Protein AF-A0AA43CBH3-F1 (afdb_monomer_lite)

Radius of gyration: 45.29 Å; chains: 1; bounding box: 105×117×113 Å

pLDDT: mean 77.88, std 15.07, range [32.81, 96.69]

Sequence (960 aa):
CDACPNDANNDIDGDTVCGDVDNCPTTSNVSQTDTDSDTLGDACDTCPNDANNDIDGDTICGDVDNCPTTSNVGQADTDSDTLGDACDTCPNDANNDIDGDTICGDADNCPTISNSSQTDADSDGAGDACDVCPNDVNDDIDGDGVCGDVDNCPTLANASQTDTDSDGLGDLCDADDDNDGVADGPDCAELIIGVADDPDPVSDSLRLSKSGGQVTLEWGRAAQGQTYNVYRGNFDSGTFNYDESCLNGPIPSRTTTDDTALAPGTGHYFLVGARNRCNDSVIGSDSDGILRNPAIACAVAELDFDIDGIGDLDDNCAMVANASQDDADVDFVGDACDNCAANSNPNQSDRDADGAGDECDTCTDFDGDGFGDPGFAANQCALDNCPGIANPLQVDGDGDGIGDACDSCPADANNDADGDGRCANVDNCPVTANPLQQDVDGDLIGDACDSCVDSDGDGFANPGSGSICPDDNCPTISNAGQLDGDGDGMGDVCDSCPADPANDADSDGVCDDLDNCVGLANGPQIDSDLDGIGDACDSCPLNPAPACVPCPVGTDPDNDGVCYLESVLLEGVGLIADVVLDSGSPLVYVANDDDPGIGTAWTADVFNDSGWTPGTFGIGYESNVVGAHNLISTPVSEDSLSIYTRSEIQITDLPSITRFTVELDYDDGVAIWLNGVEIHRTLEVPAGALAWDSNSLAHESSNGPFPIYSRPVDLSSVAIPLLREGSNTVAIGVWNSAPMVGPSTDLVVAPRIVVKRPITPNMRYLTNVSDPGLGLSWTATAFNDGPWTEGQYGVGYERGVGAEALIATTVTDGAHSVYTRTNFTLTSLAEINSMLLAADYDDGFAAWINGQEVYRSPQMPAGPPDWNTNAASHESSDDPTPTYDPDVDIYSVVAPHLQVGTNVLAIGVWNNSAPNSNDLVLVPRLAINDPTTDNCPNVVNPDQLDGDGDGIGDACDPSP

Foldseek 3Di:
DQLAPPAPCQQVCPQSDGLVQQLDSNFRDVVSDQQCPLSHHPRPDLASNANCAQVCPQSDGLVQQLDSNFRDVPQDQQCPLSRHPRGDLASNANCAQVCPLSDGLVQALDSNFRDVVQDQQCPLSHGPRGALASNANCAQVCPQSDGLVQQLDSNDRDVVSDQLCPPSHHLVGDQQSQPCVDGPVQDQCSNDNDPVDDADALAPFWDWDDDPQKIKIAGDDDVQFQFKWKWKDKDADPDDDPPIGGPDHRASHRMDIDNDRDDPGIDMDMTMHGDHPDDDDDDDDPPVRDDDDDDDDDDDDFDQQCPLPAGCSRALDSNFNDVVQDQQCPQSRHCRGALDSNFRDVPNDDQCPPSRHLRRDQAPQNCPLQAGDPPHDPDPHHYALDSNFRDNPQDQQCPLSHGPRGQLCSNANCHQVCPQSDGLVPALDSNFRDVPQDDQVPPSRGPRRDLFDQNCPLQFGDPPSPVPTHHALDSHHNDNVQDQQCPLSHHPVNALCSNDNQAQQCPLSDGPVGALDSNHRDVVNDQQLPLSHHLRRAPPRNDNDRDPDDEPPPQQQQPQSFGFDWFFQAWLWFKDKDWQAWLFAKKFKDFDLDFPVCFLVLLALDDPSVVTHIFGAQEKDFADDDQFDPRNRHYDDLSTQKMKIKDKTADADLVQWQWKWKWKDWWQWKWKHKNNHTQDTDPQQDPDGDGSNRAGNDTDDRGDNDRPGDDTHTSRVPRSVRDDHTIMMMMMMWGHNDDPPDRDRMTHIIMIMMTMGIDFFFKFKDFDPDAPPCFLVVLAPPDDSVVGDTFGAQEKDAQDAASPLSRRHYDDAQTQKMKIKGKTADQDLPFFPWKWKFKQWWQWKWKHKNSFTQDIDPQFDPDGDGRNRARNDIDDRRDSDIDGPPTDTSCVRCSVPDDHTMMMMMMMWGHNDGNPDRMIHIIMIMITGGLSHQLDSNFNDSPQDDPPPPSHHPRPDPPD

Structure (mmCIF, N/CA/C/O backbone):
data_AF-A0AA43CBH3-F1
#
_entry.id   AF-A0AA43CBH3-F1
#
loop_
_atom_site.group_PDB
_atom_site.id
_atom_site.type_symbol
_atom_site.label_atom_id
_atom_site.label_alt_id
_atom_site.label_comp_id
_atom_site.label_asym_id
_atom_site.label_entity_id
_atom_site.label_seq_id
_atom_site.pdbx_PDB_ins_code
_atom_site.Cartn_x
_atom_site.Cartn_y
_atom_site.Cartn_z
_atom_site.occupancy
_atom_site.B_iso_or_equiv
_atom_site.auth_seq_id
_atom_site.auth_comp_id
_atom_site.auth_asym_id
_atom_site.auth_atom_id
_atom_site.pdbx_PDB_model_num
ATOM 1 N N . CYS A 1 1 ? -53.373 -67.054 69.348 1.00 65.88 1 CYS A N 1
ATOM 2 C CA . CYS A 1 1 ? -52.334 -66.153 69.870 1.00 65.88 1 CYS A CA 1
ATOM 3 C C . CYS A 1 1 ? -52.250 -65.012 68.887 1.00 65.88 1 CYS A C 1
ATOM 5 O O . CYS A 1 1 ? -52.387 -65.291 67.704 1.00 65.88 1 CYS A O 1
ATOM 7 N N . ASP A 1 2 ? -52.150 -63.785 69.376 1.00 73.19 2 ASP A N 1
ATOM 8 C CA . ASP A 1 2 ? -51.836 -62.648 68.519 1.00 73.19 2 ASP A CA 1
ATOM 9 C C . ASP A 1 2 ? -50.406 -62.832 67.999 1.00 73.19 2 ASP A C 1
ATOM 11 O O . ASP A 1 2 ? -49.531 -63.178 68.800 1.00 73.19 2 ASP A O 1
ATOM 15 N N . ALA A 1 3 ? -50.213 -62.746 66.684 1.00 73.38 3 ALA A N 1
ATOM 16 C CA . ALA A 1 3 ? -48.903 -62.923 66.061 1.00 73.38 3 ALA A CA 1
ATOM 17 C C . ALA A 1 3 ? -48.008 -61.694 66.299 1.00 73.38 3 ALA A C 1
ATOM 19 O O . ALA A 1 3 ? -46.802 -61.872 66.446 1.00 73.38 3 ALA A O 1
ATOM 20 N N . CYS A 1 4 ? -48.609 -60.510 66.494 1.00 82.56 4 CYS A N 1
ATOM 21 C CA . CYS A 1 4 ? -47.928 -59.228 66.697 1.00 82.56 4 CYS A CA 1
ATOM 22 C C . CYS A 1 4 ? -48.438 -58.512 67.965 1.00 82.56 4 CYS A C 1
ATOM 24 O O . CYS A 1 4 ? -49.027 -57.439 67.899 1.00 82.56 4 CYS A O 1
ATOM 26 N N . PRO A 1 5 ? -48.235 -59.081 69.169 1.00 75.62 5 PRO A N 1
ATOM 27 C CA . PRO A 1 5 ? -48.866 -58.596 70.402 1.00 75.62 5 PRO A CA 1
ATOM 28 C C . PRO A 1 5 ? -48.418 -57.197 70.871 1.00 75.62 5 PRO A C 1
ATOM 30 O O . PRO A 1 5 ? -48.984 -56.692 71.843 1.00 75.62 5 PRO A O 1
ATOM 33 N N . ASN A 1 6 ? -47.402 -56.602 70.235 1.00 77.56 6 ASN A N 1
ATOM 34 C CA . ASN A 1 6 ? -46.856 -55.282 70.567 1.00 77.56 6 ASN A CA 1
ATOM 35 C C . ASN A 1 6 ? -47.126 -54.212 69.494 1.00 77.56 6 ASN A C 1
ATOM 37 O O . ASN A 1 6 ? -46.745 -53.065 69.711 1.00 77.56 6 ASN A O 1
ATOM 41 N N . ASP A 1 7 ? -47.818 -54.554 68.406 1.00 77.31 7 ASP A N 1
ATOM 42 C CA . ASP A 1 7 ? -48.142 -53.638 67.315 1.00 77.31 7 ASP A CA 1
ATOM 43 C C . ASP A 1 7 ? -49.666 -53.561 67.113 1.00 77.31 7 ASP A C 1
ATOM 45 O O . ASP A 1 7 ? -50.370 -54.570 67.092 1.00 77.31 7 ASP A O 1
ATOM 49 N N . ALA A 1 8 ? -50.197 -52.342 67.011 1.00 76.12 8 ALA A N 1
ATOM 50 C CA . ALA A 1 8 ? -51.625 -52.103 66.808 1.00 76.12 8 ALA A CA 1
ATOM 51 C C . ALA A 1 8 ? -52.068 -52.329 65.354 1.00 76.12 8 ALA A C 1
ATOM 53 O O . ALA A 1 8 ? -53.263 -52.530 65.115 1.00 76.12 8 ALA A O 1
ATOM 54 N N . ASN A 1 9 ? -51.123 -52.277 64.418 1.00 74.19 9 ASN A N 1
ATOM 55 C CA . ASN A 1 9 ? -51.360 -52.424 62.991 1.00 74.19 9 ASN A CA 1
ATOM 56 C C . ASN A 1 9 ? -51.358 -53.898 62.562 1.00 74.19 9 ASN A C 1
ATOM 58 O O . ASN A 1 9 ? -52.160 -54.260 61.703 1.00 74.19 9 ASN A O 1
ATOM 62 N N . ASN A 1 10 ? -50.614 -54.759 63.272 1.00 83.25 10 ASN A N 1
ATOM 63 C CA . ASN A 1 10 ? -50.461 -56.182 62.954 1.00 83.25 10 ASN A CA 1
ATOM 64 C C . ASN A 1 10 ? -49.826 -56.354 61.559 1.00 83.25 10 ASN A C 1
ATOM 66 O O . ASN A 1 10 ? -49.350 -55.394 60.965 1.00 83.25 10 ASN A O 1
ATOM 70 N N . ASP A 1 11 ? -49.814 -57.575 61.043 1.00 87.06 11 ASP A N 1
ATOM 71 C CA . ASP A 1 11 ? -49.418 -57.885 59.664 1.00 87.06 11 ASP A CA 1
ATOM 72 C C . ASP A 1 11 ? -50.484 -57.349 58.673 1.00 87.06 11 ASP A C 1
ATOM 74 O O . ASP A 1 11 ? -51.484 -58.023 58.389 1.00 87.06 11 ASP A O 1
ATOM 78 N N . ILE A 1 12 ? -50.351 -56.077 58.262 1.00 88.12 12 ILE A N 1
ATOM 79 C CA . ILE A 1 12 ? -51.343 -55.347 57.445 1.00 88.12 12 ILE A CA 1
ATOM 80 C C . ILE A 1 12 ? -51.408 -55.889 56.016 1.00 88.12 12 ILE A C 1
ATOM 82 O O . ILE A 1 12 ? -52.500 -5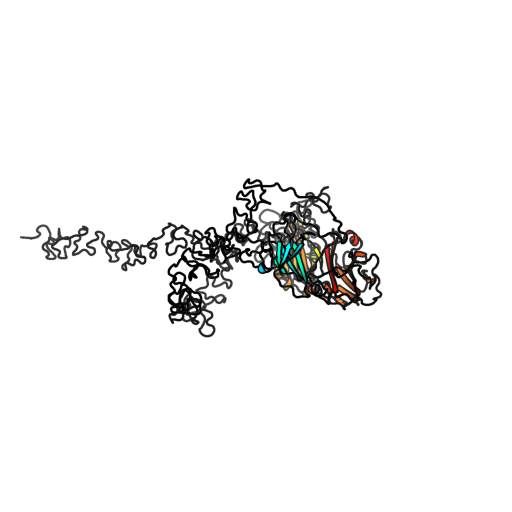5.952 55.437 1.00 88.12 12 ILE A O 1
ATOM 86 N N . ASP A 1 13 ? -50.268 -56.252 55.443 1.00 85.88 13 ASP A N 1
ATOM 87 C CA . ASP A 1 13 ? -50.137 -56.652 54.045 1.00 85.88 13 ASP A CA 1
ATOM 88 C C . ASP A 1 13 ? -50.090 -58.178 53.839 1.00 85.88 13 ASP A C 1
ATOM 90 O O . ASP A 1 13 ? -50.260 -58.659 52.714 1.00 85.88 13 ASP A O 1
ATOM 94 N N . GLY A 1 14 ? -50.013 -58.948 54.926 1.00 87.69 14 GLY A N 1
ATOM 95 C CA . GLY A 1 14 ? -50.165 -60.398 54.951 1.00 87.69 14 GLY A CA 1
ATOM 96 C C . GLY A 1 14 ? -48.879 -61.171 54.668 1.00 87.69 14 GLY A C 1
ATOM 97 O O . GLY A 1 14 ? -48.966 -62.317 54.206 1.00 87.69 14 GLY A O 1
ATOM 98 N N . ASP A 1 15 ? -47.714 -60.572 54.898 1.00 89.44 15 ASP A N 1
ATOM 99 C CA . ASP A 1 15 ? -46.395 -61.129 54.597 1.00 89.44 15 ASP A CA 1
ATOM 100 C C . ASP A 1 15 ? -45.744 -61.891 55.761 1.00 89.44 15 ASP A C 1
ATOM 102 O O . ASP A 1 15 ? -44.703 -62.529 55.593 1.00 89.44 15 ASP A O 1
ATOM 106 N N . THR A 1 16 ? -46.413 -61.931 56.912 1.00 88.94 16 THR A N 1
ATOM 107 C CA . THR A 1 16 ? -45.994 -62.573 58.165 1.00 88.94 16 THR A CA 1
ATOM 108 C C . THR A 1 16 ? -44.974 -61.815 59.023 1.00 88.94 16 THR A C 1
ATOM 110 O O . THR A 1 16 ? -44.526 -62.372 60.036 1.00 88.94 16 THR A O 1
ATOM 113 N N . VAL A 1 17 ? -44.664 -60.562 58.695 1.00 88.62 17 VAL A N 1
ATOM 114 C CA . VAL A 1 17 ? -43.880 -59.613 59.497 1.00 88.62 17 VAL A CA 1
ATOM 115 C C . VAL A 1 17 ? -44.827 -58.643 60.220 1.00 88.62 17 VAL A C 1
ATOM 117 O O . VAL A 1 17 ? -45.963 -58.414 59.818 1.00 88.62 17 VAL A O 1
ATOM 120 N N . CYS A 1 18 ? -44.427 -58.168 61.401 1.00 89.19 18 CYS A N 1
ATOM 121 C CA . CYS A 1 18 ? -45.242 -57.242 62.191 1.00 89.19 18 CYS A CA 1
ATOM 122 C C . CYS A 1 18 ? -44.893 -55.800 61.825 1.00 89.19 18 CYS A C 1
ATOM 124 O O . CYS A 1 18 ? -43.711 -55.469 61.800 1.00 89.19 18 CYS A O 1
ATOM 126 N N . GLY A 1 19 ? -45.898 -54.937 61.645 1.00 85.38 19 GLY A N 1
ATOM 127 C CA . GLY A 1 19 ? -45.735 -53.568 61.142 1.00 85.38 19 GLY A CA 1
ATOM 128 C C . GLY A 1 19 ? -44.800 -52.645 61.938 1.00 85.38 19 GLY A C 1
ATOM 129 O O . GLY A 1 19 ? -44.393 -51.609 61.427 1.00 85.38 19 GLY A O 1
ATOM 130 N N . ASP A 1 20 ? -44.445 -52.979 63.184 1.00 84.88 20 ASP A N 1
ATOM 131 C CA . ASP A 1 20 ? -43.477 -52.229 64.000 1.00 84.88 20 ASP A CA 1
ATOM 132 C C . ASP A 1 20 ? -42.004 -52.535 63.677 1.00 84.88 20 ASP A C 1
ATOM 134 O O . ASP A 1 20 ? -41.115 -51.803 64.116 1.00 84.88 20 ASP A O 1
ATOM 138 N N . VAL A 1 21 ? -41.749 -53.615 62.939 1.00 88.25 21 VAL A N 1
ATOM 139 C CA . VAL A 1 21 ? -40.424 -54.038 62.455 1.00 88.25 21 VAL A CA 1
ATOM 140 C C . VAL A 1 21 ? -40.421 -54.328 60.954 1.00 88.25 21 VAL A C 1
ATOM 142 O O . VAL A 1 21 ? -39.444 -54.875 60.455 1.00 88.25 21 VAL A O 1
ATOM 145 N N . ASP A 1 22 ? -41.520 -54.000 60.281 1.00 89.88 22 ASP A N 1
ATOM 146 C CA . ASP A 1 22 ? -41.707 -54.165 58.851 1.00 89.88 22 ASP A CA 1
ATOM 147 C C . ASP A 1 22 ? -41.164 -52.933 58.120 1.00 89.88 22 ASP A C 1
ATOM 149 O O . ASP A 1 22 ? -41.639 -51.818 58.349 1.00 89.88 22 ASP A O 1
ATOM 153 N N . ASN A 1 23 ? -40.153 -53.118 57.275 1.00 90.06 23 ASN A N 1
ATOM 154 C CA . ASN A 1 23 ? -39.591 -52.049 56.453 1.00 90.06 23 ASN A CA 1
ATOM 155 C C . ASN A 1 23 ? -40.444 -51.738 55.208 1.00 90.06 23 ASN A C 1
ATOM 157 O O . ASN A 1 23 ? -40.177 -50.748 54.534 1.00 90.06 23 ASN A O 1
ATOM 161 N N . CYS A 1 24 ? -41.519 -52.499 54.954 1.00 92.56 24 CYS A N 1
ATOM 162 C CA . CYS A 1 24 ? -42.572 -52.167 53.995 1.00 92.56 24 CYS A CA 1
ATOM 163 C C . CYS A 1 24 ? -43.985 -52.437 54.540 1.00 92.56 24 CYS A C 1
ATOM 165 O O . CYS A 1 24 ? -44.708 -53.246 53.970 1.00 92.56 24 CYS A O 1
ATOM 167 N N . PRO A 1 25 ? -44.479 -51.658 55.525 1.00 89.00 25 PRO A N 1
ATOM 168 C CA . PRO A 1 25 ? -45.703 -51.954 56.296 1.00 89.00 25 PRO A CA 1
ATOM 169 C C . PRO A 1 25 ? -47.020 -52.134 55.517 1.00 89.00 25 PRO A C 1
ATOM 171 O O . PRO A 1 25 ? -48.076 -52.389 56.105 1.00 89.00 25 PRO A O 1
ATOM 174 N N . THR A 1 26 ? -47.015 -51.853 54.217 1.00 89.38 26 THR A N 1
ATOM 175 C CA . THR A 1 26 ? -48.176 -51.942 53.329 1.00 89.38 26 THR A CA 1
ATOM 176 C C . THR A 1 26 ? -47.919 -52.766 52.068 1.00 89.38 26 THR A C 1
ATOM 178 O O . THR A 1 26 ? -48.845 -52.912 51.263 1.00 89.38 26 THR A O 1
ATOM 181 N N . THR A 1 27 ? -46.702 -53.277 51.875 1.00 90.62 27 THR A N 1
ATOM 182 C CA . THR A 1 27 ? -46.281 -53.997 50.673 1.00 90.62 27 THR A CA 1
ATOM 183 C C . THR A 1 27 ? -45.531 -55.265 51.061 1.00 90.62 27 THR A C 1
ATOM 185 O O . THR A 1 27 ? -44.354 -55.223 51.390 1.00 90.62 27 THR A O 1
ATOM 188 N N . SER A 1 28 ? -46.212 -56.401 50.899 1.00 90.75 28 SER A N 1
ATOM 189 C CA . SER A 1 28 ? -45.753 -57.703 51.383 1.00 90.75 28 SER A CA 1
ATOM 190 C C . SER A 1 28 ? -44.318 -58.056 50.967 1.00 90.75 28 SER A C 1
ATOM 192 O O . SER A 1 28 ? -44.054 -58.253 49.776 1.00 90.75 28 SER A O 1
ATOM 194 N N . ASN A 1 29 ? -43.410 -58.214 51.938 1.00 90.00 29 ASN A N 1
ATOM 195 C CA . ASN A 1 29 ? -41.984 -58.460 51.718 1.00 90.00 29 ASN A CA 1
ATOM 196 C C . ASN A 1 29 ? -41.322 -59.291 52.845 1.00 90.00 29 ASN A C 1
ATOM 198 O O . ASN A 1 29 ? -40.426 -58.859 53.567 1.00 90.00 29 ASN A O 1
ATOM 202 N N . VAL A 1 30 ? -41.665 -60.581 52.902 1.00 91.19 30 VAL A N 1
ATOM 203 C CA . VAL A 1 30 ? -41.234 -61.533 53.954 1.00 91.19 30 VAL A CA 1
ATOM 204 C C . VAL A 1 30 ? -39.724 -61.529 54.269 1.00 91.19 30 VAL A C 1
ATOM 206 O O . VAL A 1 30 ? -39.314 -61.903 55.369 1.00 91.19 30 VAL A O 1
ATOM 209 N N . SER A 1 31 ? -38.869 -61.203 53.293 1.00 90.75 31 SER A N 1
ATOM 210 C CA . SER A 1 31 ? -37.411 -61.198 53.462 1.00 90.75 31 SER A CA 1
ATOM 211 C C . SER A 1 31 ? -36.864 -59.958 54.161 1.00 90.75 31 SER A C 1
ATOM 213 O O . SER A 1 31 ? -35.719 -60.032 54.609 1.00 90.75 31 SER A O 1
ATOM 215 N N . GLN A 1 32 ? -37.644 -58.872 54.253 1.00 91.75 32 GLN A N 1
ATOM 216 C CA . GLN A 1 32 ? -37.254 -57.609 54.893 1.00 91.75 32 GLN A CA 1
ATOM 217 C C . GLN A 1 32 ? -35.878 -57.140 54.406 1.00 91.75 32 GLN A C 1
ATOM 219 O O . GLN A 1 32 ? -34.993 -56.791 55.184 1.00 91.75 32 GLN A O 1
ATOM 224 N N . THR A 1 33 ? -35.660 -57.293 53.100 1.00 94.81 33 THR A N 1
ATOM 225 C CA . THR A 1 33 ? -34.422 -56.881 52.441 1.00 94.81 33 THR A CA 1
ATOM 226 C C . THR A 1 33 ? -34.463 -55.368 52.294 1.00 94.81 33 THR A C 1
ATOM 228 O O . THR A 1 33 ? -35.526 -54.816 52.018 1.00 94.81 33 THR A O 1
ATOM 231 N N . ASP A 1 34 ? -33.340 -54.752 52.619 1.00 91.75 34 ASP A N 1
ATOM 232 C CA . ASP A 1 34 ? -33.086 -53.315 52.651 1.00 91.75 34 ASP A CA 1
ATOM 233 C C . ASP A 1 34 ? -31.627 -53.198 52.209 1.00 91.75 34 ASP A C 1
ATOM 235 O O . ASP A 1 34 ? -30.701 -53.504 52.978 1.00 91.75 34 ASP A O 1
ATOM 239 N N . THR A 1 35 ? -31.445 -53.020 50.904 1.00 93.94 35 THR A N 1
ATOM 240 C CA . THR A 1 35 ? -30.149 -53.171 50.243 1.00 93.94 35 THR A CA 1
ATOM 241 C C . THR A 1 35 ? -29.236 -51.975 50.522 1.00 93.94 35 THR A C 1
ATOM 243 O O . THR A 1 35 ? -28.034 -52.179 50.725 1.00 93.94 35 THR A O 1
ATOM 246 N N . ASP A 1 36 ? -29.785 -50.769 50.637 1.00 88.94 36 ASP A N 1
ATOM 247 C CA . ASP A 1 36 ? -29.051 -49.523 50.895 1.00 88.94 36 ASP A CA 1
ATOM 248 C C . ASP A 1 36 ? -29.089 -49.047 52.361 1.00 88.94 36 ASP A C 1
ATOM 250 O O . ASP A 1 36 ? -28.298 -48.188 52.759 1.00 88.94 36 ASP A O 1
ATOM 254 N N . SER A 1 37 ? -29.882 -49.709 53.208 1.00 93.00 37 SER A N 1
ATOM 255 C CA . SER A 1 37 ? -29.988 -49.468 54.650 1.00 93.00 37 SER A CA 1
ATOM 256 C C . SER A 1 37 ? -30.622 -48.126 55.036 1.00 93.00 37 SER A C 1
ATOM 258 O O . SER A 1 37 ? -30.288 -47.581 56.099 1.00 93.00 37 SER A O 1
ATOM 260 N N . ASP A 1 38 ? -31.543 -47.607 54.223 1.00 90.25 38 ASP A N 1
ATOM 261 C CA . ASP A 1 38 ? -32.264 -46.349 54.469 1.00 90.25 38 ASP A CA 1
ATOM 262 C C . ASP A 1 38 ? -33.512 -46.503 55.361 1.00 90.25 38 ASP A C 1
ATOM 264 O O . ASP A 1 38 ? -34.126 -45.512 55.770 1.00 90.25 38 ASP A O 1
ATOM 268 N N . THR A 1 39 ? -33.809 -47.743 55.771 1.00 90.50 39 THR A N 1
ATOM 269 C CA . THR A 1 39 ? -34.958 -48.200 56.572 1.00 90.50 39 THR A CA 1
ATOM 270 C C . THR A 1 39 ? -36.261 -48.451 55.811 1.00 90.50 39 THR A C 1
ATOM 272 O O . THR A 1 39 ? -37.215 -48.948 56.423 1.00 90.50 39 THR A O 1
ATOM 275 N N . LEU A 1 40 ? -36.301 -48.174 54.512 1.00 90.75 40 LEU A N 1
ATOM 276 C CA . LEU A 1 40 ? -37.324 -48.604 53.572 1.00 90.75 40 LEU A CA 1
ATOM 277 C C . LEU A 1 40 ? -36.889 -49.944 52.958 1.00 90.75 40 LEU A C 1
ATOM 279 O O . LEU A 1 40 ? -35.721 -50.204 52.714 1.00 90.75 40 LEU A O 1
ATOM 283 N N . GLY A 1 41 ? -37.813 -50.892 52.814 1.00 92.12 41 GLY A N 1
ATOM 284 C CA . GLY A 1 41 ? -37.468 -52.182 52.214 1.00 92.12 41 GLY A CA 1
ATOM 285 C C . GLY A 1 41 ? -37.496 -52.136 50.692 1.00 92.12 41 GLY A C 1
ATOM 286 O O . GLY A 1 41 ? -38.388 -51.513 50.121 1.00 92.12 41 GLY A O 1
ATOM 287 N N . ASP A 1 42 ? -36.660 -52.945 50.031 1.00 91.75 42 ASP A N 1
ATOM 288 C CA . ASP A 1 42 ? -36.557 -53.025 48.560 1.00 91.75 42 ASP A CA 1
ATOM 289 C C . ASP A 1 42 ? -37.914 -53.207 47.840 1.00 91.75 42 ASP A C 1
ATOM 291 O O . ASP A 1 42 ? -38.060 -52.938 46.651 1.00 91.75 42 ASP A O 1
ATOM 295 N N . ALA A 1 43 ? -38.922 -53.752 48.530 1.00 89.81 43 ALA A N 1
ATOM 296 C CA . ALA A 1 43 ? -40.246 -54.015 47.970 1.00 89.81 43 ALA A CA 1
ATOM 297 C C . ALA A 1 43 ? -41.159 -52.779 47.886 1.00 89.81 43 ALA A C 1
ATOM 299 O O . ALA A 1 43 ? -42.148 -52.802 47.150 1.00 89.81 43 ALA A O 1
ATOM 300 N N . CYS A 1 44 ? -40.880 -51.743 48.670 1.00 89.94 44 CYS A N 1
ATOM 301 C CA . CYS A 1 44 ? -41.638 -50.495 48.737 1.00 89.94 44 CYS A CA 1
ATOM 302 C C . CYS A 1 44 ? -40.758 -49.259 48.548 1.00 89.94 44 CYS A C 1
ATOM 304 O O . CYS A 1 44 ? -41.282 -48.146 48.590 1.00 89.94 44 CYS A O 1
ATOM 306 N N . ASP A 1 45 ? -39.469 -49.477 48.329 1.00 91.00 45 ASP A N 1
ATOM 307 C CA . ASP A 1 45 ? -38.504 -48.464 47.979 1.00 91.00 45 ASP A CA 1
ATOM 308 C C . ASP A 1 45 ? -38.513 -48.197 46.471 1.00 91.00 45 ASP A C 1
ATOM 310 O O . ASP A 1 45 ? -38.513 -49.115 45.644 1.00 91.00 45 ASP A O 1
ATOM 314 N N . THR A 1 46 ? -38.596 -46.918 46.117 1.00 88.56 46 THR A N 1
ATOM 315 C CA . THR A 1 46 ? -38.478 -46.449 44.736 1.00 88.56 46 THR A CA 1
ATOM 316 C C . THR A 1 46 ? -37.038 -46.487 44.244 1.00 88.56 46 THR A C 1
ATOM 318 O O . THR A 1 46 ? -36.841 -46.688 43.046 1.00 88.56 46 THR A O 1
ATOM 321 N N . CYS A 1 47 ? -36.071 -46.386 45.158 1.00 91.88 47 CYS A N 1
ATOM 322 C CA . CYS A 1 47 ? -34.640 -46.414 44.899 1.00 91.88 47 CYS A CA 1
ATOM 323 C C . CYS A 1 47 ? -33.915 -47.417 45.811 1.00 91.88 47 CYS A C 1
ATOM 325 O O . CYS A 1 47 ? -33.057 -47.010 46.575 1.00 91.88 47 CYS A O 1
ATOM 327 N N . PRO A 1 48 ? -34.156 -48.739 45.667 1.00 90.56 48 PRO A N 1
ATOM 328 C CA . PRO A 1 48 ? -33.680 -49.770 46.606 1.00 90.56 48 PRO A CA 1
ATOM 329 C C . PRO A 1 48 ? -32.161 -49.875 46.822 1.00 90.56 48 PRO A C 1
ATOM 331 O O . PRO A 1 48 ? -31.712 -50.714 47.602 1.00 90.56 48 PRO A O 1
ATOM 334 N N . ASN A 1 49 ? -31.362 -49.167 46.024 1.00 91.25 49 ASN A N 1
ATOM 335 C CA . ASN A 1 49 ? -29.903 -49.204 46.074 1.00 91.25 49 ASN A CA 1
ATOM 336 C C . ASN A 1 49 ? -29.293 -47.845 46.461 1.00 91.25 49 ASN A C 1
ATOM 338 O O . ASN A 1 49 ? -28.065 -47.758 46.550 1.00 91.25 49 ASN A O 1
ATOM 342 N N . ASP A 1 50 ? -30.113 -46.821 46.704 1.00 90.31 50 ASP A N 1
ATOM 343 C CA . ASP A 1 50 ? -29.676 -45.478 47.063 1.00 90.31 50 ASP A CA 1
ATOM 344 C C . ASP A 1 50 ? -30.438 -44.948 48.276 1.00 90.31 50 ASP A C 1
ATOM 346 O O . ASP A 1 50 ? -31.562 -44.453 48.186 1.00 90.31 50 ASP A O 1
ATOM 350 N N . ALA A 1 51 ? -29.734 -44.905 49.406 1.00 90.56 51 ALA A N 1
ATOM 351 C CA . ALA A 1 51 ? -30.309 -44.476 50.668 1.00 90.56 51 ALA A CA 1
ATOM 352 C C . ALA A 1 51 ? -30.747 -43.003 50.711 1.00 90.56 51 ALA A C 1
ATOM 354 O O . ALA A 1 51 ? -31.400 -42.580 51.671 1.00 90.56 51 ALA A O 1
ATOM 355 N N . ASN A 1 52 ? -30.350 -42.190 49.728 1.00 88.31 52 ASN A N 1
ATOM 356 C CA . ASN A 1 52 ? -30.810 -40.809 49.624 1.00 88.31 52 ASN A CA 1
ATOM 357 C C . ASN A 1 52 ? -32.018 -40.640 48.697 1.00 88.31 52 ASN A C 1
ATOM 359 O O . ASN A 1 52 ? -32.602 -39.553 48.705 1.00 88.31 52 ASN A O 1
ATOM 363 N N . ASN A 1 53 ? -32.443 -41.708 48.011 1.00 89.00 53 ASN A N 1
ATOM 364 C CA . ASN A 1 53 ? -33.506 -41.698 47.013 1.00 89.00 53 ASN A CA 1
ATOM 365 C C . ASN A 1 53 ? -33.286 -40.616 45.927 1.00 89.00 53 ASN A C 1
ATOM 367 O O . ASN A 1 53 ? -32.203 -40.069 45.758 1.00 89.00 53 ASN A O 1
ATOM 371 N N . ASP A 1 54 ? -34.342 -40.304 45.184 1.00 90.62 54 ASP A N 1
ATOM 372 C CA . ASP A 1 54 ? -34.423 -39.174 44.258 1.00 90.62 54 ASP A CA 1
ATOM 373 C C . ASP A 1 54 ? -34.360 -37.829 45.026 1.00 90.62 54 ASP A C 1
ATOM 375 O O . ASP A 1 54 ? -35.363 -37.350 45.577 1.00 90.62 54 ASP A O 1
ATOM 379 N N . ILE A 1 55 ? -33.151 -37.260 45.144 1.00 91.94 55 ILE A N 1
ATOM 380 C CA . ILE A 1 55 ? -32.862 -36.051 45.937 1.00 91.94 55 ILE A CA 1
ATOM 381 C C . ILE A 1 55 ? -33.493 -34.800 45.314 1.00 91.94 55 ILE A C 1
ATOM 383 O O . ILE A 1 55 ? -33.949 -33.913 46.052 1.00 91.94 55 ILE A O 1
ATOM 387 N N . ASP A 1 56 ? -33.488 -34.694 43.989 1.00 89.12 56 ASP A N 1
ATOM 388 C CA . ASP A 1 56 ? -33.891 -33.488 43.264 1.00 89.12 56 ASP A CA 1
ATOM 389 C C . ASP A 1 56 ? -35.313 -33.552 42.678 1.00 89.12 56 ASP A C 1
ATOM 391 O O . ASP A 1 56 ? -35.888 -32.515 42.325 1.00 89.12 56 ASP A O 1
ATOM 395 N N . GLY A 1 57 ? -35.944 -34.724 42.727 1.00 90.56 57 GLY A N 1
ATOM 396 C CA . GLY A 1 57 ? -37.346 -34.953 42.413 1.00 90.56 57 GLY A CA 1
ATOM 397 C C . GLY A 1 57 ? -37.626 -35.209 40.935 1.00 90.56 57 GLY A C 1
ATOM 398 O O . GLY A 1 57 ? -38.762 -34.964 40.500 1.00 90.56 57 GLY A O 1
ATOM 399 N N . ASP A 1 58 ? -36.634 -35.645 40.162 1.00 91.31 58 ASP A N 1
ATOM 400 C CA . ASP A 1 58 ? -36.736 -35.874 38.720 1.00 91.31 58 ASP A CA 1
ATOM 401 C C . ASP A 1 58 ? -37.135 -37.306 38.331 1.00 91.31 58 ASP A C 1
ATOM 403 O O . ASP A 1 58 ? -37.356 -37.607 37.155 1.00 91.31 58 ASP A O 1
ATOM 407 N N . THR A 1 59 ? -37.352 -38.161 39.329 1.00 91.25 59 THR A N 1
ATOM 408 C CA . THR A 1 59 ? -37.736 -39.574 39.244 1.00 91.25 59 THR A CA 1
ATOM 409 C C . THR A 1 59 ? -36.622 -40.567 38.906 1.00 91.25 59 THR A C 1
ATOM 411 O O . THR A 1 59 ? -36.930 -41.749 38.701 1.00 91.25 59 THR A O 1
ATOM 414 N N . ILE A 1 60 ? -35.361 -40.136 38.898 1.00 91.56 60 ILE A N 1
ATOM 415 C CA . ILE A 1 60 ? -34.168 -40.979 38.799 1.00 91.56 60 ILE A CA 1
ATOM 416 C C . ILE A 1 60 ? -33.541 -41.137 40.195 1.00 91.56 60 ILE A C 1
ATOM 418 O O . ILE A 1 60 ? -33.666 -40.288 41.069 1.00 91.56 60 ILE A O 1
ATOM 422 N N . CYS A 1 61 ? -32.953 -42.302 40.462 1.00 92.56 61 CYS A N 1
ATOM 423 C CA . CYS A 1 61 ? -32.307 -42.578 41.745 1.00 92.56 61 CYS A CA 1
ATOM 424 C C . CYS A 1 61 ? -30.862 -42.086 41.712 1.00 92.56 61 CYS A C 1
ATOM 426 O O . CYS A 1 61 ? -30.171 -42.338 40.727 1.00 92.56 61 CYS A O 1
ATOM 428 N N . GLY A 1 62 ? -30.386 -41.452 42.786 1.00 88.88 62 GLY A N 1
ATOM 429 C CA . GLY A 1 62 ? -29.092 -40.767 42.826 1.00 88.88 62 GLY A CA 1
ATOM 430 C C . GLY A 1 62 ? -27.866 -41.652 42.563 1.00 88.88 62 GLY A C 1
ATOM 431 O O . GLY A 1 62 ? -26.803 -41.142 42.222 1.00 88.88 62 GLY A O 1
ATOM 432 N N . ASP A 1 63 ? -27.981 -42.978 42.692 1.00 88.75 63 ASP A N 1
ATOM 433 C CA . ASP A 1 63 ? -26.918 -43.937 42.358 1.00 88.75 63 ASP A CA 1
ATOM 434 C C . ASP A 1 63 ? -26.728 -44.168 40.851 1.00 88.75 63 ASP A C 1
ATOM 436 O O . ASP A 1 63 ? -25.684 -44.677 40.434 1.00 88.75 63 ASP A O 1
ATOM 440 N N . VAL A 1 64 ? -27.733 -43.824 40.047 1.00 91.50 64 VAL A N 1
ATOM 441 C CA . VAL A 1 64 ? -27.734 -43.926 38.579 1.00 91.50 64 VAL A CA 1
ATOM 442 C C . VAL A 1 64 ? -28.047 -42.594 37.897 1.00 91.50 64 VAL A C 1
ATOM 444 O O . VAL A 1 64 ? -28.217 -42.573 36.681 1.00 91.50 64 VAL A O 1
ATOM 447 N N . ASP A 1 65 ? -28.138 -41.526 38.683 1.00 92.56 65 ASP A N 1
ATOM 448 C CA . ASP A 1 65 ? -28.365 -40.163 38.238 1.00 92.56 65 ASP A CA 1
ATOM 449 C C . ASP A 1 65 ? -27.024 -39.500 37.897 1.00 92.56 65 ASP A C 1
ATOM 451 O O . ASP A 1 65 ? -26.143 -39.391 38.754 1.00 92.56 65 ASP A O 1
ATOM 455 N N . ASN A 1 66 ? -26.848 -39.077 36.648 1.00 91.94 66 ASN A N 1
ATOM 456 C CA . ASN A 1 66 ? -25.670 -38.329 36.212 1.00 91.94 66 ASN A CA 1
ATOM 457 C C . ASN A 1 66 ? -25.701 -36.852 36.658 1.00 91.94 66 ASN A C 1
ATOM 459 O O . ASN A 1 66 ? -24.686 -36.168 36.549 1.00 91.94 66 ASN A O 1
ATOM 463 N N . CYS A 1 67 ? -26.809 -36.385 37.249 1.00 94.12 67 CYS A N 1
ATOM 464 C CA . CYS A 1 67 ? -26.929 -35.111 37.955 1.00 94.12 67 CYS A CA 1
ATOM 465 C C . CYS A 1 67 ? -27.689 -35.217 39.293 1.00 94.12 67 CYS A C 1
ATOM 467 O O . CYS A 1 67 ? -28.707 -34.553 39.461 1.00 94.12 67 CYS A O 1
ATOM 469 N N . PRO A 1 68 ? -27.124 -35.866 40.335 1.00 91.31 68 PRO A N 1
ATOM 470 C CA . PRO A 1 68 ? -27.823 -36.235 41.584 1.00 91.31 68 PRO A CA 1
ATOM 471 C C . PRO A 1 68 ? -28.461 -35.108 42.417 1.00 91.31 68 PRO A C 1
ATOM 473 O O . PRO A 1 68 ? -29.018 -35.348 43.491 1.00 91.31 68 PRO A O 1
ATOM 476 N N . THR A 1 69 ? -28.254 -33.850 42.036 1.00 91.94 69 THR A N 1
ATOM 477 C CA . THR A 1 69 ? -28.794 -32.676 42.731 1.00 91.94 69 THR A CA 1
ATOM 478 C C . THR A 1 69 ? -29.499 -31.692 41.799 1.00 91.94 69 THR A C 1
ATOM 480 O O . THR A 1 69 ? -29.965 -30.651 42.277 1.00 91.94 69 THR A O 1
ATOM 483 N N . THR A 1 70 ? -29.550 -31.984 40.500 1.00 93.12 70 THR A N 1
ATOM 484 C CA . THR A 1 70 ? -30.087 -31.107 39.462 1.00 93.12 70 THR A CA 1
ATOM 485 C C . THR A 1 70 ? -30.990 -31.904 38.526 1.00 93.12 70 THR A C 1
ATOM 487 O O . THR A 1 70 ? -30.521 -32.515 37.576 1.00 93.12 70 THR A O 1
ATOM 490 N N . SER A 1 71 ? -32.300 -31.774 38.750 1.00 93.06 71 SER A N 1
ATOM 491 C CA . SER A 1 71 ? -33.328 -32.574 38.078 1.00 93.06 71 SER A CA 1
ATOM 492 C C . SER A 1 71 ? -33.167 -32.633 36.554 1.00 93.06 71 SER A C 1
ATOM 494 O O . SER A 1 71 ? -33.424 -31.633 35.871 1.00 93.06 71 SER A O 1
ATOM 496 N N . ASN A 1 72 ? -32.899 -33.818 36.008 1.00 91.38 72 ASN A N 1
ATOM 497 C CA . ASN A 1 72 ? -32.684 -34.073 34.587 1.00 91.38 72 ASN A CA 1
ATOM 498 C C . ASN A 1 72 ? -33.195 -35.465 34.144 1.00 91.38 72 ASN A C 1
ATOM 500 O O . ASN A 1 72 ? -32.453 -36.300 33.641 1.00 91.38 72 ASN A O 1
ATOM 504 N N . VAL A 1 73 ? -34.519 -35.660 34.169 1.00 92.44 73 VAL A N 1
ATOM 505 C CA . VAL A 1 73 ? -35.243 -36.900 33.779 1.00 92.44 73 VAL A CA 1
ATOM 506 C C . VAL A 1 73 ? -34.696 -37.634 32.534 1.00 92.44 73 VAL A C 1
ATOM 508 O O . VAL A 1 73 ? -34.862 -38.845 32.391 1.00 92.44 73 VAL A O 1
ATOM 511 N N . GLY A 1 74 ? -34.135 -36.892 31.573 1.00 90.12 74 GLY A N 1
ATOM 512 C CA . GLY A 1 74 ? -33.586 -37.418 30.324 1.00 90.12 74 GLY A CA 1
ATOM 513 C C . GLY A 1 74 ? -32.203 -38.065 30.429 1.00 90.12 74 GLY A C 1
ATOM 514 O O . GLY A 1 74 ? -31.870 -38.811 29.512 1.00 90.12 74 GLY A O 1
ATOM 515 N N . GLN A 1 75 ? -31.445 -37.810 31.504 1.00 92.81 75 GLN A N 1
ATOM 516 C CA . GLN A 1 75 ? -30.105 -38.359 31.762 1.00 92.81 75 GLN A CA 1
ATOM 517 C C . GLN A 1 75 ? -29.187 -38.243 30.534 1.00 92.81 75 GLN A C 1
ATOM 519 O O . GLN A 1 75 ? -28.515 -39.197 30.145 1.00 92.81 75 GLN A O 1
ATOM 524 N N . ALA A 1 76 ? -29.257 -37.090 29.863 1.00 94.38 76 ALA A N 1
ATOM 525 C CA . ALA A 1 76 ? -28.374 -36.775 28.752 1.00 94.38 76 ALA A CA 1
ATOM 526 C C . ALA A 1 76 ? -26.966 -36.505 29.301 1.00 94.38 76 ALA A C 1
ATOM 528 O O . ALA A 1 76 ? -26.836 -35.947 30.392 1.00 94.38 76 ALA A O 1
ATOM 529 N N . ASP A 1 77 ? -25.977 -37.004 28.577 1.00 92.56 77 ASP A N 1
ATOM 530 C CA . ASP A 1 77 ? -24.539 -36.956 28.847 1.00 92.56 77 ASP A CA 1
ATOM 531 C C . ASP A 1 77 ? -23.900 -37.017 27.457 1.00 92.56 77 ASP A C 1
ATOM 533 O O . ASP A 1 77 ? -23.818 -38.090 26.839 1.00 92.56 77 ASP A O 1
ATOM 537 N N . THR A 1 78 ? -23.693 -35.837 26.877 1.00 94.31 78 THR A N 1
ATOM 538 C CA . THR A 1 78 ? -23.381 -35.679 25.455 1.00 94.31 78 THR A CA 1
ATOM 539 C C . THR A 1 78 ? -21.941 -36.090 25.146 1.00 94.31 78 THR A C 1
ATOM 541 O O . THR A 1 78 ? -21.710 -36.765 24.137 1.00 94.31 78 THR A O 1
ATOM 544 N N . ASP A 1 79 ? -20.998 -35.798 26.033 1.00 89.44 79 ASP A N 1
ATOM 545 C CA . ASP A 1 79 ? -19.577 -36.132 25.895 1.00 89.44 79 ASP A CA 1
ATOM 546 C C . ASP A 1 79 ? -19.159 -37.450 26.577 1.00 89.44 79 ASP A C 1
ATOM 548 O O . ASP A 1 79 ? -18.060 -37.964 26.342 1.00 89.44 79 ASP A O 1
ATOM 552 N N . SER A 1 80 ? -20.078 -38.083 27.315 1.00 92.69 80 SER A N 1
ATOM 553 C CA . SER A 1 80 ? -19.889 -39.365 27.999 1.00 92.69 80 SER A CA 1
ATOM 554 C C . SER A 1 80 ? -18.857 -39.334 29.133 1.00 92.69 80 SER A C 1
ATOM 556 O O . SER A 1 80 ? -18.208 -40.360 29.398 1.00 92.69 80 SER A O 1
ATOM 558 N N . ASP A 1 81 ? -18.710 -38.199 29.818 1.00 90.94 81 ASP A N 1
ATOM 559 C CA . ASP A 1 81 ? -17.774 -38.009 30.934 1.00 90.94 81 ASP A CA 1
ATOM 560 C C . ASP A 1 81 ? -18.333 -38.453 32.304 1.00 90.94 81 ASP A C 1
ATOM 562 O O . ASP A 1 81 ? -17.598 -38.512 33.297 1.00 90.94 81 ASP A O 1
ATOM 566 N N . THR A 1 82 ? -19.595 -38.904 32.325 1.00 90.69 82 THR A N 1
ATOM 567 C CA . THR A 1 82 ? -20.414 -39.332 33.476 1.00 90.69 82 THR A CA 1
ATOM 568 C C . THR A 1 82 ? -21.109 -38.224 34.265 1.00 90.69 82 THR A C 1
ATOM 570 O O . THR A 1 82 ? -21.897 -38.544 35.165 1.00 90.69 82 THR A O 1
ATOM 573 N N . LEU A 1 83 ? -20.866 -36.960 33.935 1.00 91.88 83 LEU A N 1
ATOM 574 C CA . LEU A 1 83 ? -21.627 -35.807 34.383 1.00 91.88 83 LEU A CA 1
ATOM 575 C C . LEU A 1 83 ? -22.741 -35.539 33.362 1.00 91.88 83 LEU A C 1
ATOM 577 O O . LEU A 1 83 ? -22.557 -35.625 32.159 1.00 91.88 83 LEU A O 1
ATOM 581 N N . GLY A 1 84 ? -23.968 -35.314 33.828 1.00 92.81 84 GLY A N 1
ATOM 582 C CA . GLY A 1 84 ? -25.065 -35.041 32.902 1.00 92.81 84 GLY A CA 1
ATOM 583 C C . GLY A 1 84 ? -25.060 -33.599 32.412 1.00 92.81 84 GLY A C 1
ATOM 584 O O . GLY A 1 84 ? -24.788 -32.691 33.194 1.00 92.81 84 GLY A O 1
ATOM 585 N N . ASP A 1 85 ? -25.542 -33.363 31.189 1.00 92.12 85 ASP A N 1
ATOM 586 C CA . ASP A 1 85 ? -25.603 -32.031 30.558 1.00 92.12 85 ASP A CA 1
ATOM 587 C C . ASP A 1 85 ? -26.251 -30.945 31.448 1.00 92.12 85 ASP A C 1
ATOM 589 O O . ASP A 1 85 ? -26.018 -29.751 31.293 1.00 92.12 85 ASP A O 1
ATOM 593 N N . ALA A 1 86 ? -27.134 -31.339 32.374 1.00 90.75 86 ALA A N 1
ATOM 594 C CA . ALA A 1 86 ? -27.842 -30.417 33.262 1.00 90.75 86 ALA A CA 1
ATOM 595 C C . ALA A 1 86 ? -26.989 -29.882 34.427 1.00 90.75 86 ALA A C 1
ATOM 597 O O . ALA A 1 86 ? -27.363 -28.886 35.054 1.00 90.75 86 ALA A O 1
ATOM 598 N N . CYS A 1 87 ? -25.901 -30.564 34.764 1.00 91.25 87 CYS A N 1
ATOM 599 C CA . CYS A 1 87 ? -24.991 -30.230 35.856 1.00 91.25 87 CYS A CA 1
ATOM 600 C C . CYS A 1 87 ? -23.525 -30.190 35.417 1.00 91.25 87 CYS A C 1
ATOM 602 O O . CYS A 1 87 ? -22.662 -29.936 36.261 1.00 91.25 87 CYS A O 1
ATOM 604 N N . ASP A 1 88 ? -23.280 -30.404 34.131 1.00 92.06 88 ASP A N 1
ATOM 605 C CA . ASP A 1 88 ? -21.998 -30.243 33.489 1.00 92.06 88 ASP A CA 1
ATOM 606 C C . ASP A 1 88 ? -21.771 -28.788 33.067 1.00 92.06 88 ASP A C 1
ATOM 608 O O . ASP A 1 88 ? -22.655 -28.119 32.524 1.00 92.06 88 ASP A O 1
ATOM 612 N N . THR A 1 89 ? -20.588 -28.278 33.387 1.00 89.94 89 THR A N 1
ATOM 613 C CA . THR A 1 89 ? -20.124 -26.969 32.929 1.00 89.94 89 THR A CA 1
ATOM 614 C C . THR A 1 89 ? -19.662 -27.003 31.481 1.00 89.94 89 THR A C 1
ATOM 616 O O . THR A 1 89 ? -19.772 -25.973 30.821 1.00 89.94 89 THR A O 1
ATOM 619 N N . CYS A 1 90 ? -19.223 -28.168 30.998 1.00 92.12 90 CYS A N 1
ATOM 620 C CA . CYS A 1 90 ? -18.749 -28.408 29.644 1.00 92.12 90 CYS A CA 1
ATOM 621 C C . CYS A 1 90 ? -19.415 -29.648 29.031 1.00 92.12 90 CYS A C 1
ATOM 623 O O . CYS A 1 90 ? -18.728 -30.616 28.752 1.00 92.12 90 CYS A O 1
ATOM 625 N N . PRO A 1 91 ? -20.731 -29.609 28.734 1.00 91.06 91 PRO A N 1
ATOM 626 C CA . PRO A 1 91 ? -21.513 -30.792 28.338 1.00 91.06 91 PRO A CA 1
ATOM 627 C C . PRO A 1 91 ? -21.034 -31.533 27.079 1.00 91.06 91 PRO A C 1
ATOM 629 O O . PRO A 1 91 ? -21.548 -32.602 26.754 1.00 91.06 91 PRO A O 1
ATOM 632 N N . ASN A 1 92 ? -20.151 -30.909 26.302 1.00 91.50 92 ASN A N 1
ATOM 633 C CA . ASN A 1 92 ? -19.658 -31.406 25.024 1.00 91.50 92 ASN A CA 1
ATOM 634 C C . ASN A 1 92 ? -18.161 -31.768 25.070 1.00 91.50 92 ASN A C 1
ATOM 636 O O . ASN A 1 92 ? -17.640 -32.248 24.060 1.00 91.50 92 ASN A O 1
ATOM 640 N N . ASP A 1 93 ? -17.485 -31.582 26.208 1.00 90.19 93 ASP A N 1
ATOM 641 C CA . ASP A 1 93 ? -16.065 -31.877 26.374 1.00 90.19 93 ASP A CA 1
ATOM 642 C C . ASP A 1 93 ? -15.788 -32.662 27.656 1.00 90.19 93 ASP A C 1
ATOM 644 O O . ASP A 1 93 ? -15.679 -32.119 28.757 1.00 90.19 93 ASP A O 1
ATOM 648 N N . ALA A 1 94 ? -15.487 -33.946 27.463 1.00 91.19 94 ALA A N 1
ATOM 649 C CA . ALA A 1 94 ? -15.235 -34.867 28.556 1.00 91.19 94 ALA A CA 1
ATOM 650 C C . ALA A 1 94 ? -13.984 -34.545 29.391 1.00 91.19 94 ALA A C 1
ATOM 652 O O . ALA A 1 94 ? -13.764 -35.153 30.445 1.00 91.19 94 ALA A O 1
ATOM 653 N N . ASN A 1 95 ? -13.115 -33.646 28.920 1.00 88.69 95 ASN A N 1
ATOM 654 C CA . ASN A 1 95 ? -11.966 -33.176 29.691 1.00 88.69 95 ASN A CA 1
ATOM 655 C C . ASN A 1 95 ? -12.245 -31.879 30.455 1.00 88.69 95 ASN A C 1
ATOM 657 O O . ASN A 1 95 ? -11.429 -31.532 31.315 1.00 88.69 95 ASN A O 1
ATOM 661 N N . ASN A 1 96 ? -13.408 -31.255 30.231 1.00 89.69 96 ASN A N 1
ATOM 662 C CA . ASN A 1 96 ? -13.785 -29.948 30.752 1.00 89.69 96 ASN A CA 1
ATOM 663 C C . ASN A 1 96 ? -12.703 -28.876 30.463 1.00 89.69 96 ASN A C 1
ATOM 665 O O . ASN A 1 96 ? -11.775 -29.075 29.687 1.00 89.69 96 ASN A O 1
ATOM 669 N N . ASP A 1 97 ? -12.801 -27.732 31.135 1.00 91.00 97 ASP A N 1
ATOM 670 C CA . ASP A 1 97 ? -11.774 -26.685 31.176 1.00 91.00 97 ASP A CA 1
ATOM 671 C C . ASP A 1 97 ? -10.448 -27.213 31.781 1.00 91.00 97 ASP A C 1
ATOM 673 O O . ASP A 1 97 ? -10.246 -27.242 33.007 1.00 91.00 97 ASP A O 1
ATOM 677 N N . ILE A 1 98 ? -9.562 -27.724 30.918 1.00 92.12 98 ILE A N 1
ATOM 678 C CA . ILE A 1 98 ? -8.341 -28.441 31.312 1.00 92.12 98 ILE A CA 1
ATOM 679 C C . ILE A 1 98 ? -7.227 -27.502 31.783 1.00 92.12 98 ILE A C 1
ATOM 681 O O . ILE A 1 98 ? -6.404 -27.903 32.621 1.00 92.12 98 ILE A O 1
ATOM 685 N N . ASP A 1 99 ? -7.186 -26.269 31.281 1.00 90.06 99 ASP A N 1
ATOM 686 C CA . ASP A 1 99 ? -6.165 -25.282 31.628 1.00 90.06 99 ASP A CA 1
ATOM 687 C C . ASP A 1 99 ? -6.634 -24.237 32.660 1.00 90.06 99 ASP A C 1
ATOM 689 O O . ASP A 1 99 ? -5.801 -23.580 33.301 1.00 90.06 99 ASP A O 1
ATOM 693 N N . GLY A 1 100 ? -7.930 -24.224 32.968 1.00 91.38 100 GLY A N 1
ATOM 694 C CA . GLY A 1 100 ? -8.542 -23.498 34.071 1.00 91.38 100 GLY A CA 1
ATOM 695 C C . GLY A 1 100 ? -8.902 -22.054 33.737 1.00 91.38 100 GLY A C 1
ATOM 696 O O . GLY A 1 100 ? -8.917 -21.218 34.654 1.00 91.38 100 GLY A O 1
ATOM 697 N N . ASP A 1 101 ? -9.126 -21.744 32.467 1.00 92.00 101 ASP A N 1
ATOM 698 C CA . ASP A 1 101 ? -9.395 -20.402 31.966 1.00 92.00 101 ASP A CA 1
ATOM 699 C C . ASP A 1 101 ? -10.887 -20.061 31.831 1.00 92.00 101 ASP A C 1
ATOM 701 O O . ASP A 1 101 ? -11.246 -18.919 31.532 1.00 92.00 101 ASP A O 1
ATOM 705 N N . THR A 1 102 ? -11.738 -21.011 32.217 1.00 91.81 102 THR A N 1
ATOM 706 C CA . THR A 1 102 ? -13.203 -20.991 32.232 1.00 91.81 102 THR A CA 1
ATOM 707 C C . THR A 1 102 ? -13.901 -21.287 30.909 1.00 91.81 102 THR A C 1
ATOM 709 O O . THR A 1 102 ? -15.131 -21.166 30.857 1.00 91.81 102 THR A O 1
ATOM 712 N N . ILE A 1 103 ? -13.162 -21.727 29.891 1.00 91.75 103 ILE A N 1
ATOM 713 C CA . ILE A 1 103 ? -13.686 -22.129 28.586 1.00 91.75 103 ILE A CA 1
ATOM 714 C C . ILE A 1 103 ? -13.509 -23.640 28.418 1.00 91.75 103 ILE A C 1
ATOM 716 O O . ILE A 1 103 ? -12.601 -24.263 28.957 1.00 91.75 103 ILE A O 1
ATOM 720 N N . CYS A 1 104 ? -14.489 -24.272 27.780 1.00 92.94 104 CYS A N 1
ATOM 721 C CA . CYS A 1 104 ? -14.483 -25.717 27.578 1.00 92.94 104 CYS A CA 1
ATOM 722 C C . CYS A 1 104 ? -13.563 -26.059 26.408 1.00 92.94 104 CYS A C 1
ATOM 724 O O . CYS A 1 104 ? -13.583 -25.345 25.410 1.00 92.94 104 CYS A O 1
ATOM 726 N N . GLY A 1 105 ? -12.793 -27.144 26.501 1.00 88.38 105 GLY A N 1
ATOM 727 C CA . GLY A 1 105 ? -11.743 -27.469 25.533 1.00 88.38 105 GLY A CA 1
ATOM 728 C C . GLY A 1 105 ? -12.238 -27.724 24.106 1.00 88.38 105 GLY A C 1
ATOM 729 O O . GLY A 1 105 ? -11.449 -27.670 23.170 1.00 88.38 105 GLY A O 1
ATOM 730 N N . ASP A 1 106 ? -13.533 -27.989 23.913 1.00 87.88 106 ASP A N 1
ATOM 731 C CA . ASP A 1 106 ? -14.180 -28.091 22.599 1.00 87.88 106 ASP A CA 1
ATOM 732 C C . ASP A 1 106 ? -14.444 -26.733 21.927 1.00 87.88 106 ASP A C 1
ATOM 734 O O . ASP A 1 106 ? -14.629 -26.680 20.712 1.00 87.88 106 ASP A O 1
ATOM 738 N N . ALA A 1 107 ? -14.480 -25.657 22.712 1.00 91.81 107 ALA A N 1
ATOM 739 C CA . ALA A 1 107 ? -14.656 -24.274 22.272 1.00 91.81 107 ALA A CA 1
ATOM 740 C C . ALA A 1 107 ? -13.397 -23.418 22.496 1.00 91.81 107 ALA A C 1
ATOM 742 O O . ALA A 1 107 ? -13.382 -22.236 22.150 1.00 91.81 107 ALA A O 1
ATOM 743 N N . ASP A 1 108 ? -12.374 -24.000 23.115 1.00 93.69 108 ASP A N 1
ATOM 744 C CA . ASP A 1 108 ? -11.125 -23.337 23.425 1.00 93.69 108 ASP A CA 1
ATOM 745 C C . ASP A 1 108 ? -10.200 -23.346 22.197 1.00 93.69 108 ASP A C 1
ATOM 747 O O . ASP A 1 108 ? -9.890 -24.412 21.665 1.00 93.69 108 ASP A O 1
ATOM 751 N N . ASN A 1 109 ? -9.763 -22.173 21.730 1.00 92.88 109 ASN A N 1
ATOM 752 C CA . ASN A 1 109 ? -8.806 -22.048 20.630 1.00 92.88 109 ASN A CA 1
ATOM 753 C C . ASN A 1 109 ? -7.353 -22.225 21.101 1.00 92.88 109 ASN A C 1
ATOM 755 O O . ASN A 1 109 ? -6.462 -22.376 20.271 1.00 92.88 109 ASN A O 1
ATOM 759 N N . CYS A 1 110 ? -7.110 -22.324 22.414 1.00 94.50 110 CYS A N 1
ATOM 760 C CA . CYS A 1 110 ? -5.870 -22.836 22.981 1.00 94.50 110 CYS A CA 1
ATOM 761 C C . CYS A 1 110 ? -6.116 -23.856 24.099 1.00 94.50 110 CYS A C 1
ATOM 763 O O . CYS A 1 110 ? -5.702 -23.615 25.231 1.00 94.50 110 CYS A O 1
ATOM 765 N N . PRO A 1 111 ? -6.581 -25.085 23.776 1.00 91.31 111 PRO A N 1
ATOM 766 C CA . PRO A 1 111 ? -7.066 -26.087 24.741 1.00 91.31 111 PRO A CA 1
ATOM 767 C C . PRO A 1 111 ? -6.098 -26.544 25.839 1.00 91.31 111 PRO A C 1
ATOM 769 O O . PRO A 1 111 ? -6.387 -27.480 26.575 1.00 91.31 111 PRO A O 1
ATOM 772 N N . THR A 1 112 ? -4.866 -26.049 25.879 1.00 91.50 112 THR A N 1
ATOM 773 C CA . THR A 1 112 ? -3.878 -26.398 26.906 1.00 91.50 112 THR A CA 1
ATOM 774 C C . THR A 1 112 ? -3.137 -25.185 27.467 1.00 91.50 112 THR A C 1
ATOM 776 O O . THR A 1 112 ? -2.265 -25.358 28.333 1.00 91.50 112 THR A O 1
ATOM 779 N N . ILE A 1 113 ? -3.437 -23.982 26.973 1.00 92.38 113 ILE A N 1
ATOM 780 C CA . ILE A 1 113 ? -2.780 -22.730 27.331 1.00 92.38 113 ILE A CA 1
ATOM 781 C C . ILE A 1 113 ? -3.857 -21.700 27.651 1.00 92.38 113 ILE A C 1
ATOM 783 O O . ILE A 1 113 ? -4.335 -21.011 26.766 1.00 92.38 113 ILE A O 1
ATOM 787 N N . SER A 1 114 ? -4.091 -21.528 28.953 1.00 93.38 114 SER A N 1
ATOM 788 C CA . SER A 1 114 ? -5.106 -20.622 29.489 1.00 93.38 114 SER A CA 1
ATOM 789 C C . SER A 1 114 ? -5.086 -19.250 28.817 1.00 93.38 114 SER A C 1
ATOM 791 O O . SER A 1 114 ? -4.133 -18.478 29.008 1.00 93.38 114 SER A O 1
ATOM 793 N N . ASN A 1 115 ? -6.155 -18.937 28.088 1.00 92.69 115 ASN A N 1
ATOM 794 C CA . ASN A 1 115 ? -6.281 -17.731 27.283 1.00 92.69 115 ASN A CA 1
ATOM 795 C C . ASN A 1 115 ? -7.707 -17.165 27.237 1.00 92.69 115 ASN A C 1
ATOM 797 O O . ASN A 1 115 ? -8.025 -16.501 26.271 1.00 92.69 115 ASN A O 1
ATOM 801 N N . SER A 1 116 ? -8.479 -17.295 28.322 1.00 93.62 116 SER A N 1
ATOM 802 C CA . SER A 1 116 ? -9.836 -16.778 28.642 1.00 93.62 116 SER A CA 1
ATOM 803 C C . SER A 1 116 ? -10.486 -15.624 27.843 1.00 93.62 116 SER A C 1
ATOM 805 O O . SER A 1 116 ? -11.702 -15.448 27.932 1.00 93.62 116 SER A O 1
ATOM 807 N N . SER A 1 117 ? -9.732 -14.773 27.145 1.00 93.50 117 SER A N 1
ATOM 808 C CA . SER A 1 117 ? -10.230 -13.849 26.125 1.00 93.50 117 SER A CA 1
ATOM 809 C C . SER A 1 117 ? -10.515 -14.496 24.764 1.00 93.50 117 SER A C 1
ATOM 811 O O . SER A 1 117 ? -11.237 -13.871 23.996 1.00 93.50 117 SER A O 1
ATOM 813 N N . GLN A 1 118 ? -9.980 -15.689 24.469 1.00 93.94 118 GLN A N 1
ATOM 814 C CA . GLN A 1 118 ? -10.012 -16.357 23.158 1.00 93.94 118 GLN A CA 1
ATOM 815 C C . GLN A 1 118 ? -9.640 -15.429 22.007 1.00 93.94 118 GLN A C 1
ATOM 817 O O . GLN A 1 118 ? -10.283 -15.448 20.962 1.00 93.94 118 GLN A O 1
ATOM 822 N N . THR A 1 119 ? -8.642 -14.571 22.220 1.00 94.56 119 THR A N 1
ATOM 823 C CA . THR A 1 119 ? -8.152 -13.733 21.128 1.00 94.56 119 THR A CA 1
ATOM 824 C C . THR A 1 119 ? -7.454 -14.623 20.109 1.00 94.56 119 THR A C 1
ATOM 826 O O . THR A 1 119 ? -6.743 -15.557 20.486 1.00 94.56 119 THR A O 1
ATOM 829 N N . ASP A 1 120 ? -7.783 -14.366 18.856 1.00 91.62 120 ASP A N 1
ATOM 830 C CA . ASP A 1 120 ? -7.378 -15.077 17.649 1.00 91.62 120 ASP A CA 1
ATOM 831 C C . ASP A 1 120 ? -7.396 -13.997 16.566 1.00 91.62 120 ASP A C 1
ATOM 833 O O . ASP A 1 120 ? -8.456 -13.624 16.051 1.00 91.62 120 ASP A O 1
ATOM 837 N N . ALA A 1 121 ? -6.257 -13.319 16.430 1.00 92.06 121 ALA A N 1
ATOM 838 C CA . ALA A 1 121 ? -6.153 -12.073 15.682 1.00 92.06 121 ALA A CA 1
ATOM 839 C C . ALA A 1 121 ? -6.267 -12.265 14.161 1.00 92.06 121 ALA A C 1
ATOM 841 O O . ALA A 1 121 ? -6.734 -11.347 13.483 1.00 92.06 121 ALA A O 1
ATOM 842 N N . ASP A 1 122 ? -5.915 -13.433 13.629 1.00 87.00 122 ASP A N 1
ATOM 843 C CA . ASP A 1 122 ? -6.025 -13.761 12.202 1.00 87.00 122 ASP A CA 1
ATOM 844 C C . ASP A 1 122 ? -7.159 -14.744 11.863 1.00 87.00 122 ASP A C 1
ATOM 846 O O . ASP A 1 122 ? -7.471 -14.942 10.684 1.00 87.00 122 ASP A O 1
ATOM 850 N N . SER A 1 123 ? -7.867 -15.246 12.879 1.00 92.19 123 SER A N 1
ATOM 851 C CA . SER A 1 123 ? -9.045 -16.107 12.752 1.00 92.19 123 SER A CA 1
ATOM 852 C C . SER A 1 123 ? -8.765 -17.467 12.101 1.00 92.19 123 SER A C 1
ATOM 854 O O . SER A 1 123 ? -9.651 -18.019 11.433 1.00 92.19 123 SER A O 1
ATOM 856 N N . ASP A 1 124 ? -7.567 -18.024 12.290 1.00 87.94 124 ASP A N 1
ATOM 857 C CA . ASP A 1 124 ? -7.182 -19.352 11.793 1.00 87.94 124 ASP A CA 1
ATOM 858 C C . ASP A 1 124 ? -7.696 -20.513 12.682 1.00 87.94 124 ASP A C 1
ATOM 860 O O . ASP A 1 124 ? -7.751 -21.680 12.264 1.00 87.94 124 ASP A O 1
ATOM 864 N N . GLY A 1 125 ? -8.183 -20.184 13.883 1.00 88.75 125 GLY A N 1
ATOM 865 C CA . GLY A 1 125 ? -8.729 -21.112 14.867 1.00 88.75 125 GLY A CA 1
ATOM 866 C C . GLY A 1 125 ? -7.748 -21.539 15.964 1.00 88.75 125 GLY A C 1
ATOM 867 O O . GLY A 1 125 ? -8.172 -22.246 16.889 1.00 88.75 125 GLY A O 1
ATOM 868 N N . ALA A 1 126 ? -6.484 -21.124 15.903 1.00 90.81 126 ALA A N 1
ATOM 869 C CA . ALA A 1 126 ? -5.531 -21.142 17.000 1.00 90.81 126 ALA A CA 1
ATOM 870 C C . ALA A 1 126 ? -5.567 -19.785 17.724 1.00 90.81 126 ALA A C 1
ATOM 872 O O . ALA A 1 126 ? -5.526 -18.721 17.133 1.00 90.81 126 ALA A O 1
ATOM 873 N N . GLY A 1 127 ? -5.681 -19.789 19.053 1.00 93.00 127 GLY A N 1
ATOM 874 C CA . GLY A 1 127 ? -5.638 -18.524 19.793 1.00 93.00 127 GLY A CA 1
ATOM 875 C C . GLY A 1 127 ? -4.219 -17.955 19.862 1.00 93.00 127 GLY A C 1
ATOM 876 O O . GLY A 1 127 ? -3.257 -18.717 19.977 1.00 93.00 127 GLY A O 1
ATOM 877 N N . ASP A 1 128 ? -4.076 -16.631 19.986 1.00 91.69 128 ASP A N 1
ATOM 878 C CA . ASP A 1 128 ? -2.767 -15.942 20.025 1.00 91.69 128 ASP A CA 1
ATOM 879 C C . ASP A 1 128 ? -1.790 -16.521 21.073 1.00 91.69 128 ASP A C 1
ATOM 881 O O . ASP A 1 128 ? -0.575 -16.325 21.033 1.00 91.69 128 ASP A O 1
ATOM 885 N N . ALA A 1 129 ? -2.327 -17.169 22.113 1.00 91.12 129 ALA A N 1
ATOM 886 C CA . ALA A 1 129 ? -1.550 -17.753 23.199 1.00 91.12 129 ALA A CA 1
ATOM 887 C C . ALA A 1 129 ? -0.817 -19.051 22.813 1.00 91.12 129 ALA A C 1
ATOM 889 O O . ALA A 1 129 ? 0.140 -19.434 23.499 1.00 91.12 129 ALA A O 1
ATOM 890 N N . CYS A 1 130 ? -1.282 -19.743 21.776 1.00 90.75 130 CYS A N 1
ATOM 891 C CA . CYS A 1 130 ? -0.764 -21.022 21.299 1.00 90.75 130 CYS A CA 1
ATOM 892 C C . CYS A 1 130 ? -0.448 -21.039 19.800 1.00 90.75 130 CYS A C 1
ATOM 894 O O . CYS A 1 130 ? 0.163 -22.009 19.348 1.00 90.75 130 CYS A O 1
ATOM 896 N N . ASP A 1 131 ? -0.816 -19.979 19.095 1.00 90.69 131 ASP A N 1
ATOM 897 C CA . ASP A 1 131 ? -0.476 -19.709 17.712 1.00 90.69 131 ASP A CA 1
ATOM 898 C C . ASP A 1 131 ? 1.016 -19.339 17.556 1.00 90.69 131 ASP A C 1
ATOM 900 O O . ASP A 1 131 ? 1.620 -18.660 18.401 1.00 90.69 131 ASP A O 1
ATOM 904 N N . VAL A 1 132 ? 1.640 -19.879 16.509 1.00 86.38 132 VAL A N 1
ATOM 905 C CA . VAL A 1 132 ? 3.037 -19.631 16.145 1.00 86.38 132 VAL A CA 1
ATOM 906 C C . VAL A 1 132 ? 3.169 -18.309 15.389 1.00 86.38 132 VAL A C 1
ATOM 908 O O . VAL A 1 132 ? 4.170 -17.610 15.601 1.00 86.38 132 VAL A O 1
ATOM 911 N N . CYS A 1 133 ? 2.155 -17.942 14.606 1.00 89.19 133 CYS A N 1
ATOM 912 C CA . CYS A 1 133 ? 2.081 -16.737 13.798 1.00 89.19 133 CYS A CA 1
ATOM 913 C C . CYS A 1 133 ? 0.759 -15.984 14.035 1.00 89.19 133 CYS A C 1
ATOM 915 O O . CYS A 1 133 ? -0.033 -15.882 13.115 1.00 89.19 133 CYS A O 1
ATOM 917 N N . PRO A 1 134 ? 0.585 -15.313 15.199 1.00 87.62 134 PRO A N 1
ATOM 918 C CA . PRO A 1 134 ? -0.699 -14.754 15.665 1.00 87.62 134 PRO A CA 1
ATOM 919 C C . PRO A 1 134 ? -1.363 -13.657 14.820 1.00 87.62 134 PRO A C 1
ATOM 921 O O . PRO A 1 134 ? -2.259 -12.980 15.312 1.00 87.62 134 PRO A O 1
ATOM 924 N N . ASN A 1 135 ? -0.815 -13.314 13.657 1.00 88.31 135 ASN A N 1
ATOM 925 C CA . ASN A 1 135 ? -1.381 -12.294 12.773 1.00 88.31 135 ASN A CA 1
ATOM 926 C C . ASN A 1 135 ? -1.378 -12.753 11.304 1.00 88.31 135 ASN A C 1
ATOM 928 O O . ASN A 1 135 ? -1.557 -11.917 10.415 1.00 88.31 135 ASN A O 1
ATOM 932 N N . ASP A 1 136 ? -1.152 -14.040 11.044 1.00 86.12 136 ASP A N 1
ATOM 933 C CA . ASP A 1 136 ? -1.151 -14.626 9.713 1.00 86.12 136 ASP A CA 1
ATOM 934 C C . ASP A 1 136 ? -1.963 -15.922 9.678 1.00 86.12 136 ASP A C 1
ATOM 936 O O . ASP A 1 136 ? -1.507 -16.985 10.081 1.00 86.12 136 ASP A O 1
ATOM 940 N N . VAL A 1 137 ? -3.128 -15.842 9.032 1.00 87.56 137 VAL A N 1
ATOM 941 C CA . VAL A 1 137 ? -4.077 -16.953 8.872 1.00 87.56 137 VAL A CA 1
ATOM 942 C C . VAL A 1 137 ? -3.491 -18.186 8.173 1.00 87.56 137 VAL A C 1
ATOM 944 O O . VAL A 1 137 ? -4.089 -19.262 8.193 1.00 87.56 137 VAL A O 1
ATOM 947 N N . ASN A 1 138 ? -2.373 -18.025 7.459 1.00 83.25 138 ASN A N 1
ATOM 948 C CA . ASN A 1 138 ? -1.714 -19.122 6.758 1.00 83.25 138 ASN A CA 1
ATOM 949 C C . ASN A 1 138 ? -0.478 -19.650 7.486 1.00 83.25 138 ASN A C 1
ATOM 951 O O . ASN A 1 138 ? 0.119 -20.614 6.997 1.00 83.25 138 ASN A O 1
ATOM 955 N N . ASP A 1 139 ? -0.150 -19.077 8.646 1.00 87.62 139 ASP A N 1
ATOM 956 C CA . ASP A 1 139 ? 0.909 -19.553 9.520 1.00 87.62 139 ASP A CA 1
ATOM 957 C C . ASP A 1 139 ? 2.275 -19.580 8.778 1.00 87.62 139 ASP A C 1
ATOM 959 O O . ASP A 1 139 ? 2.540 -18.821 7.841 1.00 87.62 139 ASP A O 1
ATOM 963 N N . ASP A 1 140 ? 3.177 -20.470 9.178 1.00 88.12 140 ASP A N 1
ATOM 964 C CA . ASP A 1 140 ? 4.406 -20.791 8.441 1.00 88.12 140 ASP A CA 1
ATOM 965 C C . ASP A 1 140 ? 4.109 -21.812 7.315 1.00 88.12 140 ASP A C 1
ATOM 967 O O . ASP A 1 140 ? 4.239 -23.030 7.501 1.00 88.12 140 ASP A O 1
ATOM 971 N N . ILE A 1 141 ? 3.643 -21.314 6.155 1.00 89.12 141 ILE A N 1
ATOM 972 C CA . ILE A 1 141 ? 3.158 -22.118 5.008 1.00 89.12 141 ILE A CA 1
ATOM 973 C C . ILE A 1 141 ? 4.175 -23.173 4.554 1.00 89.12 141 ILE A C 1
ATOM 975 O O . ILE A 1 141 ? 3.787 -24.285 4.166 1.00 89.12 141 ILE A O 1
ATOM 979 N N . ASP A 1 142 ? 5.464 -22.836 4.546 1.00 86.06 142 ASP A N 1
ATOM 980 C CA . ASP A 1 142 ? 6.523 -23.700 4.027 1.00 86.06 142 ASP A CA 1
ATOM 981 C C . ASP A 1 142 ? 7.414 -24.340 5.108 1.00 86.06 142 ASP A C 1
ATOM 983 O O . ASP A 1 142 ? 8.213 -25.238 4.804 1.00 86.06 142 ASP A O 1
ATOM 987 N N . GLY A 1 143 ? 7.176 -24.005 6.377 1.00 89.06 143 GLY A N 1
ATOM 988 C CA . GLY A 1 143 ? 7.758 -24.653 7.545 1.00 89.06 143 GLY A CA 1
ATOM 989 C C . GLY A 1 143 ? 9.198 -24.233 7.834 1.00 89.06 143 GLY A C 1
ATOM 990 O O . GLY A 1 143 ? 9.954 -25.029 8.417 1.00 89.06 143 GLY A O 1
ATOM 991 N N . ASP A 1 144 ? 9.619 -23.053 7.385 1.00 88.75 144 ASP A N 1
ATOM 992 C CA . ASP A 1 144 ? 10.989 -22.565 7.518 1.00 88.75 144 ASP A CA 1
ATOM 993 C C . ASP A 1 144 ? 11.259 -21.799 8.830 1.00 88.75 144 ASP A C 1
ATOM 995 O O . ASP A 1 144 ? 12.418 -21.590 9.221 1.00 88.75 144 ASP A O 1
ATOM 999 N N . GLY A 1 145 ? 10.199 -21.505 9.582 1.00 87.06 145 GLY A N 1
ATOM 1000 C CA . GLY A 1 145 ? 10.208 -20.790 10.850 1.00 87.06 145 GLY A CA 1
ATOM 1001 C C . GLY A 1 145 ? 9.970 -19.283 10.738 1.00 87.06 145 GLY A C 1
ATOM 1002 O O . GLY A 1 145 ? 10.207 -18.586 11.735 1.00 87.06 145 GLY A O 1
ATOM 1003 N N . VAL A 1 146 ? 9.545 -18.787 9.576 1.00 89.12 146 VAL A N 1
ATOM 1004 C CA . VAL A 1 146 ? 9.126 -17.407 9.314 1.00 89.12 146 VAL A CA 1
ATOM 1005 C C . VAL A 1 146 ? 7.632 -17.399 8.972 1.00 89.12 146 VAL A C 1
ATOM 1007 O O . VAL A 1 146 ? 7.139 -18.268 8.271 1.00 89.12 146 VAL A O 1
ATOM 1010 N N . CYS A 1 147 ? 6.883 -16.447 9.528 1.00 90.62 147 CYS A N 1
ATOM 1011 C CA . CYS A 1 147 ? 5.449 -16.329 9.252 1.00 90.62 147 CYS A CA 1
ATOM 1012 C C . CYS A 1 147 ? 5.233 -15.769 7.844 1.00 90.62 147 CYS A C 1
ATOM 1014 O O . CYS A 1 147 ? 5.958 -14.852 7.451 1.00 90.62 147 CYS A O 1
ATOM 1016 N N . GLY A 1 148 ? 4.255 -16.291 7.102 1.00 85.44 148 GLY A N 1
ATOM 1017 C CA . GLY A 1 148 ? 4.026 -15.959 5.692 1.00 85.44 148 GLY A CA 1
ATOM 1018 C C . GLY A 1 148 ? 3.818 -14.465 5.402 1.00 85.44 148 GLY A C 1
ATOM 1019 O O . GLY A 1 148 ? 4.146 -13.996 4.313 1.00 85.44 148 GLY A O 1
ATOM 1020 N N . ASP A 1 149 ? 3.325 -13.693 6.372 1.00 85.00 149 ASP A N 1
ATOM 1021 C CA . ASP A 1 149 ? 3.144 -12.237 6.295 1.00 85.00 149 ASP A CA 1
ATOM 1022 C C . ASP A 1 149 ? 4.459 -11.432 6.285 1.00 85.00 149 ASP A C 1
ATOM 1024 O O . ASP A 1 149 ? 4.504 -10.312 5.763 1.00 85.00 149 ASP A O 1
ATOM 1028 N N . VAL A 1 150 ? 5.528 -11.995 6.852 1.00 89.62 150 VAL A N 1
ATOM 1029 C CA . VAL A 1 150 ? 6.877 -11.405 6.910 1.00 89.62 150 VAL A CA 1
ATOM 1030 C C . VAL A 1 150 ? 7.927 -12.230 6.168 1.00 89.62 150 VAL A C 1
ATOM 1032 O O . VAL A 1 150 ? 9.094 -11.833 6.143 1.00 89.62 150 VAL A O 1
ATOM 1035 N N . ASP A 1 151 ? 7.517 -13.348 5.581 1.00 91.50 151 ASP A N 1
ATOM 1036 C CA . ASP A 1 151 ? 8.332 -14.205 4.740 1.00 91.50 151 ASP A CA 1
ATOM 1037 C C . ASP A 1 151 ? 8.471 -13.590 3.340 1.00 91.50 151 ASP A C 1
ATOM 1039 O O . ASP A 1 151 ? 7.493 -13.359 2.628 1.00 91.50 151 ASP A O 1
ATOM 1043 N N . ASN A 1 152 ? 9.702 -13.301 2.928 1.00 91.50 152 ASN A N 1
ATOM 1044 C CA . ASN A 1 152 ? 9.984 -12.792 1.590 1.00 91.50 152 ASN A CA 1
ATOM 1045 C C . ASN A 1 152 ? 9.937 -13.879 0.497 1.00 91.50 152 ASN A C 1
ATOM 1047 O O . ASN A 1 152 ? 9.987 -13.533 -0.683 1.00 91.50 152 ASN A O 1
ATOM 1051 N N . CYS A 1 153 ? 9.768 -15.159 0.858 1.00 93.06 153 CYS A N 1
ATOM 1052 C CA . CYS A 1 153 ? 9.393 -16.259 -0.030 1.00 93.06 153 CYS A CA 1
ATOM 1053 C C . CYS A 1 153 ? 8.314 -17.189 0.575 1.00 93.06 153 CYS A C 1
ATOM 1055 O O . CYS A 1 153 ? 8.581 -18.378 0.719 1.00 93.06 153 CYS A O 1
ATOM 1057 N N . PRO A 1 154 ? 7.044 -16.743 0.721 1.00 89.19 154 PRO A N 1
ATOM 1058 C CA . PRO A 1 154 ? 5.969 -17.419 1.487 1.00 89.19 154 PRO A CA 1
ATOM 1059 C C . PRO A 1 154 ? 5.567 -18.848 1.085 1.00 89.19 154 PRO A C 1
ATOM 1061 O O . PRO A 1 154 ? 4.593 -19.402 1.586 1.00 89.19 154 PRO A O 1
ATOM 1064 N N . THR A 1 155 ? 6.178 -19.408 0.047 1.00 88.94 155 THR A N 1
ATOM 1065 C CA . THR A 1 155 ? 5.863 -20.750 -0.461 1.00 88.94 155 THR A CA 1
ATOM 1066 C C . THR A 1 155 ? 7.118 -21.586 -0.694 1.00 88.94 155 THR A C 1
ATOM 1068 O O . THR A 1 155 ? 7.023 -22.688 -1.250 1.00 88.94 155 THR A O 1
ATOM 1071 N N . LEU A 1 156 ? 8.294 -21.059 -0.348 1.00 89.69 156 LEU A N 1
ATOM 1072 C CA . LEU A 1 156 ? 9.570 -21.691 -0.609 1.00 89.69 156 LEU A CA 1
ATOM 1073 C C . LEU A 1 156 ? 10.560 -21.445 0.536 1.00 89.69 156 LEU A C 1
ATOM 1075 O O . LEU A 1 156 ? 11.294 -20.462 0.526 1.00 89.69 156 LEU A O 1
ATOM 1079 N N . ALA A 1 157 ? 10.657 -22.447 1.412 1.00 90.56 157 ALA A N 1
ATOM 1080 C CA . ALA A 1 157 ? 11.408 -22.377 2.658 1.00 90.56 157 ALA A CA 1
ATOM 1081 C C . ALA A 1 157 ? 12.807 -21.764 2.500 1.00 90.56 157 ALA A C 1
ATOM 1083 O O . ALA A 1 157 ? 13.718 -22.380 1.926 1.00 90.56 157 ALA A O 1
ATOM 1084 N N . ASN A 1 158 ? 12.996 -20.573 3.062 1.00 89.69 158 ASN A N 1
ATOM 1085 C CA . ASN A 1 158 ? 14.204 -19.771 2.958 1.00 89.69 158 ASN A CA 1
ATOM 1086 C C . ASN A 1 158 ? 14.553 -19.059 4.276 1.00 89.69 158 ASN A C 1
ATOM 1088 O O . ASN A 1 158 ? 14.988 -17.918 4.244 1.00 89.69 158 ASN A O 1
ATOM 1092 N N . ALA A 1 159 ? 14.503 -19.759 5.416 1.00 90.38 159 ALA A N 1
ATOM 1093 C CA . ALA A 1 159 ? 14.665 -19.260 6.796 1.00 90.38 159 ALA A CA 1
ATOM 1094 C C . ALA A 1 159 ? 15.762 -18.202 7.081 1.00 90.38 159 ALA A C 1
ATOM 1096 O O . ALA A 1 159 ? 15.782 -17.574 8.142 1.00 90.38 159 ALA A O 1
ATOM 1097 N N . SER A 1 160 ? 16.752 -18.040 6.198 1.00 89.88 160 SER A N 1
ATOM 1098 C CA . SER A 1 160 ? 17.715 -16.938 6.249 1.00 89.88 160 SER A CA 1
ATOM 1099 C C . SER A 1 160 ? 17.144 -15.580 5.836 1.00 89.88 160 SER A C 1
ATOM 1101 O O . SER A 1 160 ? 17.776 -14.577 6.173 1.00 89.88 160 SER A O 1
ATOM 1103 N N . GLN A 1 161 ? 16.008 -15.555 5.131 1.00 92.44 161 GLN A N 1
ATOM 1104 C CA . GLN A 1 161 ? 15.333 -14.377 4.586 1.00 92.44 161 GLN A CA 1
ATOM 1105 C C . GLN A 1 161 ? 16.318 -13.495 3.813 1.00 92.44 161 GLN A C 1
ATOM 1107 O O . GLN A 1 161 ? 16.408 -12.285 4.015 1.00 92.44 161 GLN A O 1
ATOM 1112 N N . THR A 1 162 ? 17.166 -14.140 3.002 1.00 89.62 162 THR A N 1
ATOM 1113 C CA . THR A 1 162 ? 18.149 -13.421 2.189 1.00 89.62 162 THR A CA 1
ATOM 1114 C C . THR A 1 162 ? 17.398 -12.709 1.078 1.00 89.62 162 THR A C 1
ATOM 1116 O O . THR A 1 162 ? 16.609 -13.339 0.385 1.00 89.62 162 THR A O 1
ATOM 1119 N N . ASP A 1 163 ? 17.635 -11.412 0.976 1.00 86.69 163 ASP A N 1
ATOM 1120 C CA . ASP A 1 163 ? 17.065 -10.509 -0.015 1.00 86.69 163 ASP A CA 1
ATOM 1121 C C . ASP A 1 163 ? 18.196 -9.543 -0.378 1.00 86.69 163 ASP A C 1
ATOM 1123 O O . ASP A 1 163 ? 18.593 -8.670 0.412 1.00 86.69 163 ASP A O 1
ATOM 1127 N N . THR A 1 164 ? 18.854 -9.849 -1.491 1.00 82.00 164 THR A N 1
ATOM 1128 C CA . THR A 1 164 ? 20.133 -9.261 -1.865 1.00 82.00 164 THR A CA 1
ATOM 1129 C C . THR A 1 164 ? 19.993 -7.801 -2.295 1.00 82.00 164 THR A C 1
ATOM 1131 O O . THR A 1 164 ? 20.890 -7.006 -1.976 1.00 82.00 164 THR A O 1
ATOM 1134 N N . ASP A 1 165 ? 18.886 -7.414 -2.924 1.00 76.44 165 ASP A N 1
ATOM 1135 C CA . ASP A 1 165 ? 18.610 -6.043 -3.368 1.00 76.44 165 ASP A CA 1
ATOM 1136 C C . ASP A 1 165 ? 17.627 -5.252 -2.490 1.00 76.44 165 ASP A C 1
ATOM 1138 O O . ASP A 1 165 ? 17.548 -4.022 -2.615 1.00 76.44 165 ASP A O 1
ATOM 1142 N N . SER A 1 166 ? 17.010 -5.911 -1.510 1.00 88.50 166 SER A N 1
ATOM 1143 C CA . SER A 1 166 ? 16.046 -5.341 -0.568 1.00 88.50 166 SER A CA 1
ATOM 1144 C C . SER A 1 166 ? 14.739 -4.873 -1.214 1.00 88.50 166 SER A C 1
ATOM 1146 O O . SER A 1 166 ? 14.167 -3.870 -0.760 1.00 88.50 166 SER A O 1
ATOM 1148 N N . ASP A 1 167 ? 14.278 -5.546 -2.269 1.00 83.75 167 ASP A N 1
ATOM 1149 C CA . ASP A 1 167 ? 13.010 -5.239 -2.937 1.00 83.75 167 ASP A CA 1
ATOM 1150 C C . ASP A 1 167 ? 11.778 -5.902 -2.282 1.00 83.75 167 ASP A C 1
ATOM 1152 O O . ASP A 1 167 ? 10.642 -5.473 -2.527 1.00 83.75 167 ASP A O 1
ATOM 1156 N N . GLY A 1 168 ? 12.009 -6.853 -1.368 1.00 87.50 168 GLY A N 1
ATOM 1157 C CA . GLY A 1 168 ? 10.984 -7.580 -0.624 1.00 87.50 168 GLY A CA 1
ATOM 1158 C C . GLY A 1 168 ? 10.657 -8.977 -1.161 1.00 87.50 168 GLY A C 1
ATOM 1159 O O . GLY A 1 168 ? 9.826 -9.648 -0.547 1.00 87.50 168 GLY A O 1
ATOM 1160 N N . LEU A 1 169 ? 11.283 -9.425 -2.250 1.00 89.81 169 LEU A N 1
ATOM 1161 C CA . LEU A 1 169 ? 11.319 -10.822 -2.682 1.00 89.81 169 LEU A CA 1
ATOM 1162 C C . LEU A 1 169 ? 12.646 -11.448 -2.235 1.00 89.81 169 LEU A C 1
ATOM 1164 O O . LEU A 1 169 ? 13.707 -10.848 -2.342 1.00 89.81 169 LEU A O 1
ATOM 1168 N N . GLY A 1 170 ? 12.607 -12.650 -1.661 1.00 91.75 170 GLY A N 1
ATOM 1169 C CA . GLY A 1 170 ? 13.842 -13.335 -1.279 1.00 91.75 170 GLY A CA 1
ATOM 1170 C C . GLY A 1 170 ? 14.552 -13.954 -2.485 1.00 91.75 170 GLY A C 1
ATOM 1171 O O . GLY A 1 170 ? 13.888 -14.439 -3.398 1.00 91.75 170 GLY A O 1
ATOM 1172 N N . ASP A 1 171 ? 15.883 -14.085 -2.422 1.00 87.50 171 ASP A N 1
ATOM 1173 C CA . ASP A 1 171 ? 16.735 -14.657 -3.492 1.00 87.50 171 ASP A CA 1
ATOM 1174 C C . ASP A 1 171 ? 16.282 -16.064 -3.969 1.00 87.50 171 ASP A C 1
ATOM 1176 O O . ASP A 1 171 ? 16.710 -16.586 -4.990 1.00 87.50 171 ASP A O 1
ATOM 1180 N N . LEU A 1 172 ? 15.462 -16.780 -3.188 1.00 88.12 172 LEU A N 1
ATOM 1181 C CA . LEU A 1 172 ? 14.954 -18.099 -3.587 1.00 88.12 172 LEU A CA 1
ATOM 1182 C C . LEU A 1 172 ? 13.709 -18.045 -4.487 1.00 88.12 172 LEU A C 1
ATOM 1184 O O . LEU A 1 172 ? 13.370 -19.055 -5.116 1.00 88.12 172 LEU A O 1
ATOM 1188 N N . CYS A 1 173 ? 13.009 -16.916 -4.520 1.00 89.38 173 CYS A N 1
ATOM 1189 C CA . CYS A 1 173 ? 11.754 -16.729 -5.240 1.00 89.38 173 CYS A CA 1
ATOM 1190 C C . CYS A 1 173 ? 11.716 -15.451 -6.093 1.00 89.38 173 CYS A C 1
ATOM 1192 O O . CYS A 1 173 ? 10.713 -15.224 -6.782 1.00 89.38 173 CYS A O 1
ATOM 1194 N N . ASP A 1 174 ? 12.792 -14.669 -6.088 1.00 89.00 174 ASP A N 1
ATOM 1195 C CA . ASP A 1 174 ? 13.076 -13.639 -7.076 1.00 89.00 174 ASP A CA 1
ATOM 1196 C C . ASP A 1 174 ? 13.650 -14.272 -8.368 1.00 89.00 174 ASP A C 1
ATOM 1198 O O . ASP A 1 174 ? 14.017 -15.446 -8.417 1.00 89.00 174 ASP A O 1
ATOM 1202 N N . ALA A 1 175 ? 13.552 -13.553 -9.483 1.00 85.69 175 ALA A N 1
ATOM 1203 C CA . ALA A 1 175 ? 14.065 -13.941 -10.794 1.00 85.69 175 ALA A CA 1
ATOM 1204 C C . ALA A 1 175 ? 15.175 -13.002 -11.306 1.00 85.69 175 ALA A C 1
ATOM 1206 O O . ALA A 1 175 ? 15.612 -13.165 -12.456 1.00 85.69 175 ALA A O 1
ATOM 1207 N N . ASP A 1 176 ? 15.510 -11.974 -10.526 1.00 78.38 176 ASP A N 1
ATOM 1208 C CA . ASP A 1 176 ? 16.578 -10.992 -10.731 1.00 78.38 176 ASP A CA 1
ATOM 1209 C C . ASP A 1 176 ? 17.079 -10.561 -9.339 1.00 78.38 176 ASP A C 1
ATOM 1211 O O . ASP A 1 176 ? 16.820 -9.434 -8.932 1.00 78.38 176 ASP A O 1
ATOM 1215 N N . ASP A 1 177 ? 17.745 -11.472 -8.611 1.00 83.31 177 ASP A N 1
ATOM 1216 C CA . ASP A 1 177 ? 18.044 -11.370 -7.159 1.00 83.31 177 ASP A CA 1
ATOM 1217 C C . ASP A 1 177 ? 18.841 -10.104 -6.751 1.00 83.31 177 ASP A C 1
ATOM 1219 O O . ASP A 1 177 ? 19.054 -9.824 -5.566 1.00 83.31 177 ASP A O 1
ATOM 1223 N N . ASP A 1 178 ? 19.369 -9.348 -7.715 1.00 70.81 178 ASP A N 1
ATOM 1224 C CA . ASP A 1 178 ? 20.109 -8.115 -7.478 1.00 70.81 178 ASP A CA 1
ATOM 1225 C C . ASP A 1 178 ? 19.527 -6.849 -8.140 1.00 70.81 178 ASP A C 1
ATOM 1227 O O . ASP A 1 178 ? 20.133 -5.764 -8.045 1.00 70.81 178 ASP A O 1
ATOM 1231 N N . ASN A 1 179 ? 18.358 -6.994 -8.778 1.00 77.31 179 ASN A N 1
ATOM 1232 C CA . ASN A 1 179 ? 17.587 -5.996 -9.520 1.00 77.31 179 ASN A CA 1
ATOM 1233 C C . ASN A 1 179 ? 18.444 -5.065 -10.400 1.00 77.31 179 ASN A C 1
ATOM 1235 O O . ASN A 1 179 ? 18.137 -3.875 -10.589 1.00 77.31 179 ASN A O 1
ATOM 1239 N N . ASP A 1 180 ? 19.534 -5.575 -10.980 1.00 65.25 180 ASP A N 1
ATOM 1240 C CA . ASP A 1 180 ? 20.370 -4.806 -11.900 1.00 65.25 180 ASP A CA 1
ATOM 1241 C C . ASP A 1 180 ? 19.777 -4.706 -13.322 1.00 65.25 180 ASP A C 1
ATOM 1243 O O . ASP A 1 180 ? 20.259 -3.930 -14.166 1.00 65.25 180 ASP A O 1
ATOM 1247 N N . GLY A 1 181 ? 18.667 -5.416 -13.556 1.00 65.00 181 GLY A N 1
ATOM 1248 C CA . GLY A 1 181 ? 17.907 -5.444 -14.797 1.00 65.00 181 GLY A CA 1
ATOM 1249 C C . GLY A 1 181 ? 18.259 -6.619 -15.711 1.00 65.00 181 GLY A C 1
ATOM 1250 O O . GLY A 1 181 ? 17.846 -6.612 -16.887 1.00 65.00 181 GLY A O 1
ATOM 1251 N N . VAL A 1 182 ? 19.013 -7.606 -15.220 1.00 58.78 182 VAL A N 1
ATOM 1252 C CA . VAL A 1 182 ? 19.367 -8.843 -15.916 1.00 58.78 182 VAL A CA 1
ATOM 1253 C C . VAL A 1 182 ? 18.984 -10.053 -15.060 1.00 58.78 182 VAL A C 1
ATOM 1255 O O . VAL A 1 182 ? 19.746 -10.476 -14.218 1.00 58.78 182 VAL A O 1
ATOM 1258 N N . ALA A 1 183 ? 17.872 -10.712 -15.406 1.00 70.06 183 ALA A N 1
ATOM 1259 C CA . ALA A 1 183 ? 17.436 -11.949 -14.741 1.00 70.06 183 ALA A CA 1
ATOM 1260 C C . ALA A 1 183 ? 18.556 -13.001 -14.532 1.00 70.06 183 ALA A C 1
ATOM 1262 O O . ALA A 1 183 ? 19.418 -13.159 -15.404 1.00 70.06 183 ALA A O 1
ATOM 1263 N N . ASP A 1 184 ? 18.461 -13.826 -13.485 1.00 62.75 184 ASP A N 1
ATOM 1264 C CA . ASP A 1 184 ? 19.559 -14.704 -13.018 1.00 62.75 184 ASP A CA 1
ATOM 1265 C C . ASP A 1 184 ? 20.052 -15.682 -14.093 1.00 62.75 184 ASP A C 1
ATOM 1267 O O . ASP A 1 184 ? 21.237 -15.953 -14.267 1.00 62.75 184 ASP A O 1
ATOM 1271 N N . GLY A 1 185 ? 19.129 -16.216 -14.897 1.00 59.62 185 GLY A N 1
ATOM 1272 C CA . GLY A 1 185 ? 19.457 -17.194 -15.939 1.00 59.62 185 GLY A CA 1
ATOM 1273 C C . GLY A 1 185 ? 20.474 -16.694 -16.988 1.00 59.62 185 GLY A C 1
ATOM 1274 O O . GLY A 1 185 ? 21.343 -17.467 -17.412 1.00 59.62 185 GLY A O 1
ATOM 1275 N N . PRO A 1 186 ? 20.323 -15.471 -17.533 1.00 53.38 186 PRO A N 1
ATOM 1276 C CA . PRO A 1 186 ? 21.344 -14.814 -18.352 1.00 53.38 186 PRO A CA 1
ATOM 1277 C C . PRO A 1 186 ? 22.433 -14.061 -17.576 1.00 53.38 186 PRO A C 1
ATOM 1279 O O . PRO A 1 186 ? 23.421 -13.685 -18.226 1.00 53.38 186 PRO A O 1
ATOM 1282 N N . ASP A 1 187 ? 22.276 -13.843 -16.273 1.00 50.69 187 ASP A N 1
ATOM 1283 C CA . ASP A 1 187 ? 23.258 -13.135 -15.466 1.00 50.69 187 ASP A CA 1
ATOM 1284 C C . ASP A 1 187 ? 24.416 -14.042 -15.009 1.00 50.69 187 ASP A C 1
ATOM 1286 O O . ASP A 1 187 ? 24.288 -15.239 -14.771 1.00 50.69 187 ASP A O 1
ATOM 1290 N N . CYS A 1 188 ? 25.625 -13.483 -14.987 1.00 58.22 188 CYS A N 1
ATOM 1291 C CA . CYS A 1 188 ? 26.822 -14.187 -14.537 1.00 58.22 188 CYS A CA 1
ATOM 1292 C C . CYS A 1 188 ? 27.211 -13.765 -13.101 1.00 58.22 188 CYS A C 1
ATOM 1294 O O . CYS A 1 188 ? 28.362 -14.010 -12.702 1.00 58.22 188 CYS A O 1
ATOM 1296 N N . ALA A 1 189 ? 26.345 -13.049 -12.376 1.00 59.84 189 ALA A N 1
ATOM 1297 C CA . ALA A 1 189 ? 26.634 -12.457 -11.079 1.00 59.84 189 ALA A CA 1
ATOM 1298 C C . ALA A 1 189 ? 25.401 -12.311 -10.160 1.00 59.84 189 ALA A C 1
ATOM 1300 O O . ALA A 1 189 ? 25.458 -11.419 -9.330 1.00 59.84 189 ALA A O 1
ATOM 1301 N N . GLU A 1 190 ? 24.443 -13.246 -10.218 1.00 64.88 190 GLU A N 1
ATOM 1302 C CA . GLU A 1 190 ? 23.039 -13.140 -9.744 1.00 64.88 190 GLU A CA 1
ATOM 1303 C C . GLU A 1 190 ? 22.783 -12.419 -8.403 1.00 64.88 190 GLU A C 1
ATOM 1305 O O . GLU A 1 190 ? 21.740 -11.833 -8.215 1.00 64.88 190 GLU A O 1
ATOM 1310 N N . LEU A 1 191 ? 23.748 -12.377 -7.480 1.00 63.62 191 LEU A N 1
ATOM 1311 C CA . LEU A 1 191 ? 23.613 -11.755 -6.155 1.00 63.62 191 LEU A CA 1
ATOM 1312 C C . LEU A 1 191 ? 24.370 -10.413 -6.013 1.00 63.62 191 LEU A C 1
ATOM 1314 O O . LEU A 1 191 ? 24.969 -10.123 -4.960 1.00 63.62 191 LEU A O 1
ATOM 1318 N N . ILE A 1 192 ? 24.555 -9.641 -7.086 1.00 56.88 192 ILE A N 1
ATOM 1319 C CA . ILE A 1 192 ? 25.492 -8.512 -7.132 1.00 56.88 192 ILE A CA 1
ATOM 1320 C C . ILE A 1 192 ? 24.867 -7.285 -7.780 1.00 56.88 192 ILE A C 1
ATOM 1322 O O . ILE A 1 192 ? 25.118 -6.986 -8.940 1.00 56.88 192 ILE A O 1
ATOM 1326 N N . ILE A 1 193 ? 24.284 -6.438 -6.931 1.00 52.91 193 ILE A N 1
ATOM 1327 C CA . ILE A 1 193 ? 23.707 -5.158 -7.351 1.00 52.91 193 ILE A CA 1
ATOM 1328 C C . ILE A 1 193 ? 24.728 -4.365 -8.189 1.00 52.91 193 ILE A C 1
ATOM 1330 O O . ILE A 1 193 ? 25.698 -3.799 -7.654 1.00 52.91 193 ILE A O 1
ATOM 1334 N N . GLY A 1 194 ? 24.525 -4.347 -9.511 1.00 51.47 194 GLY A N 1
ATOM 1335 C CA . GLY A 1 194 ? 25.285 -3.555 -10.476 1.00 51.47 194 GLY A CA 1
ATOM 1336 C C . GLY A 1 194 ? 26.274 -4.296 -11.388 1.00 51.47 194 GLY A C 1
ATOM 1337 O O . GLY A 1 194 ? 27.460 -3.946 -11.405 1.00 51.47 194 GLY A O 1
ATOM 1338 N N . VAL A 1 195 ? 25.796 -5.163 -12.280 1.00 48.62 195 VAL A N 1
ATOM 1339 C CA . VAL A 1 195 ? 26.476 -5.507 -13.547 1.00 48.62 195 VAL A CA 1
ATOM 1340 C C . VAL A 1 195 ? 25.832 -4.794 -14.747 1.00 48.62 195 VAL A C 1
ATOM 1342 O O . VAL A 1 195 ? 25.885 -5.231 -15.894 1.00 48.62 195 VAL A O 1
ATOM 1345 N N . ALA A 1 196 ? 25.371 -3.562 -14.531 1.00 38.34 196 ALA A N 1
ATOM 1346 C CA . ALA A 1 196 ? 25.259 -2.580 -15.611 1.00 38.34 196 ALA A CA 1
ATOM 1347 C C . ALA A 1 196 ? 26.633 -2.000 -16.040 1.00 38.34 196 ALA A C 1
ATOM 1349 O O . ALA A 1 196 ? 26.727 -1.366 -17.096 1.00 38.34 196 ALA A O 1
ATOM 1350 N N . ASP A 1 197 ? 27.700 -2.219 -15.254 1.00 43.12 197 ASP A N 1
ATOM 1351 C CA . ASP A 1 197 ? 29.071 -1.794 -15.569 1.00 43.12 197 ASP A CA 1
ATOM 1352 C C . ASP A 1 197 ? 29.936 -2.966 -16.079 1.00 43.12 197 ASP A C 1
ATOM 1354 O O . ASP A 1 197 ? 30.076 -4.006 -15.432 1.00 43.12 197 ASP A O 1
ATOM 1358 N N . ASP A 1 198 ? 30.567 -2.771 -17.247 1.00 45.94 198 ASP A N 1
ATOM 1359 C CA . ASP A 1 198 ? 31.491 -3.729 -17.870 1.00 45.94 198 ASP A CA 1
ATOM 1360 C C . ASP A 1 198 ? 32.553 -4.219 -16.859 1.00 45.94 198 ASP A C 1
ATOM 1362 O O . ASP A 1 198 ? 33.236 -3.400 -16.233 1.00 45.94 198 ASP A O 1
ATOM 1366 N N . PRO A 1 199 ? 32.805 -5.535 -16.739 1.00 48.94 199 PRO A N 1
ATOM 1367 C CA . PRO A 1 199 ? 33.748 -6.033 -15.751 1.00 48.94 199 PRO A CA 1
ATOM 1368 C C . PRO A 1 199 ? 35.187 -5.597 -16.081 1.00 48.94 199 PRO A C 1
ATOM 1370 O O . PRO A 1 199 ? 35.633 -5.645 -17.234 1.00 48.94 199 PRO A O 1
ATOM 1373 N N . ASP A 1 200 ? 35.941 -5.208 -15.045 1.00 48.84 200 ASP A N 1
ATOM 1374 C CA . ASP A 1 200 ? 37.310 -4.688 -15.163 1.00 48.84 200 ASP A CA 1
ATOM 1375 C C . ASP A 1 200 ? 38.207 -5.631 -16.000 1.00 48.84 200 ASP A C 1
ATOM 1377 O O . ASP A 1 200 ? 38.292 -6.837 -15.724 1.00 48.84 200 ASP A O 1
ATOM 1381 N N . PRO A 1 201 ? 38.940 -5.128 -17.013 1.00 52.38 201 PRO A N 1
ATOM 1382 C CA . PRO A 1 201 ? 39.670 -5.990 -17.930 1.00 52.38 201 PRO A CA 1
ATOM 1383 C C . PRO A 1 201 ? 40.830 -6.710 -17.229 1.00 52.38 201 PRO A C 1
ATOM 1385 O O . PRO A 1 201 ? 41.711 -6.074 -16.645 1.00 52.38 201 PRO A O 1
ATOM 1388 N N . VAL A 1 202 ? 40.984 -8.022 -17.465 1.00 54.25 202 VAL A N 1
ATOM 1389 C CA . VAL A 1 202 ? 42.188 -8.812 -17.084 1.00 54.25 202 VAL A CA 1
ATOM 1390 C C . VAL A 1 202 ? 43.495 -8.361 -17.782 1.00 54.25 202 VAL A C 1
ATOM 1392 O O . VAL A 1 202 ? 44.538 -9.028 -17.702 1.00 54.25 202 VAL A O 1
ATOM 1395 N N . SER A 1 203 ? 43.468 -7.209 -18.461 1.00 55.00 203 SER A N 1
ATOM 1396 C CA . SER A 1 203 ? 44.574 -6.556 -19.164 1.00 55.00 203 SER A CA 1
ATOM 1397 C C . SER A 1 203 ? 45.206 -7.448 -20.252 1.00 55.00 203 SER A C 1
ATOM 1399 O O . SER A 1 203 ? 44.580 -8.364 -20.783 1.00 55.00 203 SER A O 1
ATOM 1401 N N . ASP A 1 204 ? 46.475 -7.216 -20.601 1.00 58.78 204 ASP A N 1
ATOM 1402 C CA . ASP A 1 204 ? 47.216 -7.924 -21.661 1.00 58.78 204 ASP A CA 1
ATOM 1403 C C . ASP A 1 204 ? 47.484 -9.413 -21.353 1.00 58.78 204 ASP A C 1
ATOM 1405 O O . ASP A 1 204 ? 48.316 -10.051 -22.016 1.00 58.78 204 ASP A O 1
ATOM 1409 N N . SER A 1 205 ? 46.866 -9.973 -20.313 1.00 60.97 205 SER A N 1
ATOM 1410 C CA . SER A 1 205 ? 47.112 -11.332 -19.842 1.00 60.97 205 SER A CA 1
ATOM 1411 C C . SER A 1 205 ? 46.329 -12.389 -20.619 1.00 60.97 205 SER A C 1
ATOM 1413 O O . SER A 1 205 ? 46.806 -13.518 -20.691 1.00 60.97 205 SER A O 1
ATOM 1415 N N . LEU A 1 206 ? 45.224 -12.019 -21.279 1.00 69.38 206 LEU A N 1
ATOM 1416 C CA . LEU A 1 206 ? 44.409 -12.942 -22.067 1.00 69.38 206 LEU A CA 1
ATOM 1417 C C . LEU A 1 206 ? 45.212 -13.551 -23.234 1.00 69.38 206 LEU A C 1
ATOM 1419 O O . LEU A 1 206 ? 45.885 -12.870 -24.022 1.00 69.38 206 LEU A O 1
ATOM 1423 N N . ARG A 1 207 ? 45.170 -14.873 -23.340 1.00 73.88 207 ARG A N 1
ATOM 1424 C CA . ARG A 1 207 ? 45.844 -15.714 -24.327 1.00 73.88 207 ARG A CA 1
ATOM 1425 C C . ARG A 1 207 ? 44.832 -16.675 -24.912 1.00 73.88 207 ARG A C 1
ATOM 1427 O O . ARG A 1 207 ? 43.980 -17.205 -24.219 1.00 73.88 207 ARG A O 1
ATOM 1434 N N . LEU A 1 208 ? 44.981 -16.924 -26.206 1.00 74.31 208 LEU A N 1
ATOM 1435 C CA . LEU A 1 208 ? 44.154 -17.868 -26.934 1.00 74.31 208 LEU A CA 1
ATOM 1436 C C . LEU A 1 208 ? 45.053 -18.936 -27.547 1.00 74.31 208 LEU A C 1
ATOM 1438 O O . LEU A 1 208 ? 46.017 -18.624 -28.257 1.00 74.31 208 LEU A O 1
ATOM 1442 N N . SER A 1 209 ? 44.740 -20.198 -27.289 1.00 76.44 209 SER A N 1
ATOM 1443 C CA . SER A 1 209 ? 45.407 -21.341 -27.900 1.00 76.44 209 SER A CA 1
ATOM 1444 C C . SER A 1 209 ? 44.386 -22.219 -28.620 1.00 76.44 209 SER A C 1
ATOM 1446 O O . SER A 1 209 ? 43.222 -22.296 -28.243 1.00 76.44 209 SER A O 1
ATOM 1448 N N . LYS A 1 210 ? 44.799 -22.838 -29.730 1.00 69.62 210 LYS A N 1
ATOM 1449 C CA . LYS A 1 210 ? 43.923 -23.689 -30.541 1.00 69.62 210 LYS A CA 1
ATOM 1450 C C . LYS A 1 210 ? 44.552 -25.057 -30.719 1.00 69.62 210 LYS A C 1
ATOM 1452 O O . LYS A 1 210 ? 45.631 -25.170 -31.309 1.00 69.62 210 LYS A O 1
ATOM 1457 N N . SER A 1 211 ? 43.847 -26.095 -30.284 1.00 68.38 211 SER A N 1
ATOM 1458 C CA . SER A 1 211 ? 44.262 -27.489 -30.437 1.00 68.38 211 SER A CA 1
ATOM 1459 C C . SER A 1 211 ? 43.052 -28.354 -30.778 1.00 68.38 211 SER A C 1
ATOM 1461 O O . SER A 1 211 ? 42.003 -28.238 -30.166 1.00 68.38 211 SER A O 1
ATOM 1463 N N . GLY A 1 212 ? 43.154 -29.203 -31.803 1.00 65.06 212 GLY A N 1
ATOM 1464 C CA . GLY A 1 212 ? 42.114 -30.200 -32.109 1.00 65.06 212 GLY A CA 1
ATOM 1465 C C . GLY A 1 212 ? 40.751 -29.687 -32.607 1.00 65.06 212 GLY A C 1
ATOM 1466 O O . GLY A 1 212 ? 39.948 -30.511 -33.020 1.00 65.06 212 GLY A O 1
ATOM 1467 N N . GLY A 1 213 ? 40.504 -28.375 -32.653 1.00 64.94 213 GLY A N 1
ATOM 1468 C CA . GLY A 1 213 ? 39.200 -27.796 -33.019 1.00 64.94 213 GLY A CA 1
ATOM 1469 C C . GLY A 1 213 ? 38.613 -26.926 -31.909 1.00 64.94 213 GLY A C 1
ATOM 1470 O O . GLY A 1 213 ? 37.918 -25.974 -32.237 1.00 64.94 213 GLY A O 1
ATOM 1471 N N . GLN A 1 214 ? 39.013 -27.193 -30.667 1.00 68.44 214 GLN A N 1
ATOM 1472 C CA . GLN A 1 214 ? 38.702 -26.440 -29.456 1.00 68.44 214 GLN A CA 1
ATOM 1473 C C . GLN A 1 214 ? 39.584 -25.189 -29.345 1.00 68.44 214 GLN A C 1
ATOM 1475 O O . GLN A 1 214 ? 40.768 -25.201 -29.732 1.00 68.44 214 GLN A O 1
ATOM 1480 N N . VAL A 1 215 ? 38.990 -24.105 -28.854 1.00 76.19 215 VAL A N 1
ATOM 1481 C CA . VAL A 1 215 ? 39.672 -22.852 -28.532 1.00 76.19 215 VAL A CA 1
ATOM 1482 C C . VAL A 1 215 ? 39.786 -22.755 -27.016 1.00 76.19 215 VAL A C 1
ATOM 1484 O O . VAL A 1 215 ? 38.779 -22.773 -26.329 1.00 76.19 215 VAL A O 1
ATOM 1487 N N . THR A 1 216 ? 41.005 -22.657 -26.492 1.00 80.69 216 THR A N 1
ATOM 1488 C CA . THR A 1 216 ? 41.256 -22.466 -25.058 1.00 80.69 216 THR A CA 1
ATOM 1489 C C . THR A 1 216 ? 41.680 -21.025 -24.817 1.00 80.69 216 THR A C 1
ATOM 1491 O O . THR A 1 216 ? 42.658 -20.561 -25.414 1.00 80.69 216 THR A O 1
ATOM 1494 N N . LEU A 1 217 ? 40.953 -20.339 -23.946 1.00 80.31 217 LEU A N 1
ATOM 1495 C CA . LEU A 1 217 ? 41.281 -19.031 -23.396 1.00 80.31 217 LEU A CA 1
ATOM 1496 C C . LEU A 1 217 ? 42.035 -19.227 -22.074 1.00 80.31 217 LEU A C 1
ATOM 1498 O O . LEU A 1 217 ? 41.695 -20.121 -21.309 1.00 80.31 217 LEU A O 1
ATOM 1502 N N . GLU A 1 218 ? 43.063 -18.422 -21.821 1.00 75.88 218 GLU A N 1
ATOM 1503 C CA . GLU A 1 218 ? 43.856 -18.415 -20.581 1.00 75.88 218 GLU A CA 1
ATOM 1504 C C . GLU A 1 218 ? 44.212 -16.970 -20.215 1.00 75.88 218 GLU A C 1
ATOM 1506 O O . GLU A 1 218 ? 44.593 -16.205 -21.097 1.00 75.88 218 GLU A O 1
ATOM 1511 N N . TRP A 1 219 ? 44.135 -16.577 -18.946 1.00 73.31 219 TRP A N 1
ATOM 1512 C CA . TRP A 1 219 ? 44.496 -15.231 -18.482 1.00 73.31 219 TRP A CA 1
ATOM 1513 C C . TRP A 1 219 ? 45.294 -15.255 -17.172 1.00 73.31 219 TRP A C 1
ATOM 1515 O O . TRP A 1 219 ? 45.486 -16.282 -16.525 1.00 73.31 219 TRP A O 1
ATOM 1525 N N . GLY A 1 220 ? 45.863 -14.107 -16.809 1.00 62.62 220 GLY A N 1
ATOM 1526 C CA . GLY A 1 220 ? 46.564 -13.916 -15.539 1.00 62.62 220 GLY A CA 1
ATOM 1527 C C . GLY A 1 220 ? 45.588 -13.591 -14.409 1.00 62.62 220 GLY A C 1
ATOM 1528 O O . GLY A 1 220 ? 44.492 -13.109 -14.664 1.00 62.62 220 GLY A O 1
ATOM 1529 N N . ARG A 1 221 ? 46.002 -13.819 -13.154 1.00 58.50 221 ARG A N 1
ATOM 1530 C CA . ARG A 1 221 ? 45.182 -13.463 -11.982 1.00 58.50 221 ARG A CA 1
ATOM 1531 C C . ARG A 1 221 ? 45.009 -11.939 -11.921 1.00 58.50 221 ARG A C 1
ATOM 1533 O O . ARG A 1 221 ? 46.021 -11.230 -11.939 1.00 58.50 221 ARG A O 1
ATOM 1540 N N . ALA A 1 222 ? 43.770 -11.462 -11.830 1.00 56.84 222 ALA A N 1
ATOM 1541 C CA . ALA A 1 222 ? 43.481 -10.072 -11.479 1.00 56.84 222 ALA A CA 1
ATOM 1542 C C . ALA A 1 222 ? 43.733 -9.865 -9.975 1.00 56.84 222 ALA A C 1
ATOM 1544 O O . ALA A 1 222 ? 43.590 -10.795 -9.179 1.00 56.84 222 ALA A O 1
ATOM 1545 N N . ALA A 1 223 ? 44.175 -8.677 -9.560 1.00 47.00 223 ALA A N 1
ATOM 1546 C CA . ALA A 1 223 ? 44.380 -8.412 -8.137 1.00 47.00 223 ALA A CA 1
ATOM 1547 C C . ALA A 1 223 ? 43.022 -8.470 -7.423 1.00 47.00 223 ALA A C 1
ATOM 1549 O O . ALA A 1 223 ? 42.138 -7.735 -7.815 1.00 47.00 223 ALA A O 1
ATOM 1550 N N . GLN A 1 224 ? 42.878 -9.322 -6.401 1.00 46.62 224 GLN A N 1
ATOM 1551 C CA . GLN A 1 224 ? 41.609 -9.596 -5.693 1.00 46.62 224 GLN A CA 1
ATOM 1552 C C . GLN A 1 224 ? 40.536 -10.371 -6.488 1.00 46.62 224 GLN A C 1
ATOM 1554 O O . GLN A 1 224 ? 39.530 -10.738 -5.894 1.00 46.62 224 GLN A O 1
ATOM 1559 N N . GLY A 1 225 ? 40.786 -10.725 -7.755 1.00 52.22 225 GLY A N 1
ATOM 1560 C CA . GLY A 1 225 ? 39.872 -11.532 -8.570 1.00 52.22 225 GLY A CA 1
ATOM 1561 C C . GLY A 1 225 ? 39.888 -13.012 -8.182 1.00 52.22 225 GLY A C 1
ATOM 1562 O O . GLY A 1 225 ? 40.838 -13.733 -8.525 1.00 52.22 225 GLY A O 1
ATOM 1563 N N . GLN A 1 226 ? 38.858 -13.440 -7.448 1.00 51.69 226 GLN A N 1
ATOM 1564 C CA . GLN A 1 226 ? 38.648 -14.834 -7.031 1.00 51.69 226 GLN A CA 1
ATOM 1565 C C . GLN A 1 226 ? 37.860 -15.642 -8.072 1.00 51.69 226 GLN A C 1
ATOM 1567 O O . GLN A 1 226 ? 38.157 -16.813 -8.276 1.00 51.69 226 GLN A O 1
ATOM 1572 N N . THR A 1 227 ? 36.953 -14.990 -8.800 1.00 56.06 227 THR A N 1
ATOM 1573 C CA . THR A 1 227 ? 36.174 -15.558 -9.907 1.00 56.06 227 THR A CA 1
ATOM 1574 C C . THR A 1 227 ? 36.228 -14.639 -11.128 1.00 56.06 227 THR A C 1
ATOM 1576 O O . THR A 1 227 ? 36.595 -13.461 -11.026 1.00 56.06 227 THR A O 1
ATOM 1579 N N . TYR A 1 228 ? 35.939 -15.199 -12.302 1.00 67.56 228 TYR A N 1
ATOM 1580 C CA . TYR A 1 228 ? 36.038 -14.531 -13.593 1.00 67.56 228 TYR A CA 1
ATOM 1581 C C . TYR A 1 228 ? 34.791 -14.785 -14.435 1.00 67.56 228 TYR A C 1
ATOM 1583 O O . TYR A 1 228 ? 34.389 -15.933 -14.602 1.00 67.56 228 TYR A O 1
ATOM 1591 N N . ASN A 1 229 ? 34.253 -13.732 -15.044 1.00 68.06 229 ASN A N 1
ATOM 1592 C CA . ASN A 1 229 ? 33.189 -13.840 -16.040 1.00 68.06 229 ASN A CA 1
ATOM 1593 C C . ASN A 1 229 ? 33.795 -13.751 -17.438 1.00 68.06 229 ASN A C 1
ATOM 1595 O O . ASN A 1 229 ? 34.647 -12.897 -17.705 1.00 68.06 229 ASN A O 1
ATOM 1599 N N . VAL A 1 230 ? 33.390 -14.659 -18.324 1.00 74.88 230 VAL A N 1
ATOM 1600 C CA . VAL A 1 230 ? 33.841 -14.737 -19.712 1.00 74.88 230 VAL A CA 1
ATOM 1601 C C . VAL A 1 230 ? 32.652 -14.548 -20.633 1.00 74.88 230 VAL A C 1
ATOM 1603 O O . VAL A 1 230 ? 31.737 -15.364 -20.650 1.00 74.88 230 VAL A O 1
ATOM 1606 N N . TYR A 1 231 ? 32.722 -13.529 -21.480 1.00 75.00 231 TYR A N 1
ATOM 1607 C CA . TYR A 1 231 ? 31.692 -13.208 -22.464 1.00 75.00 231 TYR A CA 1
ATOM 1608 C C . TYR A 1 231 ? 32.214 -13.467 -23.877 1.00 75.00 231 TYR A C 1
ATOM 1610 O O . TYR A 1 231 ? 33.412 -13.323 -24.154 1.00 75.00 231 TYR A O 1
ATOM 1618 N N . ARG A 1 232 ? 31.321 -13.845 -24.795 1.00 78.75 232 ARG A N 1
ATOM 1619 C CA . ARG A 1 232 ? 31.627 -14.093 -26.212 1.00 78.75 232 ARG A CA 1
ATOM 1620 C C . ARG A 1 232 ? 30.663 -13.346 -27.120 1.00 78.75 232 ARG A C 1
ATOM 1622 O O . ARG A 1 232 ? 29.470 -13.640 -27.110 1.00 78.75 232 ARG A O 1
ATOM 1629 N N . GLY A 1 233 ? 31.207 -12.505 -27.997 1.00 76.69 233 GLY A N 1
ATOM 1630 C CA . GLY A 1 233 ? 30.476 -11.875 -29.101 1.00 76.69 233 GLY A CA 1
ATOM 1631 C C . GLY A 1 233 ? 30.991 -12.291 -30.481 1.00 76.69 233 GLY A C 1
ATOM 1632 O O . GLY A 1 233 ? 31.973 -13.034 -30.621 1.00 76.69 233 GLY A O 1
ATOM 1633 N N . ASN A 1 234 ? 30.317 -11.838 -31.532 1.00 77.00 234 ASN A N 1
ATOM 1634 C CA . ASN A 1 234 ? 30.553 -12.217 -32.921 1.00 77.00 234 ASN A CA 1
ATOM 1635 C C . ASN A 1 234 ? 31.203 -11.090 -33.736 1.00 77.00 234 ASN A C 1
ATOM 1637 O O . ASN A 1 234 ? 30.984 -9.898 -33.551 1.00 77.00 234 ASN A O 1
ATOM 1641 N N . PHE A 1 235 ? 31.997 -11.481 -34.730 1.00 70.62 235 PHE A N 1
ATOM 1642 C CA . PHE A 1 235 ? 32.627 -10.581 -35.690 1.00 70.62 235 PHE A CA 1
ATOM 1643 C C . PHE A 1 235 ? 32.403 -11.073 -37.124 1.00 70.62 235 PHE A C 1
ATOM 1645 O O . PHE A 1 235 ? 32.986 -12.077 -37.551 1.00 70.62 235 PHE A O 1
ATOM 1652 N N . ASP A 1 236 ? 31.636 -10.306 -37.906 1.00 63.28 236 ASP A N 1
ATOM 1653 C CA . ASP A 1 236 ? 31.329 -10.612 -39.305 1.00 63.28 236 ASP A CA 1
ATOM 1654 C C . ASP A 1 236 ? 31.952 -9.599 -40.279 1.00 63.28 236 ASP A C 1
ATOM 1656 O O . ASP A 1 236 ? 31.583 -8.429 -40.366 1.00 63.28 236 ASP A O 1
ATOM 1660 N N . SER A 1 237 ? 32.869 -10.081 -41.125 1.00 58.97 237 SER A N 1
ATOM 1661 C CA . SER A 1 237 ? 33.322 -9.428 -42.369 1.00 58.97 237 SER A CA 1
ATOM 1662 C C . SER A 1 237 ? 33.772 -7.952 -42.302 1.00 58.97 237 SER A C 1
ATOM 1664 O O . SER A 1 237 ? 33.810 -7.282 -43.336 1.00 58.97 237 SER A O 1
ATOM 1666 N N . GLY A 1 238 ? 34.211 -7.468 -41.136 1.00 60.62 238 GLY A N 1
ATOM 1667 C CA . GLY A 1 238 ? 34.849 -6.153 -40.987 1.00 60.62 238 GLY A CA 1
ATOM 1668 C C . GLY A 1 238 ? 34.086 -5.125 -40.153 1.00 60.62 238 GLY A C 1
ATOM 1669 O O . GLY A 1 238 ? 34.626 -4.034 -39.973 1.00 60.62 238 GLY A O 1
ATOM 1670 N N . THR A 1 239 ? 32.898 -5.452 -39.640 1.00 59.69 239 THR A N 1
ATOM 1671 C CA . THR A 1 239 ? 32.159 -4.605 -38.691 1.00 59.69 239 THR A CA 1
ATOM 1672 C C . THR A 1 239 ? 32.144 -5.294 -37.330 1.00 59.69 239 THR A C 1
ATOM 1674 O O . THR A 1 239 ? 31.810 -6.473 -37.248 1.00 59.69 239 THR A O 1
ATOM 1677 N N . PHE A 1 240 ? 32.567 -4.574 -36.293 1.00 61.34 240 PHE A N 1
ATOM 1678 C CA . PHE A 1 240 ? 32.474 -5.029 -34.908 1.00 61.34 240 PHE A CA 1
ATOM 1679 C C . PHE A 1 240 ? 31.069 -4.688 -34.402 1.00 61.34 240 PHE A C 1
ATOM 1681 O O . PHE A 1 240 ? 30.680 -3.523 -34.490 1.00 61.34 240 PHE A O 1
ATOM 1688 N N . ASN A 1 241 ? 30.322 -5.690 -33.946 1.00 58.06 241 ASN A N 1
ATOM 1689 C CA . ASN A 1 241 ? 29.079 -5.504 -33.204 1.00 58.06 241 ASN A CA 1
ATOM 1690 C C . ASN A 1 241 ? 29.377 -5.913 -31.758 1.00 58.06 241 ASN A C 1
ATOM 1692 O O . ASN A 1 241 ? 30.103 -6.885 -31.569 1.00 58.06 241 ASN A O 1
ATOM 1696 N N . TYR A 1 242 ? 28.871 -5.155 -30.789 1.00 63.00 242 TYR A N 1
ATOM 1697 C CA . TYR A 1 242 ? 28.911 -5.535 -29.378 1.00 63.00 242 TYR A CA 1
ATOM 1698 C C . TYR A 1 242 ? 27.639 -6.351 -29.104 1.00 63.00 242 TYR A C 1
ATOM 1700 O O . TYR A 1 242 ? 26.565 -5.777 -28.943 1.00 63.00 242 TYR A O 1
ATOM 1708 N N . ASP A 1 243 ? 27.725 -7.667 -29.312 1.00 64.12 243 ASP A N 1
ATOM 1709 C CA . ASP A 1 243 ? 26.629 -8.648 -29.211 1.00 64.12 243 ASP A CA 1
ATOM 1710 C C . ASP A 1 243 ? 27.025 -9.841 -28.322 1.00 64.12 243 ASP A C 1
ATOM 1712 O O . ASP A 1 243 ? 26.646 -10.991 -28.569 1.00 64.12 243 ASP A O 1
ATOM 1716 N N . GLU A 1 244 ? 27.877 -9.574 -27.338 1.00 67.19 244 GLU A N 1
ATOM 1717 C CA . GLU A 1 244 ? 28.394 -10.566 -26.417 1.00 67.19 244 GLU A CA 1
ATOM 1718 C C . GLU A 1 244 ? 27.296 -11.215 -25.569 1.00 67.19 244 GLU A C 1
ATOM 1720 O O . GLU A 1 244 ? 26.302 -10.607 -25.201 1.00 67.19 244 GLU A O 1
ATOM 1725 N N . SER A 1 245 ? 27.491 -12.498 -25.283 1.00 69.25 245 SER A N 1
ATOM 1726 C CA . SER A 1 245 ? 26.661 -13.310 -24.388 1.00 69.25 245 SER A CA 1
ATOM 1727 C C . SER A 1 245 ? 27.573 -13.992 -23.376 1.00 69.25 245 SER A C 1
ATOM 1729 O O . SER A 1 245 ? 28.733 -14.272 -23.719 1.00 69.25 245 SER A O 1
ATOM 1731 N N . CYS A 1 246 ? 27.077 -14.263 -22.164 1.00 67.56 246 CYS A N 1
ATOM 1732 C CA . CYS A 1 246 ? 27.824 -15.030 -21.167 1.00 67.56 246 CYS A CA 1
ATOM 1733 C C . CYS A 1 246 ? 28.266 -16.352 -21.812 1.00 67.56 246 CYS A C 1
ATOM 1735 O O . CYS A 1 246 ? 27.456 -17.137 -22.312 1.00 67.56 246 CYS A O 1
ATOM 1737 N N . LEU A 1 247 ? 29.580 -16.544 -21.927 1.00 75.94 247 LEU A N 1
ATOM 1738 C CA . LEU A 1 247 ? 30.155 -17.785 -22.428 1.00 75.94 247 LEU A CA 1
ATOM 1739 C C . LEU A 1 247 ? 30.322 -18.764 -21.275 1.00 75.94 247 LEU A C 1
ATOM 1741 O O . LEU A 1 247 ? 29.981 -19.924 -21.455 1.00 75.94 247 LEU A O 1
ATOM 1745 N N . ASN A 1 248 ? 30.895 -18.293 -20.161 1.00 69.00 248 ASN A N 1
ATOM 1746 C CA . ASN A 1 248 ? 31.108 -19.019 -18.908 1.00 69.00 248 ASN A CA 1
ATOM 1747 C C . ASN A 1 248 ? 31.371 -18.000 -17.784 1.00 69.00 248 ASN A C 1
ATOM 1749 O O . ASN A 1 248 ? 32.204 -17.115 -17.971 1.00 69.00 248 ASN A O 1
ATOM 1753 N N . GLY A 1 249 ? 30.753 -18.144 -16.619 1.00 63.78 249 GLY A N 1
ATOM 1754 C CA . GLY A 1 249 ? 30.957 -17.268 -15.460 1.00 63.78 249 GLY A CA 1
ATOM 1755 C C . GLY A 1 249 ? 29.892 -17.533 -14.389 1.00 63.78 249 GLY A C 1
ATOM 1756 O O . GLY A 1 249 ? 28.835 -18.017 -14.781 1.00 63.78 249 GLY A O 1
ATOM 1757 N N . PRO A 1 250 ? 30.159 -17.280 -13.093 1.00 60.94 250 PRO A N 1
ATOM 1758 C CA . PRO A 1 250 ? 31.459 -16.965 -12.499 1.00 60.94 250 PRO A CA 1
ATOM 1759 C C . PRO A 1 250 ? 32.351 -18.208 -12.424 1.00 60.94 250 PRO A C 1
ATOM 1761 O O . PRO A 1 250 ? 32.056 -19.175 -11.734 1.00 60.94 250 PRO A O 1
ATOM 1764 N N . ILE A 1 251 ? 33.488 -18.195 -13.132 1.00 57.66 251 ILE A N 1
ATOM 1765 C CA . ILE A 1 251 ? 34.446 -19.306 -13.104 1.00 57.66 251 ILE A CA 1
ATOM 1766 C C . ILE A 1 251 ? 35.685 -18.940 -12.283 1.00 57.66 251 ILE A C 1
ATOM 1768 O O . ILE A 1 251 ? 36.340 -17.935 -12.561 1.00 57.66 251 ILE A O 1
ATOM 1772 N N . PRO A 1 252 ? 36.083 -19.755 -11.298 1.00 53.25 252 PRO A N 1
ATOM 1773 C CA . PRO A 1 252 ? 37.317 -19.521 -10.542 1.00 53.25 252 PRO A CA 1
ATOM 1774 C C . PRO A 1 252 ? 38.570 -19.826 -11.388 1.00 53.25 252 PRO A C 1
ATOM 1776 O O . PRO A 1 252 ? 39.670 -19.307 -11.156 1.00 53.25 252 PRO A O 1
ATOM 1779 N N . SER A 1 253 ? 38.393 -20.614 -12.456 1.00 62.22 253 SER A N 1
ATOM 1780 C CA . SER A 1 253 ? 39.449 -20.979 -13.394 1.00 62.22 253 SER A CA 1
ATOM 1781 C C . SER A 1 253 ? 39.960 -19.783 -14.187 1.00 62.22 253 SER A C 1
ATOM 1783 O O . SER A 1 253 ? 39.197 -19.015 -14.758 1.00 62.22 253 SER A O 1
ATOM 1785 N N . ARG A 1 254 ? 41.287 -19.680 -14.328 1.00 73.00 254 ARG A N 1
ATOM 1786 C CA . ARG A 1 254 ? 41.942 -18.715 -15.237 1.00 73.00 254 ARG A CA 1
ATOM 1787 C C . ARG A 1 254 ? 41.985 -19.188 -16.687 1.00 73.00 254 ARG A C 1
ATOM 1789 O O . ARG A 1 254 ? 42.760 -18.670 -17.495 1.00 73.00 254 ARG A O 1
ATOM 1796 N N . THR A 1 255 ? 41.236 -20.238 -16.992 1.00 77.25 255 THR A N 1
ATOM 1797 C CA . THR A 1 255 ? 41.149 -20.824 -18.317 1.00 77.25 255 THR A CA 1
ATOM 1798 C C . THR A 1 255 ? 39.720 -21.226 -18.608 1.00 77.25 255 THR A C 1
ATOM 1800 O O . THR A 1 255 ? 39.027 -21.718 -17.729 1.00 77.25 255 THR A O 1
ATOM 1803 N N . THR A 1 256 ? 39.292 -21.079 -19.855 1.00 83.56 256 THR A N 1
ATOM 1804 C CA . THR A 1 256 ? 38.019 -21.641 -20.306 1.00 83.56 256 THR A CA 1
ATOM 1805 C C . THR A 1 256 ? 38.130 -22.138 -21.739 1.00 83.56 256 THR A C 1
ATOM 1807 O O . THR A 1 256 ? 39.056 -21.769 -22.472 1.00 83.56 256 THR A O 1
ATOM 1810 N N . THR A 1 257 ? 37.217 -23.008 -22.150 1.00 83.50 257 THR A N 1
ATOM 1811 C CA . THR A 1 257 ? 37.185 -23.560 -23.502 1.00 83.50 257 THR A CA 1
ATOM 1812 C C . THR A 1 257 ? 35.915 -23.157 -24.227 1.00 83.50 257 THR A C 1
ATOM 1814 O O . THR A 1 257 ? 34.821 -23.280 -23.694 1.00 83.50 257 THR A O 1
ATOM 1817 N N . ASP A 1 258 ? 36.072 -22.731 -25.477 1.00 81.06 258 ASP A N 1
ATOM 1818 C CA . ASP A 1 258 ? 34.976 -22.584 -26.427 1.00 81.06 258 ASP A CA 1
ATOM 1819 C C . ASP A 1 258 ? 35.022 -23.754 -27.422 1.00 81.06 258 ASP A C 1
ATOM 1821 O O . ASP A 1 258 ? 35.947 -23.884 -28.241 1.00 81.06 258 ASP A O 1
ATOM 1825 N N . ASP A 1 259 ? 34.015 -24.622 -27.318 1.00 73.94 259 ASP A N 1
ATOM 1826 C CA . ASP A 1 259 ? 33.853 -25.828 -28.131 1.00 73.94 259 ASP A CA 1
ATOM 1827 C C . ASP A 1 259 ? 33.088 -25.580 -29.441 1.00 73.94 259 ASP A C 1
ATOM 1829 O O . ASP A 1 259 ? 32.897 -26.503 -30.246 1.00 73.94 259 ASP A O 1
ATOM 1833 N N . THR A 1 260 ? 32.670 -24.338 -29.715 1.00 70.31 260 THR A N 1
ATOM 1834 C CA . THR A 1 260 ? 31.943 -24.037 -30.951 1.00 70.31 260 THR A CA 1
ATOM 1835 C C . THR A 1 260 ? 32.823 -24.167 -32.200 1.00 70.31 260 THR A C 1
ATOM 1837 O O . THR A 1 260 ? 33.921 -23.621 -32.349 1.00 70.31 260 THR A O 1
ATOM 1840 N N . ALA A 1 261 ? 32.318 -24.929 -33.175 1.00 62.28 261 ALA A N 1
ATOM 1841 C CA . ALA A 1 261 ? 32.999 -25.156 -34.440 1.00 62.28 261 ALA A CA 1
ATOM 1842 C C . ALA A 1 261 ? 32.940 -23.900 -35.326 1.00 62.28 261 ALA A C 1
ATOM 1844 O O . ALA A 1 261 ? 31.961 -23.670 -36.034 1.00 62.28 261 ALA A O 1
ATOM 1845 N N . LEU A 1 262 ? 34.025 -23.123 -35.347 1.00 59.72 262 LEU A N 1
ATOM 1846 C CA . LEU A 1 262 ? 34.133 -21.924 -36.185 1.00 59.72 262 LEU A CA 1
ATOM 1847 C C . LEU A 1 262 ? 33.968 -22.252 -37.677 1.00 59.72 262 LEU A C 1
ATOM 1849 O O . LEU A 1 262 ? 34.825 -22.906 -38.292 1.00 59.72 262 LEU A O 1
ATOM 1853 N N . ALA A 1 263 ? 32.885 -21.767 -38.286 1.00 60.31 263 ALA A N 1
ATOM 1854 C CA . ALA A 1 263 ? 32.705 -21.829 -39.728 1.00 60.31 263 ALA A CA 1
ATOM 1855 C C . ALA A 1 263 ? 33.773 -20.957 -40.426 1.00 60.31 263 ALA A C 1
ATOM 1857 O O . ALA A 1 263 ? 34.102 -19.871 -39.951 1.00 60.31 263 ALA A O 1
ATOM 1858 N N . PRO A 1 264 ? 34.348 -21.377 -41.571 1.00 60.25 264 PRO A N 1
ATOM 1859 C CA . PRO A 1 264 ? 35.319 -20.548 -42.280 1.00 60.25 264 PRO A CA 1
ATOM 1860 C C . PRO A 1 264 ? 34.719 -19.192 -42.691 1.00 60.25 264 PRO A C 1
ATOM 1862 O O . PRO A 1 264 ? 33.935 -19.131 -43.636 1.00 60.25 264 PRO A O 1
ATOM 1865 N N . GLY A 1 265 ? 35.130 -18.114 -42.018 1.00 65.56 265 GLY A N 1
ATOM 1866 C CA . GLY A 1 265 ? 34.704 -16.744 -42.319 1.00 65.56 265 GLY A CA 1
ATOM 1867 C C . GLY A 1 265 ? 34.070 -15.978 -41.155 1.00 65.56 265 GLY A C 1
ATOM 1868 O O . GLY A 1 265 ? 33.945 -14.766 -41.295 1.00 65.56 265 GLY A O 1
ATOM 1869 N N . THR A 1 266 ? 33.738 -16.642 -40.043 1.00 65.00 266 THR A N 1
ATOM 1870 C CA . THR A 1 266 ? 33.249 -16.008 -38.806 1.00 65.00 266 THR A CA 1
ATOM 1871 C C . THR A 1 266 ? 34.406 -15.775 -37.826 1.00 65.00 266 THR A C 1
ATOM 1873 O O . THR A 1 266 ? 35.351 -16.572 -37.770 1.00 65.00 266 THR A O 1
ATOM 1876 N N . GLY A 1 267 ? 34.381 -14.657 -37.101 1.00 69.75 267 GLY A N 1
ATOM 1877 C CA . GLY A 1 267 ? 35.269 -14.379 -35.970 1.00 69.75 267 GLY A CA 1
ATOM 1878 C C . GLY A 1 267 ? 34.459 -14.205 -34.688 1.00 69.75 267 GLY A C 1
ATOM 1879 O O . GLY A 1 267 ? 33.277 -13.903 -34.762 1.00 69.75 267 GLY A O 1
ATOM 1880 N N . HIS A 1 268 ? 35.098 -14.376 -33.537 1.00 74.62 268 HIS A N 1
ATOM 1881 C CA . HIS A 1 268 ? 34.536 -14.005 -32.237 1.00 74.62 268 HIS A CA 1
ATOM 1882 C C . HIS A 1 268 ? 35.516 -13.078 -31.531 1.00 74.62 268 HIS A C 1
ATOM 1884 O O . HIS A 1 268 ? 36.723 -13.123 -31.814 1.00 74.62 268 HIS A O 1
ATOM 1890 N N . TYR A 1 269 ? 35.003 -12.268 -30.618 1.00 74.62 269 TYR A N 1
ATOM 1891 C CA . TYR A 1 269 ? 35.807 -11.639 -29.580 1.00 74.62 269 TYR A CA 1
ATOM 1892 C C . TYR A 1 269 ? 35.367 -12.180 -28.223 1.00 74.62 269 TYR A C 1
ATOM 1894 O O . TYR A 1 269 ? 34.273 -12.725 -28.085 1.00 74.62 269 TYR A O 1
ATOM 1902 N N . PHE A 1 270 ? 36.264 -12.062 -27.253 1.00 73.69 270 PHE A N 1
ATOM 1903 C CA . PHE A 1 270 ? 36.053 -12.543 -25.900 1.00 73.69 270 PHE A CA 1
ATOM 1904 C C . PHE A 1 270 ? 36.395 -11.423 -24.931 1.00 73.69 270 PHE A C 1
ATOM 1906 O O . PHE A 1 270 ? 37.404 -10.737 -25.134 1.00 73.69 270 PHE A O 1
ATOM 1913 N N . LEU A 1 271 ? 35.579 -11.280 -23.896 1.00 69.31 271 LEU A N 1
ATOM 1914 C CA . LEU A 1 271 ? 35.832 -10.407 -22.757 1.00 69.31 271 LEU A CA 1
ATOM 1915 C C . LEU A 1 271 ? 36.005 -11.283 -21.521 1.00 69.31 271 LEU A C 1
ATOM 1917 O O . LEU A 1 271 ? 35.332 -12.301 -21.394 1.00 69.31 271 LEU A O 1
ATOM 1921 N N . VAL A 1 272 ? 36.951 -10.918 -20.659 1.00 67.06 272 VAL A N 1
ATOM 1922 C CA . VAL A 1 272 ? 37.183 -11.590 -19.379 1.00 67.06 272 VAL A CA 1
ATOM 1923 C C . VAL A 1 272 ? 37.390 -10.516 -18.328 1.00 67.06 272 VAL A C 1
ATOM 1925 O O . VAL A 1 272 ? 38.296 -9.689 -18.491 1.00 67.06 272 VAL A O 1
ATOM 1928 N N . GLY A 1 273 ? 36.604 -10.560 -17.260 1.00 64.31 273 GLY A N 1
ATOM 1929 C CA . GLY A 1 273 ? 36.752 -9.648 -16.130 1.00 64.31 273 GLY A CA 1
ATOM 1930 C C . GLY A 1 273 ? 36.599 -10.347 -14.782 1.00 64.31 273 GLY A C 1
ATOM 1931 O O . GLY A 1 273 ? 36.264 -11.529 -14.736 1.00 64.31 273 GLY A O 1
ATOM 1932 N N . ALA A 1 274 ? 36.952 -9.649 -13.701 1.00 57.12 274 ALA A N 1
ATOM 1933 C CA . ALA A 1 274 ? 36.981 -10.178 -12.335 1.00 57.12 274 ALA A CA 1
ATOM 1934 C C . ALA A 1 274 ? 36.382 -9.170 -11.344 1.00 57.12 274 ALA A C 1
ATOM 1936 O O . ALA A 1 274 ? 36.564 -7.967 -11.529 1.00 57.12 274 ALA A O 1
ATOM 1937 N N . ARG A 1 275 ? 35.735 -9.646 -10.272 1.00 51.88 275 ARG A N 1
ATOM 1938 C CA . ARG A 1 275 ? 35.159 -8.780 -9.227 1.00 51.88 275 ARG A CA 1
ATOM 1939 C C . ARG A 1 275 ? 36.199 -8.401 -8.163 1.00 51.88 275 ARG A C 1
ATOM 1941 O O . ARG A 1 275 ? 36.957 -9.256 -7.702 1.00 51.88 275 ARG A O 1
ATOM 1948 N N . ASN A 1 276 ? 36.201 -7.135 -7.734 1.00 46.88 276 ASN A N 1
ATOM 1949 C CA . ASN A 1 276 ? 37.094 -6.592 -6.701 1.00 46.88 276 ASN A CA 1
ATOM 1950 C C . ASN A 1 276 ? 36.281 -6.130 -5.473 1.00 46.88 276 ASN A C 1
ATOM 1952 O O . ASN A 1 276 ? 35.251 -5.489 -5.630 1.00 46.88 276 ASN A O 1
ATOM 1956 N N . ARG A 1 277 ? 36.757 -6.370 -4.237 1.00 47.22 277 ARG A N 1
ATOM 1957 C CA . ARG A 1 277 ? 36.128 -5.849 -2.990 1.00 47.22 277 ARG A CA 1
ATOM 1958 C C . ARG A 1 277 ? 36.495 -4.381 -2.668 1.00 47.22 277 ARG A C 1
ATOM 1960 O O . ARG A 1 277 ? 36.203 -3.896 -1.578 1.00 47.22 277 ARG A O 1
ATOM 1967 N N . CYS A 1 278 ? 37.179 -3.668 -3.564 1.00 34.69 278 CYS A N 1
ATOM 1968 C CA . CYS A 1 278 ? 37.511 -2.240 -3.451 1.00 34.69 278 CYS A CA 1
ATOM 1969 C C . CYS A 1 278 ? 37.519 -1.615 -4.862 1.00 34.69 278 CYS A C 1
ATOM 1971 O O . CYS A 1 278 ? 38.196 -2.162 -5.729 1.00 34.69 278 CYS A O 1
ATOM 1973 N N . ASN A 1 279 ? 36.819 -0.490 -5.067 1.00 32.94 279 ASN A N 1
ATOM 1974 C CA . ASN A 1 279 ? 36.633 0.186 -6.365 1.00 32.94 279 ASN A CA 1
ATOM 1975 C C . ASN A 1 279 ? 37.895 0.353 -7.241 1.00 32.94 279 ASN A C 1
ATOM 1977 O O . ASN A 1 279 ? 38.974 0.703 -6.752 1.00 32.94 279 ASN A O 1
ATOM 1981 N N . ASP A 1 280 ? 37.635 0.214 -8.545 1.00 33.41 280 ASP A N 1
ATOM 1982 C CA . ASP A 1 280 ? 38.332 0.631 -9.770 1.00 33.41 280 ASP A CA 1
ATOM 1983 C C . ASP A 1 280 ? 39.807 0.280 -9.995 1.00 33.41 280 ASP A C 1
ATOM 1985 O O . ASP A 1 280 ? 40.740 0.867 -9.430 1.00 33.41 280 ASP A O 1
ATOM 1989 N N . SER A 1 281 ? 40.029 -0.527 -11.038 1.00 34.56 281 SER A N 1
ATOM 1990 C CA . SER A 1 281 ? 41.234 -0.452 -11.858 1.00 34.56 281 SER A CA 1
ATOM 1991 C C . SER A 1 281 ? 40.924 0.069 -13.270 1.00 34.56 281 SER A C 1
ATOM 1993 O O . SER A 1 281 ? 40.141 -0.487 -14.016 1.00 34.56 281 SER A O 1
ATOM 1995 N N . VAL A 1 282 ? 41.582 1.158 -13.683 1.00 37.56 282 VAL A N 1
ATOM 1996 C CA . VAL A 1 282 ? 41.286 1.833 -14.965 1.00 37.56 282 VAL A CA 1
ATOM 1997 C C . VAL A 1 282 ? 41.635 0.989 -16.206 1.00 37.56 282 VAL A C 1
ATOM 1999 O O . VAL A 1 282 ? 42.700 0.364 -16.271 1.00 37.56 282 VAL A O 1
ATOM 2002 N N . ILE A 1 283 ? 40.816 1.128 -17.259 1.00 34.00 283 ILE A N 1
ATOM 2003 C CA . ILE A 1 283 ? 41.064 0.689 -18.645 1.00 34.00 283 ILE A CA 1
ATOM 2004 C C . ILE A 1 283 ? 42.460 1.097 -19.160 1.00 34.00 283 ILE A C 1
ATOM 2006 O O . ILE A 1 283 ? 42.783 2.280 -19.269 1.00 34.00 283 ILE A O 1
ATOM 2010 N N . GLY A 1 284 ? 43.217 0.089 -19.614 1.00 45.41 284 GLY A N 1
ATOM 2011 C CA . GLY A 1 284 ? 44.023 0.114 -20.844 1.00 45.41 284 GLY A CA 1
ATOM 2012 C C . GLY A 1 284 ? 45.277 1.003 -20.925 1.00 45.41 284 GLY A C 1
ATOM 2013 O O . GLY A 1 284 ? 45.433 2.046 -20.297 1.00 45.41 284 GLY A O 1
ATOM 2014 N N . SER A 1 285 ? 46.210 0.586 -21.785 1.00 45.03 285 SER A N 1
ATOM 2015 C CA . SER A 1 285 ? 47.323 1.426 -22.243 1.00 45.03 285 SER A CA 1
ATOM 2016 C C . SER A 1 285 ? 46.930 2.193 -23.510 1.00 45.03 285 SER A C 1
ATOM 2018 O O . SER A 1 285 ? 46.057 1.760 -24.262 1.00 45.03 285 SER A O 1
ATOM 2020 N N . ASP A 1 286 ? 47.569 3.342 -23.767 1.00 42.56 286 ASP A N 1
ATOM 2021 C CA . ASP A 1 286 ? 47.436 3.983 -25.077 1.00 42.56 286 ASP A CA 1
ATOM 2022 C C . ASP A 1 286 ? 47.993 3.073 -26.187 1.00 42.56 286 ASP A C 1
ATOM 2024 O O . ASP A 1 286 ? 48.675 2.077 -25.938 1.00 42.56 286 ASP A O 1
ATOM 2028 N N . SER A 1 287 ? 47.737 3.426 -27.445 1.00 36.41 287 SER A N 1
ATOM 2029 C CA . SER A 1 287 ? 48.170 2.654 -28.619 1.00 36.41 287 SER A CA 1
ATOM 2030 C C . SER A 1 287 ? 49.690 2.424 -28.728 1.00 36.41 287 SER A C 1
ATOM 2032 O O . SER A 1 287 ? 50.125 1.689 -29.618 1.00 36.41 287 SER A O 1
ATOM 2034 N N . ASP A 1 288 ? 50.489 3.046 -27.853 1.00 42.03 288 ASP A N 1
ATOM 2035 C CA . ASP A 1 288 ? 51.947 2.965 -27.812 1.00 42.03 288 ASP A CA 1
ATOM 2036 C C . ASP A 1 288 ? 52.475 2.198 -26.573 1.00 42.03 288 ASP A C 1
ATOM 2038 O O . ASP A 1 288 ? 53.692 2.016 -26.439 1.00 42.03 288 ASP A O 1
ATOM 2042 N N . GLY A 1 289 ? 51.594 1.704 -25.693 1.00 43.53 289 GLY A N 1
ATOM 2043 C CA . GLY A 1 289 ? 51.934 0.831 -24.565 1.00 43.53 289 GLY A CA 1
ATOM 2044 C C . GLY A 1 289 ? 52.526 1.541 -23.339 1.00 43.53 289 GLY A C 1
ATOM 2045 O O . GLY A 1 289 ? 53.316 0.931 -22.611 1.00 43.53 289 GLY A O 1
ATOM 2046 N N . ILE A 1 290 ? 52.207 2.823 -23.096 1.00 42.09 290 ILE A N 1
ATOM 2047 C CA . ILE A 1 290 ? 52.651 3.539 -21.882 1.00 42.09 290 ILE A CA 1
ATOM 2048 C C . ILE A 1 290 ? 51.553 3.548 -20.805 1.00 42.09 290 ILE A C 1
ATOM 2050 O O . ILE A 1 290 ? 50.481 4.115 -20.991 1.00 42.09 290 ILE A O 1
ATOM 2054 N N . LEU A 1 291 ? 51.874 2.988 -19.633 1.00 40.81 291 LEU A N 1
ATOM 2055 C CA . LEU A 1 291 ? 51.028 2.991 -18.430 1.00 40.81 291 LEU A CA 1
ATOM 2056 C C . LEU A 1 291 ? 50.954 4.375 -17.758 1.00 40.81 291 LEU A C 1
ATOM 2058 O O . LEU A 1 291 ? 51.978 5.037 -17.550 1.00 40.81 291 LEU A O 1
ATOM 2062 N N . ARG A 1 292 ? 49.749 4.771 -17.329 1.00 42.47 292 ARG A N 1
ATOM 2063 C CA . ARG A 1 292 ? 49.490 5.909 -16.429 1.00 42.47 292 ARG A CA 1
ATOM 2064 C C . ARG A 1 292 ? 49.135 5.372 -15.035 1.00 42.47 292 ARG A C 1
ATOM 2066 O O . ARG A 1 292 ? 48.359 4.442 -14.932 1.00 42.47 292 ARG A O 1
ATOM 2073 N N . ASN A 1 293 ? 49.721 5.931 -13.975 1.00 41.97 293 ASN A N 1
ATOM 2074 C CA . ASN A 1 293 ? 49.464 5.550 -12.574 1.00 41.97 293 ASN A CA 1
ATOM 2075 C C . ASN A 1 293 ? 49.323 6.840 -11.735 1.00 41.97 293 ASN A C 1
ATOM 2077 O O . ASN A 1 293 ? 50.096 7.772 -12.018 1.00 41.97 293 ASN A O 1
ATOM 2081 N N . PRO A 1 294 ? 48.388 6.950 -10.759 1.00 43.53 294 PRO A N 1
ATOM 2082 C CA . PRO A 1 294 ? 48.831 6.908 -9.348 1.00 43.53 294 PRO A CA 1
ATOM 2083 C C . PRO A 1 294 ? 47.819 6.468 -8.238 1.00 43.53 294 PRO A C 1
ATOM 2085 O O . PRO A 1 294 ? 46.718 6.988 -8.155 1.00 43.53 294 PRO A O 1
ATOM 2088 N N . ALA A 1 295 ? 48.372 5.729 -7.255 1.00 40.78 295 ALA A N 1
ATOM 2089 C CA . ALA A 1 295 ? 48.365 5.925 -5.780 1.00 40.78 295 ALA A CA 1
ATOM 2090 C C . ALA A 1 295 ? 47.337 5.239 -4.825 1.00 40.78 295 ALA A C 1
ATOM 2092 O O . ALA A 1 295 ? 46.207 5.673 -4.679 1.00 40.78 295 ALA A O 1
ATOM 2093 N N . ILE A 1 296 ? 47.933 4.377 -3.972 1.00 39.03 296 ILE A N 1
ATOM 2094 C CA . ILE A 1 296 ? 47.532 3.783 -2.668 1.00 39.03 296 ILE A CA 1
ATOM 2095 C C . ILE A 1 296 ? 46.857 2.400 -2.748 1.00 39.03 296 ILE A C 1
ATOM 2097 O O . ILE A 1 296 ? 45.731 2.260 -3.186 1.00 39.03 296 ILE A O 1
ATOM 2101 N N . ALA A 1 297 ? 47.578 1.381 -2.261 1.00 40.34 297 ALA A N 1
ATOM 2102 C CA . ALA A 1 297 ? 47.085 0.022 -2.035 1.00 40.34 297 ALA A CA 1
ATOM 2103 C C . ALA A 1 297 ? 46.489 -0.105 -0.620 1.00 40.34 297 ALA A C 1
ATOM 2105 O O . ALA A 1 297 ? 47.087 0.408 0.334 1.00 40.34 297 ALA A O 1
ATOM 2106 N N . CYS A 1 298 ? 45.362 -0.809 -0.480 1.00 38.25 298 CYS A N 1
ATOM 2107 C CA . CYS A 1 298 ? 44.776 -1.177 0.812 1.00 38.25 298 CYS A CA 1
ATOM 2108 C C . CYS A 1 298 ? 45.710 -2.090 1.625 1.00 38.25 298 CYS A C 1
ATOM 2110 O O . CYS A 1 298 ? 46.472 -2.886 1.074 1.00 38.25 298 CYS A O 1
ATOM 2112 N N . ALA A 1 299 ? 45.639 -1.980 2.952 1.00 45.44 299 ALA A N 1
ATOM 2113 C CA . ALA A 1 299 ? 46.343 -2.847 3.890 1.00 45.44 299 ALA A CA 1
ATOM 2114 C C . ALA A 1 299 ? 45.335 -3.790 4.566 1.00 45.44 299 ALA A C 1
ATOM 2116 O O . ALA A 1 299 ? 44.688 -3.391 5.529 1.00 45.44 299 ALA A O 1
ATOM 2117 N N . VAL A 1 300 ? 45.211 -5.024 4.072 1.00 46.62 300 VAL A N 1
ATOM 2118 C CA . VAL A 1 300 ? 44.509 -6.122 4.764 1.00 46.62 300 VAL A CA 1
ATOM 2119 C C . VAL A 1 300 ? 45.536 -7.003 5.482 1.00 46.62 300 VAL A C 1
ATOM 2121 O O . VAL A 1 300 ? 46.647 -7.196 4.988 1.00 46.62 300 VAL A O 1
ATOM 2124 N N . ALA A 1 301 ? 45.196 -7.464 6.686 1.00 47.59 301 ALA A N 1
ATOM 2125 C CA . ALA A 1 301 ? 46.007 -8.398 7.461 1.00 47.59 301 ALA A CA 1
ATOM 2126 C C . ALA A 1 301 ? 45.715 -9.831 6.996 1.00 47.59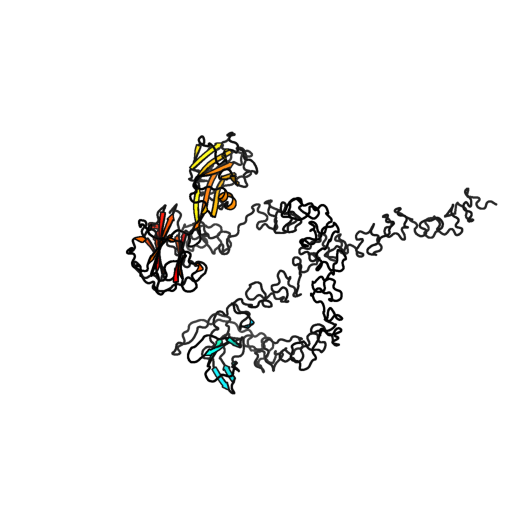 301 ALA A C 1
ATOM 2128 O O . ALA A 1 301 ? 44.551 -10.199 6.886 1.00 47.59 301 ALA A O 1
ATOM 2129 N N . GLU A 1 302 ? 46.756 -10.620 6.736 1.00 54.41 302 GLU A N 1
ATOM 2130 C CA . GLU A 1 302 ? 46.617 -12.022 6.328 1.00 54.41 302 GLU A CA 1
ATOM 2131 C C . GLU A 1 302 ? 46.206 -12.887 7.529 1.00 54.41 302 GLU A C 1
ATOM 2133 O O . GLU A 1 302 ? 46.950 -12.988 8.510 1.00 54.41 302 GLU A O 1
ATOM 2138 N N . LEU A 1 303 ? 44.989 -13.430 7.464 1.00 63.94 303 LEU A N 1
ATOM 2139 C CA . LEU A 1 303 ? 44.452 -14.459 8.357 1.00 63.94 303 LEU A CA 1
ATOM 2140 C C . LEU A 1 303 ? 44.789 -15.846 7.770 1.00 63.94 303 LEU A C 1
ATOM 2142 O O . LEU A 1 303 ? 44.955 -15.952 6.560 1.00 63.94 303 LEU A O 1
ATOM 2146 N N . ASP A 1 304 ? 44.981 -16.838 8.639 1.00 75.31 304 ASP A N 1
ATOM 2147 C CA . ASP A 1 304 ? 45.347 -18.243 8.353 1.00 75.31 304 ASP A CA 1
ATOM 2148 C C . ASP A 1 304 ? 44.676 -19.082 9.460 1.00 75.31 304 ASP A C 1
ATOM 2150 O O . ASP A 1 304 ? 45.163 -19.134 10.602 1.00 75.31 304 ASP A O 1
ATOM 2154 N N . PHE A 1 305 ? 43.462 -19.561 9.184 1.00 80.06 305 PHE A N 1
ATOM 2155 C CA . PHE A 1 305 ? 42.517 -20.103 10.157 1.00 80.06 305 PHE A CA 1
ATOM 2156 C C . PHE A 1 305 ? 42.876 -21.528 10.579 1.00 80.06 305 PHE A C 1
ATOM 2158 O O . PHE A 1 305 ? 42.806 -21.858 11.771 1.00 80.06 305 PHE A O 1
ATOM 2165 N N . ASP A 1 306 ? 43.300 -22.365 9.637 1.00 73.44 306 ASP A N 1
ATOM 2166 C CA . ASP A 1 306 ? 43.655 -23.759 9.889 1.00 73.44 306 ASP A CA 1
ATOM 2167 C C . ASP A 1 306 ? 45.147 -23.974 10.225 1.00 73.44 306 ASP A C 1
ATOM 2169 O O . ASP A 1 306 ? 45.540 -25.045 10.714 1.00 73.44 306 ASP A O 1
ATOM 2173 N N . ILE A 1 307 ? 45.951 -22.907 10.126 1.00 89.12 307 ILE A N 1
ATOM 2174 C CA . ILE A 1 307 ? 47.354 -22.832 10.542 1.00 89.12 307 ILE A CA 1
ATOM 2175 C C . ILE A 1 307 ? 48.226 -23.801 9.733 1.00 89.12 307 ILE A C 1
ATOM 2177 O O . ILE A 1 307 ? 49.190 -24.393 10.252 1.00 89.12 307 ILE A O 1
ATOM 2181 N N . ASP A 1 308 ? 47.900 -23.992 8.461 1.00 83.12 308 ASP A N 1
ATOM 2182 C CA . ASP A 1 308 ? 48.688 -24.808 7.548 1.00 83.12 308 ASP A CA 1
ATOM 2183 C C . ASP A 1 308 ? 49.846 -24.021 6.891 1.00 83.12 308 ASP A C 1
ATOM 2185 O O . ASP A 1 308 ? 50.832 -24.611 6.417 1.00 83.12 308 ASP A O 1
ATOM 2189 N N . GLY A 1 309 ? 49.809 -22.689 7.020 1.00 80.81 309 GLY A N 1
ATOM 2190 C CA . GLY A 1 309 ? 50.807 -21.749 6.526 1.00 80.81 309 GLY A CA 1
ATOM 2191 C C . GLY A 1 309 ? 50.461 -21.091 5.189 1.00 80.81 309 GLY A C 1
ATOM 2192 O O . GLY A 1 309 ? 51.322 -20.375 4.657 1.00 80.81 309 GLY A O 1
ATOM 2193 N N . ILE A 1 310 ? 49.263 -21.332 4.662 1.00 73.44 310 ILE A N 1
ATOM 2194 C CA . ILE A 1 310 ? 48.615 -20.607 3.572 1.00 73.44 310 ILE A CA 1
ATOM 2195 C C . ILE A 1 310 ? 47.581 -19.657 4.202 1.00 73.44 310 ILE A C 1
ATOM 2197 O O . ILE A 1 310 ? 46.950 -19.979 5.195 1.00 73.44 310 ILE A O 1
ATOM 2201 N N . GLY A 1 311 ? 47.488 -18.416 3.720 1.00 68.19 311 GLY A N 1
ATOM 2202 C CA . GLY A 1 311 ? 46.488 -17.485 4.255 1.00 68.19 311 GLY A CA 1
ATOM 2203 C C . GLY A 1 311 ? 45.107 -17.793 3.686 1.00 68.19 311 GLY A C 1
ATOM 2204 O O . GLY A 1 311 ? 45.035 -18.157 2.520 1.00 68.19 311 GLY A O 1
ATOM 2205 N N . ASP A 1 312 ? 44.032 -17.537 4.438 1.00 60.31 312 ASP A N 1
ATOM 2206 C CA . ASP A 1 312 ? 42.635 -17.866 4.086 1.00 60.31 312 ASP A CA 1
ATOM 2207 C C . ASP A 1 312 ? 42.229 -17.393 2.675 1.00 60.31 312 ASP A C 1
ATOM 2209 O O . ASP A 1 312 ? 41.386 -17.989 2.020 1.00 60.31 312 ASP A O 1
ATOM 2213 N N . LEU A 1 313 ? 42.826 -16.297 2.189 1.00 53.53 313 LEU A N 1
ATOM 2214 C CA . LEU A 1 313 ? 42.557 -15.730 0.857 1.00 53.53 313 LEU A CA 1
ATOM 2215 C C . LEU A 1 313 ? 43.266 -16.451 -0.301 1.00 53.53 313 LEU A C 1
ATOM 2217 O O . LEU A 1 313 ? 42.986 -16.165 -1.469 1.00 53.53 313 LEU A O 1
ATOM 2221 N N . ASP A 1 314 ? 44.237 -17.299 0.011 1.00 66.56 314 ASP A N 1
ATOM 2222 C CA . ASP A 1 314 ? 45.022 -18.089 -0.932 1.00 66.56 314 ASP A CA 1
ATOM 2223 C C . ASP A 1 314 ? 44.920 -19.602 -0.622 1.00 66.56 314 ASP A C 1
ATOM 2225 O O . ASP A 1 314 ? 45.668 -20.370 -1.225 1.00 66.56 314 ASP A O 1
ATOM 2229 N N . ASP A 1 315 ? 44.019 -20.005 0.286 1.00 71.38 315 ASP A N 1
ATOM 2230 C CA . ASP A 1 315 ? 43.827 -21.376 0.769 1.00 71.38 315 ASP A CA 1
ATOM 2231 C C . ASP A 1 315 ? 42.562 -22.025 0.170 1.00 71.38 315 ASP A C 1
ATOM 2233 O O . ASP A 1 315 ? 41.440 -21.602 0.452 1.00 71.38 315 ASP A O 1
ATOM 2237 N N . ASN A 1 316 ? 42.737 -23.064 -0.653 1.00 77.50 316 ASN A N 1
ATOM 2238 C CA . ASN A 1 316 ? 41.650 -23.836 -1.268 1.00 77.50 316 ASN A CA 1
ATOM 2239 C C . ASN A 1 316 ? 40.995 -24.867 -0.327 1.00 77.50 316 ASN A C 1
ATOM 2241 O O . ASN A 1 316 ? 40.070 -25.563 -0.735 1.00 77.50 316 ASN A O 1
ATOM 2245 N N . CYS A 1 317 ? 41.440 -24.952 0.927 1.00 83.62 317 CYS A N 1
ATOM 2246 C CA . CYS A 1 317 ? 40.711 -25.561 2.032 1.00 83.62 317 CYS A CA 1
ATOM 2247 C C . CYS A 1 317 ? 40.937 -24.757 3.322 1.00 83.62 317 CYS A C 1
ATOM 2249 O O . CYS A 1 317 ? 41.386 -25.323 4.308 1.00 83.62 317 CYS A O 1
ATOM 2251 N N . ALA A 1 318 ? 40.531 -23.483 3.371 1.00 82.00 318 ALA A N 1
ATOM 2252 C CA . ALA A 1 318 ? 40.768 -22.560 4.503 1.00 82.00 318 ALA A CA 1
ATOM 2253 C C . ALA A 1 318 ? 40.400 -23.069 5.922 1.00 82.00 318 ALA A C 1
ATOM 2255 O O . ALA A 1 318 ? 40.762 -22.466 6.933 1.00 82.00 318 ALA A O 1
ATOM 2256 N N . MET A 1 319 ? 39.632 -24.158 6.021 1.00 81.94 319 MET A N 1
ATOM 2257 C CA . MET A 1 319 ? 39.206 -24.789 7.275 1.00 81.94 319 MET A CA 1
ATOM 2258 C C . MET A 1 319 ? 39.853 -26.166 7.523 1.00 81.94 319 MET A C 1
ATOM 2260 O O . MET A 1 319 ? 39.679 -26.742 8.605 1.00 81.94 319 MET A O 1
ATOM 2264 N N . VAL A 1 320 ? 40.560 -26.729 6.540 1.00 85.88 320 VAL A N 1
ATOM 2265 C CA . VAL A 1 320 ? 41.112 -28.088 6.536 1.00 85.88 320 VAL A CA 1
ATOM 2266 C C . VAL A 1 320 ? 42.553 -28.063 6.031 1.00 85.88 320 VAL A C 1
ATOM 2268 O O . VAL A 1 320 ? 42.805 -28.194 4.840 1.00 85.88 320 VAL A O 1
ATOM 2271 N N . ALA A 1 321 ? 43.487 -28.073 6.987 1.00 89.88 321 ALA A N 1
ATOM 2272 C CA . ALA A 1 321 ? 44.919 -27.946 6.728 1.00 89.88 321 ALA A CA 1
ATOM 2273 C C . ALA A 1 321 ? 45.431 -28.820 5.574 1.00 89.88 321 ALA A C 1
ATOM 2275 O O . ALA A 1 321 ? 45.608 -30.041 5.719 1.00 89.88 321 ALA A O 1
ATOM 2276 N N . ASN A 1 322 ? 45.768 -28.175 4.462 1.00 90.38 322 ASN A N 1
ATOM 2277 C CA . ASN A 1 322 ? 46.215 -28.800 3.230 1.00 90.38 322 ASN A CA 1
ATOM 2278 C C . ASN A 1 322 ? 47.349 -27.984 2.584 1.00 90.38 322 ASN A C 1
ATOM 2280 O O . ASN A 1 322 ? 47.302 -27.620 1.418 1.00 90.38 322 ASN A O 1
ATOM 2284 N N . ALA A 1 323 ? 48.463 -27.822 3.299 1.00 88.69 323 ALA A N 1
ATOM 2285 C CA . ALA A 1 323 ? 49.598 -26.995 2.864 1.00 88.69 323 ALA A CA 1
ATOM 2286 C C . ALA A 1 323 ? 50.219 -27.334 1.482 1.00 88.69 323 ALA A C 1
ATOM 2288 O O . ALA A 1 323 ? 51.135 -26.641 1.026 1.00 88.69 323 ALA A O 1
ATOM 2289 N N . SER A 1 324 ? 49.828 -28.444 0.841 1.00 88.69 324 SER A N 1
ATOM 2290 C CA . SER A 1 324 ? 50.182 -28.752 -0.550 1.00 88.69 324 SER A CA 1
ATOM 2291 C C . SER A 1 324 ? 49.283 -28.073 -1.584 1.00 88.69 324 SER A C 1
ATOM 2293 O O . SER A 1 324 ? 49.754 -27.896 -2.708 1.00 88.69 324 SER A O 1
ATOM 2295 N N . GLN A 1 325 ? 48.068 -27.675 -1.197 1.00 84.62 325 GLN A N 1
ATOM 2296 C CA . GLN A 1 325 ? 47.031 -27.078 -2.040 1.00 84.62 325 GLN A CA 1
ATOM 2297 C C . GLN A 1 325 ? 46.779 -27.951 -3.276 1.00 84.62 325 GLN A C 1
ATOM 2299 O O . GLN A 1 325 ? 46.692 -27.464 -4.403 1.00 84.62 325 GLN A O 1
ATOM 2304 N N . ASP A 1 326 ? 46.793 -29.273 -3.061 1.00 89.81 326 ASP A N 1
ATOM 2305 C CA . ASP A 1 326 ? 46.490 -30.244 -4.108 1.00 89.81 326 ASP A CA 1
ATOM 2306 C C . ASP A 1 326 ? 44.994 -30.129 -4.439 1.00 89.81 326 ASP A C 1
ATOM 2308 O O . ASP A 1 326 ? 44.168 -30.063 -3.533 1.00 89.81 326 ASP A O 1
ATOM 2312 N N . ASP A 1 327 ? 44.692 -30.048 -5.729 1.00 83.69 327 ASP A N 1
ATOM 2313 C CA . ASP A 1 327 ? 43.363 -29.849 -6.312 1.00 83.69 327 ASP A CA 1
ATOM 2314 C C . ASP A 1 327 ? 43.389 -30.575 -7.668 1.00 83.69 327 ASP A C 1
ATOM 2316 O O . ASP A 1 327 ? 44.052 -30.145 -8.628 1.00 83.69 327 ASP A O 1
ATOM 2320 N N . ALA A 1 328 ? 42.870 -31.803 -7.671 1.00 87.19 328 ALA A N 1
ATOM 2321 C CA . ALA A 1 328 ? 43.086 -32.790 -8.720 1.00 87.19 328 ALA A CA 1
ATOM 2322 C C . ALA A 1 328 ? 42.222 -32.552 -9.962 1.00 87.19 328 ALA A C 1
ATOM 2324 O O . ALA A 1 328 ? 42.681 -32.845 -11.078 1.00 87.19 328 ALA A O 1
ATOM 2325 N N . ASP A 1 329 ? 41.008 -32.043 -9.788 1.00 77.56 329 ASP A N 1
ATOM 2326 C CA . ASP A 1 329 ? 40.060 -31.710 -10.853 1.00 77.56 329 ASP A CA 1
ATOM 2327 C C . ASP A 1 329 ? 39.965 -30.205 -11.146 1.00 77.56 329 ASP A C 1
ATOM 2329 O O . ASP A 1 329 ? 39.442 -29.836 -12.202 1.00 77.56 329 ASP A O 1
ATOM 2333 N N . VAL A 1 330 ? 40.663 -29.378 -10.361 1.00 81.50 330 VAL A N 1
ATOM 2334 C CA . VAL A 1 330 ? 40.892 -27.945 -10.589 1.00 81.50 330 VAL A CA 1
ATOM 2335 C C . VAL A 1 330 ? 39.614 -27.130 -10.408 1.00 81.50 330 VAL A C 1
ATOM 2337 O O . VAL A 1 330 ? 39.323 -26.223 -11.199 1.00 81.50 330 VAL A O 1
ATOM 2340 N N . ASP A 1 331 ? 38.852 -27.471 -9.375 1.00 72.06 331 ASP A N 1
ATOM 2341 C CA . ASP A 1 331 ? 37.578 -26.848 -9.034 1.00 72.06 331 ASP A CA 1
ATOM 2342 C C . ASP A 1 331 ? 37.669 -25.830 -7.884 1.00 72.06 331 ASP A C 1
ATOM 2344 O O . ASP A 1 331 ? 36.696 -25.126 -7.612 1.00 72.06 331 ASP A O 1
ATOM 2348 N N . PHE A 1 332 ? 38.883 -25.638 -7.346 1.00 69.31 332 PHE A N 1
ATOM 2349 C CA . PHE A 1 332 ? 39.245 -24.703 -6.276 1.00 69.31 332 PHE A CA 1
ATOM 2350 C C . PHE A 1 332 ? 38.819 -25.118 -4.871 1.00 69.31 332 PHE A C 1
ATOM 2352 O O . PHE A 1 332 ? 39.053 -24.352 -3.931 1.00 69.31 332 PHE A O 1
ATOM 2359 N N . VAL A 1 333 ? 38.316 -26.337 -4.715 1.00 81.00 333 VAL A N 1
ATOM 2360 C CA . VAL A 1 333 ? 38.225 -27.043 -3.446 1.00 81.00 333 VAL A CA 1
ATOM 2361 C C . VAL A 1 333 ? 39.399 -28.020 -3.397 1.00 81.00 333 VAL A C 1
ATOM 2363 O O . VAL A 1 333 ? 39.646 -28.800 -4.308 1.00 81.00 333 VAL A O 1
ATOM 2366 N N . GLY A 1 334 ? 40.242 -27.931 -2.371 1.00 88.19 334 GLY A N 1
ATOM 2367 C CA . GLY A 1 334 ? 41.397 -28.823 -2.295 1.00 88.19 334 GLY A CA 1
ATOM 2368 C C . GLY A 1 334 ? 40.972 -30.278 -2.071 1.00 88.19 334 GLY A C 1
ATOM 2369 O O . GLY A 1 334 ? 40.041 -30.539 -1.314 1.00 88.19 334 GLY A O 1
ATOM 2370 N N . ASP A 1 335 ? 41.749 -31.242 -2.581 1.00 89.12 335 ASP A N 1
ATOM 2371 C CA . ASP A 1 335 ? 41.523 -32.699 -2.439 1.00 89.12 335 ASP A CA 1
ATOM 2372 C C . ASP A 1 335 ? 41.237 -33.144 -0.984 1.00 89.12 335 ASP A C 1
ATOM 2374 O O . ASP A 1 335 ? 40.737 -34.238 -0.720 1.00 89.12 335 ASP A O 1
ATOM 2378 N N . ALA A 1 336 ? 41.679 -32.344 -0.009 1.00 89.12 336 ALA A N 1
ATOM 2379 C CA . ALA A 1 336 ? 41.507 -32.591 1.415 1.00 89.12 336 ALA A CA 1
ATOM 2380 C C . ALA A 1 336 ? 40.092 -32.284 1.934 1.00 89.12 336 ALA A C 1
ATOM 2382 O O . ALA A 1 336 ? 39.713 -32.846 2.966 1.00 89.12 336 ALA A O 1
ATOM 2383 N N . CYS A 1 337 ? 39.359 -31.398 1.262 1.00 90.12 337 CYS A N 1
ATOM 2384 C CA . CYS A 1 337 ? 38.022 -30.940 1.622 1.00 90.12 337 CYS A CA 1
ATOM 2385 C C . CYS A 1 337 ? 36.978 -31.135 0.506 1.00 90.12 337 CYS A C 1
ATOM 2387 O O . CYS A 1 337 ? 35.831 -30.768 0.725 1.00 90.12 337 CYS A O 1
ATOM 2389 N N . ASP A 1 338 ? 37.359 -31.750 -0.615 1.00 90.12 338 ASP A N 1
ATOM 2390 C CA . ASP A 1 338 ? 36.504 -31.989 -1.778 1.00 90.12 338 ASP A CA 1
ATOM 2391 C C . ASP A 1 338 ? 35.704 -33.315 -1.688 1.00 90.12 338 ASP A C 1
ATOM 2393 O O . ASP A 1 338 ? 36.285 -34.407 -1.577 1.00 90.12 338 ASP A O 1
ATOM 2397 N N . ASN A 1 339 ? 34.368 -33.229 -1.736 1.00 88.94 339 ASN A N 1
ATOM 2398 C CA . ASN A 1 339 ? 33.431 -34.361 -1.733 1.00 88.94 339 ASN A CA 1
ATOM 2399 C C . ASN A 1 339 ? 33.288 -35.059 -3.101 1.00 88.94 339 ASN A C 1
ATOM 2401 O O . ASN A 1 339 ? 32.718 -36.151 -3.168 1.00 88.94 339 ASN A O 1
ATOM 2405 N N . CYS A 1 340 ? 33.893 -34.513 -4.156 1.00 91.31 340 CYS A N 1
ATOM 2406 C CA . CYS A 1 340 ? 34.039 -35.130 -5.466 1.00 91.31 340 CYS A CA 1
ATOM 2407 C C . CYS A 1 340 ? 35.416 -34.874 -6.100 1.00 91.31 340 CYS A C 1
ATOM 2409 O O . CYS A 1 340 ? 35.481 -34.618 -7.289 1.00 91.31 340 CYS A O 1
ATOM 2411 N N . ALA A 1 341 ? 36.506 -35.162 -5.374 1.00 89.06 341 ALA A N 1
ATOM 2412 C CA . ALA A 1 341 ? 37.933 -34.983 -5.741 1.00 89.06 341 ALA A CA 1
ATOM 2413 C C . ALA A 1 341 ? 38.466 -35.472 -7.117 1.00 89.06 341 ALA A C 1
ATOM 2415 O O . ALA A 1 341 ? 39.680 -35.536 -7.343 1.00 89.06 341 ALA A O 1
ATOM 2416 N N . ALA A 1 342 ? 37.626 -35.966 -8.020 1.00 87.19 342 ALA A N 1
ATOM 2417 C CA . ALA A 1 342 ? 37.978 -36.287 -9.400 1.00 87.19 342 ALA A CA 1
ATOM 2418 C C . ALA A 1 342 ? 37.043 -35.638 -10.442 1.00 87.19 342 ALA A C 1
ATOM 2420 O O . ALA A 1 342 ? 37.224 -35.875 -11.645 1.00 87.19 342 ALA A O 1
ATOM 2421 N N . ASN A 1 343 ? 36.048 -34.885 -9.993 1.00 84.69 343 ASN A N 1
ATOM 2422 C CA . ASN A 1 343 ? 34.885 -34.400 -10.704 1.00 84.69 343 ASN A CA 1
ATOM 2423 C C . ASN A 1 343 ? 34.562 -32.989 -10.192 1.00 84.69 343 ASN A C 1
ATOM 2425 O O . ASN A 1 343 ? 33.866 -32.854 -9.200 1.00 84.69 343 ASN A O 1
ATOM 2429 N N . SER A 1 344 ? 35.006 -31.973 -10.936 1.00 82.19 344 SER A N 1
ATOM 2430 C CA . SER A 1 344 ? 34.836 -30.565 -10.566 1.00 82.19 344 SER A CA 1
ATOM 2431 C C . SER A 1 344 ? 33.404 -30.224 -10.147 1.00 82.19 344 SER A C 1
ATOM 2433 O O . SER A 1 344 ? 32.493 -30.263 -10.978 1.00 82.19 344 SER A O 1
ATOM 2435 N N . ASN A 1 345 ? 33.239 -29.840 -8.884 1.00 80.62 345 ASN A N 1
ATOM 2436 C CA . ASN A 1 345 ? 31.987 -29.409 -8.278 1.00 80.62 345 ASN A CA 1
ATOM 2437 C C . ASN A 1 345 ? 32.261 -28.315 -7.218 1.00 80.62 345 ASN A C 1
ATOM 2439 O O . ASN A 1 345 ? 32.123 -28.534 -6.011 1.00 80.62 345 ASN A O 1
ATOM 2443 N N . PRO A 1 346 ? 32.570 -27.078 -7.655 1.00 77.31 346 PRO A N 1
ATOM 2444 C CA . PRO A 1 346 ? 32.973 -25.995 -6.752 1.00 77.31 346 PRO A CA 1
ATOM 2445 C C . PRO A 1 346 ? 31.963 -25.659 -5.639 1.00 77.31 346 PRO A C 1
ATOM 2447 O O . PRO A 1 346 ? 32.330 -25.046 -4.641 1.00 77.31 346 PRO A O 1
ATOM 2450 N N . ASN A 1 347 ? 30.688 -26.021 -5.821 1.00 77.31 347 ASN A N 1
ATOM 2451 C CA . ASN A 1 347 ? 29.604 -25.795 -4.862 1.00 77.31 347 ASN A CA 1
ATOM 2452 C C . ASN A 1 347 ? 29.482 -26.889 -3.785 1.00 77.31 347 ASN A C 1
ATOM 2454 O O . ASN A 1 347 ? 28.772 -26.681 -2.805 1.00 77.31 347 ASN A O 1
ATOM 2458 N N . GLN A 1 348 ? 30.154 -28.032 -3.956 1.00 83.69 348 GLN A N 1
ATOM 2459 C CA . GLN A 1 348 ? 30.173 -29.148 -3.009 1.00 83.69 348 GLN A CA 1
ATOM 2460 C C . GLN A 1 348 ? 28.771 -29.660 -2.608 1.00 83.69 348 GLN A C 1
ATOM 2462 O O . GLN A 1 348 ? 28.593 -30.160 -1.498 1.00 83.69 348 GLN A O 1
ATOM 2467 N N . SER A 1 349 ? 27.773 -29.564 -3.499 1.00 82.19 349 SER A N 1
ATOM 2468 C CA . SER A 1 349 ? 26.406 -30.066 -3.254 1.00 82.19 349 SER A CA 1
ATOM 2469 C C . SER A 1 349 ? 26.388 -31.574 -2.989 1.00 82.19 349 SER A C 1
ATOM 2471 O O . SER A 1 349 ? 27.094 -32.306 -3.675 1.00 82.19 349 SER A O 1
ATOM 2473 N N . ASP A 1 350 ? 25.592 -32.014 -2.012 1.00 79.50 350 ASP A N 1
ATOM 2474 C CA . ASP A 1 350 ? 25.452 -33.406 -1.545 1.00 79.50 350 ASP A CA 1
ATOM 2475 C C . ASP A 1 350 ? 24.019 -33.594 -1.007 1.00 79.50 350 ASP A C 1
ATOM 2477 O O . ASP A 1 350 ? 23.734 -33.311 0.162 1.00 79.50 350 ASP A O 1
ATOM 2481 N N . ARG A 1 351 ? 23.083 -33.934 -1.901 1.00 80.44 351 ARG A N 1
ATOM 2482 C CA . ARG A 1 351 ? 21.630 -33.883 -1.661 1.00 80.44 351 ARG A CA 1
ATOM 2483 C C . ARG A 1 351 ? 21.135 -34.913 -0.652 1.00 80.44 351 ARG A C 1
ATOM 2485 O O . ARG A 1 351 ? 20.201 -34.619 0.092 1.00 80.44 351 ARG A O 1
ATOM 2492 N N . ASP A 1 352 ? 21.734 -36.095 -0.623 1.00 76.94 352 ASP A N 1
ATOM 2493 C CA . ASP A 1 352 ? 21.392 -37.167 0.316 1.00 76.94 352 ASP A CA 1
ATOM 2494 C C . ASP A 1 352 ? 22.380 -37.269 1.499 1.00 76.94 352 ASP A C 1
ATOM 2496 O O . ASP A 1 352 ? 22.214 -38.106 2.396 1.00 76.94 352 ASP A O 1
ATOM 2500 N N . ALA A 1 353 ? 23.347 -36.345 1.568 1.00 82.31 353 ALA A N 1
ATOM 2501 C CA . ALA A 1 353 ? 24.322 -36.187 2.644 1.00 82.31 353 ALA A CA 1
ATOM 2502 C C . ALA A 1 353 ? 25.155 -37.454 2.912 1.00 82.31 353 ALA A C 1
ATOM 2504 O O . ALA A 1 353 ? 25.575 -37.718 4.053 1.00 82.31 353 ALA A O 1
ATOM 2505 N N . ASP A 1 354 ? 25.387 -38.266 1.880 1.00 79.38 354 ASP A N 1
ATOM 2506 C CA . ASP A 1 354 ? 26.126 -39.523 1.989 1.00 79.38 354 ASP A CA 1
ATOM 2507 C C . ASP A 1 354 ? 27.659 -39.321 1.934 1.00 79.38 354 ASP A C 1
ATOM 2509 O O . ASP A 1 354 ? 28.442 -40.228 2.271 1.00 79.38 354 ASP A O 1
ATOM 2513 N N . GLY A 1 355 ? 28.085 -38.089 1.631 1.00 80.69 355 GLY A N 1
ATOM 2514 C CA . GLY A 1 355 ? 29.468 -37.649 1.527 1.00 80.69 355 GLY A CA 1
ATOM 2515 C C . GLY A 1 355 ? 30.057 -37.754 0.120 1.00 80.69 355 GLY A C 1
ATOM 2516 O O . GLY A 1 355 ? 31.240 -37.434 -0.039 1.00 80.69 355 GLY A O 1
ATOM 2517 N N . ALA A 1 356 ? 29.294 -38.220 -0.871 1.00 85.00 356 ALA A N 1
ATOM 2518 C CA . ALA A 1 356 ? 29.585 -38.063 -2.288 1.00 85.00 356 ALA A CA 1
ATOM 2519 C C . ALA A 1 356 ? 28.757 -36.897 -2.834 1.00 85.00 356 ALA A C 1
ATOM 2521 O O . ALA A 1 356 ? 27.540 -36.889 -2.730 1.00 85.00 356 ALA A O 1
ATOM 2522 N N . GLY A 1 357 ? 29.413 -35.906 -3.433 1.00 84.50 357 GLY A N 1
ATOM 2523 C CA . GLY A 1 357 ? 28.671 -34.794 -4.018 1.00 84.50 357 GLY A CA 1
ATOM 2524 C C . GLY A 1 357 ? 27.850 -35.205 -5.247 1.00 84.50 357 GLY A C 1
ATOM 2525 O O . GLY A 1 357 ? 28.215 -36.138 -5.966 1.00 84.50 357 GLY A O 1
ATOM 2526 N N . ASP A 1 358 ? 26.788 -34.456 -5.541 1.00 78.69 358 ASP A N 1
ATOM 2527 C CA . ASP A 1 358 ? 25.800 -34.749 -6.594 1.00 78.69 358 ASP A CA 1
ATOM 2528 C C . ASP A 1 358 ? 26.438 -35.038 -7.975 1.00 78.69 358 ASP A C 1
ATOM 2530 O O . ASP A 1 358 ? 25.948 -35.861 -8.748 1.00 78.69 358 ASP A O 1
ATOM 2534 N N . GLU A 1 359 ? 27.559 -34.382 -8.302 1.00 82.69 359 GLU A N 1
ATOM 2535 C CA . GLU A 1 359 ? 28.261 -34.533 -9.590 1.00 82.69 359 GLU A CA 1
ATOM 2536 C C . GLU A 1 359 ? 28.983 -35.887 -9.735 1.00 82.69 359 GLU A C 1
ATOM 2538 O O . GLU A 1 359 ? 29.193 -36.388 -10.848 1.00 82.69 359 GLU A O 1
ATOM 2543 N N . CYS A 1 360 ? 29.395 -36.497 -8.621 1.00 83.25 360 CYS A N 1
ATOM 2544 C CA . CYS A 1 360 ? 30.054 -37.802 -8.602 1.00 83.25 360 CYS A CA 1
ATOM 2545 C C . CYS A 1 360 ? 29.207 -38.905 -7.959 1.00 83.25 360 CYS A C 1
ATOM 2547 O O . CYS A 1 360 ? 29.596 -40.083 -8.026 1.00 83.25 360 CYS A O 1
ATOM 2549 N N . ASP A 1 361 ? 28.051 -38.545 -7.410 1.00 80.69 361 ASP A N 1
ATOM 2550 C CA . ASP A 1 361 ? 27.060 -39.471 -6.915 1.00 80.69 361 ASP A CA 1
ATOM 2551 C C . ASP A 1 361 ? 26.360 -40.197 -8.082 1.00 80.69 361 ASP A C 1
ATOM 2553 O O . ASP A 1 361 ? 26.054 -39.675 -9.156 1.00 80.69 361 ASP A O 1
ATOM 2557 N N . THR A 1 362 ? 26.200 -41.503 -7.909 1.00 75.12 362 THR A N 1
ATOM 2558 C CA . THR A 1 362 ? 25.639 -42.407 -8.917 1.00 75.12 362 THR A CA 1
ATOM 2559 C C . THR A 1 362 ? 24.265 -42.945 -8.533 1.00 75.12 362 THR A C 1
ATOM 2561 O O . THR A 1 362 ? 23.681 -43.713 -9.312 1.00 75.12 362 THR A O 1
ATOM 2564 N N . CYS A 1 363 ? 23.766 -42.590 -7.349 1.00 76.25 363 CYS A N 1
ATOM 2565 C CA . CYS A 1 363 ? 22.446 -42.951 -6.865 1.00 76.25 363 CYS A CA 1
ATOM 2566 C C . CYS A 1 363 ? 22.002 -41.967 -5.783 1.00 76.25 363 CYS A C 1
ATOM 2568 O O . CYS A 1 363 ? 22.157 -42.263 -4.607 1.00 76.25 363 CYS A O 1
ATOM 2570 N N . THR A 1 364 ? 21.383 -40.878 -6.225 1.00 80.56 364 THR A N 1
ATOM 2571 C CA . THR A 1 364 ? 20.715 -39.922 -5.346 1.00 80.56 364 THR A CA 1
ATOM 2572 C C . THR A 1 364 ? 19.418 -40.556 -4.846 1.00 80.56 364 THR A C 1
ATOM 2574 O O . THR A 1 364 ? 18.505 -40.806 -5.642 1.00 80.56 364 THR A O 1
ATOM 2577 N N . ASP A 1 365 ? 19.405 -40.915 -3.565 1.00 81.25 365 ASP A N 1
ATOM 2578 C CA . ASP A 1 365 ? 18.341 -41.647 -2.859 1.00 81.25 365 ASP A CA 1
ATOM 2579 C C . ASP A 1 365 ? 18.000 -40.856 -1.592 1.00 81.25 365 ASP A C 1
ATOM 2581 O O . ASP A 1 365 ? 18.507 -41.134 -0.501 1.00 81.25 365 ASP A O 1
ATOM 2585 N N . PHE A 1 366 ? 17.202 -39.797 -1.768 1.00 85.12 366 PHE A N 1
ATOM 2586 C CA . PHE A 1 366 ? 16.964 -38.803 -0.723 1.00 85.12 366 PHE A CA 1
ATOM 2587 C C . PHE A 1 366 ? 16.311 -39.406 0.532 1.00 85.12 366 PHE A C 1
ATOM 2589 O O . PHE A 1 366 ? 16.611 -38.987 1.654 1.00 85.12 366 PHE A O 1
ATOM 2596 N N . ASP A 1 367 ? 15.449 -40.413 0.371 1.00 82.38 367 ASP A N 1
ATOM 2597 C CA . ASP A 1 367 ? 14.727 -41.051 1.475 1.00 82.38 367 ASP A CA 1
ATOM 2598 C C . ASP A 1 367 ? 15.344 -42.383 1.965 1.00 82.38 367 ASP A C 1
ATOM 2600 O O . ASP A 1 367 ? 14.947 -42.922 3.012 1.00 82.38 367 ASP A O 1
ATOM 2604 N N . GLY A 1 368 ? 16.375 -42.878 1.277 1.00 83.25 368 GLY A N 1
ATOM 2605 C CA . GLY A 1 368 ? 17.195 -44.023 1.660 1.00 83.25 368 GLY A CA 1
ATOM 2606 C C . GLY A 1 368 ? 16.507 -45.381 1.497 1.00 83.25 368 GLY A C 1
ATOM 2607 O O . GLY A 1 368 ? 16.856 -46.340 2.213 1.00 83.25 368 GLY A O 1
ATOM 2608 N N . ASP A 1 369 ? 15.498 -45.491 0.634 1.00 84.81 369 ASP A N 1
ATOM 2609 C CA . ASP A 1 369 ? 14.683 -46.695 0.467 1.00 84.81 369 ASP A CA 1
ATOM 2610 C C . ASP A 1 369 ? 15.274 -47.718 -0.532 1.00 84.81 369 ASP A C 1
ATOM 2612 O O . ASP A 1 369 ? 14.888 -48.904 -0.545 1.00 84.81 369 ASP A O 1
ATOM 2616 N N . GLY A 1 370 ? 16.299 -47.295 -1.282 1.00 80.75 370 GLY A N 1
ATOM 2617 C CA . GLY A 1 370 ? 17.019 -48.070 -2.285 1.00 80.75 370 GLY A CA 1
ATOM 2618 C C . GLY A 1 370 ? 16.554 -47.856 -3.730 1.00 80.75 370 GLY A C 1
ATOM 2619 O O . GLY A 1 370 ? 17.018 -48.597 -4.617 1.00 80.75 370 GLY A O 1
ATOM 2620 N N . PHE A 1 371 ? 15.658 -46.902 -3.974 1.00 84.75 371 PHE A N 1
ATOM 2621 C CA . PHE A 1 371 ? 15.262 -46.389 -5.282 1.00 84.75 371 PHE A CA 1
ATOM 2622 C C . PHE A 1 371 ? 15.773 -44.948 -5.444 1.00 84.75 371 PHE A C 1
ATOM 2624 O O . PHE A 1 371 ? 16.050 -44.262 -4.481 1.00 84.75 371 PHE A O 1
ATOM 2631 N N . GLY A 1 372 ? 16.061 -44.546 -6.681 1.00 82.44 372 GLY A N 1
ATOM 2632 C CA . GLY A 1 372 ? 16.688 -43.258 -6.969 1.00 82.44 372 GLY A CA 1
ATOM 2633 C C . GLY A 1 372 ? 15.689 -42.248 -7.510 1.00 82.44 372 GLY A C 1
ATOM 2634 O O . GLY A 1 372 ? 14.817 -42.609 -8.317 1.00 82.44 372 GLY A O 1
ATOM 2635 N N . ASP A 1 373 ? 15.894 -40.991 -7.141 1.00 81.94 373 ASP A N 1
ATOM 2636 C CA . ASP A 1 373 ? 15.010 -39.882 -7.475 1.00 81.94 373 ASP A CA 1
ATOM 2637 C C . ASP A 1 373 ? 14.826 -39.710 -9.004 1.00 81.94 373 ASP A C 1
ATOM 2639 O O . ASP A 1 373 ? 15.776 -39.833 -9.799 1.00 81.94 373 ASP A O 1
ATOM 2643 N N . PRO A 1 374 ? 13.604 -39.400 -9.478 1.00 75.75 374 PRO A N 1
ATOM 2644 C CA . PRO A 1 374 ? 13.339 -39.069 -10.870 1.00 75.75 374 PRO A CA 1
ATOM 2645 C C . PRO A 1 374 ? 14.153 -37.868 -11.360 1.00 75.75 374 PRO A C 1
ATOM 2647 O O . PRO A 1 374 ? 14.216 -36.828 -10.722 1.00 75.75 374 PRO A O 1
ATOM 2650 N N . GLY A 1 375 ? 14.728 -37.984 -12.561 1.00 69.31 375 GLY A N 1
ATOM 2651 C CA . GLY A 1 375 ? 15.474 -36.896 -13.211 1.00 69.31 375 GLY A CA 1
ATOM 2652 C C . GLY A 1 375 ? 16.997 -37.038 -13.153 1.00 69.31 375 GLY A C 1
ATOM 2653 O O . GLY A 1 375 ? 17.679 -36.453 -13.995 1.00 69.31 375 GLY A O 1
ATOM 2654 N N . PHE A 1 376 ? 17.529 -37.895 -12.279 1.00 64.69 376 PHE A N 1
ATOM 2655 C CA . PHE A 1 376 ? 18.966 -38.159 -12.177 1.00 64.69 376 PHE A CA 1
ATOM 2656 C C . PHE A 1 376 ? 19.442 -39.241 -13.155 1.00 64.69 376 PHE A C 1
ATOM 2658 O O . PHE A 1 376 ? 18.670 -40.056 -13.679 1.00 64.69 376 PHE A O 1
ATOM 2665 N N . ALA A 1 377 ? 20.739 -39.227 -13.482 1.00 56.03 377 ALA A N 1
ATOM 2666 C CA . ALA A 1 377 ? 21.311 -40.103 -14.498 1.00 56.03 377 ALA A CA 1
ATOM 2667 C C . ALA A 1 377 ? 21.266 -41.575 -14.052 1.00 56.03 377 ALA A C 1
ATOM 2669 O O . ALA A 1 377 ? 22.192 -42.083 -13.428 1.00 56.03 377 ALA A O 1
ATOM 2670 N N . ALA A 1 378 ? 20.208 -42.287 -14.455 1.00 51.91 378 ALA A N 1
ATOM 2671 C CA . ALA A 1 378 ? 19.983 -43.698 -14.160 1.00 51.91 378 ALA A CA 1
ATOM 2672 C C . ALA A 1 378 ? 21.170 -44.571 -14.587 1.00 51.91 378 ALA A C 1
ATOM 2674 O O . ALA A 1 378 ? 21.276 -45.001 -15.745 1.00 51.91 378 ALA A O 1
ATOM 2675 N N . ASN A 1 379 ? 22.075 -44.864 -13.659 1.00 49.94 379 ASN A N 1
ATOM 2676 C CA . ASN A 1 379 ? 23.123 -45.831 -13.930 1.00 49.94 379 ASN A CA 1
ATOM 2677 C C . ASN A 1 379 ? 23.361 -46.856 -12.813 1.00 49.94 379 ASN A C 1
ATOM 2679 O O . ASN A 1 379 ? 24.022 -47.854 -13.125 1.00 49.94 379 ASN A O 1
ATOM 2683 N N . GLN A 1 380 ? 22.733 -46.750 -11.624 1.00 63.56 380 GLN A N 1
ATOM 2684 C CA . GLN A 1 380 ? 22.790 -47.823 -10.607 1.00 63.56 380 GLN A CA 1
ATOM 2685 C C . GLN A 1 380 ? 21.494 -48.143 -9.820 1.00 63.56 380 GLN A C 1
ATOM 2687 O O . GLN A 1 380 ? 21.350 -49.310 -9.444 1.00 63.56 380 GLN A O 1
ATOM 2692 N N . CYS A 1 381 ? 20.535 -47.220 -9.662 1.00 70.44 381 CYS A N 1
ATOM 2693 C CA . CYS A 1 381 ? 19.274 -47.439 -8.921 1.00 70.44 381 CYS A CA 1
ATOM 2694 C C . CYS A 1 381 ? 18.023 -47.411 -9.829 1.00 70.44 381 CYS A C 1
ATOM 2696 O O . CYS A 1 381 ? 18.082 -46.952 -10.974 1.00 70.44 381 CYS A O 1
ATOM 2698 N N . ALA A 1 382 ? 16.924 -48.029 -9.382 1.00 78.94 382 ALA A N 1
ATOM 2699 C CA . ALA A 1 382 ? 15.640 -48.007 -10.095 1.00 78.94 382 ALA A CA 1
ATOM 2700 C C . ALA A 1 382 ? 14.865 -46.736 -9.717 1.00 78.94 382 ALA A C 1
ATOM 2702 O O . ALA A 1 382 ? 15.042 -46.271 -8.607 1.00 78.94 382 ALA A O 1
ATOM 2703 N N . LEU A 1 383 ? 14.050 -46.197 -10.630 1.00 84.50 383 LEU A N 1
ATOM 2704 C CA . LEU A 1 383 ? 13.252 -44.988 -10.382 1.00 84.50 383 LEU A CA 1
ATOM 2705 C C . LEU A 1 383 ? 12.312 -45.188 -9.200 1.00 84.50 383 LEU A C 1
ATOM 2707 O O . LEU A 1 383 ? 11.591 -46.189 -9.189 1.00 84.50 383 LEU A O 1
ATOM 2711 N N . ASP A 1 384 ? 12.331 -44.222 -8.297 1.00 87.38 384 ASP A N 1
ATOM 2712 C CA . ASP A 1 384 ? 11.409 -44.116 -7.184 1.00 87.38 384 ASP A CA 1
ATOM 2713 C C . ASP A 1 384 ? 10.075 -43.479 -7.625 1.00 87.38 384 ASP A C 1
ATOM 2715 O O . ASP A 1 384 ? 10.061 -42.448 -8.306 1.00 87.38 384 ASP A O 1
ATOM 2719 N N . ASN A 1 385 ? 8.951 -44.118 -7.288 1.00 89.69 385 ASN A N 1
ATOM 2720 C CA . ASN A 1 385 ? 7.603 -43.583 -7.469 1.00 89.69 385 ASN A CA 1
ATOM 2721 C C . ASN A 1 385 ? 7.074 -42.786 -6.261 1.00 89.69 385 ASN A C 1
ATOM 2723 O O . ASN A 1 385 ? 5.944 -42.309 -6.344 1.00 89.69 385 ASN A O 1
ATOM 2727 N N . CYS A 1 386 ? 7.875 -42.621 -5.198 1.00 91.31 386 CYS A N 1
ATOM 2728 C CA . CYS A 1 386 ? 7.665 -41.723 -4.058 1.00 91.31 386 CYS A CA 1
ATOM 2729 C C . CYS A 1 386 ? 8.986 -41.114 -3.520 1.00 91.31 386 CYS A C 1
ATOM 2731 O O . CYS A 1 386 ? 9.331 -41.376 -2.377 1.00 91.31 386 CYS A O 1
ATOM 2733 N N . PRO A 1 387 ? 9.646 -40.195 -4.254 1.00 86.44 387 PRO A N 1
ATOM 2734 C CA . PRO A 1 387 ? 11.024 -39.725 -3.975 1.00 86.44 387 PRO A CA 1
ATOM 2735 C C . PRO A 1 387 ? 11.274 -39.066 -2.605 1.00 86.44 387 PRO A C 1
ATOM 2737 O O . PRO A 1 387 ? 12.409 -38.811 -2.218 1.00 86.44 387 PRO A O 1
ATOM 2740 N N . GLY A 1 388 ? 10.207 -38.695 -1.894 1.00 85.62 388 GLY A N 1
ATOM 2741 C CA . GLY A 1 388 ? 10.283 -38.110 -0.553 1.00 85.62 388 GLY A CA 1
ATOM 2742 C C . GLY A 1 388 ? 9.775 -39.025 0.564 1.00 85.62 388 GLY A C 1
ATOM 2743 O O . GLY A 1 388 ? 9.759 -38.602 1.720 1.00 85.62 388 GLY A O 1
ATOM 2744 N N . ILE A 1 389 ? 9.288 -40.235 0.259 1.00 88.69 389 ILE A N 1
ATOM 2745 C CA . ILE A 1 389 ? 8.670 -41.140 1.237 1.00 88.69 389 ILE A CA 1
ATOM 2746 C C . ILE A 1 389 ? 9.108 -42.578 0.979 1.00 88.69 389 ILE A C 1
ATOM 2748 O O . ILE A 1 389 ? 8.525 -43.270 0.143 1.00 88.69 389 ILE A O 1
ATOM 2752 N N . ALA A 1 390 ? 9.983 -43.067 1.863 1.00 89.75 390 ALA A N 1
ATOM 2753 C CA . ALA A 1 390 ? 10.586 -44.384 1.725 1.00 89.75 390 ALA A CA 1
ATOM 2754 C C . ALA A 1 390 ? 9.539 -45.493 1.558 1.00 89.75 390 ALA A C 1
ATOM 2756 O O . ALA A 1 390 ? 8.867 -45.915 2.515 1.00 89.75 390 ALA A O 1
ATOM 2757 N N . ASN A 1 391 ? 9.440 -46.038 0.348 1.00 91.00 391 ASN A N 1
ATOM 2758 C CA . ASN A 1 391 ? 8.477 -47.062 -0.023 1.00 91.00 391 ASN A CA 1
ATOM 2759 C C . ASN A 1 391 ? 9.148 -48.219 -0.802 1.00 91.00 391 ASN A C 1
ATOM 2761 O O . ASN A 1 391 ? 8.775 -48.512 -1.943 1.00 91.00 391 ASN A O 1
ATOM 2765 N N . PRO A 1 392 ? 9.976 -49.066 -0.139 1.00 90.44 392 PRO A N 1
ATOM 2766 C CA . PRO A 1 392 ? 10.834 -50.067 -0.803 1.00 90.44 392 PRO A CA 1
ATOM 2767 C C . PRO A 1 392 ? 10.121 -51.151 -1.639 1.00 90.44 392 PRO A C 1
ATOM 2769 O O . PRO A 1 392 ? 10.750 -52.070 -2.176 1.00 90.44 392 PRO A O 1
ATOM 2772 N N . LEU A 1 393 ? 8.785 -51.153 -1.645 1.00 92.06 393 LEU A N 1
ATOM 2773 C CA . LEU A 1 393 ? 7.931 -52.058 -2.408 1.00 92.06 393 LEU A CA 1
ATOM 2774 C C . LEU A 1 393 ? 7.385 -51.447 -3.704 1.00 92.06 393 LEU A C 1
ATOM 2776 O O . LEU A 1 393 ? 6.927 -52.239 -4.532 1.00 92.06 393 LEU A O 1
ATOM 2780 N N . GLN A 1 394 ? 7.427 -50.117 -3.869 1.00 91.75 394 GLN A N 1
ATOM 2781 C CA . GLN A 1 394 ? 6.994 -49.387 -5.068 1.00 91.75 394 GLN A CA 1
ATOM 2782 C C . GLN A 1 394 ? 5.600 -49.838 -5.544 1.00 91.75 394 GLN A C 1
ATOM 2784 O O . GLN A 1 394 ? 5.403 -50.245 -6.692 1.00 91.75 394 GLN A O 1
ATOM 2789 N N . VAL A 1 395 ? 4.647 -49.919 -4.607 1.00 93.50 395 VAL A N 1
ATOM 2790 C CA . VAL A 1 395 ? 3.261 -50.305 -4.920 1.00 93.50 395 VAL A CA 1
ATOM 2791 C C . VAL A 1 395 ? 2.572 -49.108 -5.568 1.00 93.50 395 VAL A C 1
ATOM 2793 O O . VAL A 1 395 ? 2.784 -47.997 -5.112 1.00 93.50 395 VAL A O 1
ATOM 2796 N N . ASP A 1 396 ? 1.809 -49.358 -6.627 1.00 88.88 396 ASP A N 1
ATOM 2797 C CA . ASP A 1 396 ? 1.021 -48.384 -7.394 1.00 88.88 396 ASP A CA 1
ATOM 2798 C C . ASP A 1 396 ? -0.297 -49.097 -7.764 1.00 88.88 396 ASP A C 1
ATOM 2800 O O . ASP A 1 396 ? -0.328 -50.037 -8.578 1.00 88.88 396 ASP A O 1
ATOM 2804 N N . GLY A 1 397 ? -1.342 -48.796 -6.998 1.00 88.56 397 GLY A N 1
ATOM 2805 C CA . GLY A 1 397 ? -2.591 -49.539 -6.905 1.00 88.56 397 GLY A CA 1
ATOM 2806 C C . GLY A 1 397 ? -3.524 -49.322 -8.089 1.00 88.56 397 GLY A C 1
ATOM 2807 O O . GLY A 1 397 ? -4.203 -50.271 -8.517 1.00 88.56 397 GLY A O 1
ATOM 2808 N N . ASP A 1 398 ? -3.539 -48.116 -8.644 1.00 84.56 398 ASP A N 1
ATOM 2809 C CA . ASP A 1 398 ? -4.402 -47.721 -9.754 1.00 84.56 398 ASP A CA 1
ATOM 2810 C C . ASP A 1 398 ? -3.654 -47.514 -11.085 1.00 84.56 398 ASP A C 1
ATOM 2812 O O . ASP A 1 398 ? -4.285 -47.570 -12.152 1.00 84.56 398 ASP A O 1
ATOM 2816 N N . GLY A 1 399 ? -2.320 -47.486 -11.052 1.00 86.56 399 GLY A N 1
ATOM 2817 C CA . GLY A 1 399 ? -1.440 -47.503 -12.211 1.00 86.56 399 GLY A CA 1
ATOM 2818 C C . GLY A 1 399 ? -1.208 -46.131 -12.834 1.00 86.56 399 GLY A C 1
ATOM 2819 O O . GLY A 1 399 ? -0.963 -46.082 -14.050 1.00 86.56 399 GLY A O 1
ATOM 2820 N N . ASP A 1 400 ? -1.355 -45.051 -12.069 1.00 85.00 400 ASP A N 1
ATOM 2821 C CA . ASP A 1 400 ? -1.161 -43.676 -12.534 1.00 85.00 400 ASP A CA 1
ATOM 2822 C C . ASP A 1 400 ? 0.327 -43.249 -12.564 1.00 85.00 400 ASP A C 1
ATOM 2824 O O . ASP A 1 400 ? 0.702 -42.351 -13.326 1.00 85.00 400 ASP A O 1
ATOM 2828 N N . GLY A 1 401 ? 1.192 -43.994 -11.865 1.00 86.19 401 GLY A N 1
ATOM 2829 C CA . GLY A 1 401 ? 2.634 -43.778 -11.777 1.00 86.19 401 GLY A CA 1
ATOM 2830 C C . GLY A 1 401 ? 3.114 -43.132 -10.473 1.00 86.19 401 GLY A C 1
ATOM 2831 O O . GLY A 1 401 ? 4.331 -42.996 -10.323 1.00 86.19 401 GLY A O 1
ATOM 2832 N N . ILE A 1 402 ? 2.209 -42.782 -9.557 1.00 89.00 402 ILE A N 1
ATOM 2833 C CA . ILE A 1 402 ? 2.480 -42.340 -8.184 1.00 89.00 402 ILE A CA 1
ATOM 2834 C C . ILE A 1 402 ? 2.375 -43.571 -7.269 1.00 89.00 402 ILE A C 1
ATOM 2836 O O . ILE A 1 402 ? 1.551 -44.459 -7.476 1.00 89.00 402 ILE A O 1
ATOM 2840 N N . GLY A 1 403 ? 3.280 -43.727 -6.303 1.00 91.19 403 GLY A N 1
ATOM 2841 C CA . GLY A 1 403 ? 3.216 -44.881 -5.405 1.00 91.19 403 GLY A CA 1
ATOM 2842 C C . GLY A 1 403 ? 2.151 -44.731 -4.321 1.00 91.19 403 GLY A C 1
ATOM 2843 O O . GLY A 1 403 ? 2.017 -43.660 -3.753 1.00 91.19 403 GLY A O 1
ATOM 2844 N N . ASP A 1 404 ? 1.504 -45.826 -3.902 1.00 87.94 404 ASP A N 1
ATOM 2845 C CA . ASP A 1 404 ? 0.488 -45.863 -2.825 1.00 87.94 404 ASP A CA 1
ATOM 2846 C C . ASP A 1 404 ? 0.926 -45.159 -1.524 1.00 87.94 404 ASP A C 1
ATOM 2848 O O . ASP A 1 404 ? 0.097 -44.826 -0.681 1.00 87.94 404 ASP A O 1
ATOM 2852 N N . ALA A 1 405 ? 2.238 -45.037 -1.295 1.00 87.56 405 ALA A N 1
ATOM 2853 C CA . ALA A 1 405 ? 2.801 -44.395 -0.111 1.00 87.56 405 ALA A CA 1
ATOM 2854 C C . ALA A 1 405 ? 2.740 -42.857 -0.162 1.00 87.56 405 ALA A C 1
ATOM 2856 O O . ALA A 1 405 ? 2.731 -42.234 0.896 1.00 87.56 405 ALA A O 1
ATOM 2857 N N . CYS A 1 406 ? 2.701 -42.277 -1.361 1.00 88.44 406 CYS A N 1
ATOM 2858 C CA . CYS A 1 406 ? 2.650 -40.841 -1.632 1.00 88.44 406 CYS A CA 1
ATOM 2859 C C . CYS A 1 406 ? 1.458 -40.447 -2.527 1.00 88.44 406 CYS A C 1
ATOM 2861 O O . CYS A 1 406 ? 1.317 -39.282 -2.880 1.00 88.44 406 CYS A O 1
ATOM 2863 N N . ASP A 1 407 ? 0.605 -41.408 -2.881 1.00 86.25 407 ASP A N 1
ATOM 2864 C CA . ASP A 1 407 ? -0.639 -41.204 -3.607 1.00 86.25 407 ASP A CA 1
ATOM 2865 C C . ASP A 1 407 ? -1.796 -41.000 -2.620 1.00 86.25 407 ASP A C 1
ATOM 2867 O O . ASP A 1 407 ? -2.122 -41.871 -1.805 1.00 86.25 407 ASP A O 1
ATOM 2871 N N . SER A 1 408 ? -2.424 -39.830 -2.697 1.00 84.38 408 SER A N 1
ATOM 2872 C CA . SER A 1 408 ? -3.596 -39.452 -1.905 1.00 84.38 408 SER A CA 1
ATOM 2873 C C . SER A 1 408 ? -4.864 -40.204 -2.333 1.00 84.38 408 SER A C 1
ATOM 2875 O O . SER A 1 408 ? -5.788 -40.368 -1.530 1.00 84.38 408 SER A O 1
ATOM 2877 N N . CYS A 1 409 ? -4.898 -40.714 -3.568 1.00 86.12 409 CYS A N 1
ATOM 2878 C CA . CYS A 1 409 ? -6.015 -41.428 -4.175 1.00 86.12 409 CYS A CA 1
ATOM 2879 C C . CYS A 1 409 ? -5.614 -42.799 -4.759 1.00 86.12 409 CYS A C 1
ATOM 2881 O O . CYS A 1 409 ? -5.993 -43.098 -5.887 1.00 86.12 409 CYS A O 1
ATOM 2883 N N . PRO A 1 410 ? -5.067 -43.732 -3.947 1.00 83.62 410 PRO A N 1
ATOM 2884 C CA . PRO A 1 410 ? -4.417 -44.988 -4.379 1.00 83.62 410 PRO A CA 1
ATOM 2885 C C . PRO A 1 410 ? -5.335 -46.046 -5.023 1.00 83.62 410 PRO A C 1
ATOM 2887 O O . PRO A 1 410 ? -4.988 -47.223 -5.174 1.00 83.62 410 PRO A O 1
ATOM 2890 N N . ALA A 1 411 ? -6.575 -45.677 -5.329 1.00 84.00 411 ALA A N 1
ATOM 2891 C CA . ALA A 1 411 ? -7.576 -46.516 -5.967 1.00 84.00 411 ALA A CA 1
ATOM 2892 C C . ALA A 1 411 ? -8.320 -45.808 -7.113 1.00 84.00 411 ALA A C 1
ATOM 2894 O O . ALA A 1 411 ? -9.273 -46.394 -7.651 1.00 84.00 411 ALA A O 1
ATOM 2895 N N . ASP A 1 412 ? -7.944 -44.582 -7.474 1.00 80.81 412 ASP A N 1
ATOM 2896 C CA . ASP A 1 412 ? -8.616 -43.776 -8.485 1.00 80.81 412 ASP A CA 1
ATOM 2897 C C . ASP A 1 412 ? -7.615 -43.033 -9.364 1.00 80.81 412 ASP A C 1
ATOM 2899 O O . ASP A 1 412 ? -7.280 -41.901 -9.080 1.00 80.81 412 ASP A O 1
ATOM 2903 N N . ALA A 1 413 ? -7.286 -43.611 -10.521 1.00 81.75 413 ALA A N 1
ATOM 2904 C CA . ALA A 1 413 ? -6.311 -43.054 -11.463 1.00 81.75 413 ALA A CA 1
ATOM 2905 C C . ALA A 1 413 ? -6.684 -41.693 -12.105 1.00 81.75 413 ALA A C 1
ATOM 2907 O O . ALA A 1 413 ? -6.015 -41.260 -13.046 1.00 81.75 413 ALA A O 1
ATOM 2908 N N . ASN A 1 414 ? -7.811 -41.073 -11.730 1.00 78.81 414 ASN A N 1
ATOM 2909 C CA . ASN A 1 414 ? -8.110 -39.672 -12.076 1.00 78.81 414 ASN A CA 1
ATOM 2910 C C . ASN A 1 414 ? -7.761 -38.705 -10.938 1.00 78.81 414 ASN A C 1
ATOM 2912 O O . ASN A 1 414 ? -7.934 -37.502 -11.113 1.00 78.81 414 ASN A O 1
ATOM 2916 N N . ASN A 1 415 ? -7.284 -39.263 -9.829 1.00 82.25 415 ASN A N 1
ATOM 2917 C CA . ASN A 1 415 ? -6.884 -38.644 -8.588 1.00 82.25 415 ASN A CA 1
ATOM 2918 C C . ASN A 1 415 ? -7.934 -37.648 -8.092 1.00 82.25 415 ASN A C 1
ATOM 2920 O O . ASN A 1 415 ? -9.139 -37.755 -8.352 1.00 82.25 415 ASN A O 1
ATOM 2924 N N . ASP A 1 416 ? -7.448 -36.709 -7.317 1.00 82.81 416 ASP A N 1
ATOM 2925 C CA . ASP A 1 416 ? -8.123 -35.497 -6.935 1.00 82.81 416 ASP A CA 1
ATOM 2926 C C . ASP A 1 416 ? -8.012 -34.498 -8.104 1.00 82.81 416 ASP A C 1
ATOM 2928 O O . ASP A 1 416 ? -6.959 -33.908 -8.357 1.00 82.81 416 ASP A O 1
ATOM 2932 N N . ALA A 1 417 ? -9.058 -34.444 -8.933 1.00 82.44 417 ALA A N 1
ATOM 2933 C CA . ALA A 1 417 ? -9.007 -33.785 -10.239 1.00 82.44 417 ALA A CA 1
ATOM 2934 C C . ALA A 1 417 ? -8.986 -32.251 -10.146 1.00 82.44 417 ALA A C 1
ATOM 2936 O O . ALA A 1 417 ? -8.570 -31.587 -11.102 1.00 82.44 417 ALA A O 1
ATOM 2937 N N . ASP A 1 418 ? -9.463 -31.703 -9.035 1.00 81.81 418 ASP A N 1
ATOM 2938 C CA . ASP A 1 418 ? -9.527 -30.280 -8.726 1.00 81.81 418 ASP A CA 1
ATOM 2939 C C . ASP A 1 418 ? -8.660 -29.872 -7.526 1.00 81.81 418 ASP A C 1
ATOM 2941 O O . ASP A 1 418 ? -8.503 -28.671 -7.306 1.00 81.81 418 ASP A O 1
ATOM 2945 N N . GLY A 1 419 ? -7.997 -30.821 -6.860 1.00 83.88 419 GLY A N 1
ATOM 2946 C CA . GLY A 1 419 ? -6.964 -30.563 -5.856 1.00 83.88 419 GLY A CA 1
ATOM 2947 C C . GLY A 1 419 ? -7.521 -30.300 -4.456 1.00 83.88 419 GLY A C 1
ATOM 2948 O O . GLY A 1 419 ? -6.901 -29.566 -3.689 1.00 83.88 419 GLY A O 1
ATOM 2949 N N . ASP A 1 420 ? -8.703 -30.828 -4.141 1.00 85.94 420 ASP A N 1
ATOM 2950 C CA . ASP A 1 420 ? -9.476 -30.543 -2.934 1.00 85.94 420 ASP A CA 1
ATOM 2951 C C . ASP A 1 420 ? -9.365 -31.623 -1.830 1.00 85.94 420 ASP A C 1
ATOM 2953 O O . ASP A 1 420 ? -9.993 -31.547 -0.772 1.00 85.94 420 ASP A O 1
ATOM 2957 N N . GLY A 1 421 ? -8.559 -32.655 -2.052 1.00 83.38 421 GLY A N 1
ATOM 2958 C CA . GLY A 1 421 ? -8.351 -33.789 -1.156 1.00 83.38 421 GLY A CA 1
ATOM 2959 C C . GLY A 1 421 ? -9.412 -34.891 -1.256 1.00 83.38 421 GLY A C 1
ATOM 2960 O O . GLY A 1 421 ? -9.355 -35.867 -0.492 1.00 83.38 421 GLY A O 1
ATOM 2961 N N . ARG A 1 422 ? -10.384 -34.792 -2.169 1.00 85.19 422 ARG A N 1
ATOM 2962 C CA . ARG A 1 422 ? -11.395 -35.820 -2.437 1.00 85.19 422 ARG A CA 1
ATOM 2963 C C . ARG A 1 422 ? -11.138 -36.461 -3.788 1.00 85.19 422 ARG A C 1
ATOM 2965 O O . ARG A 1 422 ? -11.117 -35.843 -4.839 1.00 85.19 422 ARG A O 1
ATOM 2972 N N . CYS A 1 423 ? -11.018 -37.783 -3.781 1.00 88.06 423 CYS A N 1
ATOM 2973 C CA . CYS A 1 423 ? -10.913 -38.512 -5.037 1.00 88.06 423 CYS A CA 1
ATOM 2974 C C . CYS A 1 423 ? -12.194 -38.318 -5.860 1.00 88.06 423 CYS A C 1
ATOM 2976 O O . CYS A 1 423 ? -13.304 -38.504 -5.346 1.00 88.06 423 CYS A O 1
ATOM 2978 N N . ALA A 1 424 ? -12.037 -38.024 -7.153 1.00 82.94 424 ALA A N 1
ATOM 2979 C CA . ALA A 1 424 ? -13.123 -37.622 -8.052 1.00 82.94 424 ALA A CA 1
ATOM 2980 C C . ALA A 1 424 ? -14.321 -38.599 -8.095 1.00 82.94 424 ALA A C 1
ATOM 2982 O O . ALA A 1 424 ? -15.425 -38.259 -8.525 1.00 82.94 424 ALA A O 1
ATOM 2983 N N . ASN A 1 425 ? -14.128 -39.858 -7.693 1.00 81.25 425 ASN A N 1
ATOM 2984 C CA . ASN A 1 425 ? -15.178 -40.872 -7.623 1.00 81.25 425 ASN A CA 1
ATOM 2985 C C . ASN A 1 425 ? -16.131 -40.777 -6.410 1.00 81.25 425 ASN A C 1
ATOM 2987 O O . ASN A 1 425 ? -17.185 -41.428 -6.436 1.00 81.25 425 ASN A O 1
ATOM 2991 N N . VAL A 1 426 ? -15.776 -40.029 -5.365 1.00 86.00 426 VAL A N 1
ATOM 2992 C CA . VAL A 1 426 ? -16.588 -39.798 -4.153 1.00 86.00 426 VAL A CA 1
ATOM 2993 C C . VAL A 1 426 ? -16.936 -38.329 -3.938 1.00 86.00 426 VAL A C 1
ATOM 2995 O O . VAL A 1 426 ? -17.673 -38.029 -3.004 1.00 86.00 426 VAL A O 1
ATOM 2998 N N . ASP A 1 427 ? -16.448 -37.474 -4.824 1.00 87.56 427 ASP A N 1
ATOM 2999 C CA . ASP A 1 427 ? -16.638 -36.038 -4.819 1.00 87.56 427 ASP A CA 1
ATOM 3000 C C . ASP A 1 427 ? -18.026 -35.629 -5.380 1.00 87.56 427 ASP A C 1
ATOM 3002 O O . ASP A 1 427 ? -18.450 -36.099 -6.445 1.00 87.56 427 ASP A O 1
ATOM 3006 N N . ASN A 1 428 ? -18.777 -34.799 -4.648 1.00 87.75 428 ASN A N 1
ATOM 3007 C CA . ASN A 1 428 ? -20.055 -34.214 -5.062 1.00 87.75 428 ASN A CA 1
ATOM 3008 C C . ASN A 1 428 ? -19.899 -32.941 -5.919 1.00 87.75 428 ASN A C 1
ATOM 3010 O O . ASN A 1 428 ? -20.892 -32.512 -6.516 1.00 87.75 428 ASN A O 1
ATOM 3014 N N . CYS A 1 429 ? -18.672 -32.438 -6.092 1.00 89.25 429 CYS A N 1
ATOM 3015 C CA . CYS A 1 429 ? -18.253 -31.498 -7.128 1.00 89.25 429 CYS A CA 1
ATOM 3016 C C . CYS A 1 429 ? -16.926 -31.906 -7.818 1.00 89.25 429 CYS A C 1
ATOM 3018 O O . CYS A 1 429 ? -15.990 -31.128 -7.791 1.00 89.25 429 CYS A O 1
ATOM 3020 N N . PRO A 1 430 ? -16.890 -32.997 -8.623 1.00 84.44 430 PRO A N 1
ATOM 3021 C CA . PRO A 1 430 ? -15.673 -33.637 -9.188 1.00 84.44 430 PRO A CA 1
ATOM 3022 C C . PRO A 1 430 ? -14.680 -32.809 -10.029 1.00 84.44 430 PRO A C 1
ATOM 3024 O O . PRO A 1 430 ? -13.802 -33.379 -10.682 1.00 84.44 430 PRO A O 1
ATOM 3027 N N . VAL A 1 431 ? -14.949 -31.525 -10.231 1.00 86.50 431 VAL A N 1
ATOM 3028 C CA . VAL A 1 431 ? -14.174 -30.591 -11.060 1.00 86.50 431 VAL A CA 1
ATOM 3029 C C . VAL A 1 431 ? -14.171 -29.179 -10.455 1.00 86.50 431 VAL A C 1
ATOM 3031 O O . VAL A 1 431 ? -13.861 -28.211 -11.154 1.00 86.50 431 VAL A O 1
ATOM 3034 N N . THR A 1 432 ? -14.654 -29.015 -9.229 1.00 87.31 432 THR A N 1
ATOM 3035 C CA . THR A 1 432 ? -14.765 -27.748 -8.512 1.00 87.31 432 THR A CA 1
ATOM 3036 C C . THR A 1 432 ? -14.479 -28.016 -7.046 1.00 87.31 432 THR A C 1
ATOM 3038 O O . THR A 1 432 ? -15.376 -28.438 -6.324 1.00 87.31 432 THR A O 1
ATOM 3041 N N . ALA A 1 433 ? -13.248 -27.696 -6.646 1.00 88.06 433 ALA A N 1
ATOM 3042 C CA . ALA A 1 433 ? -12.712 -28.028 -5.340 1.00 88.06 433 ALA A CA 1
ATOM 3043 C C . ALA A 1 433 ? -13.668 -27.660 -4.200 1.00 88.06 433 ALA A C 1
ATOM 3045 O O . ALA A 1 433 ? -14.023 -26.491 -4.020 1.00 88.06 433 ALA A O 1
ATOM 3046 N N . ASN A 1 434 ? -14.076 -28.662 -3.427 1.00 89.38 434 ASN A N 1
ATOM 3047 C CA . ASN A 1 434 ? -14.904 -28.529 -2.241 1.00 89.38 434 ASN A CA 1
ATOM 3048 C C . ASN A 1 434 ? -14.569 -29.626 -1.202 1.00 89.38 434 ASN A C 1
ATOM 3050 O O . ASN A 1 434 ? -15.378 -30.525 -0.928 1.00 89.38 434 ASN A O 1
ATOM 3054 N N . PRO A 1 435 ? -13.422 -29.497 -0.505 1.00 89.00 435 PRO A N 1
ATOM 3055 C CA . PRO A 1 435 ? -12.866 -30.536 0.375 1.00 89.00 435 PRO A CA 1
ATOM 3056 C C . PRO A 1 435 ? -13.851 -31.062 1.430 1.00 89.00 435 PRO A C 1
ATOM 3058 O O . PRO A 1 435 ? -13.824 -32.222 1.863 1.00 89.00 435 PRO A O 1
ATOM 3061 N N . LEU A 1 436 ? -14.754 -30.189 1.877 1.00 90.00 436 LEU A N 1
ATOM 3062 C CA . LEU A 1 436 ? -15.729 -30.461 2.928 1.00 90.00 436 LEU A CA 1
ATOM 3063 C C . LEU A 1 436 ? -16.985 -31.184 2.433 1.00 90.00 436 LEU A C 1
ATOM 3065 O O . LEU A 1 436 ? -17.737 -31.696 3.261 1.00 90.00 436 LEU A O 1
ATOM 3069 N N . GLN A 1 437 ? -17.196 -31.270 1.115 1.00 90.25 437 GLN A N 1
ATOM 3070 C CA . GLN A 1 437 ? -18.327 -31.969 0.494 1.00 90.25 437 GLN A CA 1
ATOM 3071 C C . GLN A 1 437 ? -19.682 -31.494 1.038 1.00 90.25 437 GLN A C 1
ATOM 3073 O O . GLN A 1 437 ? -20.622 -32.279 1.183 1.00 90.25 437 GLN A O 1
ATOM 3078 N N . GLN A 1 438 ? -19.758 -30.207 1.387 1.00 89.31 438 GLN A N 1
ATOM 3079 C CA . GLN A 1 438 ? -20.971 -29.588 1.905 1.00 89.31 438 GLN A CA 1
ATOM 3080 C C . GLN A 1 438 ? -22.058 -29.620 0.822 1.00 89.31 438 GLN A C 1
ATOM 3082 O O . GLN A 1 438 ? -21.768 -29.513 -0.370 1.00 89.31 438 GLN A O 1
ATOM 3087 N N . ASP A 1 439 ? -23.277 -29.900 1.259 1.00 83.50 439 ASP A N 1
ATOM 3088 C CA . ASP A 1 439 ? -24.489 -30.085 0.456 1.00 83.50 439 ASP A CA 1
ATOM 3089 C C . ASP A 1 439 ? -25.644 -29.704 1.388 1.00 83.50 439 ASP A C 1
ATOM 3091 O O . ASP A 1 439 ? -26.262 -30.558 2.040 1.00 83.50 439 ASP A O 1
ATOM 3095 N N . VAL A 1 440 ? -25.798 -28.396 1.605 1.00 82.25 440 VAL A N 1
ATOM 3096 C CA . VAL A 1 440 ? -26.661 -27.836 2.654 1.00 82.25 440 VAL A CA 1
ATOM 3097 C C . VAL A 1 440 ? -28.138 -28.096 2.354 1.00 82.25 440 VAL A C 1
ATOM 3099 O O . VAL A 1 440 ? -28.915 -28.369 3.277 1.00 82.25 440 VAL A O 1
ATOM 3102 N N . ASP A 1 441 ? -28.529 -28.092 1.078 1.00 75.31 441 ASP A N 1
ATOM 3103 C CA . ASP A 1 441 ? -29.909 -28.351 0.659 1.00 75.31 441 ASP A CA 1
ATOM 3104 C C . ASP A 1 441 ? -30.208 -29.851 0.401 1.00 75.31 441 ASP A C 1
ATOM 3106 O O . ASP A 1 441 ? -31.377 -30.274 0.375 1.00 75.31 441 ASP A O 1
ATOM 3110 N N . GLY A 1 442 ? -29.165 -30.687 0.340 1.00 80.50 442 GLY A N 1
ATOM 3111 C CA . GLY A 1 442 ? -29.229 -32.144 0.306 1.00 80.50 442 GLY A CA 1
ATOM 3112 C C . GLY A 1 442 ? -29.602 -32.723 -1.060 1.00 80.50 442 GLY A C 1
ATOM 3113 O O . GLY A 1 442 ? -30.242 -33.791 -1.115 1.00 80.50 442 GLY A O 1
ATOM 3114 N N . ASP A 1 443 ? -29.286 -32.032 -2.155 1.00 80.88 443 ASP A N 1
ATOM 3115 C CA . ASP A 1 443 ? -29.661 -32.418 -3.516 1.00 80.88 443 ASP A CA 1
ATOM 3116 C C . ASP A 1 443 ? -28.629 -33.318 -4.240 1.00 80.88 443 ASP A C 1
ATOM 3118 O O . ASP A 1 443 ? -28.933 -33.871 -5.312 1.00 80.88 443 ASP A O 1
ATOM 3122 N N . LEU A 1 444 ? -27.506 -33.620 -3.567 1.00 83.44 444 LEU A N 1
ATOM 3123 C CA . LEU A 1 444 ? -26.347 -34.403 -4.026 1.00 83.44 444 LEU A CA 1
ATOM 3124 C C . LEU A 1 444 ? -25.423 -33.677 -5.015 1.00 83.44 444 LEU A C 1
ATOM 3126 O O . LEU A 1 444 ? -24.564 -34.332 -5.619 1.00 83.44 444 LEU A O 1
ATOM 3130 N N . ILE A 1 445 ? -25.599 -32.373 -5.200 1.00 84.38 445 ILE A N 1
ATOM 3131 C CA . ILE A 1 445 ? -24.642 -31.466 -5.828 1.00 84.38 445 ILE A CA 1
ATOM 3132 C C . ILE A 1 445 ? -24.017 -30.673 -4.683 1.00 84.38 445 ILE A C 1
ATOM 3134 O O . ILE A 1 445 ? -24.732 -30.111 -3.866 1.00 84.38 445 ILE A O 1
ATOM 3138 N N . GLY A 1 446 ? -22.690 -30.684 -4.572 1.00 86.00 446 GLY A N 1
ATOM 3139 C CA . GLY A 1 446 ? -22.053 -29.935 -3.492 1.00 86.00 446 GLY A CA 1
ATOM 3140 C C . GLY A 1 446 ? -22.279 -28.433 -3.645 1.00 86.00 446 GLY A C 1
ATOM 3141 O O . GLY A 1 446 ? -22.348 -27.933 -4.768 1.00 86.00 446 GLY A O 1
ATOM 3142 N N . ASP A 1 447 ? -22.329 -27.706 -2.532 1.00 81.00 447 ASP A N 1
ATOM 3143 C CA . ASP A 1 447 ? -22.632 -26.267 -2.514 1.00 81.00 447 ASP A CA 1
ATOM 3144 C C . ASP A 1 447 ? -21.695 -25.463 -3.434 1.00 81.00 447 ASP A C 1
ATOM 3146 O O . ASP A 1 447 ? -22.105 -24.500 -4.075 1.00 81.00 447 ASP A O 1
ATOM 3150 N N . ALA A 1 448 ? -20.439 -25.901 -3.569 1.00 81.94 448 ALA A N 1
ATOM 3151 C CA . ALA A 1 448 ? -19.438 -25.272 -4.432 1.00 81.94 448 ALA A CA 1
ATOM 3152 C C . ALA A 1 448 ? -19.778 -25.327 -5.932 1.00 81.94 448 ALA A C 1
ATOM 3154 O O . ALA A 1 448 ? -19.295 -24.508 -6.718 1.00 81.94 448 ALA A O 1
ATOM 3155 N N . CYS A 1 449 ? -20.598 -26.291 -6.348 1.00 84.62 449 CYS A N 1
ATOM 3156 C CA . CYS A 1 449 ? -21.053 -26.454 -7.723 1.00 84.62 449 CYS A CA 1
ATOM 3157 C C . CYS A 1 449 ? -22.583 -26.399 -7.862 1.00 84.62 449 CYS A C 1
ATOM 3159 O O . CYS A 1 449 ? -23.096 -26.573 -8.979 1.00 84.62 449 CYS A O 1
ATOM 3161 N N . ASP A 1 450 ? -23.297 -26.098 -6.773 1.00 82.25 450 ASP A N 1
ATOM 3162 C CA . ASP A 1 450 ? -24.722 -25.806 -6.766 1.00 82.25 450 ASP A CA 1
ATOM 3163 C C . ASP A 1 450 ? -24.991 -24.291 -6.817 1.00 82.25 450 ASP A C 1
ATOM 3165 O O . ASP A 1 450 ? -24.274 -23.456 -6.282 1.00 82.25 450 ASP A O 1
ATOM 3169 N N . SER A 1 451 ? -26.033 -23.913 -7.551 1.00 75.88 451 SER A N 1
ATOM 3170 C CA . SER A 1 451 ? -26.348 -22.523 -7.902 1.00 75.88 451 SER A CA 1
ATOM 3171 C C . SER A 1 451 ? -27.666 -22.016 -7.311 1.00 75.88 451 SER A C 1
ATOM 3173 O O . SER A 1 451 ? -28.042 -20.876 -7.595 1.00 75.88 451 SER A O 1
ATOM 3175 N N . CYS A 1 452 ? -28.381 -22.830 -6.525 1.00 77.06 452 CYS A N 1
ATOM 3176 C CA . CYS A 1 452 ? -29.601 -22.422 -5.816 1.00 77.06 452 CYS A CA 1
ATOM 3177 C C . CYS A 1 452 ? -29.630 -22.891 -4.349 1.00 77.06 452 CYS A C 1
ATOM 3179 O O . CYS A 1 452 ? -30.713 -23.153 -3.826 1.00 77.06 452 CYS A O 1
ATOM 3181 N N . VAL A 1 453 ? -28.467 -22.920 -3.696 1.00 80.25 453 VAL A N 1
ATOM 3182 C CA . VAL A 1 453 ? -28.321 -23.226 -2.267 1.00 80.25 453 VAL A CA 1
ATOM 3183 C C . VAL A 1 453 ? -29.191 -22.275 -1.426 1.00 80.25 453 VAL A C 1
ATOM 3185 O O . VAL A 1 453 ? -29.095 -21.057 -1.574 1.00 80.25 453 VAL A O 1
ATOM 3188 N N . ASP A 1 454 ? -30.053 -22.832 -0.573 1.00 78.38 454 ASP A N 1
ATOM 3189 C CA . ASP A 1 454 ? -30.909 -22.132 0.407 1.00 78.38 454 ASP A CA 1
ATOM 3190 C C . ASP A 1 454 ? -30.459 -22.586 1.800 1.00 78.38 454 ASP A C 1
ATOM 3192 O O . ASP A 1 454 ? -30.883 -23.637 2.295 1.00 78.38 454 ASP A O 1
ATOM 3196 N N . SER A 1 455 ? -29.503 -21.847 2.371 1.00 82.50 455 SER A N 1
ATOM 3197 C CA . SER A 1 455 ? -28.742 -22.314 3.530 1.00 82.50 455 SER A CA 1
ATOM 3198 C C . SER A 1 455 ? -29.521 -22.278 4.845 1.00 82.50 455 SER A C 1
ATOM 3200 O O . SER A 1 455 ? -29.233 -23.062 5.753 1.00 82.50 455 SER A O 1
ATOM 3202 N N . ASP A 1 456 ? -30.518 -21.404 4.964 1.00 79.56 456 ASP A N 1
ATOM 3203 C CA . ASP A 1 456 ? -31.280 -21.203 6.198 1.00 79.56 456 ASP A CA 1
ATOM 3204 C C . ASP A 1 456 ? -32.744 -21.689 6.119 1.00 79.56 456 ASP A C 1
ATOM 3206 O O . ASP A 1 456 ? -33.459 -21.745 7.133 1.00 79.56 456 ASP A O 1
ATOM 3210 N N . GLY A 1 457 ? -33.180 -22.115 4.929 1.00 82.75 457 GLY A N 1
ATOM 3211 C CA . GLY A 1 457 ? -34.482 -22.708 4.660 1.00 82.75 457 GLY A CA 1
ATOM 3212 C C . GLY A 1 457 ? -35.647 -21.721 4.719 1.00 82.75 457 GLY A C 1
ATOM 3213 O O . GLY A 1 457 ? -36.795 -22.144 4.944 1.00 82.75 457 GLY A O 1
ATOM 3214 N N . ASP A 1 458 ? -35.395 -20.421 4.576 1.00 83.50 458 ASP A N 1
ATOM 3215 C CA . ASP A 1 458 ? -36.421 -19.383 4.638 1.00 83.50 458 ASP A CA 1
ATOM 3216 C C . ASP A 1 458 ? -37.192 -19.191 3.314 1.00 83.50 458 ASP A C 1
ATOM 3218 O O . ASP A 1 458 ? -38.305 -18.632 3.297 1.00 83.50 458 ASP A O 1
ATOM 3222 N N . GLY A 1 459 ? -36.666 -19.780 2.233 1.00 81.50 459 GLY A N 1
ATOM 3223 C CA . GLY A 1 459 ? -37.243 -19.801 0.896 1.00 81.50 459 GLY A CA 1
ATOM 3224 C C . GLY A 1 459 ? -36.621 -18.817 -0.099 1.00 81.50 459 GLY A C 1
ATOM 3225 O O . GLY A 1 459 ? -37.199 -18.655 -1.188 1.00 81.50 459 GLY A O 1
ATOM 3226 N N . PHE A 1 460 ? -35.504 -18.180 0.250 1.00 84.19 460 PHE A N 1
ATOM 3227 C CA . PHE A 1 460 ? -34.634 -17.407 -0.634 1.00 84.19 460 PHE A CA 1
ATOM 3228 C C . PHE A 1 460 ? -33.275 -18.119 -0.775 1.00 84.19 460 PHE A C 1
ATOM 3230 O O . PHE A 1 460 ? -32.853 -18.850 0.105 1.00 84.19 460 PHE A O 1
ATOM 3237 N N . ALA A 1 461 ? -32.644 -18.013 -1.945 1.00 83.88 461 ALA A N 1
ATOM 3238 C CA . ALA A 1 461 ? -31.357 -18.660 -2.204 1.00 83.88 461 ALA A CA 1
ATOM 3239 C C . ALA A 1 461 ? -30.215 -17.702 -1.863 1.00 83.88 461 ALA A C 1
ATOM 3241 O O . ALA A 1 461 ? -30.373 -16.490 -2.003 1.00 83.88 461 ALA A O 1
ATOM 3242 N N . ASN A 1 462 ? -29.049 -18.232 -1.510 1.00 83.31 462 ASN A N 1
ATOM 3243 C CA . ASN A 1 462 ? -27.866 -17.430 -1.220 1.00 83.31 462 ASN A CA 1
ATOM 3244 C C . ASN A 1 462 ? -27.560 -16.436 -2.374 1.00 83.31 462 ASN A C 1
ATOM 3246 O O . ASN A 1 462 ? -27.763 -16.766 -3.554 1.00 83.31 462 ASN A O 1
ATOM 3250 N N . PRO A 1 463 ? -27.069 -15.218 -2.067 1.00 79.56 463 PRO A N 1
ATOM 3251 C CA . PRO A 1 463 ? -26.738 -14.188 -3.043 1.00 79.56 463 PRO A CA 1
ATOM 3252 C C . PRO A 1 463 ? -25.860 -14.696 -4.185 1.00 79.56 463 PRO A C 1
ATOM 3254 O O . PRO A 1 463 ? -24.891 -15.419 -3.973 1.00 79.56 463 PRO A O 1
ATOM 3257 N N . GLY A 1 464 ? -26.156 -14.262 -5.413 1.00 71.25 464 GLY A N 1
ATOM 3258 C CA . GLY A 1 464 ? -25.337 -14.588 -6.590 1.00 71.25 464 GLY A CA 1
ATOM 3259 C C . GLY A 1 464 ? -25.933 -15.653 -7.512 1.00 71.25 464 GLY A C 1
ATOM 3260 O O . GLY A 1 464 ? -25.395 -15.894 -8.596 1.00 71.25 464 GLY A O 1
ATOM 3261 N N . SER A 1 465 ? -27.107 -16.196 -7.177 1.00 64.88 465 SER A N 1
ATOM 3262 C CA . SER A 1 465 ? -27.872 -17.126 -8.028 1.00 64.88 465 SER A CA 1
ATOM 3263 C C . SER A 1 465 ? -28.420 -16.476 -9.324 1.00 64.88 465 SER A C 1
ATOM 3265 O O . SER A 1 465 ? -28.886 -17.138 -10.268 1.00 64.88 465 SER A O 1
ATOM 3267 N N . GLY A 1 466 ? -28.354 -15.144 -9.426 1.00 65.19 466 GLY A N 1
ATOM 3268 C CA . GLY A 1 466 ? -28.749 -14.376 -10.603 1.00 65.19 466 GLY A CA 1
ATOM 3269 C C . GLY A 1 466 ? -30.272 -14.273 -10.763 1.00 65.19 466 GLY A C 1
ATOM 3270 O O . GLY A 1 466 ? -30.978 -13.801 -9.890 1.00 65.19 466 GLY A O 1
ATOM 3271 N N . SER A 1 467 ? -30.821 -14.623 -11.935 1.00 60.84 467 SER A N 1
ATOM 3272 C CA . SER A 1 467 ? -32.291 -14.657 -12.157 1.00 60.84 467 SER A CA 1
ATOM 3273 C C . SER A 1 467 ? -32.884 -16.064 -12.042 1.00 60.84 467 SER A C 1
ATOM 3275 O O . SER A 1 467 ? -34.001 -16.297 -12.519 1.00 60.84 467 SER A O 1
ATOM 3277 N N . ILE A 1 468 ? -32.114 -17.020 -11.521 1.00 72.06 468 ILE A N 1
ATOM 3278 C CA . ILE A 1 468 ? -32.511 -18.427 -11.448 1.00 72.06 468 ILE A CA 1
ATOM 3279 C C . ILE A 1 468 ? -33.380 -18.647 -10.202 1.00 72.06 468 ILE A C 1
ATOM 3281 O O . ILE A 1 468 ? -34.470 -19.213 -10.331 1.00 72.06 468 ILE A O 1
ATOM 3285 N N . CYS A 1 469 ? -32.957 -18.096 -9.063 1.00 77.06 469 CYS A N 1
ATOM 3286 C CA . CYS A 1 469 ? -33.632 -18.122 -7.768 1.00 77.06 469 CYS A CA 1
ATOM 3287 C C . CYS A 1 469 ? -33.643 -16.683 -7.165 1.00 77.06 469 CYS A C 1
ATOM 3289 O O . CYS A 1 469 ? -32.915 -15.827 -7.666 1.00 77.06 469 CYS A O 1
ATOM 3291 N N . PRO A 1 470 ? -34.564 -16.314 -6.248 1.00 78.44 470 PRO A N 1
ATOM 3292 C CA . PRO A 1 470 ? -34.540 -15.008 -5.574 1.00 78.44 470 PRO A CA 1
ATOM 3293 C C . PRO A 1 470 ? -33.460 -14.980 -4.485 1.00 78.44 470 PRO A C 1
ATOM 3295 O O . PRO A 1 470 ? -33.471 -15.878 -3.652 1.00 78.44 470 PRO A O 1
ATOM 3298 N N . ASP A 1 471 ? -32.596 -13.962 -4.498 1.00 87.25 471 ASP A N 1
ATOM 3299 C CA . ASP A 1 471 ? -31.488 -13.829 -3.542 1.00 87.25 471 ASP A CA 1
ATOM 3300 C C . ASP A 1 471 ? -31.977 -13.463 -2.126 1.00 87.25 471 ASP A C 1
ATOM 3302 O O . ASP A 1 471 ? -32.940 -12.700 -1.979 1.00 87.25 471 ASP A O 1
ATOM 3306 N N . ASP A 1 472 ? -31.287 -14.010 -1.130 1.00 87.50 472 ASP A N 1
ATOM 3307 C CA . ASP A 1 472 ? -31.467 -13.826 0.308 1.00 87.50 472 ASP A CA 1
ATOM 3308 C C . ASP A 1 472 ? -30.506 -12.757 0.860 1.00 87.50 472 ASP A C 1
ATOM 3310 O O . ASP A 1 472 ? -29.295 -12.870 0.692 1.00 87.50 472 ASP A O 1
ATOM 3314 N N . ASN A 1 473 ? -31.018 -11.718 1.525 1.00 88.31 473 ASN A N 1
ATOM 3315 C CA . ASN A 1 473 ? -30.202 -10.692 2.176 1.00 88.31 473 ASN A CA 1
ATOM 3316 C C . ASN A 1 473 ? -29.703 -11.058 3.592 1.00 88.31 473 ASN A C 1
ATOM 3318 O O . ASN A 1 473 ? -28.973 -10.262 4.176 1.00 88.31 473 ASN A O 1
ATOM 3322 N N . CYS A 1 474 ? -30.047 -12.234 4.130 1.00 90.25 474 CYS A N 1
ATOM 3323 C CA . CYS A 1 474 ? -29.417 -12.860 5.299 1.00 90.25 474 CYS A CA 1
ATOM 3324 C C . CYS A 1 474 ? -29.213 -14.371 5.100 1.00 90.25 474 CYS A C 1
ATOM 3326 O O . CYS A 1 474 ? -29.872 -15.165 5.762 1.00 90.25 474 CYS A O 1
ATOM 3328 N N . PRO A 1 475 ? -28.209 -14.778 4.305 1.00 85.69 475 PRO A N 1
ATOM 3329 C CA . PRO A 1 475 ? -28.087 -16.139 3.758 1.00 85.69 475 PRO A CA 1
ATOM 3330 C C . PRO A 1 475 ? -28.008 -17.270 4.795 1.00 85.69 475 PRO A C 1
ATOM 3332 O O . PRO A 1 475 ? -28.182 -18.443 4.481 1.00 85.69 475 PRO A O 1
ATOM 3335 N N . THR A 1 476 ? -27.650 -16.944 6.035 1.00 85.00 476 THR A N 1
ATOM 3336 C CA . THR A 1 476 ? -27.434 -17.906 7.121 1.00 85.00 476 THR A CA 1
ATOM 3337 C C . THR A 1 476 ? -28.447 -17.766 8.256 1.00 85.00 476 THR A C 1
ATOM 3339 O O . THR A 1 476 ? -28.452 -18.588 9.177 1.00 85.00 476 THR A O 1
ATOM 3342 N N . ILE A 1 477 ? -29.305 -16.739 8.229 1.00 87.06 477 ILE A N 1
ATOM 3343 C CA . ILE A 1 477 ? -30.223 -16.424 9.323 1.00 87.06 477 ILE A CA 1
ATOM 3344 C C . ILE A 1 477 ? -31.620 -16.165 8.775 1.00 87.06 477 ILE A C 1
ATOM 3346 O O . ILE A 1 477 ? -31.934 -15.053 8.357 1.00 87.06 477 ILE A O 1
ATOM 3350 N N . SER A 1 478 ? -32.490 -17.163 8.969 1.00 87.25 478 SER A N 1
ATOM 3351 C CA . SER A 1 478 ? -33.855 -17.172 8.437 1.00 87.25 478 SER A CA 1
ATOM 3352 C C . SER A 1 478 ? -34.598 -15.866 8.687 1.00 87.25 478 SER A C 1
ATOM 3354 O O . SER A 1 478 ? -35.045 -15.574 9.808 1.00 87.25 478 SER A O 1
ATOM 3356 N N . ASN A 1 479 ? -34.788 -15.094 7.620 1.00 88.81 479 ASN A N 1
ATOM 3357 C CA . ASN A 1 479 ? -35.356 -13.760 7.686 1.00 88.81 479 ASN A CA 1
ATOM 3358 C C . ASN A 1 479 ? -36.384 -13.514 6.574 1.00 88.81 479 ASN A C 1
ATOM 3360 O O . ASN A 1 479 ? -36.459 -12.402 6.075 1.00 88.81 479 ASN A O 1
ATOM 3364 N N . ALA A 1 480 ? -37.277 -14.468 6.284 1.00 87.06 480 ALA A N 1
ATOM 3365 C CA . ALA A 1 480 ? -38.267 -14.470 5.185 1.00 87.06 480 ALA A CA 1
ATOM 3366 C C . ALA A 1 480 ? -39.059 -13.165 4.868 1.00 87.06 480 ALA A C 1
ATOM 3368 O O . ALA A 1 480 ? -39.821 -13.105 3.896 1.00 87.06 480 ALA A O 1
ATOM 3369 N N . GLY A 1 481 ? -38.990 -12.137 5.719 1.00 86.38 481 GLY A N 1
ATOM 3370 C CA . GLY A 1 481 ? -39.421 -10.766 5.448 1.00 86.38 481 GLY A CA 1
ATOM 3371 C C . GLY A 1 481 ? -38.429 -9.867 4.687 1.00 86.38 481 GLY A C 1
ATOM 3372 O O . GLY A 1 481 ? -38.899 -8.837 4.202 1.00 86.38 481 GLY A O 1
ATOM 3373 N N . GLN A 1 482 ? -37.146 -10.234 4.577 1.00 90.88 482 GLN A N 1
ATOM 3374 C CA . GLN A 1 482 ? -36.073 -9.561 3.828 1.00 90.88 482 GLN A CA 1
ATOM 3375 C C . GLN A 1 482 ? -36.050 -8.040 4.082 1.00 90.88 482 GLN A C 1
ATOM 3377 O O . GLN A 1 482 ? -36.166 -7.230 3.161 1.00 90.88 482 GLN A O 1
ATOM 3382 N N . LEU A 1 483 ? -36.065 -7.648 5.362 1.00 91.69 483 LEU A N 1
ATOM 3383 C CA . LEU A 1 483 ? -35.994 -6.240 5.771 1.00 91.69 483 LEU A CA 1
ATOM 3384 C C . LEU A 1 483 ? -34.531 -5.788 5.766 1.00 91.69 483 LEU A C 1
ATOM 3386 O O . LEU A 1 483 ? -33.678 -6.575 6.147 1.00 91.69 483 LEU A O 1
ATOM 3390 N N . ASP A 1 484 ? -34.296 -4.558 5.324 1.00 87.75 484 ASP A N 1
ATOM 3391 C CA . ASP A 1 484 ? -32.991 -3.902 5.169 1.00 87.75 484 ASP A CA 1
ATOM 3392 C C . ASP A 1 484 ? -33.236 -2.397 5.414 1.00 87.75 484 ASP A C 1
ATOM 3394 O O . ASP A 1 484 ? -33.988 -1.735 4.676 1.00 87.75 484 ASP A O 1
ATOM 3398 N N . GLY A 1 485 ? -32.781 -1.922 6.570 1.00 85.19 485 GLY A N 1
ATOM 3399 C CA . GLY A 1 485 ? -33.166 -0.665 7.196 1.00 85.19 485 GLY A CA 1
ATOM 3400 C C . GLY A 1 485 ? -32.433 0.551 6.647 1.00 85.19 485 GLY A C 1
ATOM 3401 O O . GLY A 1 485 ? -33.045 1.625 6.527 1.00 85.19 485 GLY A O 1
ATOM 3402 N N . ASP A 1 486 ? -31.167 0.388 6.290 1.00 81.88 486 ASP A N 1
ATOM 3403 C CA . ASP A 1 486 ? -30.278 1.438 5.798 1.00 81.88 486 ASP A CA 1
ATOM 3404 C C . ASP A 1 486 ? -29.948 1.305 4.298 1.00 81.88 486 ASP A C 1
ATOM 3406 O O . ASP A 1 486 ? -29.595 2.306 3.661 1.00 81.88 486 ASP A O 1
ATOM 3410 N N . GLY A 1 487 ? -30.269 0.162 3.688 1.00 84.38 487 GLY A N 1
ATOM 3411 C CA . GLY A 1 487 ? -30.272 -0.065 2.250 1.00 84.38 487 GLY A CA 1
ATOM 3412 C C . GLY A 1 487 ? -28.923 -0.488 1.683 1.00 84.38 487 GLY A C 1
ATOM 3413 O O . GLY A 1 487 ? -28.683 -0.217 0.497 1.00 84.38 487 GLY A O 1
ATOM 3414 N N . ASP A 1 488 ? -28.048 -1.066 2.501 1.00 83.50 488 ASP A N 1
ATOM 3415 C CA . ASP A 1 488 ? -26.710 -1.509 2.107 1.00 83.50 488 ASP A CA 1
ATOM 3416 C C . ASP A 1 488 ? -26.706 -2.888 1.408 1.00 83.50 488 ASP A C 1
ATOM 3418 O O . ASP A 1 488 ? -25.789 -3.204 0.646 1.00 83.50 488 ASP A O 1
ATOM 3422 N N . GLY A 1 489 ? -27.802 -3.644 1.540 1.00 86.00 489 GLY A N 1
ATOM 3423 C CA . GLY A 1 489 ? -27.993 -4.965 0.949 1.00 86.00 489 GLY A CA 1
ATOM 3424 C C . GLY A 1 489 ? -27.839 -6.131 1.927 1.00 86.00 489 GLY A C 1
ATOM 3425 O O . GLY A 1 489 ? -28.116 -7.261 1.513 1.00 86.00 489 GLY A O 1
ATOM 3426 N N . MET A 1 490 ? -27.466 -5.879 3.185 1.00 86.56 490 MET A N 1
ATOM 3427 C CA . MET A 1 490 ? -27.536 -6.819 4.301 1.00 86.56 490 MET A CA 1
ATOM 3428 C C . MET A 1 490 ? -28.900 -6.686 4.999 1.00 86.56 490 MET A C 1
ATOM 3430 O O . MET A 1 490 ? -29.519 -5.626 5.031 1.00 86.56 490 MET A O 1
ATOM 3434 N N . GLY A 1 491 ? -29.479 -7.789 5.471 1.00 89.56 491 GLY A N 1
ATOM 3435 C CA . GLY A 1 491 ? -30.773 -7.736 6.147 1.00 89.56 491 GLY A CA 1
ATOM 3436 C C . GLY A 1 491 ? -30.649 -7.397 7.633 1.00 89.56 491 GLY A C 1
ATOM 3437 O O . GLY A 1 491 ? -29.775 -7.922 8.311 1.00 89.56 491 GLY A O 1
ATOM 3438 N N . ASP A 1 492 ? -31.624 -6.665 8.189 1.00 86.38 492 ASP A N 1
ATOM 3439 C CA . ASP A 1 492 ? -31.666 -6.189 9.594 1.00 86.38 492 ASP A CA 1
ATOM 3440 C C . ASP A 1 492 ? -31.366 -7.260 10.669 1.00 86.38 492 ASP A C 1
ATOM 3442 O O . ASP A 1 492 ? -31.155 -6.945 11.839 1.00 86.38 492 ASP A O 1
ATOM 3446 N N . VAL A 1 493 ? -31.522 -8.541 10.327 1.00 86.88 493 VAL A N 1
ATOM 3447 C CA . VAL A 1 493 ? -31.402 -9.680 11.248 1.00 86.88 493 VAL A CA 1
ATOM 3448 C C . VAL A 1 493 ? -29.975 -10.237 11.295 1.00 86.88 493 VAL A C 1
ATOM 3450 O O . VAL A 1 493 ? -29.605 -10.826 12.308 1.00 86.88 493 VAL A O 1
ATOM 3453 N N . CYS A 1 494 ? -29.207 -10.065 10.222 1.00 86.25 494 CYS A N 1
ATOM 3454 C CA . CYS A 1 494 ? -27.810 -10.484 10.094 1.00 86.25 494 CYS A CA 1
ATOM 3455 C C . CYS A 1 494 ? -26.840 -9.298 10.031 1.00 86.25 494 CYS A C 1
ATOM 3457 O O . CYS A 1 494 ? -25.636 -9.508 9.960 1.00 86.25 494 CYS A O 1
ATOM 3459 N N . ASP A 1 495 ? -27.377 -8.086 10.084 1.00 85.88 495 ASP A N 1
ATOM 3460 C CA . ASP A 1 495 ? -26.643 -6.840 10.140 1.00 85.88 495 ASP A CA 1
ATOM 3461 C C . ASP A 1 495 ? -26.345 -6.457 11.603 1.00 85.88 495 ASP A C 1
ATOM 3463 O O . ASP A 1 495 ? -27.245 -6.353 12.448 1.00 85.88 495 ASP A O 1
ATOM 3467 N N . SER A 1 496 ? -25.060 -6.294 11.914 1.00 80.44 496 SER A N 1
ATOM 3468 C CA . SER A 1 496 ? -24.562 -5.866 13.228 1.00 80.44 496 SER A CA 1
ATOM 3469 C C . SER A 1 496 ? -24.776 -4.369 13.469 1.00 80.44 496 SER A C 1
ATOM 3471 O O . SER A 1 496 ? -24.927 -3.945 14.622 1.00 80.44 496 SER A O 1
ATOM 3473 N N . CYS A 1 497 ? -24.883 -3.591 12.391 1.00 84.38 497 CYS A N 1
ATOM 3474 C CA . CYS A 1 497 ? -25.057 -2.148 12.357 1.00 84.38 497 CYS A CA 1
ATOM 3475 C C . CYS A 1 497 ? -26.281 -1.748 11.493 1.00 84.38 497 CYS A C 1
ATOM 3477 O O . CYS A 1 497 ? -26.120 -0.966 10.566 1.00 84.38 497 CYS A O 1
ATOM 3479 N N . PRO A 1 498 ? -27.537 -2.123 11.863 1.00 80.19 498 PRO A N 1
ATOM 3480 C CA . PRO A 1 498 ? -28.757 -2.015 11.022 1.00 80.19 498 PRO A CA 1
ATOM 3481 C C . PRO A 1 498 ? -29.235 -0.604 10.635 1.00 80.19 498 PRO A C 1
ATOM 3483 O O . PRO A 1 498 ? -30.406 -0.383 10.292 1.00 80.19 498 PRO A O 1
ATOM 3486 N N . ALA A 1 499 ? -28.412 0.400 10.893 1.00 78.12 499 ALA A N 1
ATOM 3487 C CA . ALA A 1 499 ? -28.671 1.804 10.651 1.00 78.12 499 ALA A CA 1
ATOM 3488 C C . ALA A 1 499 ? -27.473 2.522 10.007 1.00 78.12 499 ALA A C 1
ATOM 3490 O O . ALA A 1 499 ? -27.592 3.734 9.778 1.00 78.12 499 ALA A O 1
ATOM 3491 N N . ASP A 1 500 ? -26.367 1.819 9.758 1.00 77.19 500 ASP A N 1
ATOM 3492 C CA . ASP A 1 500 ? -25.138 2.353 9.190 1.00 77.19 500 ASP A CA 1
ATOM 3493 C C . ASP A 1 500 ? -24.657 1.522 7.980 1.00 77.19 500 ASP A C 1
ATOM 3495 O O . ASP A 1 500 ? -24.044 0.474 8.155 1.00 77.19 500 ASP A O 1
ATOM 3499 N N . PRO A 1 501 ? -24.805 2.047 6.748 1.00 76.50 501 PRO A N 1
ATOM 3500 C CA . PRO A 1 501 ? -24.387 1.360 5.525 1.00 76.50 501 PRO A CA 1
ATOM 3501 C C . PRO A 1 501 ? -22.884 1.070 5.388 1.00 76.50 501 PRO A C 1
ATOM 3503 O O . PRO A 1 501 ? -22.482 0.500 4.371 1.00 76.50 501 PRO A O 1
ATOM 3506 N N . ALA A 1 502 ? -22.044 1.590 6.290 1.00 76.12 502 ALA A N 1
ATOM 3507 C CA . ALA A 1 502 ? -20.599 1.367 6.288 1.00 76.12 502 ALA A CA 1
ATOM 3508 C C . ALA A 1 502 ? -20.170 0.130 7.104 1.00 76.12 502 ALA A C 1
ATOM 3510 O O . ALA A 1 502 ? -19.110 -0.417 6.814 1.00 76.12 502 ALA A O 1
ATOM 3511 N N . ASN A 1 503 ? -21.031 -0.374 8.001 1.00 79.69 503 ASN A N 1
ATOM 3512 C CA . ASN A 1 503 ? -20.756 -1.485 8.922 1.00 79.69 503 ASN A CA 1
ATOM 3513 C C . ASN A 1 503 ? -19.523 -1.244 9.825 1.00 79.69 503 ASN A C 1
ATOM 3515 O O . ASN A 1 503 ? -19.357 -0.133 10.315 1.00 79.69 503 ASN A O 1
ATOM 3519 N N . ASP A 1 504 ? -18.753 -2.288 10.140 1.00 82.56 504 ASP A N 1
ATOM 3520 C CA . ASP A 1 504 ? -17.556 -2.280 10.999 1.00 82.56 504 ASP A CA 1
ATOM 3521 C C . ASP A 1 504 ? -16.343 -2.631 10.113 1.00 82.56 504 ASP A C 1
ATOM 3523 O O . ASP A 1 504 ? -16.181 -3.782 9.692 1.00 82.56 504 ASP A O 1
ATOM 3527 N N . ALA A 1 505 ? -15.581 -1.613 9.706 1.00 82.75 505 ALA A N 1
ATOM 3528 C CA . ALA A 1 505 ? -14.574 -1.689 8.651 1.00 82.75 505 ALA A CA 1
ATOM 3529 C C . ALA A 1 505 ? -13.274 -2.382 9.073 1.00 82.75 505 ALA A C 1
ATOM 3531 O O . ALA A 1 505 ? -12.579 -2.918 8.202 1.00 82.75 505 ALA A O 1
ATOM 3532 N N . ASP A 1 506 ? -12.943 -2.386 10.364 1.00 80.50 506 ASP A N 1
ATOM 3533 C CA . ASP A 1 506 ? -11.736 -3.017 10.901 1.00 80.50 506 ASP A CA 1
ATOM 3534 C C . ASP A 1 506 ? -12.020 -4.258 11.770 1.00 80.50 506 ASP A C 1
ATOM 3536 O O . ASP A 1 506 ? -11.083 -4.921 12.217 1.00 80.50 506 ASP A O 1
ATOM 3540 N N . SER A 1 507 ? -13.299 -4.643 11.886 1.00 84.19 507 SER A N 1
ATOM 3541 C CA . SER A 1 507 ? -13.790 -5.870 12.529 1.00 84.19 507 SER A CA 1
ATOM 3542 C C . SER A 1 507 ? -13.473 -5.965 14.024 1.00 84.19 507 SER A C 1
ATOM 3544 O O . SER A 1 507 ? -13.341 -7.066 14.568 1.00 84.19 507 SER A O 1
ATOM 3546 N N . ASP A 1 508 ? -13.383 -4.826 14.711 1.00 83.88 508 ASP A N 1
ATOM 3547 C CA . ASP A 1 508 ? -13.077 -4.762 16.142 1.00 83.88 508 ASP A CA 1
ATOM 3548 C C . ASP A 1 508 ? -14.311 -4.902 17.064 1.00 83.88 508 ASP A C 1
ATOM 3550 O O . ASP A 1 508 ? -14.183 -5.002 18.296 1.00 83.88 508 ASP A O 1
ATOM 3554 N N . GLY A 1 509 ? -15.508 -4.962 16.467 1.00 79.50 509 GLY A N 1
ATOM 3555 C CA . GLY A 1 509 ? -16.800 -5.086 17.133 1.00 79.50 509 GLY A CA 1
ATOM 3556 C C . GLY A 1 509 ? -17.528 -3.758 17.374 1.00 79.50 509 GLY A C 1
ATOM 3557 O O . GLY A 1 509 ? -18.562 -3.761 18.065 1.00 79.50 509 GLY A O 1
ATOM 3558 N N . VAL A 1 510 ? -17.023 -2.637 16.851 1.00 82.12 510 VAL A N 1
ATOM 3559 C CA . VAL A 1 510 ? -17.611 -1.296 16.945 1.00 82.12 510 VAL A CA 1
ATOM 3560 C C . VAL A 1 510 ? -17.976 -0.792 15.544 1.00 82.12 510 VAL A C 1
ATOM 3562 O O . VAL A 1 510 ? -17.150 -0.741 14.653 1.00 82.12 510 VAL A O 1
ATOM 3565 N N . CYS A 1 511 ? -19.237 -0.394 15.332 1.00 86.12 511 CYS A N 1
ATOM 3566 C CA . CYS A 1 511 ? -19.660 0.176 14.043 1.00 86.12 511 CYS A CA 1
ATOM 3567 C C . CYS A 1 511 ? -18.854 1.446 13.707 1.00 86.12 511 CYS A C 1
ATOM 3569 O O . CYS A 1 511 ? -18.621 2.255 14.608 1.00 86.12 511 CYS A O 1
ATOM 3571 N N . ASP A 1 512 ? -18.530 1.673 12.429 1.00 81.19 512 ASP A N 1
ATOM 3572 C CA . ASP A 1 512 ? -17.711 2.793 11.926 1.00 81.19 512 ASP A CA 1
ATOM 3573 C C . ASP A 1 512 ? -18.161 4.170 12.435 1.00 81.19 512 ASP A C 1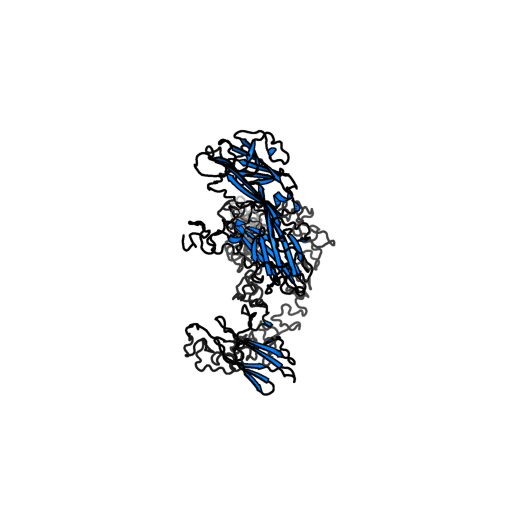
ATOM 3575 O O . ASP A 1 512 ? -17.358 5.073 12.680 1.00 81.19 512 ASP A O 1
ATOM 3579 N N . ASP A 1 513 ? -19.471 4.373 12.596 1.00 77.31 513 ASP A N 1
ATOM 3580 C CA . ASP A 1 513 ? -20.024 5.623 13.116 1.00 77.31 513 ASP A CA 1
ATOM 3581 C C . ASP A 1 513 ? -19.747 5.868 14.615 1.00 77.31 513 ASP A C 1
ATOM 3583 O O . ASP A 1 513 ? -20.008 6.967 15.131 1.00 77.31 513 ASP A O 1
ATOM 3587 N N . LEU A 1 514 ? -19.217 4.862 15.308 1.00 83.12 514 LEU A N 1
ATOM 3588 C CA . LEU A 1 514 ? -18.878 4.835 16.728 1.00 83.12 514 LEU A CA 1
ATOM 3589 C C . LEU A 1 514 ? -17.410 4.480 17.006 1.00 83.12 514 LEU A C 1
ATOM 3591 O O . LEU A 1 514 ? -17.011 4.599 18.168 1.00 83.12 514 LEU A O 1
ATOM 3595 N N . ASP A 1 515 ? -16.646 4.093 15.986 1.00 82.88 515 ASP A N 1
ATOM 3596 C CA . ASP A 1 515 ? -15.256 3.656 16.084 1.00 82.88 515 ASP A CA 1
ATOM 3597 C C . ASP A 1 515 ? -14.263 4.835 15.961 1.00 82.88 515 ASP A C 1
ATOM 3599 O O . ASP A 1 515 ? -14.344 5.682 15.064 1.00 82.88 515 ASP A O 1
ATOM 3603 N N . ASN A 1 516 ? -13.332 4.928 16.914 1.00 83.06 516 ASN A N 1
ATOM 3604 C CA . ASN A 1 516 ? -12.274 5.931 16.959 1.00 83.06 516 ASN A CA 1
ATOM 3605 C C . ASN A 1 516 ? -10.958 5.503 16.280 1.00 83.06 516 ASN A C 1
ATOM 3607 O O . ASN A 1 516 ? -10.034 6.317 16.225 1.00 83.06 516 ASN A O 1
ATOM 3611 N N . CYS A 1 517 ? -10.870 4.299 15.717 1.00 86.31 517 CYS A N 1
ATOM 3612 C CA . CYS A 1 517 ? -9.815 3.877 14.800 1.00 86.31 517 CYS A CA 1
ATOM 3613 C C . CYS A 1 517 ? -10.356 3.039 13.628 1.00 86.31 517 CYS A C 1
ATOM 3615 O O . CYS A 1 517 ? -9.771 2.018 13.342 1.00 86.31 517 CYS A O 1
ATOM 3617 N N . VAL A 1 518 ? -11.306 3.560 12.838 1.00 82.44 518 VAL A N 1
ATOM 3618 C CA . VAL A 1 518 ? -11.985 2.932 11.661 1.00 82.44 518 VAL A CA 1
ATOM 3619 C C . VAL A 1 518 ? -11.135 2.077 10.683 1.00 82.44 518 VAL A C 1
ATOM 3621 O O . VAL A 1 518 ? -11.671 1.400 9.813 1.00 82.44 518 VAL A O 1
ATOM 3624 N N . GLY A 1 519 ? -9.802 2.142 10.721 1.00 81.56 519 GLY A N 1
ATOM 3625 C CA . GLY A 1 519 ? -8.923 1.284 9.919 1.00 81.56 519 GLY A CA 1
ATOM 3626 C C . GLY A 1 519 ? -7.878 0.494 10.711 1.00 81.56 519 GLY A C 1
ATOM 3627 O O . GLY A 1 519 ? -6.909 0.047 10.096 1.00 81.56 519 GLY A O 1
ATOM 3628 N N . LEU A 1 520 ? -7.988 0.391 12.038 1.00 81.62 520 LEU A N 1
ATOM 3629 C CA . LEU A 1 520 ? -7.033 -0.305 12.894 1.00 81.62 520 LEU A CA 1
ATOM 3630 C C . LEU A 1 520 ? -7.717 -0.825 14.166 1.00 81.62 520 LEU A C 1
ATOM 3632 O O . LEU A 1 520 ? -7.865 -0.072 15.132 1.00 81.62 520 LEU A O 1
ATOM 3636 N N . ALA A 1 521 ? -7.964 -2.139 14.185 1.00 83.88 521 ALA A N 1
ATOM 3637 C CA . ALA A 1 521 ? -8.769 -2.801 15.201 1.00 83.88 521 ALA A CA 1
ATOM 3638 C C . ALA A 1 521 ? -8.378 -2.424 16.635 1.00 83.88 521 ALA A C 1
ATOM 3640 O O . ALA A 1 521 ? -7.263 -2.701 17.103 1.00 83.88 521 ALA A O 1
ATOM 3641 N N . ASN A 1 522 ? -9.309 -1.810 17.367 1.00 88.94 522 ASN A N 1
ATOM 3642 C CA . ASN A 1 522 ? -9.064 -1.354 18.727 1.00 88.94 522 ASN A CA 1
ATOM 3643 C C . ASN A 1 522 ? -10.306 -1.447 19.629 1.00 88.94 522 ASN A C 1
ATOM 3645 O O . ASN A 1 522 ? -10.554 -0.532 20.411 1.00 88.94 522 ASN A O 1
ATOM 3649 N N . GLY A 1 523 ? -10.993 -2.596 19.662 1.00 83.00 523 GLY A N 1
ATOM 3650 C CA . GLY A 1 523 ? -12.307 -2.786 20.314 1.00 83.00 523 GLY A CA 1
ATOM 3651 C C . GLY A 1 523 ? -12.520 -2.211 21.733 1.00 83.00 523 GLY A C 1
ATOM 3652 O O . GLY A 1 523 ? -13.643 -1.842 22.093 1.00 83.00 523 GLY A O 1
ATOM 3653 N N . PRO A 1 524 ? -11.497 -2.073 22.603 1.00 87.75 524 PRO A N 1
ATOM 3654 C CA . PRO A 1 524 ? -11.613 -1.316 23.855 1.00 87.75 524 PRO A CA 1
ATOM 3655 C C . PRO A 1 524 ? -11.851 0.201 23.707 1.00 87.75 524 PRO A C 1
ATOM 3657 O O . PRO A 1 524 ? -12.198 0.844 24.704 1.00 87.75 524 PRO A O 1
ATOM 3660 N N . GLN A 1 525 ? -11.626 0.763 22.517 1.00 88.19 525 GLN A N 1
ATOM 3661 C CA . GLN A 1 525 ? -11.791 2.164 22.123 1.00 88.19 525 GLN A CA 1
ATOM 3662 C C . GLN A 1 525 ? -11.060 3.118 23.083 1.00 88.19 525 GLN A C 1
ATOM 3664 O O . GLN A 1 525 ? -11.593 4.133 23.546 1.00 88.19 525 GLN A O 1
ATOM 3669 N N . ILE A 1 526 ? -9.837 2.734 23.475 1.00 82.00 526 ILE A N 1
ATOM 3670 C CA . ILE A 1 526 ? -9.022 3.503 24.421 1.00 82.00 526 ILE A CA 1
ATOM 3671 C C . ILE A 1 526 ? -8.466 4.726 23.702 1.00 82.00 526 ILE A C 1
ATOM 3673 O O . ILE A 1 526 ? -7.741 4.608 22.723 1.00 82.00 526 ILE A O 1
ATOM 3677 N N . ASP A 1 527 ? -8.798 5.881 24.254 1.00 70.81 527 ASP A N 1
ATOM 3678 C CA . ASP A 1 527 ? -8.374 7.197 23.805 1.00 70.81 527 ASP A CA 1
ATOM 3679 C C . ASP A 1 527 ? -7.933 7.962 25.064 1.00 70.81 527 ASP A C 1
ATOM 3681 O O . ASP A 1 527 ? -8.742 8.412 25.889 1.00 70.81 527 ASP A O 1
ATOM 3685 N N . SER A 1 528 ? -6.627 7.932 25.321 1.00 75.19 528 SER A N 1
ATOM 3686 C CA . SER A 1 528 ? -5.999 8.378 26.565 1.00 75.19 528 SER A CA 1
ATOM 3687 C C . SER A 1 528 ? -6.011 9.893 26.714 1.00 75.19 528 SER A C 1
ATOM 3689 O O . SER A 1 528 ? -5.947 10.396 27.848 1.00 75.19 528 SER A O 1
ATOM 3691 N N . ASP A 1 529 ? -6.099 10.623 25.609 1.00 58.53 529 ASP A N 1
ATOM 3692 C CA . ASP A 1 529 ? -6.095 12.079 25.590 1.00 58.53 529 ASP A CA 1
ATOM 3693 C C . ASP A 1 529 ? -7.396 12.706 25.045 1.00 58.53 529 ASP A C 1
ATOM 3695 O O . ASP A 1 529 ? -7.651 13.889 25.300 1.00 58.53 529 ASP A O 1
ATOM 3699 N N . LEU A 1 530 ? -8.315 11.867 24.569 1.00 64.06 530 LEU A N 1
ATOM 3700 C CA . LEU A 1 530 ? -9.711 12.137 24.222 1.00 64.06 530 LEU A CA 1
ATOM 3701 C C . LEU A 1 530 ? -9.890 12.963 22.944 1.00 64.06 530 LEU A C 1
ATOM 3703 O O . LEU A 1 530 ? -10.818 13.785 22.878 1.00 64.06 530 LEU A O 1
ATOM 3707 N N . ASP A 1 531 ? -9.004 12.792 21.964 1.00 63.16 531 ASP A N 1
ATOM 3708 C CA . ASP A 1 531 ? -9.033 13.525 20.696 1.00 63.16 531 ASP A CA 1
ATOM 3709 C C . ASP A 1 531 ? -9.916 12.873 19.611 1.00 63.16 531 ASP A C 1
ATOM 3711 O O . ASP A 1 531 ? -10.187 13.492 18.573 1.00 63.16 531 ASP A O 1
ATOM 3715 N N . GLY A 1 532 ? -10.481 11.699 19.911 1.00 68.94 532 GLY A N 1
ATOM 3716 C CA . GLY A 1 532 ? -11.360 10.948 19.025 1.00 68.94 532 GLY A CA 1
ATOM 3717 C C . GLY A 1 532 ? -10.621 10.064 18.023 1.00 68.94 532 GLY A C 1
ATOM 3718 O O . GLY A 1 532 ? -11.291 9.499 17.161 1.00 68.94 532 GLY A O 1
ATOM 3719 N N . ILE A 1 533 ? -9.295 9.954 18.137 1.00 77.00 533 ILE A N 1
ATOM 3720 C CA . ILE A 1 533 ? -8.448 8.950 17.496 1.00 77.00 533 ILE A CA 1
ATOM 3721 C C . ILE A 1 533 ? -7.983 8.001 18.607 1.00 77.00 533 ILE A C 1
ATOM 3723 O O . ILE A 1 533 ? -7.466 8.432 19.632 1.00 77.00 533 ILE A O 1
ATOM 3727 N N . GLY A 1 534 ? -8.217 6.699 18.467 1.00 80.62 534 GLY A N 1
ATOM 3728 C CA . GLY A 1 534 ? -7.789 5.744 19.489 1.00 80.62 534 GLY A CA 1
ATOM 3729 C C . GLY A 1 534 ? -6.262 5.676 19.606 1.00 80.62 534 GLY A C 1
ATOM 3730 O O . GLY A 1 534 ? -5.544 5.771 18.612 1.00 80.62 534 GLY A O 1
ATOM 3731 N N . ASP A 1 535 ? -5.754 5.421 20.817 1.00 76.00 535 ASP A N 1
ATOM 3732 C CA . ASP A 1 535 ? -4.311 5.370 21.119 1.00 76.00 535 ASP A CA 1
ATOM 3733 C C . ASP A 1 535 ? -3.535 4.429 20.181 1.00 76.00 535 ASP A C 1
ATOM 3735 O O . ASP A 1 535 ? -2.340 4.609 19.953 1.00 76.00 535 ASP A O 1
ATOM 3739 N N . ALA A 1 536 ? -4.207 3.386 19.682 1.00 73.38 536 ALA A N 1
ATOM 3740 C CA . ALA A 1 536 ? -3.640 2.397 18.774 1.00 73.38 536 ALA A CA 1
ATOM 3741 C C . ALA A 1 536 ? -3.266 3.005 17.412 1.00 73.38 536 ALA A C 1
ATOM 3743 O O . ALA A 1 536 ? -2.224 2.658 16.858 1.00 73.38 536 ALA A O 1
ATOM 3744 N N . CYS A 1 537 ? -4.086 3.925 16.898 1.00 73.25 537 CYS A N 1
ATOM 3745 C CA . CYS A 1 537 ? -3.884 4.596 15.617 1.00 73.25 537 CYS A CA 1
ATOM 3746 C C . CYS A 1 537 ? -3.354 6.035 15.773 1.00 73.25 537 CYS A C 1
ATOM 3748 O O . CYS A 1 537 ? -3.233 6.768 14.787 1.00 73.25 537 CYS A O 1
ATOM 3750 N N . ASP A 1 5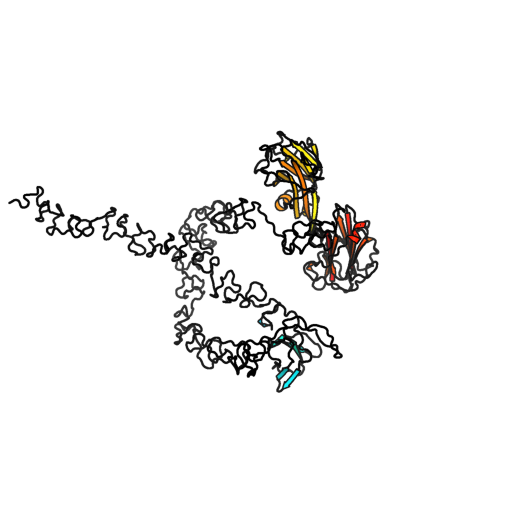38 ? -2.968 6.420 16.994 1.00 67.69 538 ASP A N 1
ATOM 3751 C CA . ASP A 1 538 ? -2.385 7.718 17.304 1.00 67.69 538 ASP A CA 1
ATOM 3752 C C . ASP A 1 538 ? -0.851 7.647 17.455 1.00 67.69 538 ASP A C 1
ATOM 3754 O O . ASP A 1 538 ? -0.282 6.981 18.321 1.00 67.69 538 ASP A O 1
ATOM 3758 N N . SER A 1 539 ? -0.143 8.398 16.605 1.00 63.03 539 SER A N 1
ATOM 3759 C CA . SER A 1 539 ? 1.322 8.548 16.645 1.00 63.03 539 SER A CA 1
ATOM 3760 C C . SER A 1 539 ? 1.819 9.407 17.816 1.00 63.03 539 SER A C 1
ATOM 3762 O O . SER A 1 539 ? 3.026 9.473 18.073 1.00 63.03 539 SER A O 1
ATOM 3764 N N . CYS A 1 540 ? 0.910 10.082 18.522 1.00 61.50 540 CYS A N 1
ATOM 3765 C CA . CYS A 1 540 ? 1.186 10.921 19.677 1.00 61.50 540 CYS A CA 1
ATOM 3766 C C . CYS A 1 540 ? 0.190 10.670 20.843 1.00 61.50 540 CYS A C 1
ATOM 3768 O O . CYS A 1 540 ? -0.337 11.646 21.367 1.00 61.50 540 CYS A O 1
ATOM 3770 N N . PRO A 1 541 ? 0.101 9.433 21.390 1.00 46.19 541 PRO A N 1
ATOM 3771 C CA . PRO A 1 541 ? -1.022 8.894 22.198 1.00 46.19 541 PRO A CA 1
ATOM 3772 C C . PRO A 1 541 ? -1.187 9.452 23.628 1.00 46.19 541 PRO A C 1
ATOM 3774 O O . PRO A 1 541 ? -1.745 8.825 24.527 1.00 46.19 541 PRO A O 1
ATOM 3777 N N . LEU A 1 542 ? -0.587 10.605 23.914 1.00 48.16 542 LEU A N 1
ATOM 3778 C CA . LEU A 1 542 ? -0.705 11.336 25.182 1.00 48.16 542 LEU A CA 1
ATOM 3779 C C . LEU A 1 542 ? -0.881 12.845 24.948 1.00 48.16 542 LEU A C 1
ATOM 3781 O O . LEU A 1 542 ? -0.788 13.634 25.901 1.00 48.16 542 LEU A O 1
ATOM 3785 N N . ASN A 1 543 ? -1.012 13.256 23.690 1.00 50.34 543 ASN A N 1
ATOM 3786 C CA . ASN A 1 543 ? -1.128 14.628 23.254 1.00 50.34 543 ASN A CA 1
ATOM 3787 C C . ASN A 1 543 ? -2.453 14.808 22.490 1.00 50.34 543 ASN A C 1
ATOM 3789 O O . ASN A 1 543 ? -2.499 14.419 21.333 1.00 50.34 543 ASN A O 1
ATOM 3793 N N . PRO A 1 544 ? -3.451 15.503 23.074 1.00 43.31 544 PRO A N 1
ATOM 3794 C CA . PRO A 1 544 ? -4.854 15.536 22.623 1.00 43.31 544 PRO A CA 1
ATOM 3795 C C . PRO A 1 544 ? -5.108 16.333 21.328 1.00 43.31 544 PRO A C 1
ATOM 3797 O O . PRO A 1 544 ? -6.091 17.071 21.215 1.00 43.31 544 PRO A O 1
ATOM 3800 N N . ALA A 1 545 ? -4.163 16.308 20.394 1.00 43.38 545 ALA A N 1
ATOM 3801 C CA . ALA A 1 545 ? -4.144 17.067 19.161 1.00 43.38 545 ALA A CA 1
ATOM 3802 C C . ALA A 1 545 ? -3.952 16.100 17.975 1.00 43.38 545 ALA A C 1
ATOM 3804 O O . ALA A 1 545 ? -2.852 15.564 17.828 1.00 43.38 545 ALA A O 1
ATOM 3805 N N . PRO A 1 546 ? -4.923 16.002 17.046 1.00 33.19 546 PRO A N 1
ATOM 3806 C CA . PRO A 1 546 ? -4.995 14.925 16.048 1.00 33.19 546 PRO A CA 1
ATOM 3807 C C . PRO A 1 546 ? -4.017 15.065 14.862 1.00 33.19 546 PRO A C 1
ATOM 3809 O O . PRO A 1 546 ? -4.318 14.668 13.738 1.00 33.19 546 PRO A O 1
ATOM 3812 N N . ALA A 1 547 ? -2.854 15.701 15.037 1.00 38.12 547 ALA A N 1
ATOM 3813 C CA . ALA A 1 547 ? -1.878 15.854 13.957 1.00 38.12 547 ALA A CA 1
ATOM 3814 C C . ALA A 1 547 ? -0.454 16.149 14.458 1.00 38.12 547 ALA A C 1
ATOM 3816 O O . ALA A 1 547 ? 0.035 17.281 14.377 1.00 38.12 547 ALA A O 1
ATOM 3817 N N . CYS A 1 548 ? 0.274 15.116 14.870 1.00 38.09 548 CY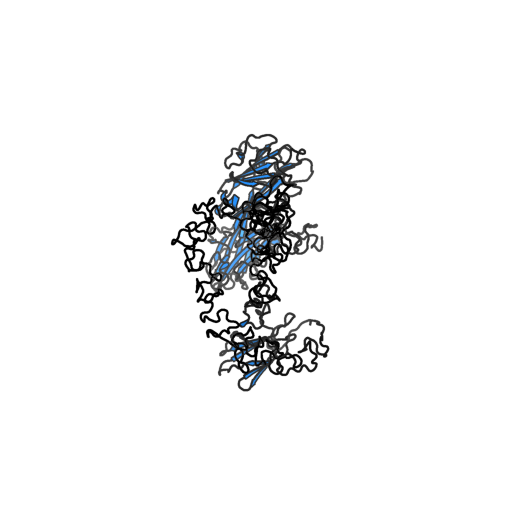S A N 1
ATOM 3818 C CA . CYS A 1 548 ? 1.727 15.124 14.709 1.00 38.09 548 CYS A CA 1
ATOM 3819 C C . CYS A 1 548 ? 2.036 14.959 13.210 1.00 38.09 548 CYS A C 1
ATOM 3821 O O . CYS A 1 548 ? 1.976 13.859 12.676 1.00 38.09 548 CYS A O 1
ATOM 3823 N N . VAL A 1 549 ? 2.288 16.062 12.492 1.00 44.41 549 VAL A N 1
ATOM 3824 C CA . VAL A 1 549 ? 2.523 16.010 11.036 1.00 44.41 549 VAL A CA 1
ATOM 3825 C C . VAL A 1 549 ? 3.998 15.702 10.738 1.00 44.41 549 VAL A C 1
ATOM 3827 O O . VAL A 1 549 ? 4.840 16.526 11.102 1.00 44.41 549 VAL A O 1
ATOM 3830 N N . PRO A 1 550 ? 4.323 14.607 10.027 1.00 41.12 550 PRO A N 1
ATOM 3831 C CA . PRO A 1 550 ? 5.696 14.296 9.623 1.00 41.12 550 PRO A CA 1
ATOM 3832 C C . PRO A 1 550 ? 6.247 15.305 8.598 1.00 41.12 550 PRO A C 1
ATOM 3834 O O . PRO A 1 550 ? 5.486 15.848 7.786 1.00 41.12 550 PRO A O 1
ATOM 3837 N N . CYS A 1 551 ? 7.567 15.538 8.589 1.00 40.66 551 CYS A N 1
ATOM 3838 C CA . CYS A 1 551 ? 8.229 16.215 7.467 1.00 40.66 551 CYS A CA 1
ATOM 3839 C C . CYS A 1 551 ? 8.133 15.340 6.196 1.00 40.66 551 CYS A C 1
ATOM 3841 O O . CYS A 1 551 ? 8.191 14.112 6.293 1.00 40.66 551 CYS A O 1
ATOM 3843 N N . PRO A 1 552 ? 7.995 15.928 4.990 1.00 45.12 552 PRO A N 1
ATOM 3844 C CA . PRO A 1 552 ? 8.150 15.185 3.740 1.00 45.12 552 PRO A CA 1
ATOM 3845 C C . PRO A 1 552 ? 9.478 14.411 3.705 1.00 45.12 552 PRO A C 1
ATOM 3847 O O . PRO A 1 552 ? 10.502 14.922 4.167 1.00 45.12 552 PRO A O 1
ATOM 3850 N N . VAL A 1 553 ? 9.480 13.200 3.139 1.00 41.81 553 VAL A N 1
ATOM 3851 C CA . VAL A 1 553 ? 10.674 12.337 3.074 1.00 41.81 553 VAL A CA 1
ATOM 3852 C C . VAL A 1 553 ? 11.864 13.104 2.477 1.00 41.81 553 VAL A C 1
ATOM 3854 O O . VAL A 1 553 ? 11.752 13.695 1.405 1.00 41.81 553 VAL A O 1
ATOM 3857 N N . GLY A 1 554 ? 12.994 13.124 3.193 1.00 42.78 554 GLY A N 1
ATOM 3858 C CA . GLY A 1 554 ? 14.231 13.792 2.765 1.00 42.78 554 GLY A CA 1
ATOM 3859 C C . GLY A 1 554 ? 14.337 15.287 3.094 1.00 42.78 554 GLY A C 1
ATOM 3860 O O . GLY A 1 554 ? 15.326 15.907 2.711 1.00 42.78 554 GLY A O 1
ATOM 3861 N N . THR A 1 555 ? 13.357 15.872 3.793 1.00 50.81 555 THR A N 1
ATOM 3862 C CA . THR A 1 555 ? 13.340 17.320 4.108 1.00 50.81 555 THR A CA 1
ATOM 3863 C C . THR A 1 555 ? 13.673 17.675 5.563 1.00 50.81 555 THR A C 1
ATOM 3865 O O . THR A 1 555 ? 13.681 18.859 5.894 1.00 50.81 555 THR A O 1
ATOM 3868 N N . ASP A 1 556 ? 13.991 16.667 6.385 1.00 53.47 556 ASP A N 1
ATOM 3869 C CA . ASP A 1 556 ? 14.525 16.767 7.758 1.00 53.47 556 ASP A CA 1
ATOM 3870 C C . ASP A 1 556 ? 15.667 15.731 7.930 1.00 53.47 556 ASP A C 1
ATOM 3872 O O . ASP A 1 556 ? 15.447 14.627 8.437 1.00 53.47 556 ASP A O 1
ATOM 3876 N N . PRO A 1 557 ? 16.867 15.994 7.369 1.00 55.00 557 PRO A N 1
ATOM 3877 C CA . PRO A 1 557 ? 17.959 15.015 7.293 1.00 55.00 557 PRO A CA 1
ATOM 3878 C C . PRO A 1 557 ? 18.629 14.725 8.641 1.00 55.00 557 PRO A C 1
ATOM 3880 O O . PRO A 1 557 ? 19.309 13.706 8.788 1.00 55.00 557 PRO A O 1
ATOM 3883 N N . ASP A 1 558 ? 18.493 15.628 9.607 1.00 53.28 558 ASP A N 1
ATOM 3884 C CA . ASP A 1 558 ? 19.058 15.519 10.950 1.00 53.28 558 ASP A CA 1
ATOM 3885 C C . ASP A 1 558 ? 18.010 15.226 12.039 1.00 53.28 558 ASP A C 1
ATOM 3887 O O . ASP A 1 558 ? 18.391 14.921 13.175 1.00 53.28 558 ASP A O 1
ATOM 3891 N N . ASN A 1 559 ? 16.733 15.148 11.651 1.00 54.69 559 ASN A N 1
ATOM 3892 C CA . ASN A 1 559 ? 15.599 14.620 12.406 1.00 54.69 559 ASN A CA 1
ATOM 3893 C C . ASN A 1 559 ? 15.303 15.425 13.677 1.00 54.69 559 ASN A C 1
ATOM 3895 O O . ASN A 1 559 ? 15.084 14.862 14.760 1.00 54.69 559 ASN A O 1
ATOM 3899 N N . ASP A 1 560 ? 15.362 16.749 13.557 1.00 57.41 560 ASP A N 1
ATOM 3900 C CA . ASP A 1 560 ? 15.199 17.683 14.667 1.00 57.41 560 ASP A CA 1
ATOM 3901 C C . ASP A 1 560 ? 13.796 18.316 14.753 1.00 57.41 560 ASP A C 1
ATOM 3903 O O . ASP A 1 560 ? 13.477 18.987 15.745 1.00 57.41 560 ASP A O 1
ATOM 3907 N N . GLY A 1 561 ? 12.935 18.013 13.773 1.00 54.72 561 GLY A N 1
ATOM 3908 C CA . GLY A 1 561 ? 11.551 18.468 13.697 1.00 54.72 561 GLY A CA 1
ATOM 3909 C C . GLY A 1 561 ? 11.354 19.792 12.952 1.00 54.72 561 GLY A C 1
ATOM 3910 O O . GLY A 1 561 ? 10.239 20.329 12.989 1.00 54.72 561 GLY A O 1
ATOM 3911 N N . VAL A 1 562 ? 12.387 20.329 12.289 1.00 51.72 562 VAL A N 1
ATOM 3912 C CA . VAL A 1 562 ? 12.332 21.546 11.463 1.00 51.72 562 VAL A CA 1
ATOM 3913 C C . VAL A 1 562 ? 12.597 21.206 9.988 1.00 51.72 562 VAL A C 1
ATOM 3915 O O . VAL A 1 562 ? 13.696 20.837 9.607 1.00 51.72 562 VAL A O 1
ATOM 3918 N N . CYS A 1 563 ? 11.598 21.370 9.110 1.00 53.41 563 CYS A N 1
ATOM 3919 C CA . CYS A 1 563 ? 11.751 21.026 7.687 1.00 53.41 563 CYS A CA 1
ATOM 3920 C C . CYS A 1 563 ? 12.286 22.205 6.826 1.00 53.41 563 CYS A C 1
ATOM 3922 O O . CYS A 1 563 ? 11.939 23.370 7.049 1.00 53.41 563 CYS A O 1
ATOM 3924 N N . TYR A 1 564 ? 13.033 21.919 5.752 1.00 51.94 564 TYR A N 1
ATOM 3925 C CA . TYR A 1 564 ? 13.416 22.903 4.715 1.00 51.94 564 TYR A CA 1
ATOM 3926 C C . TYR A 1 564 ? 12.298 23.078 3.650 1.00 51.94 564 TYR A C 1
ATOM 3928 O O . TYR A 1 564 ? 11.857 22.095 3.058 1.00 51.94 564 TYR A O 1
ATOM 3936 N N . LEU A 1 565 ? 11.813 24.307 3.380 1.00 52.59 565 LEU A N 1
ATOM 3937 C CA . LEU A 1 565 ? 10.671 24.601 2.476 1.00 52.59 565 LEU A CA 1
ATOM 3938 C C . LEU A 1 565 ? 10.949 25.713 1.427 1.00 52.59 565 LEU A C 1
ATOM 3940 O O . LEU A 1 565 ? 11.383 26.812 1.760 1.00 52.59 565 LEU A O 1
ATOM 3944 N N . GLU A 1 566 ? 10.600 25.474 0.154 1.00 52.53 566 GLU A N 1
ATOM 3945 C CA . GLU A 1 566 ? 10.838 26.381 -0.992 1.00 52.53 566 GLU A CA 1
ATOM 3946 C C . GLU A 1 566 ? 9.537 27.031 -1.543 1.00 52.53 566 GLU A C 1
ATOM 3948 O O . GLU A 1 566 ? 8.502 26.369 -1.644 1.00 52.53 566 GLU A O 1
ATOM 3953 N N . SER A 1 567 ? 9.559 28.317 -1.949 1.00 55.22 567 SER A N 1
ATOM 3954 C CA . SER A 1 567 ? 8.414 29.006 -2.591 1.00 55.22 567 SER A CA 1
ATOM 3955 C C . SER A 1 567 ? 8.603 29.187 -4.107 1.00 55.22 567 SER A C 1
ATOM 3957 O O . SER A 1 567 ? 9.328 30.072 -4.567 1.00 55.22 567 SER A O 1
ATOM 3959 N N . VAL A 1 568 ? 7.884 28.406 -4.919 1.00 54.62 568 VAL A N 1
ATOM 3960 C CA . VAL A 1 568 ? 7.992 28.420 -6.393 1.00 54.62 568 VAL A CA 1
ATOM 3961 C C . VAL A 1 568 ? 7.155 29.549 -7.027 1.00 54.62 568 VAL A C 1
ATOM 3963 O O . VAL A 1 568 ? 5.943 29.636 -6.829 1.00 54.62 568 VAL A O 1
ATOM 3966 N N . LEU A 1 569 ? 7.786 30.433 -7.815 1.00 53.78 569 LEU A N 1
ATOM 3967 C CA . LEU A 1 569 ? 7.134 31.554 -8.520 1.00 53.78 569 LEU A CA 1
ATOM 3968 C C . LEU A 1 569 ? 6.672 31.203 -9.941 1.00 53.78 569 LEU A C 1
ATOM 3970 O O . LEU A 1 569 ? 5.685 31.762 -10.427 1.00 53.78 569 LEU A O 1
ATOM 3974 N N . LEU A 1 570 ? 7.426 30.354 -10.635 1.00 56.19 570 LEU A N 1
ATOM 3975 C CA . LEU A 1 570 ? 7.128 29.818 -11.960 1.00 56.19 570 LEU A CA 1
ATOM 3976 C C . LEU A 1 570 ? 7.705 28.410 -12.041 1.00 56.19 570 LEU A C 1
ATOM 3978 O O . LEU A 1 570 ? 8.853 28.195 -11.679 1.00 56.19 570 LEU A O 1
ATOM 3982 N N . GLU A 1 571 ? 6.943 27.493 -12.607 1.00 52.34 571 GLU A N 1
ATOM 3983 C CA . GLU A 1 571 ? 7.403 26.159 -12.967 1.00 52.34 571 GLU A CA 1
ATOM 3984 C C . GLU A 1 571 ? 6.716 25.789 -14.275 1.00 52.34 571 GLU A C 1
ATOM 3986 O O . GLU A 1 571 ? 5.582 26.221 -14.528 1.00 52.34 571 GLU A O 1
ATOM 3991 N N . GLY A 1 572 ? 7.405 25.049 -15.142 1.00 49.03 572 GLY A N 1
ATOM 3992 C CA . GLY A 1 572 ? 6.821 24.595 -16.403 1.00 49.03 572 GLY A CA 1
ATOM 3993 C C . GLY A 1 572 ? 5.571 23.730 -16.206 1.00 49.03 572 GLY A C 1
ATOM 3994 O O . GLY A 1 572 ? 4.739 23.669 -17.110 1.00 49.03 572 GLY A O 1
ATOM 3995 N N . VAL A 1 573 ? 5.421 23.176 -14.997 1.00 50.81 573 VAL A N 1
ATOM 3996 C CA . VAL A 1 573 ? 4.284 22.435 -14.438 1.00 50.81 573 VAL A CA 1
ATOM 3997 C C . VAL A 1 573 ? 4.260 22.674 -12.906 1.00 50.81 573 VAL A C 1
ATOM 3999 O O . VAL A 1 573 ? 5.171 22.221 -12.239 1.00 50.81 573 VAL A O 1
ATOM 4002 N N . GLY A 1 574 ? 3.282 23.407 -12.329 1.00 48.31 574 GLY A N 1
ATOM 4003 C CA . GLY A 1 574 ? 3.216 23.711 -10.864 1.00 48.31 574 GLY A CA 1
ATOM 4004 C C . GLY A 1 574 ? 1.944 24.478 -10.418 1.00 48.31 574 GLY A C 1
ATOM 4005 O O . GLY A 1 574 ? 1.044 24.585 -11.240 1.00 48.31 574 GLY A O 1
ATOM 4006 N N . LEU A 1 575 ? 1.803 25.042 -9.186 1.00 44.84 575 LEU A N 1
ATOM 4007 C CA . LEU A 1 575 ? 0.665 25.927 -8.736 1.00 44.84 575 LEU A CA 1
ATOM 4008 C C . LEU A 1 575 ? 1.097 27.364 -8.233 1.00 44.84 575 LEU A C 1
ATOM 4010 O O . LEU A 1 575 ? 1.994 27.458 -7.410 1.00 44.84 575 LEU A O 1
ATOM 4014 N N . ILE A 1 576 ? 0.454 28.485 -8.647 1.00 49.91 576 ILE A N 1
ATOM 4015 C CA . ILE A 1 576 ? 0.610 29.897 -8.160 1.00 49.91 576 ILE A CA 1
ATOM 4016 C C . ILE A 1 576 ? -0.262 30.143 -6.920 1.00 49.91 576 ILE A C 1
ATOM 4018 O O . ILE A 1 576 ? -1.404 29.700 -6.919 1.00 49.91 576 ILE A O 1
ATOM 4022 N N . ALA A 1 577 ? 0.197 30.946 -5.947 1.00 55.38 577 ALA A N 1
ATOM 4023 C CA . ALA A 1 577 ? -0.571 31.404 -4.778 1.00 55.38 577 ALA A CA 1
ATOM 4024 C C . ALA A 1 577 ? -0.924 32.915 -4.816 1.00 55.38 577 ALA A C 1
ATOM 4026 O O . ALA A 1 577 ? -0.039 33.760 -4.927 1.00 55.38 577 ALA A O 1
ATOM 4027 N N . ASP A 1 578 ? -2.205 33.268 -4.658 1.00 66.44 578 ASP A N 1
ATOM 4028 C CA . ASP A 1 578 ? -2.721 34.640 -4.526 1.00 66.44 578 ASP A CA 1
ATOM 4029 C C . ASP A 1 578 ? -3.219 34.896 -3.091 1.00 66.44 578 ASP A C 1
ATOM 4031 O O . ASP A 1 578 ? -4.160 34.244 -2.636 1.00 66.44 578 ASP A O 1
ATOM 4035 N N . VAL A 1 579 ? -2.663 35.893 -2.391 1.00 72.19 579 VAL A N 1
ATOM 4036 C CA . VAL A 1 579 ? -3.216 36.370 -1.107 1.00 72.19 579 VAL A CA 1
ATOM 4037 C C . VAL A 1 579 ? -4.429 37.258 -1.389 1.00 72.19 579 VAL A C 1
ATOM 4039 O O . VAL A 1 579 ? -4.296 38.334 -1.975 1.00 72.19 579 VAL A O 1
ATOM 4042 N N . VAL A 1 580 ? -5.618 36.811 -0.988 1.00 78.31 580 VAL A N 1
ATOM 4043 C CA . VAL A 1 580 ? -6.895 37.500 -1.260 1.00 78.31 580 VAL A CA 1
ATOM 4044 C C . VAL A 1 580 ? -7.457 38.241 -0.047 1.00 78.31 580 VAL A C 1
ATOM 4046 O O . VAL A 1 580 ? -8.369 39.054 -0.207 1.00 78.31 580 VAL A O 1
ATOM 4049 N N . LEU A 1 581 ? -6.913 37.986 1.145 1.00 83.12 581 LEU A N 1
ATOM 4050 C CA . LEU A 1 581 ? -7.231 38.678 2.394 1.00 83.12 581 LEU A CA 1
ATOM 4051 C C . LEU A 1 581 ? -6.035 38.566 3.348 1.00 83.12 581 LEU A C 1
ATOM 4053 O O . LEU A 1 581 ? -5.398 37.520 3.387 1.00 83.12 581 LEU A O 1
ATOM 4057 N N . ASP A 1 582 ? -5.726 39.622 4.095 1.00 81.12 582 ASP A N 1
ATOM 4058 C CA . ASP A 1 582 ? -4.626 39.683 5.070 1.00 81.12 582 ASP A CA 1
ATOM 4059 C C . ASP A 1 582 ? -4.924 40.671 6.219 1.00 81.12 582 ASP A C 1
ATOM 4061 O O . ASP A 1 582 ? -5.953 41.356 6.219 1.00 81.12 582 ASP A O 1
ATOM 4065 N N . SER A 1 583 ? -3.993 40.814 7.171 1.00 69.81 583 SER A N 1
ATOM 4066 C CA . SER A 1 583 ? -4.086 41.753 8.302 1.00 69.81 583 SER A CA 1
ATOM 4067 C C . SER A 1 583 ? -4.163 43.239 7.900 1.00 69.81 583 SER A C 1
ATOM 4069 O O . SER A 1 583 ? -4.517 44.080 8.716 1.00 69.81 583 SER A O 1
ATOM 4071 N N . GLY A 1 584 ? -3.912 43.608 6.640 1.00 72.06 584 GLY A N 1
ATOM 4072 C CA . GLY A 1 584 ? -4.103 44.971 6.126 1.00 72.06 584 GLY A CA 1
ATOM 4073 C C . GLY A 1 584 ? -5.442 45.189 5.416 1.00 72.06 584 GLY A C 1
ATOM 4074 O O . GLY A 1 584 ? -5.790 46.326 5.070 1.00 72.06 584 GLY A O 1
ATOM 4075 N N . SER A 1 585 ? -6.199 44.119 5.180 1.00 83.56 585 SER A N 1
ATOM 4076 C CA . SER A 1 585 ? -7.378 44.142 4.324 1.00 83.56 585 SER A CA 1
ATOM 4077 C C . SER A 1 585 ? -8.552 44.890 4.973 1.00 83.56 585 SER A C 1
ATOM 4079 O O . SER A 1 585 ? -8.765 44.793 6.186 1.00 83.56 585 SER A O 1
ATOM 4081 N N . PRO A 1 586 ? -9.329 45.670 4.191 1.00 87.81 586 PRO A N 1
ATOM 4082 C CA . PRO A 1 586 ? -10.440 46.453 4.715 1.00 87.81 586 PRO A CA 1
ATOM 4083 C C . PRO A 1 586 ? -11.572 45.548 5.204 1.00 87.81 586 PRO A C 1
ATOM 4085 O O . PRO A 1 586 ? -11.932 44.569 4.553 1.00 87.81 586 PRO A O 1
ATOM 4088 N N . LEU A 1 587 ? -12.187 45.929 6.318 1.00 93.50 587 LEU A N 1
ATOM 4089 C CA . LEU A 1 587 ? -13.353 45.258 6.882 1.00 93.50 587 LEU A CA 1
ATOM 4090 C C . LEU A 1 587 ? -14.369 46.274 7.412 1.00 93.50 587 LEU A C 1
ATOM 4092 O O . LEU A 1 587 ? -14.070 47.459 7.603 1.00 93.50 587 LEU A O 1
ATOM 4096 N N . VAL A 1 588 ? -15.575 45.799 7.701 1.00 94.56 588 VAL A N 1
ATOM 4097 C CA . VAL A 1 588 ? -16.508 46.456 8.620 1.00 94.56 588 VAL A CA 1
ATOM 4098 C C . VAL A 1 588 ? -16.729 45.559 9.828 1.00 94.56 588 VAL A C 1
ATOM 4100 O O . VAL A 1 588 ? -16.808 44.341 9.683 1.00 94.56 588 VAL A O 1
ATOM 4103 N N . TYR A 1 589 ? -16.814 46.143 11.020 1.00 93.75 589 TYR A N 1
ATOM 4104 C CA . TYR A 1 589 ? -16.929 45.385 12.259 1.00 93.75 589 TYR A CA 1
ATOM 4105 C C . TYR A 1 589 ? -17.924 45.964 13.255 1.00 93.75 589 TYR A C 1
ATOM 4107 O O . TYR A 1 589 ? -18.297 47.146 13.225 1.00 93.75 589 TYR A O 1
ATOM 4115 N N . VAL A 1 590 ? -18.288 45.097 14.192 1.00 91.06 590 VAL A N 1
ATOM 4116 C CA . VAL A 1 590 ? -18.939 45.422 15.450 1.00 91.06 590 VAL A CA 1
ATOM 4117 C C . VAL A 1 590 ? -18.206 44.652 16.552 1.00 91.06 590 VAL A C 1
ATOM 4119 O O . VAL A 1 590 ? -18.148 43.430 16.508 1.00 91.06 590 VAL A O 1
ATOM 4122 N N . ALA A 1 591 ? -17.661 45.371 17.532 1.00 86.00 591 ALA A N 1
ATOM 4123 C CA . ALA A 1 591 ? -17.088 44.805 18.752 1.00 86.00 591 ALA A CA 1
ATOM 4124 C C . ALA A 1 591 ? -17.983 45.211 19.925 1.00 86.00 591 ALA A C 1
ATOM 4126 O O . ALA A 1 591 ? -18.331 46.393 20.023 1.00 86.00 591 ALA A O 1
ATOM 4127 N N . ASN A 1 592 ? -18.399 44.256 20.758 1.00 77.81 592 ASN A N 1
ATOM 4128 C CA . ASN A 1 592 ? -19.387 44.518 21.808 1.00 77.81 592 ASN A CA 1
ATOM 4129 C C . ASN A 1 592 ? -19.042 43.843 23.131 1.00 77.81 592 ASN A C 1
ATOM 4131 O O . ASN A 1 592 ? -18.430 42.781 23.167 1.00 77.81 592 ASN A O 1
ATOM 4135 N N . ASP A 1 593 ? -19.554 44.444 24.197 1.00 72.62 593 ASP A N 1
ATOM 4136 C CA . ASP A 1 593 ? -19.610 43.947 25.571 1.00 72.62 593 ASP A CA 1
ATOM 4137 C C . ASP A 1 593 ? -21.054 43.609 26.019 1.00 72.62 593 ASP A C 1
ATOM 4139 O O . ASP A 1 593 ? -21.258 43.131 27.131 1.00 72.62 593 ASP A O 1
ATOM 4143 N N . ASP A 1 594 ? -22.048 43.836 25.146 1.00 70.31 594 ASP A N 1
ATOM 4144 C CA . ASP A 1 594 ? -23.491 43.638 25.359 1.00 70.31 594 ASP A CA 1
ATOM 4145 C C . ASP A 1 594 ? -24.183 43.117 24.075 1.00 70.31 594 ASP A C 1
ATOM 4147 O O . ASP A 1 594 ? -23.688 43.332 22.967 1.00 70.31 594 ASP A O 1
ATOM 4151 N N . ASP A 1 595 ? -25.373 42.504 24.204 1.00 76.56 595 ASP A N 1
ATOM 4152 C CA . ASP A 1 595 ? -26.141 41.921 23.083 1.00 76.56 595 ASP A CA 1
ATOM 4153 C C . ASP A 1 595 ? -26.407 42.922 21.934 1.00 76.56 595 ASP A C 1
ATOM 4155 O O . ASP A 1 595 ? -27.242 43.829 22.074 1.00 76.56 595 ASP A O 1
ATOM 4159 N N . PRO A 1 596 ? -25.786 42.735 20.754 1.00 72.62 596 PRO A N 1
ATOM 4160 C CA . PRO A 1 596 ? -26.012 43.595 19.595 1.00 72.62 596 PRO A CA 1
ATOM 4161 C C . PRO A 1 596 ? -27.369 43.362 18.907 1.00 72.62 596 PRO A C 1
ATOM 4163 O O . PRO A 1 596 ? -27.752 44.135 18.024 1.00 72.62 596 PRO A O 1
ATOM 4166 N N . GLY A 1 597 ? -28.108 42.303 19.260 1.00 75.94 597 GLY A N 1
ATOM 4167 C CA . GLY A 1 597 ? -29.417 41.973 18.693 1.00 75.94 597 GLY A CA 1
ATOM 4168 C C . GLY A 1 597 ? -29.387 41.549 17.218 1.00 75.94 597 GLY A C 1
ATOM 4169 O O . GLY A 1 597 ? -30.423 41.584 16.551 1.00 75.94 597 GLY A O 1
ATOM 4170 N N . ILE A 1 598 ? -28.213 41.177 16.693 1.00 77.38 598 ILE A N 1
ATOM 4171 C CA . ILE A 1 598 ? -28.003 40.791 15.283 1.00 77.38 598 ILE A CA 1
ATOM 4172 C C . ILE A 1 598 ? -28.154 39.278 15.030 1.00 77.38 598 ILE A C 1
ATOM 4174 O O . ILE A 1 598 ? -28.320 38.874 13.878 1.00 77.38 598 ILE A O 1
ATOM 4178 N N . GLY A 1 599 ? -28.153 38.449 16.083 1.00 80.06 599 GLY A N 1
ATOM 4179 C CA . GLY A 1 599 ? -28.249 36.985 15.982 1.00 80.06 599 GLY A CA 1
ATOM 4180 C C . GLY A 1 599 ? -27.136 36.383 15.117 1.00 80.06 599 GLY A C 1
ATOM 4181 O O . GLY A 1 599 ? -26.032 36.907 15.103 1.00 80.06 599 GLY A O 1
ATOM 4182 N N . THR A 1 600 ? -27.434 35.331 14.351 1.00 82.69 600 THR A N 1
ATOM 4183 C CA . THR A 1 600 ? -26.503 34.723 13.375 1.00 82.69 600 THR A CA 1
ATOM 4184 C C . THR A 1 600 ? -26.656 35.290 11.958 1.00 82.69 600 THR A C 1
ATOM 4186 O O . THR A 1 600 ? -25.951 34.891 11.042 1.00 82.69 600 THR A O 1
ATOM 4189 N N . ALA A 1 601 ? -27.569 36.245 11.737 1.00 86.31 601 ALA A N 1
ATOM 4190 C CA . ALA A 1 601 ? -27.892 36.746 10.396 1.00 86.31 601 ALA A CA 1
ATOM 4191 C C . ALA A 1 601 ? -26.740 37.517 9.723 1.00 86.31 601 ALA A C 1
ATOM 4193 O O . ALA A 1 601 ? -26.777 37.731 8.512 1.00 86.31 601 ALA A O 1
ATOM 4194 N N . TRP A 1 602 ? -25.744 37.951 10.497 1.00 89.62 602 TRP A N 1
ATOM 4195 C CA . TRP A 1 602 ? -24.579 38.689 10.011 1.00 89.62 602 TRP A CA 1
ATOM 4196 C C . TRP A 1 602 ? -23.557 37.810 9.283 1.00 89.62 602 TRP A C 1
ATOM 4198 O O . TRP A 1 602 ? -22.704 38.362 8.599 1.00 89.62 602 TRP A O 1
ATOM 4208 N N . THR A 1 603 ? -23.635 36.480 9.384 1.00 92.44 603 THR A N 1
ATOM 4209 C CA . THR A 1 603 ? -22.749 35.573 8.635 1.00 92.44 603 THR A CA 1
ATOM 4210 C C . THR A 1 603 ? -23.223 35.370 7.196 1.00 92.44 603 THR A C 1
ATOM 4212 O O . THR A 1 603 ? -22.431 35.021 6.327 1.00 92.44 603 THR A O 1
ATOM 4215 N N . ALA A 1 604 ? -24.504 35.644 6.914 1.00 88.69 604 ALA A N 1
ATOM 4216 C CA . ALA A 1 604 ? -25.120 35.428 5.610 1.00 88.69 604 ALA A CA 1
ATOM 4217 C C . ALA A 1 604 ? -24.437 36.226 4.487 1.00 88.69 604 ALA A C 1
ATOM 4219 O O . ALA A 1 604 ? -23.981 37.352 4.688 1.00 88.69 604 ALA A O 1
ATOM 4220 N N . ASP A 1 605 ? -24.463 35.675 3.272 1.00 87.31 605 ASP A N 1
ATOM 4221 C CA . ASP A 1 605 ? -23.968 36.327 2.052 1.00 87.31 605 ASP A CA 1
ATOM 4222 C C . ASP A 1 605 ? -24.521 37.758 1.895 1.00 87.31 605 ASP A C 1
ATOM 4224 O O . ASP A 1 605 ? -23.779 38.727 1.753 1.00 87.31 605 ASP A O 1
ATOM 4228 N N . VAL A 1 606 ? -25.841 37.918 2.054 1.00 87.81 606 VAL A N 1
ATOM 4229 C CA . VAL A 1 606 ? -26.514 39.221 1.995 1.00 87.81 606 VAL A CA 1
ATOM 4230 C C . VAL A 1 606 ? -26.918 39.678 3.393 1.00 87.81 606 VAL A C 1
ATOM 4232 O O . VAL A 1 606 ? -27.908 39.206 3.954 1.00 87.81 606 VAL A O 1
ATOM 4235 N N . PHE A 1 607 ? -26.209 40.676 3.911 1.00 90.38 607 PHE A N 1
ATOM 4236 C CA . PHE A 1 607 ? -26.510 41.339 5.176 1.00 90.38 607 PHE A CA 1
ATOM 4237 C C . PHE A 1 607 ? -26.298 42.855 5.045 1.00 90.38 607 PHE A C 1
ATOM 4239 O O . PHE A 1 607 ? -25.484 43.309 4.248 1.00 90.38 607 PHE A O 1
ATOM 4246 N N . ASN A 1 608 ? -27.063 43.663 5.787 1.00 88.88 608 ASN A N 1
ATOM 4247 C CA . ASN A 1 608 ? -26.899 45.119 5.771 1.00 88.88 608 ASN A CA 1
ATOM 4248 C C . ASN A 1 608 ? -25.987 45.572 6.916 1.00 88.88 608 ASN A C 1
ATOM 4250 O O . ASN A 1 608 ? -26.464 45.953 7.986 1.00 88.88 608 ASN A O 1
ATOM 4254 N N . ASP A 1 609 ? -24.691 45.585 6.643 1.00 88.88 609 ASP A N 1
ATOM 4255 C CA . ASP A 1 609 ? -23.614 46.057 7.516 1.00 88.88 609 ASP A CA 1
ATOM 4256 C C . ASP A 1 609 ? -23.257 47.540 7.297 1.00 88.88 609 ASP A C 1
ATOM 4258 O O . ASP A 1 609 ? -22.325 48.050 7.904 1.00 88.88 609 ASP A O 1
ATOM 4262 N N . SER A 1 610 ? -24.029 48.305 6.512 1.00 87.75 610 SER A N 1
ATOM 4263 C CA . SER A 1 610 ? -23.736 49.735 6.260 1.00 87.75 610 SER A CA 1
ATOM 4264 C C . SER A 1 610 ? -23.732 50.632 7.511 1.00 87.75 610 SER A C 1
ATOM 4266 O O . SER A 1 610 ? -23.301 51.785 7.450 1.00 87.75 610 SER A O 1
ATOM 4268 N N . GLY A 1 611 ? -24.251 50.127 8.636 1.00 85.25 611 GLY A N 1
ATOM 4269 C CA . GLY A 1 611 ? -24.190 50.773 9.948 1.00 85.25 611 GLY A CA 1
ATOM 4270 C C . GLY A 1 611 ? -23.000 50.349 10.816 1.00 85.25 611 GLY A C 1
ATOM 4271 O O . GLY A 1 611 ? -22.879 50.870 11.922 1.00 85.25 611 GLY A O 1
ATOM 4272 N N . TRP A 1 612 ? -22.175 49.405 10.353 1.00 92.75 612 TRP A N 1
ATOM 4273 C CA . TRP A 1 612 ? -21.008 48.879 11.062 1.00 92.75 612 TRP A CA 1
ATOM 4274 C C . TRP A 1 612 ? -19.806 49.808 10.893 1.00 92.75 612 TRP A C 1
ATOM 4276 O O . TRP A 1 612 ? -19.753 50.651 9.990 1.00 92.75 612 TRP A O 1
ATOM 4286 N N . THR A 1 613 ? -18.846 49.691 11.803 1.00 94.69 613 THR A N 1
ATOM 4287 C CA . THR A 1 613 ? -17.684 50.581 11.834 1.00 94.69 613 THR A CA 1
ATOM 4288 C C . THR A 1 613 ? -16.635 50.078 10.840 1.00 94.69 613 THR A C 1
ATOM 4290 O O . THR A 1 613 ? -16.309 48.898 10.874 1.00 94.69 613 THR A O 1
ATOM 4293 N N . PRO A 1 614 ? -16.087 50.919 9.948 1.00 93.75 614 PRO A N 1
ATOM 4294 C CA . PRO A 1 614 ? -15.013 50.497 9.052 1.00 93.75 614 PRO A CA 1
ATOM 4295 C C . PRO A 1 614 ? -13.678 50.355 9.798 1.00 93.75 614 PRO A C 1
ATOM 4297 O O . PRO A 1 614 ? -13.379 51.150 10.693 1.00 93.75 614 PRO A O 1
ATOM 4300 N N . GLY A 1 615 ? -12.859 49.391 9.383 1.00 90.81 615 GLY A N 1
ATOM 4301 C CA . GLY A 1 615 ? -11.523 49.119 9.918 1.00 90.81 615 GLY A CA 1
ATOM 4302 C C . GLY A 1 615 ? -10.687 48.270 8.958 1.00 90.81 615 GLY A C 1
ATOM 4303 O O . GLY A 1 615 ? -11.032 48.127 7.784 1.00 90.81 615 GLY A O 1
ATOM 4304 N N . THR A 1 616 ? -9.596 47.709 9.463 1.00 90.19 616 THR A N 1
ATOM 4305 C CA . THR A 1 616 ? -8.792 46.662 8.811 1.00 90.19 616 THR A CA 1
ATOM 4306 C C . THR A 1 616 ? -8.618 45.474 9.753 1.00 90.19 616 THR A C 1
ATOM 4308 O O . THR A 1 616 ? -8.798 45.634 10.964 1.00 90.19 616 THR A O 1
ATOM 4311 N N . PHE A 1 617 ? -8.263 44.307 9.210 1.00 85.00 617 PHE A N 1
ATOM 4312 C CA . PHE A 1 617 ? -7.877 43.136 10.008 1.00 85.00 617 PHE A CA 1
ATOM 4313 C C . PHE A 1 617 ? -6.622 43.416 10.861 1.00 85.00 617 PHE A C 1
ATOM 4315 O O . PHE A 1 617 ? -6.092 44.530 10.843 1.00 85.00 617 PHE A O 1
ATOM 4322 N N . GLY A 1 618 ? -6.233 42.482 11.736 1.00 79.38 618 GLY A N 1
ATOM 4323 C CA . GLY A 1 618 ? -5.426 42.853 12.902 1.00 79.38 618 GLY A CA 1
ATOM 4324 C C . GLY A 1 618 ? -6.268 43.713 13.845 1.00 79.38 618 GLY A C 1
ATOM 4325 O O . GLY A 1 618 ? -5.911 44.840 14.190 1.00 79.38 618 GLY A O 1
ATOM 4326 N N . ILE A 1 619 ? -7.475 43.239 14.147 1.00 86.75 619 ILE A N 1
ATOM 4327 C CA . ILE A 1 619 ? -8.463 43.954 14.953 1.00 86.75 619 ILE A CA 1
ATOM 4328 C C . ILE A 1 619 ? -8.533 43.321 16.337 1.00 86.75 619 ILE A C 1
ATOM 4330 O O . ILE A 1 619 ? -8.617 42.102 16.441 1.00 86.75 619 ILE A O 1
ATOM 4334 N N . GLY A 1 620 ? -8.477 44.138 17.390 1.00 88.19 620 GLY A N 1
ATOM 4335 C CA . GLY A 1 620 ? -8.348 43.614 18.747 1.00 88.19 620 GLY A CA 1
ATOM 4336 C C . GLY A 1 620 ? -8.014 44.647 19.819 1.00 88.19 620 GLY A C 1
ATOM 4337 O O . GLY A 1 620 ? -8.062 45.856 19.568 1.00 88.19 620 GLY A O 1
ATOM 4338 N N . TYR A 1 621 ? -7.677 44.179 21.015 1.00 83.06 621 TYR A N 1
ATOM 4339 C CA . TYR A 1 621 ? -7.130 44.975 22.115 1.00 83.06 621 TYR A CA 1
ATOM 4340 C C . TYR A 1 621 ? -6.097 44.170 22.917 1.00 83.06 621 TYR A C 1
ATOM 4342 O O . TYR A 1 621 ? -6.059 42.950 22.834 1.00 83.06 621 TYR A O 1
ATOM 4350 N N . GLU A 1 622 ? -5.284 44.872 23.709 1.00 75.31 622 GLU A N 1
ATOM 4351 C CA . GLU A 1 622 ? -4.317 44.291 24.646 1.00 75.31 622 GLU A CA 1
ATOM 4352 C C . GLU A 1 622 ? -4.100 45.274 25.818 1.00 75.31 622 GLU A C 1
ATOM 4354 O O . GLU A 1 622 ? -3.974 46.486 25.614 1.00 75.31 622 GLU A O 1
ATOM 4359 N N . SER A 1 623 ? -4.076 44.781 27.057 1.00 66.94 623 SER A N 1
ATOM 4360 C CA . SER A 1 623 ? -4.028 45.561 28.292 1.00 66.94 623 SER A CA 1
ATOM 4361 C C . SER A 1 623 ? -2.881 45.100 29.212 1.00 66.94 623 SER A C 1
ATOM 4363 O O . SER A 1 623 ? -2.994 44.180 30.016 1.00 66.94 623 SER A O 1
ATOM 4365 N N . ASN A 1 624 ? -1.788 45.875 29.193 1.00 55.31 624 ASN A N 1
ATOM 4366 C CA . ASN A 1 624 ? -0.650 45.882 30.138 1.00 55.31 624 ASN A CA 1
ATOM 4367 C C . ASN A 1 624 ? 0.641 45.100 29.805 1.00 55.31 624 ASN A C 1
ATOM 4369 O O . ASN A 1 624 ? 1.458 44.942 30.723 1.00 55.31 624 ASN A O 1
ATOM 4373 N N . VAL A 1 625 ? 0.961 44.772 28.549 1.00 51.06 625 VAL A N 1
ATOM 4374 C CA . VAL A 1 625 ? 2.342 44.418 28.166 1.00 51.06 625 VAL A CA 1
ATOM 4375 C C . VAL A 1 625 ? 2.918 45.494 27.243 1.00 51.06 625 VAL A C 1
ATOM 4377 O O . VAL A 1 625 ? 2.394 45.845 26.198 1.00 51.06 625 VAL A O 1
ATOM 4380 N N . VAL A 1 626 ? 4.034 46.111 27.645 1.00 45.44 626 VAL A N 1
ATOM 4381 C CA . VAL A 1 626 ? 4.768 46.996 26.728 1.00 45.44 626 VAL A CA 1
ATOM 4382 C C . VAL A 1 626 ? 5.580 46.102 25.797 1.00 45.44 626 VAL A C 1
ATOM 4384 O O . VAL A 1 626 ? 6.695 45.725 26.155 1.00 45.44 626 VAL A O 1
ATOM 4387 N N . GLY A 1 627 ? 5.031 45.799 24.617 1.00 48.00 627 GLY A N 1
ATOM 4388 C CA . GLY A 1 627 ? 5.779 45.234 23.489 1.00 48.00 627 GLY A CA 1
ATOM 4389 C C . GLY A 1 627 ? 5.355 43.855 22.975 1.00 48.00 627 GLY A C 1
ATOM 4390 O O . GLY A 1 627 ? 6.171 43.246 22.291 1.00 48.00 627 GLY A O 1
ATOM 4391 N N . ALA A 1 628 ? 4.144 43.372 23.263 1.00 42.47 628 ALA A N 1
ATOM 4392 C CA . ALA A 1 628 ? 3.613 42.136 22.686 1.00 42.47 628 ALA A CA 1
ATOM 4393 C C . ALA A 1 628 ? 2.554 42.498 21.622 1.00 42.47 628 ALA A C 1
ATOM 4395 O O . ALA A 1 628 ? 1.589 43.171 21.931 1.00 42.47 628 ALA A O 1
ATOM 4396 N N . HIS A 1 629 ? 2.795 42.115 20.364 1.00 52.66 629 HIS A N 1
ATOM 4397 C CA . HIS A 1 629 ? 1.974 42.315 19.148 1.00 52.66 629 HIS A CA 1
ATOM 4398 C C . HIS A 1 629 ? 1.986 43.670 18.426 1.00 52.66 629 HIS A C 1
ATOM 4400 O O . HIS A 1 629 ? 1.238 44.603 18.707 1.00 52.66 629 HIS A O 1
ATOM 4406 N N . ASN A 1 630 ? 2.745 43.713 17.325 1.00 56.31 630 ASN A N 1
ATOM 4407 C CA . ASN A 1 630 ? 2.648 44.735 16.271 1.00 56.31 630 ASN A CA 1
ATOM 4408 C C . ASN A 1 630 ? 1.447 44.517 15.313 1.00 56.31 630 ASN A C 1
ATOM 4410 O O . ASN A 1 630 ? 1.392 45.144 14.255 1.00 56.31 630 ASN A O 1
ATOM 4414 N N . LEU A 1 631 ? 0.511 43.622 15.653 1.00 59.94 631 LEU A N 1
ATOM 4415 C CA . LEU A 1 631 ? -0.555 43.133 14.766 1.00 59.94 631 LEU A CA 1
ATOM 4416 C C . LEU A 1 631 ? -1.843 43.956 14.822 1.00 59.94 631 LEU A C 1
ATOM 4418 O O . LEU A 1 631 ? -2.592 43.978 13.846 1.00 59.94 631 LEU A O 1
ATOM 4422 N N . ILE A 1 632 ? -2.102 44.664 15.930 1.00 75.19 632 ILE A N 1
ATOM 4423 C CA . ILE A 1 632 ? -3.341 45.431 16.104 1.00 75.19 632 ILE A CA 1
ATOM 4424 C C . ILE A 1 632 ? -3.284 46.725 15.281 1.00 75.19 632 ILE A C 1
ATOM 4426 O O . ILE A 1 632 ? -2.772 47.761 15.711 1.00 75.19 632 ILE A O 1
ATOM 4430 N N . SER A 1 633 ? -3.867 46.672 14.089 1.00 78.44 633 SER A N 1
ATOM 4431 C CA . SER A 1 633 ? -4.086 47.817 13.204 1.00 78.44 633 SER A CA 1
ATOM 4432 C C . SER A 1 633 ? -5.398 48.547 13.511 1.00 78.44 633 SER A C 1
ATOM 4434 O O . SER A 1 633 ? -5.475 49.771 13.360 1.00 78.44 633 SER A O 1
ATOM 4436 N N . THR A 1 634 ? -6.417 47.826 13.994 1.00 87.56 634 THR A N 1
ATOM 4437 C CA . THR A 1 634 ? -7.712 48.398 14.396 1.00 87.56 634 THR A CA 1
ATOM 4438 C C . THR A 1 634 ? -7.988 48.118 15.877 1.00 87.56 634 THR A C 1
ATOM 4440 O O . THR A 1 634 ? -8.421 47.022 16.219 1.00 87.56 634 THR A O 1
ATOM 4443 N N . PRO A 1 635 ? -7.782 49.091 16.781 1.00 86.06 635 PRO A N 1
ATOM 4444 C CA . PRO A 1 635 ? -8.053 48.889 18.199 1.00 86.06 635 PRO A CA 1
ATOM 4445 C C . PRO A 1 635 ? -9.558 48.929 18.502 1.00 86.06 635 PRO A C 1
ATOM 4447 O O . PRO A 1 635 ? -10.267 49.822 18.019 1.00 86.06 635 PRO A O 1
ATOM 4450 N N . VAL A 1 636 ? -10.030 48.011 19.347 1.00 85.56 636 VAL A N 1
ATOM 4451 C CA . VAL A 1 636 ? -11.406 47.984 19.882 1.00 85.56 636 VAL A CA 1
ATOM 4452 C C . VAL A 1 636 ? -11.420 48.191 21.406 1.00 85.56 636 VAL A C 1
ATOM 4454 O O . VAL A 1 636 ? -10.382 48.444 22.012 1.00 85.56 636 VAL A O 1
ATOM 4457 N N . SER A 1 637 ? -12.604 48.201 22.031 1.00 83.44 637 SER A N 1
ATOM 4458 C CA . SER A 1 637 ? -12.722 48.395 23.486 1.00 83.44 637 SER A CA 1
ATOM 4459 C C . SER A 1 637 ? -12.147 47.196 24.242 1.00 83.44 637 SER A C 1
ATOM 4461 O O . SER A 1 637 ? -12.481 46.071 23.889 1.00 83.44 637 SER A O 1
ATOM 4463 N N . GLU A 1 638 ? -11.379 47.433 25.309 1.00 77.44 638 GLU A N 1
ATOM 4464 C CA . GLU A 1 638 ? -10.799 46.385 26.178 1.00 77.44 638 GLU A CA 1
ATOM 4465 C C . GLU A 1 638 ? -11.854 45.543 26.920 1.00 77.44 638 GLU A C 1
ATOM 4467 O O . GLU A 1 638 ? -11.544 44.491 27.461 1.00 77.44 638 GLU A O 1
ATOM 4472 N N . ASP A 1 639 ? -13.110 45.998 26.940 1.00 76.12 639 ASP A N 1
ATOM 4473 C CA . ASP A 1 639 ? -14.239 45.266 27.526 1.00 76.12 639 ASP A CA 1
ATOM 4474 C C . ASP A 1 639 ? -14.968 44.363 26.499 1.00 76.12 639 ASP A C 1
ATOM 4476 O O . ASP A 1 639 ? -15.998 43.775 26.825 1.00 76.12 639 ASP A O 1
ATOM 4480 N N . SER A 1 640 ? -14.501 44.284 25.243 1.00 83.19 640 SER A N 1
ATOM 4481 C CA . SER A 1 640 ? -15.221 43.560 24.180 1.00 83.19 640 SER A CA 1
ATOM 4482 C C . SER A 1 640 ? -15.166 42.046 24.399 1.00 83.19 640 SER A C 1
ATOM 4484 O O . SER A 1 640 ? -14.090 41.462 24.403 1.00 83.19 640 SER A O 1
ATOM 4486 N N . LEU A 1 641 ? -16.330 41.403 24.500 1.00 83.00 641 LEU A N 1
ATOM 4487 C CA . LEU A 1 641 ? -16.451 39.947 24.638 1.00 83.00 641 LEU A CA 1
ATOM 4488 C C . LEU A 1 641 ? -16.421 39.225 23.290 1.00 83.00 641 LEU A C 1
ATOM 4490 O O . LEU A 1 641 ? -16.061 38.055 23.220 1.00 83.00 641 LEU A O 1
ATOM 4494 N N . SER A 1 642 ? -16.807 39.909 22.215 1.00 87.12 642 SER A N 1
ATOM 4495 C CA . SER A 1 642 ? -16.715 39.373 20.861 1.00 87.12 642 SER A CA 1
ATOM 4496 C C . SER A 1 642 ? -16.510 40.465 19.818 1.00 87.12 642 SER A C 1
ATOM 4498 O O . SER A 1 642 ? -16.902 41.627 20.000 1.00 87.12 642 SER A O 1
ATOM 4500 N N . ILE A 1 643 ? -15.897 40.075 18.702 1.00 90.38 643 ILE A N 1
ATOM 4501 C CA . ILE A 1 643 ? -15.679 40.917 17.527 1.00 90.38 643 ILE A CA 1
ATOM 4502 C C . ILE A 1 643 ? -16.269 40.206 16.315 1.00 90.38 643 ILE A C 1
ATOM 4504 O O . ILE A 1 643 ? -15.880 39.092 15.981 1.00 90.38 643 ILE A O 1
ATOM 4508 N N . TYR A 1 644 ? -17.186 40.875 15.623 1.00 92.75 644 TYR A N 1
ATOM 4509 C CA . TYR A 1 644 ? -17.746 40.407 14.360 1.00 92.75 644 TYR A CA 1
ATOM 4510 C C . TYR A 1 644 ? -17.258 41.270 13.223 1.00 92.75 644 TYR A C 1
ATOM 4512 O O . TYR A 1 644 ? -17.370 42.496 13.281 1.00 92.75 644 TYR A O 1
ATOM 4520 N N . THR A 1 645 ? -16.770 40.634 12.169 1.00 94.56 645 THR A N 1
ATOM 4521 C CA . THR A 1 645 ? -16.205 41.308 11.006 1.00 94.56 645 THR A CA 1
ATOM 4522 C C . THR A 1 645 ? -16.830 40.786 9.721 1.00 94.56 645 THR A C 1
ATOM 4524 O O . THR A 1 645 ? -17.251 39.630 9.633 1.00 94.56 645 THR A O 1
ATOM 4527 N N . ARG A 1 646 ? -16.899 41.656 8.714 1.00 94.81 646 ARG A N 1
ATOM 4528 C CA . ARG A 1 646 ? -17.263 41.317 7.339 1.00 94.81 646 ARG A CA 1
ATOM 4529 C C . ARG A 1 646 ? -16.319 42.020 6.374 1.00 94.81 646 ARG A C 1
ATOM 4531 O O . ARG A 1 646 ? -16.032 43.208 6.533 1.00 94.81 646 ARG A O 1
ATOM 4538 N N . SER A 1 647 ? -15.861 41.289 5.370 1.00 93.81 647 SER A N 1
ATOM 4539 C CA . SER A 1 647 ? -15.022 41.786 4.284 1.00 93.81 647 SER A CA 1
ATOM 4540 C C . SER A 1 647 ? -15.440 41.157 2.954 1.00 93.81 647 SER A C 1
ATOM 4542 O O . SER A 1 647 ? -16.117 40.129 2.924 1.00 93.81 647 SER A O 1
ATOM 4544 N N . GLU A 1 648 ? -15.054 41.794 1.852 1.00 92.00 648 GLU A N 1
ATOM 4545 C CA . GLU A 1 648 ? -15.284 41.288 0.500 1.00 92.00 648 GLU A CA 1
ATOM 4546 C C . GLU A 1 648 ? -13.950 40.921 -0.153 1.00 92.00 648 GLU A C 1
ATOM 4548 O O . GLU A 1 648 ? -13.090 41.785 -0.338 1.00 92.00 648 GLU A O 1
ATOM 4553 N N . ILE A 1 649 ? -13.813 39.664 -0.578 1.00 90.44 649 ILE A N 1
ATOM 4554 C CA . ILE A 1 649 ? -12.699 39.204 -1.417 1.00 90.44 649 ILE A CA 1
ATOM 4555 C C . ILE A 1 649 ? -13.146 39.136 -2.882 1.00 90.44 649 ILE A C 1
ATOM 4557 O O . ILE A 1 649 ? -14.305 38.840 -3.180 1.00 90.44 649 ILE A O 1
ATOM 4561 N N . GLN A 1 650 ? -12.239 39.426 -3.816 1.00 84.88 650 GLN A N 1
ATOM 4562 C CA . GLN A 1 650 ? -12.528 39.382 -5.254 1.00 84.88 650 GLN A CA 1
ATOM 4563 C C . GLN A 1 650 ? -11.886 38.155 -5.901 1.00 84.88 650 GLN A C 1
ATOM 4565 O O . GLN A 1 650 ? -10.665 38.023 -5.894 1.00 84.88 650 GLN A O 1
ATOM 4570 N N . ILE A 1 651 ? -12.697 37.310 -6.538 1.00 85.38 651 ILE A N 1
ATOM 4571 C CA . ILE A 1 651 ? -12.242 36.164 -7.333 1.00 85.38 651 ILE A CA 1
ATOM 4572 C C . ILE A 1 651 ? -12.458 36.468 -8.812 1.00 85.38 651 ILE A C 1
ATOM 4574 O O . ILE A 1 651 ? -13.567 36.769 -9.237 1.00 85.38 651 ILE A O 1
ATOM 4578 N N . THR A 1 652 ? -11.400 36.415 -9.615 1.00 74.31 652 THR A N 1
ATOM 4579 C CA . THR A 1 652 ? -11.440 36.858 -11.022 1.00 74.31 652 THR A CA 1
ATOM 4580 C C . THR A 1 652 ? -11.405 35.726 -12.045 1.00 74.31 652 THR A C 1
ATOM 4582 O O . THR A 1 652 ? -11.703 35.981 -13.205 1.00 74.31 652 THR A O 1
ATOM 4585 N N . ASP A 1 653 ? -11.062 34.503 -11.635 1.00 68.00 653 ASP A N 1
ATOM 4586 C CA . ASP A 1 653 ? -11.017 33.320 -12.503 1.00 68.00 653 ASP A CA 1
ATOM 4587 C C . ASP A 1 653 ? -11.177 32.057 -11.643 1.00 68.00 653 ASP A C 1
ATOM 4589 O O . ASP A 1 653 ? -10.212 31.407 -11.246 1.00 68.00 653 ASP A O 1
ATOM 4593 N N . LEU A 1 654 ? -12.428 31.776 -11.269 1.00 74.62 654 LEU A N 1
ATOM 4594 C CA . LEU A 1 654 ? -12.791 30.678 -10.369 1.00 74.62 654 LEU A CA 1
ATOM 4595 C C . LEU A 1 654 ? -12.396 29.282 -10.897 1.00 74.62 654 LEU A C 1
ATOM 4597 O O . LEU A 1 654 ? -11.876 28.507 -10.099 1.00 74.62 654 LEU A O 1
ATOM 4601 N N . PRO A 1 655 ? -12.576 28.941 -12.192 1.00 68.44 655 PRO A N 1
ATOM 4602 C CA . PRO A 1 655 ? -12.207 27.617 -12.706 1.00 68.44 655 PRO A CA 1
ATOM 4603 C C . PRO A 1 655 ? -10.723 27.263 -12.554 1.00 68.44 655 PRO A C 1
ATOM 4605 O O . PRO A 1 655 ? -10.377 26.089 -12.614 1.00 68.44 655 PRO A O 1
ATOM 4608 N N . SER A 1 656 ? -9.857 28.267 -12.389 1.00 60.12 656 SER A N 1
ATOM 4609 C CA . SER A 1 656 ? -8.416 28.075 -12.209 1.00 60.12 656 SER A CA 1
ATOM 4610 C C . SER A 1 656 ? -8.001 27.770 -10.769 1.00 60.12 656 SER A C 1
ATOM 4612 O O . SER A 1 656 ? -6.861 27.381 -10.554 1.00 60.12 656 SER A O 1
ATOM 4614 N N . ILE A 1 657 ? -8.870 27.967 -9.773 1.00 68.81 657 ILE A N 1
ATOM 4615 C CA . ILE A 1 657 ? -8.512 27.778 -8.363 1.00 68.81 657 ILE A CA 1
ATOM 4616 C C . ILE A 1 657 ? -8.552 26.291 -8.024 1.00 68.81 657 ILE A C 1
ATOM 4618 O O . ILE A 1 657 ? -9.601 25.658 -8.110 1.00 68.81 657 ILE A O 1
ATOM 4622 N N . THR A 1 658 ? -7.410 25.755 -7.605 1.00 65.31 658 THR A N 1
ATOM 4623 C CA . THR A 1 658 ? -7.253 24.366 -7.157 1.00 65.31 658 THR A CA 1
ATOM 4624 C C . THR A 1 658 ? -6.986 24.247 -5.665 1.00 65.31 658 THR A C 1
ATOM 4626 O O . THR A 1 658 ? -7.148 23.158 -5.126 1.00 65.31 658 THR A O 1
ATOM 4629 N N . ARG A 1 659 ? -6.619 25.342 -4.984 1.00 67.81 659 ARG A N 1
ATOM 4630 C CA . ARG A 1 659 ? -6.410 25.347 -3.532 1.00 67.81 659 ARG A CA 1
ATOM 4631 C C . ARG A 1 659 ? -6.978 26.595 -2.858 1.00 67.81 659 ARG A C 1
ATOM 4633 O O . ARG A 1 659 ? -6.922 27.679 -3.434 1.00 67.81 659 ARG A O 1
ATOM 4640 N N . PHE A 1 660 ? -7.459 26.470 -1.628 1.00 81.25 660 PHE A N 1
ATOM 4641 C CA . PHE A 1 660 ? -7.895 27.572 -0.768 1.00 81.25 660 PHE A CA 1
ATOM 4642 C C . PHE A 1 660 ? -7.397 27.315 0.656 1.00 81.25 660 PHE A C 1
ATOM 4644 O O . PHE A 1 660 ? -7.849 26.373 1.297 1.00 81.25 660 PHE A O 1
ATOM 4651 N N . THR A 1 661 ? -6.481 28.142 1.154 1.00 78.62 661 THR A N 1
ATOM 4652 C CA . THR A 1 661 ? -5.898 28.008 2.493 1.00 78.62 661 THR A CA 1
ATOM 4653 C C . THR A 1 661 ? -6.158 29.246 3.344 1.00 78.62 661 THR A C 1
ATOM 4655 O O . THR A 1 661 ? -6.196 30.370 2.835 1.00 78.62 661 THR A O 1
ATOM 4658 N N . VAL A 1 662 ? -6.325 29.045 4.648 1.00 77.31 662 VAL A N 1
ATOM 4659 C CA . VAL A 1 662 ? -6.511 30.116 5.631 1.00 77.31 662 VAL A CA 1
ATOM 4660 C C . VAL A 1 662 ? -5.461 29.992 6.723 1.00 77.31 662 VAL A C 1
ATOM 4662 O O . VAL A 1 662 ? -5.331 28.962 7.364 1.00 77.31 662 VAL A O 1
ATOM 4665 N N . GLU A 1 663 ? -4.728 31.065 6.938 1.00 77.12 663 GLU A N 1
ATOM 4666 C CA . GLU A 1 663 ? -3.743 31.242 7.994 1.00 77.12 663 GLU A CA 1
ATOM 4667 C C . GLU A 1 663 ? -4.343 32.180 9.042 1.00 77.12 663 GLU A C 1
ATOM 4669 O O . GLU A 1 663 ? -4.885 33.233 8.688 1.00 77.12 663 GLU A O 1
ATOM 4674 N N . LEU A 1 664 ? -4.291 31.814 10.322 1.00 73.44 664 LEU A N 1
ATOM 4675 C CA . LEU A 1 664 ? -4.935 32.583 11.387 1.00 73.44 664 LEU A CA 1
ATOM 4676 C C . LEU A 1 664 ? -3.953 32.889 12.506 1.00 73.44 664 LEU A C 1
ATOM 4678 O O . LEU A 1 664 ? -3.294 31.996 13.032 1.00 73.44 664 LEU A O 1
ATOM 4682 N N . ASP A 1 665 ? -3.916 34.159 12.883 1.00 74.25 665 ASP A N 1
ATOM 4683 C CA . ASP A 1 665 ? -3.372 34.615 14.152 1.00 74.25 665 ASP A CA 1
ATOM 4684 C C . ASP A 1 665 ? -4.540 35.217 14.943 1.00 74.25 665 ASP A C 1
ATOM 4686 O O . ASP A 1 665 ? -5.215 36.143 14.472 1.00 74.25 665 ASP A O 1
ATOM 4690 N N . TYR A 1 666 ? -4.877 34.605 16.072 1.00 79.75 666 TYR A N 1
ATOM 4691 C CA . TYR A 1 666 ? -6.027 34.969 16.887 1.00 79.75 666 TYR A CA 1
ATOM 4692 C C . TYR A 1 666 ? -5.748 34.693 18.363 1.00 79.75 666 TYR A C 1
ATOM 4694 O O . TYR A 1 666 ? -4.851 33.930 18.706 1.00 79.75 666 TYR A O 1
ATOM 4702 N N . ASP A 1 667 ? -6.524 35.337 19.225 1.00 75.00 667 ASP A N 1
ATOM 4703 C CA . ASP A 1 667 ? -6.534 35.090 20.665 1.00 75.00 667 ASP A CA 1
ATOM 4704 C C . ASP A 1 667 ? -7.932 34.612 21.077 1.00 75.00 667 ASP A C 1
ATOM 4706 O O . ASP A 1 667 ? -8.945 35.066 20.532 1.00 75.00 667 ASP A O 1
ATOM 4710 N N . ASP A 1 668 ? -7.964 33.672 22.016 1.00 80.56 668 ASP A N 1
ATOM 4711 C CA . ASP A 1 668 ? -9.122 32.879 22.429 1.00 80.56 668 ASP A CA 1
ATOM 4712 C C . ASP A 1 668 ? -9.736 32.011 21.310 1.00 80.56 668 ASP A C 1
ATOM 4714 O O . ASP A 1 668 ? -9.228 30.927 21.068 1.00 80.56 668 ASP A O 1
ATOM 4718 N N . GLY A 1 669 ? -10.840 32.406 20.660 1.00 84.69 669 GLY A N 1
ATOM 4719 C CA . GLY A 1 669 ? -11.535 31.535 19.697 1.00 84.69 669 GLY A CA 1
ATOM 4720 C C . GLY A 1 669 ? -12.089 32.260 18.473 1.00 84.69 669 GLY A C 1
ATOM 4721 O O . GLY A 1 669 ? -12.671 33.341 18.599 1.00 84.69 669 GLY A O 1
ATOM 4722 N N . VAL A 1 670 ? -11.968 31.653 17.284 1.00 89.00 670 VAL A N 1
ATOM 4723 C CA . VAL A 1 670 ? -12.385 32.242 15.998 1.00 89.00 670 VAL A CA 1
ATOM 4724 C C . VAL A 1 670 ? -13.192 31.272 15.121 1.00 89.00 670 VAL A C 1
ATOM 4726 O O . VAL A 1 670 ? -12.981 30.063 15.100 1.00 89.00 670 VAL A O 1
ATOM 4729 N N . ALA A 1 671 ? -14.146 31.809 14.358 1.00 91.19 671 ALA A N 1
ATOM 4730 C CA . ALA A 1 671 ? -14.884 31.061 13.339 1.00 91.19 671 ALA A CA 1
ATOM 4731 C C . ALA A 1 671 ? -15.108 31.899 12.075 1.00 91.19 671 ALA A C 1
ATOM 4733 O O . ALA A 1 671 ? -15.224 33.130 12.133 1.00 91.19 671 ALA A O 1
ATOM 4734 N N . ILE A 1 672 ? -15.162 31.224 10.924 1.00 94.06 672 ILE A N 1
ATOM 4735 C CA . ILE A 1 672 ? -15.113 31.827 9.590 1.00 94.06 672 ILE A CA 1
ATOM 4736 C C . ILE A 1 672 ? -16.253 31.302 8.725 1.00 94.06 672 ILE A C 1
ATOM 4738 O O . ILE A 1 672 ? -16.442 30.096 8.554 1.00 94.06 672 ILE A O 1
ATOM 4742 N N . TRP A 1 673 ? -16.965 32.235 8.097 1.00 95.44 673 TRP A N 1
ATOM 4743 C CA . TRP A 1 673 ? -17.998 31.966 7.108 1.00 95.44 673 TRP A CA 1
ATOM 4744 C C . TRP A 1 673 ? -17.624 32.552 5.752 1.00 95.44 673 TRP A C 1
ATOM 4746 O O . TRP A 1 673 ? -17.250 33.723 5.643 1.00 95.44 673 TRP A O 1
ATOM 4756 N N . LEU A 1 674 ? -17.824 31.756 4.705 1.00 96.38 674 LEU A N 1
ATOM 4757 C CA . LEU A 1 674 ? -17.710 32.158 3.311 1.00 96.38 674 LEU A CA 1
ATOM 4758 C C . LEU A 1 674 ? -19.091 32.109 2.663 1.00 96.38 674 LEU A C 1
ATOM 4760 O O . LEU A 1 674 ? -19.750 31.070 2.636 1.00 96.38 674 LEU A O 1
ATOM 4764 N N . ASN A 1 675 ? -19.557 33.249 2.150 1.00 94.38 675 ASN A N 1
ATOM 4765 C CA . ASN A 1 675 ? -20.858 33.375 1.485 1.00 94.38 675 ASN A CA 1
ATOM 4766 C C . ASN A 1 675 ? -22.037 32.786 2.301 1.00 94.38 675 ASN A C 1
ATOM 4768 O O . ASN A 1 675 ? -23.003 32.270 1.735 1.00 94.38 675 ASN A O 1
ATOM 4772 N N . GLY A 1 676 ? -21.983 32.882 3.636 1.00 89.06 676 GLY A N 1
ATOM 4773 C CA . GLY A 1 676 ? -23.027 32.385 4.540 1.00 89.06 676 GLY A CA 1
ATOM 4774 C C . GLY A 1 676 ? -22.891 30.938 5.004 1.00 89.06 676 GLY A C 1
ATOM 4775 O O . GLY A 1 676 ? -23.741 30.500 5.777 1.00 89.06 676 GLY A O 1
ATOM 4776 N N . VAL A 1 677 ? -21.859 30.215 4.571 1.00 92.50 677 VAL A N 1
ATOM 4777 C CA . VAL A 1 677 ? -21.567 28.845 5.013 1.00 92.50 677 VAL A CA 1
ATOM 4778 C C . VAL A 1 677 ? -20.322 28.866 5.885 1.00 92.50 677 VAL A C 1
ATOM 4780 O O . VAL A 1 677 ? -19.354 29.544 5.556 1.00 92.50 677 VAL A O 1
ATOM 4783 N N . GLU A 1 678 ? -20.372 28.175 7.018 1.00 93.44 678 GLU A N 1
ATOM 4784 C CA . GLU A 1 678 ? -19.222 28.048 7.911 1.00 93.44 678 GLU A CA 1
ATOM 4785 C C . GLU A 1 678 ? -18.191 27.134 7.261 1.00 93.44 678 GLU A C 1
ATOM 4787 O O . GLU A 1 678 ? -18.539 26.030 6.849 1.00 93.44 678 GLU A O 1
ATOM 4792 N N . ILE A 1 679 ? -16.958 27.612 7.122 1.00 90.06 679 ILE A N 1
ATOM 4793 C CA . ILE A 1 679 ? -15.881 26.856 6.470 1.00 90.06 679 ILE A CA 1
ATOM 4794 C C . ILE A 1 679 ? -14.790 26.435 7.447 1.00 90.06 679 ILE A C 1
ATOM 4796 O O . ILE A 1 679 ? -14.022 25.536 7.135 1.00 90.06 679 ILE A O 1
ATOM 4800 N N . HIS A 1 680 ? -14.707 27.091 8.605 1.00 88.69 680 HIS A N 1
ATOM 4801 C CA . HIS A 1 680 ? -13.725 26.782 9.631 1.00 88.69 680 HIS A CA 1
ATOM 4802 C C . HIS A 1 680 ? -14.168 27.346 10.980 1.00 88.69 680 HIS A C 1
ATOM 4804 O O . HIS A 1 680 ? -14.737 28.440 11.051 1.00 88.69 680 HIS A O 1
ATOM 4810 N N . ARG A 1 681 ? -13.878 26.606 12.043 1.00 86.25 681 ARG A N 1
ATOM 4811 C CA . ARG A 1 681 ? -14.120 26.959 13.440 1.00 86.25 681 ARG A CA 1
ATOM 4812 C C . ARG A 1 681 ? -12.966 26.380 14.243 1.00 86.25 681 ARG A C 1
ATOM 4814 O O . ARG A 1 681 ? -12.635 25.216 14.036 1.00 86.25 681 ARG A O 1
ATOM 4821 N N . THR A 1 682 ? -12.372 27.173 15.124 1.00 78.06 682 THR A N 1
ATOM 4822 C CA . THR A 1 682 ? -11.292 26.692 15.987 1.00 78.06 682 THR A CA 1
ATOM 4823 C C . THR A 1 682 ? -11.851 25.944 17.188 1.00 78.06 682 THR A C 1
ATOM 4825 O O . THR A 1 682 ? -13.019 26.118 17.551 1.00 78.06 682 THR A O 1
ATOM 4828 N N . LEU A 1 683 ? -11.037 25.077 17.787 1.00 70.00 683 LEU A N 1
ATOM 4829 C CA . LEU A 1 683 ? -11.463 24.169 18.856 1.00 70.00 683 LEU A CA 1
ATOM 4830 C C . LEU A 1 683 ? -11.939 24.919 20.105 1.00 70.00 683 LEU A C 1
ATOM 4832 O O . LEU A 1 683 ? -12.781 24.428 20.858 1.00 70.00 683 LEU A O 1
ATOM 4836 N N . GLU A 1 684 ? -11.463 26.147 20.299 1.00 75.31 684 GLU A N 1
ATOM 4837 C CA . GLU A 1 684 ? -11.853 26.984 21.422 1.00 75.31 684 GLU A CA 1
ATOM 4838 C C . GLU A 1 684 ? -13.265 27.567 21.237 1.00 75.31 684 GLU A C 1
ATOM 4840 O O . GLU A 1 684 ? -13.889 28.000 22.202 1.00 75.31 684 GLU A O 1
ATOM 4845 N N . VAL A 1 685 ? -13.843 27.540 20.031 1.00 78.81 685 VAL A N 1
ATOM 4846 C CA . VAL A 1 685 ? -15.217 28.001 19.795 1.00 78.81 685 VAL A CA 1
ATOM 4847 C C . VAL A 1 685 ? -16.220 26.855 20.030 1.00 78.81 685 VAL A C 1
ATOM 4849 O O . VAL A 1 685 ? -16.195 25.860 19.307 1.00 78.81 685 VAL A O 1
ATOM 4852 N N . PRO A 1 686 ? -17.185 26.988 20.966 1.00 77.56 686 PRO A N 1
ATOM 4853 C CA . PRO A 1 686 ? -18.122 25.913 21.302 1.00 77.56 686 PRO A CA 1
ATOM 4854 C C . PRO A 1 686 ? -18.934 25.401 20.109 1.00 77.56 686 PRO A C 1
ATOM 4856 O O . PRO A 1 686 ? -19.367 26.188 19.266 1.00 77.56 686 PRO A O 1
ATOM 4859 N N . ALA A 1 687 ? -19.244 24.102 20.084 1.00 70.75 687 ALA A N 1
ATOM 4860 C CA . ALA A 1 687 ? -20.139 23.511 19.089 1.00 70.75 687 ALA A CA 1
ATOM 4861 C C . ALA A 1 687 ? -21.567 24.099 19.156 1.00 70.75 687 ALA A C 1
ATOM 4863 O O . ALA A 1 687 ? -22.104 24.401 20.225 1.00 70.75 687 ALA A O 1
ATOM 4864 N N . GLY A 1 688 ? -22.218 24.234 17.995 1.00 78.38 688 GLY A N 1
ATOM 4865 C CA . GLY A 1 688 ? -23.590 24.739 17.876 1.00 78.38 688 GLY A CA 1
ATOM 4866 C C . GLY A 1 688 ? -23.697 26.224 17.508 1.00 78.38 688 GLY A C 1
ATOM 4867 O O . GLY A 1 688 ? -22.776 26.814 16.940 1.00 78.38 688 GLY A O 1
ATOM 4868 N N . ALA A 1 689 ? -24.876 26.813 17.751 1.00 78.12 689 ALA A N 1
ATOM 4869 C CA . ALA A 1 689 ? -25.192 28.182 17.343 1.00 78.12 689 ALA A CA 1
ATOM 4870 C C . ALA A 1 689 ? -24.494 29.220 18.235 1.00 78.12 689 ALA A C 1
ATOM 4872 O O . ALA A 1 689 ? -24.687 29.223 19.450 1.00 78.12 689 ALA A O 1
ATOM 4873 N N . LEU A 1 690 ? -23.749 30.134 17.610 1.00 84.12 690 LEU A N 1
ATOM 4874 C CA . LEU A 1 690 ? -22.942 31.137 18.302 1.00 84.12 690 LEU A CA 1
ATOM 4875 C C . LEU A 1 690 ? -23.722 32.438 18.536 1.00 84.12 690 LEU A C 1
ATOM 4877 O O . LEU A 1 690 ? -24.362 32.986 17.631 1.00 84.12 690 LEU A O 1
ATOM 4881 N N . ALA A 1 691 ? -23.667 32.919 19.773 1.00 81.31 691 ALA A N 1
ATOM 4882 C CA . ALA A 1 691 ? -24.190 34.195 20.237 1.00 81.31 691 ALA A CA 1
ATOM 4883 C C . ALA A 1 691 ? -23.030 35.135 20.610 1.00 81.31 691 ALA A C 1
ATOM 4885 O O . ALA A 1 691 ? -21.865 34.760 20.574 1.00 81.31 691 ALA A O 1
ATOM 4886 N N . TRP A 1 692 ? -23.336 36.384 20.957 1.00 79.44 692 TRP A N 1
ATOM 4887 C CA . TRP A 1 692 ? -22.324 37.390 21.324 1.00 79.44 692 TRP A CA 1
ATOM 4888 C C . TRP A 1 692 ? -21.609 37.105 22.645 1.00 79.44 692 TRP A C 1
ATOM 4890 O O . TRP A 1 692 ? -20.505 37.605 22.839 1.00 79.44 692 TRP A O 1
ATOM 4900 N N . ASP A 1 693 ? -22.232 36.301 23.502 1.00 77.50 693 ASP A N 1
ATOM 4901 C CA . ASP A 1 693 ? -21.745 35.822 24.793 1.00 77.50 693 ASP A CA 1
ATOM 4902 C C . ASP A 1 693 ? -21.387 34.325 24.763 1.00 77.50 693 ASP A C 1
ATOM 4904 O O . ASP A 1 693 ? -21.269 33.687 25.810 1.00 77.50 693 ASP A O 1
ATOM 4908 N N . SER A 1 694 ? -21.240 33.740 23.567 1.00 80.00 694 SER A N 1
ATOM 4909 C CA . SER A 1 694 ? -20.638 32.416 23.417 1.00 80.00 694 SER A CA 1
ATOM 4910 C C . SER A 1 694 ? -19.174 32.510 23.824 1.00 80.00 694 SER A C 1
ATOM 4912 O O . SER A 1 694 ? -18.362 33.005 23.058 1.00 80.00 694 SER A O 1
ATOM 4914 N N . ASN A 1 695 ? -18.848 32.089 25.042 1.00 73.25 695 ASN A N 1
ATOM 4915 C CA . ASN A 1 695 ? -17.470 32.132 25.522 1.00 73.25 695 ASN A CA 1
ATOM 4916 C C . ASN A 1 695 ? -16.618 31.126 24.757 1.00 73.25 695 ASN A C 1
ATOM 4918 O O . ASN A 1 695 ? -17.054 29.989 24.554 1.00 73.25 695 ASN A O 1
ATOM 4922 N N . SER A 1 696 ? -15.397 31.530 24.429 1.00 72.00 696 SER A N 1
ATOM 4923 C CA . SER A 1 696 ? -14.362 30.574 24.061 1.00 72.00 696 SER A CA 1
ATOM 4924 C C . SER A 1 696 ? -14.088 29.605 25.231 1.00 72.00 696 SER A C 1
ATOM 4926 O O . SER A 1 696 ? -14.189 29.978 26.405 1.00 72.00 696 SER A O 1
ATOM 4928 N N . LEU A 1 697 ? -13.817 28.340 24.916 1.00 70.00 697 LEU A N 1
ATOM 4929 C CA . LEU A 1 697 ? -13.628 27.230 25.853 1.00 70.00 697 LEU A CA 1
ATOM 4930 C C . LEU A 1 697 ? -12.221 27.215 26.477 1.00 70.00 697 LEU A C 1
ATOM 4932 O O . LEU A 1 697 ? -12.052 26.641 27.555 1.00 70.00 697 LEU A O 1
ATOM 4936 N N . ALA A 1 698 ? -11.244 27.866 25.837 1.00 62.44 698 ALA A N 1
ATOM 4937 C CA . ALA A 1 698 ? -9.850 27.958 26.269 1.00 62.44 698 ALA A CA 1
ATOM 4938 C C . ALA A 1 698 ? -9.203 29.292 25.828 1.00 62.44 698 ALA A C 1
ATOM 4940 O O . ALA A 1 698 ? -9.783 30.036 25.038 1.00 62.44 698 ALA A O 1
ATOM 4941 N N . HIS A 1 699 ? -8.025 29.598 26.387 1.00 64.06 699 HIS A N 1
ATOM 4942 C CA . HIS A 1 699 ? -7.196 30.750 26.010 1.00 64.06 699 HIS A CA 1
ATOM 4943 C C . HIS A 1 699 ? -6.090 30.296 25.052 1.00 64.06 699 HIS A C 1
ATOM 4945 O O . HIS A 1 699 ? -5.303 29.428 25.438 1.00 64.06 699 HIS A O 1
ATOM 4951 N N . GLU A 1 700 ? -5.981 30.918 23.880 1.00 56.78 700 GLU A N 1
ATOM 4952 C CA . GLU A 1 700 ? -4.849 30.735 22.962 1.00 56.78 700 GLU A CA 1
ATOM 4953 C C . GLU A 1 700 ? -3.819 31.854 23.160 1.00 56.78 700 GLU A C 1
ATOM 4955 O O . GLU A 1 700 ? -4.134 33.031 23.063 1.00 56.78 700 GLU A O 1
ATOM 4960 N N . SER A 1 701 ? -2.569 31.518 23.486 1.00 50.03 701 SER A N 1
ATOM 4961 C CA . SER A 1 701 ? -1.547 32.524 23.804 1.00 50.03 701 SER A CA 1
ATOM 4962 C C . SER A 1 701 ? -0.791 32.931 22.539 1.00 50.03 701 SER A C 1
ATOM 4964 O O . SER A 1 701 ? 0.261 32.365 22.226 1.00 50.03 701 SER A O 1
ATOM 4966 N N . SER A 1 702 ? -1.224 34.005 21.881 1.00 47.94 702 SER A N 1
ATOM 4967 C CA . SER A 1 702 ? -0.325 34.734 20.986 1.00 47.94 702 SER A CA 1
ATOM 4968 C C . SER A 1 702 ? 0.717 35.453 21.869 1.00 47.94 702 SER A C 1
ATOM 4970 O O . SER A 1 702 ? 0.437 36.445 22.527 1.00 47.94 702 SER A O 1
ATOM 4972 N N . ASN A 1 703 ? 1.944 34.942 21.994 1.00 42.28 703 ASN A N 1
ATOM 4973 C CA . ASN A 1 703 ? 3.025 35.627 22.728 1.00 42.28 703 ASN A CA 1
ATOM 4974 C C . ASN A 1 703 ? 4.313 35.619 21.896 1.00 42.28 703 ASN A C 1
ATOM 4976 O O . ASN A 1 703 ? 5.317 35.010 22.262 1.00 42.28 703 ASN A O 1
ATOM 4980 N N . GLY A 1 704 ? 4.281 36.324 20.760 1.00 39.28 704 GLY A N 1
ATOM 4981 C CA . GLY A 1 704 ? 5.416 36.505 19.855 1.00 39.28 704 GLY A CA 1
ATOM 4982 C C . GLY A 1 704 ? 5.444 37.911 19.227 1.00 39.28 704 GLY A C 1
ATOM 4983 O O . GLY A 1 704 ? 4.403 38.545 19.088 1.00 39.28 704 GLY A O 1
ATOM 4984 N N . PRO A 1 705 ? 6.622 38.464 18.874 1.00 32.81 705 PRO A N 1
ATOM 4985 C CA . PRO A 1 705 ? 6.748 39.817 18.309 1.00 32.81 705 PRO A CA 1
ATOM 4986 C C . PRO A 1 705 ? 6.382 39.940 16.811 1.00 32.81 705 PRO A C 1
ATOM 4988 O O . PRO A 1 705 ? 6.386 41.058 16.282 1.00 32.81 705 PRO A O 1
ATOM 4991 N N . PHE A 1 706 ? 6.060 38.829 16.143 1.00 37.44 706 PHE A N 1
ATOM 4992 C CA . PHE A 1 706 ? 5.691 38.724 14.726 1.00 37.44 706 PHE A CA 1
ATOM 4993 C C . PHE A 1 706 ? 4.441 37.845 14.582 1.00 37.44 706 PHE A C 1
ATOM 4995 O O . PHE A 1 706 ? 4.252 36.996 15.451 1.00 37.44 706 PHE A O 1
ATOM 5002 N N . PRO A 1 707 ? 3.609 38.031 13.533 1.00 35.78 707 PRO A N 1
ATOM 5003 C CA . PRO A 1 707 ? 2.481 37.140 13.292 1.00 35.78 707 PRO A CA 1
ATOM 5004 C C . PRO A 1 707 ? 3.015 35.733 13.078 1.00 35.78 707 PRO A C 1
ATOM 5006 O O . PRO A 1 707 ? 3.658 35.469 12.062 1.00 35.78 707 PRO A O 1
ATOM 5009 N N . ILE A 1 708 ? 2.795 34.855 14.050 1.00 42.09 708 ILE A N 1
ATOM 5010 C CA . ILE A 1 708 ? 3.056 33.433 13.878 1.00 42.09 708 ILE A CA 1
ATOM 5011 C C . ILE A 1 708 ? 1.765 32.919 13.263 1.00 42.09 708 ILE A C 1
ATOM 5013 O O . ILE A 1 708 ? 0.842 32.529 13.970 1.00 42.09 708 ILE A O 1
ATOM 5017 N N . TYR A 1 709 ? 1.642 33.037 11.942 1.00 41.06 709 TYR A N 1
ATOM 5018 C CA . TYR A 1 709 ? 0.542 32.388 11.249 1.00 41.06 709 TYR A CA 1
ATOM 5019 C C . TYR A 1 709 ? 0.616 30.897 11.600 1.00 41.06 709 TYR A C 1
ATOM 5021 O O . TYR A 1 709 ? 1.604 30.234 11.282 1.00 41.06 709 TYR A O 1
ATOM 5029 N N . SER A 1 710 ? -0.402 30.381 12.293 1.00 44.06 710 SER A N 1
ATOM 5030 C CA . SER A 1 710 ? -0.622 28.937 12.392 1.00 44.06 710 SER A CA 1
ATOM 5031 C C . SER A 1 710 ? -0.597 28.326 10.982 1.00 44.06 710 SER A C 1
ATOM 5033 O O . SER A 1 710 ? -0.886 29.025 10.000 1.00 44.06 710 SER A O 1
ATOM 5035 N N . ARG A 1 711 ? -0.204 27.043 10.863 1.00 47.50 711 ARG A N 1
ATOM 5036 C CA . ARG A 1 711 ? -0.122 26.328 9.573 1.00 47.50 711 ARG A CA 1
ATOM 5037 C C . ARG A 1 711 ? -1.332 26.682 8.696 1.00 47.50 711 ARG A C 1
ATOM 5039 O O . ARG A 1 711 ? -2.452 26.646 9.203 1.00 47.50 711 ARG A O 1
ATOM 5046 N N . PRO A 1 712 ? -1.140 26.980 7.396 1.00 54.03 712 PRO A N 1
ATOM 5047 C CA . PRO A 1 712 ? -2.254 27.255 6.501 1.00 54.03 712 PRO A CA 1
ATOM 5048 C C . PRO A 1 712 ? -3.257 26.099 6.540 1.00 54.03 712 PRO A C 1
ATOM 5050 O O . PRO A 1 712 ? -2.953 24.991 6.098 1.00 54.03 712 PRO A O 1
ATOM 5053 N N . VAL A 1 713 ? -4.454 26.356 7.060 1.00 64.94 713 VAL A N 1
ATOM 5054 C CA . VAL A 1 713 ? -5.555 25.397 7.082 1.00 64.94 713 VAL A CA 1
ATOM 5055 C C . VAL A 1 713 ? -6.050 25.250 5.656 1.00 64.94 713 VAL A C 1
ATOM 5057 O O . VAL A 1 713 ? -6.534 26.215 5.058 1.00 64.94 713 VAL A O 1
ATOM 5060 N N . ASP A 1 714 ? -5.905 24.058 5.090 1.00 69.50 714 ASP A N 1
ATOM 5061 C CA . ASP A 1 714 ? -6.412 23.764 3.760 1.00 69.50 714 ASP A CA 1
ATOM 5062 C C . ASP A 1 714 ? -7.921 23.529 3.809 1.00 69.50 714 ASP A C 1
ATOM 5064 O O . ASP A 1 714 ? -8.402 22.545 4.358 1.00 69.50 714 ASP A O 1
ATOM 5068 N N . LEU A 1 715 ? -8.674 24.458 3.228 1.00 78.69 715 LEU A N 1
ATOM 5069 C CA . LEU A 1 715 ? -10.130 24.408 3.158 1.00 78.69 715 LEU A CA 1
ATOM 5070 C C . LEU A 1 715 ? -10.601 24.210 1.717 1.00 78.69 715 LEU A C 1
ATOM 5072 O O . LEU A 1 715 ? -11.731 24.563 1.387 1.00 78.69 715 LEU A O 1
ATOM 5076 N N . SER A 1 716 ? -9.754 23.678 0.831 1.00 73.44 716 SER A N 1
ATOM 5077 C CA . SER A 1 716 ? -10.043 23.576 -0.605 1.00 73.44 716 SER A CA 1
ATOM 5078 C C . SER A 1 716 ? -11.339 22.824 -0.902 1.00 73.44 716 SER A C 1
ATOM 5080 O O . SER A 1 716 ? -12.166 23.315 -1.674 1.00 73.44 716 SER A O 1
ATOM 5082 N N . SER A 1 717 ? -11.552 21.678 -0.251 1.00 65.81 717 SER A N 1
ATOM 5083 C CA . SER A 1 717 ? -12.729 20.820 -0.442 1.00 65.81 717 SER A CA 1
ATOM 5084 C C . SER A 1 717 ? -14.045 21.507 -0.056 1.00 65.81 717 SER A C 1
ATOM 5086 O O . SER A 1 717 ? -15.070 21.272 -0.695 1.00 65.81 717 SER A O 1
ATOM 5088 N N . VAL A 1 718 ? -14.016 22.401 0.937 1.00 79.12 718 VAL A N 1
ATOM 5089 C CA . VAL A 1 718 ? -15.209 23.086 1.461 1.00 79.12 718 VAL A CA 1
ATOM 5090 C C . VAL A 1 718 ? -15.391 24.470 0.834 1.00 79.12 718 VAL A C 1
ATOM 5092 O O . VAL A 1 718 ? -16.502 24.849 0.465 1.00 79.12 718 VAL A O 1
ATOM 5095 N N . ALA A 1 719 ? -14.317 25.242 0.677 1.00 83.06 719 ALA A N 1
ATOM 5096 C CA . ALA A 1 719 ? -14.369 26.634 0.246 1.00 83.06 719 ALA A CA 1
ATOM 5097 C C . ALA A 1 719 ? -14.527 26.792 -1.274 1.00 83.06 719 ALA A C 1
ATOM 5099 O O . ALA A 1 719 ? -15.319 27.633 -1.708 1.00 83.06 719 ALA A O 1
ATOM 5100 N N . ILE A 1 720 ? -13.835 25.992 -2.101 1.00 85.19 720 ILE A N 1
ATOM 5101 C CA . ILE A 1 720 ? -13.873 26.136 -3.572 1.00 85.19 720 ILE A CA 1
ATOM 5102 C C . ILE A 1 720 ? -15.300 25.985 -4.135 1.00 85.19 720 ILE A C 1
ATOM 5104 O O . ILE A 1 720 ? -15.700 26.844 -4.928 1.00 85.19 720 ILE A O 1
ATOM 5108 N N . PRO A 1 721 ? -16.121 25.001 -3.706 1.00 88.81 721 PRO A N 1
ATOM 5109 C CA . PRO A 1 721 ? -17.510 24.884 -4.164 1.00 88.81 721 PRO A CA 1
ATOM 5110 C C . PRO A 1 721 ? -18.408 26.081 -3.803 1.00 88.81 721 PRO A C 1
ATOM 5112 O O . PRO A 1 721 ? -19.453 26.281 -4.427 1.00 88.81 721 PRO A O 1
ATOM 5115 N N . LEU A 1 722 ? -18.028 26.873 -2.795 1.00 91.25 722 LEU A N 1
ATOM 5116 C CA . LEU A 1 722 ? -18.799 28.015 -2.291 1.00 91.25 722 LEU A CA 1
ATOM 5117 C C . LEU A 1 722 ? -18.414 29.345 -2.947 1.00 91.25 722 LEU A C 1
ATOM 5119 O O . LEU A 1 722 ? -19.190 30.310 -2.875 1.00 91.25 722 LEU A O 1
ATOM 5123 N N . LEU A 1 723 ? -17.233 29.415 -3.565 1.00 90.31 723 LEU A N 1
ATOM 5124 C CA . LEU A 1 723 ? -16.746 30.606 -4.249 1.00 90.31 723 LEU A CA 1
ATOM 5125 C C . LEU A 1 723 ? -17.566 30.918 -5.503 1.00 90.31 723 LEU A C 1
ATOM 5127 O O . LEU A 1 723 ? -18.142 30.057 -6.169 1.00 90.31 723 LEU A O 1
ATOM 5131 N N . ARG A 1 724 ? -17.598 32.201 -5.854 1.00 90.06 724 ARG A N 1
ATOM 5132 C CA . ARG A 1 724 ? -18.232 32.719 -7.067 1.00 90.06 724 ARG A CA 1
ATOM 5133 C C . ARG A 1 724 ? -17.279 33.674 -7.760 1.00 90.06 724 ARG A C 1
ATOM 5135 O O . ARG A 1 724 ? -16.522 34.388 -7.108 1.00 90.06 724 ARG A O 1
ATOM 5142 N N . GLU A 1 725 ? -17.341 33.727 -9.084 1.00 84.50 725 GLU A N 1
ATOM 5143 C CA . GLU A 1 725 ? -16.625 34.755 -9.837 1.00 84.50 725 GLU A CA 1
ATOM 5144 C C . GLU A 1 725 ? -17.178 36.148 -9.470 1.00 84.50 725 GLU A C 1
ATOM 5146 O O . GLU A 1 725 ? -18.392 36.376 -9.461 1.00 84.50 725 GLU A O 1
ATOM 5151 N N . GLY A 1 726 ? -16.287 37.082 -9.143 1.00 83.38 726 GLY A N 1
ATOM 5152 C CA . GLY A 1 726 ? -16.598 38.399 -8.595 1.00 83.38 726 GLY A CA 1
ATOM 5153 C C . GLY A 1 726 ? -16.447 38.472 -7.072 1.00 83.38 726 GLY A C 1
ATOM 5154 O O . GLY A 1 726 ? -15.495 37.944 -6.501 1.00 83.38 726 GLY A O 1
ATOM 5155 N N . SER A 1 727 ? -17.359 39.197 -6.421 1.00 90.19 727 SER A N 1
ATOM 5156 C CA . SER A 1 727 ? -17.284 39.464 -4.980 1.00 90.19 727 SER A CA 1
ATOM 5157 C C . SER A 1 727 ? -17.771 38.273 -4.154 1.00 90.19 727 SER A C 1
ATOM 5159 O O . SER A 1 727 ? -18.821 37.703 -4.457 1.00 90.19 727 SER A O 1
ATOM 5161 N N . ASN A 1 728 ? -17.024 37.934 -3.105 1.00 93.88 728 ASN A N 1
ATOM 5162 C CA . ASN A 1 728 ? -17.369 36.918 -2.116 1.00 93.88 728 ASN A CA 1
ATOM 5163 C C . ASN A 1 728 ? -17.273 37.526 -0.718 1.00 93.88 728 ASN A C 1
ATOM 5165 O O . ASN A 1 728 ? -16.326 38.252 -0.412 1.00 93.88 728 ASN A O 1
ATOM 5169 N N . THR A 1 729 ? -18.243 37.207 0.129 1.00 94.69 729 THR A N 1
ATOM 5170 C CA . THR A 1 729 ? -18.298 37.696 1.505 1.00 94.69 729 THR A CA 1
ATOM 5171 C C . THR A 1 729 ? -17.521 36.756 2.416 1.00 94.69 729 THR A C 1
ATOM 5173 O O . THR A 1 729 ? -17.865 35.577 2.506 1.00 94.69 729 THR A O 1
ATOM 5176 N N . VAL A 1 730 ? -16.553 37.297 3.152 1.00 95.62 730 VAL A N 1
ATOM 5177 C CA . VAL A 1 730 ? -15.889 36.622 4.273 1.00 95.62 730 VAL A CA 1
ATOM 5178 C C . VAL A 1 730 ? -16.362 37.274 5.568 1.00 95.62 730 VAL A C 1
ATOM 5180 O O . VAL A 1 730 ? -16.191 38.480 5.759 1.00 95.62 730 VAL A O 1
ATOM 5183 N N . ALA A 1 731 ? -16.983 36.492 6.445 1.00 95.19 731 ALA A N 1
ATOM 5184 C CA . ALA A 1 731 ? -17.414 36.934 7.765 1.00 95.19 731 ALA A CA 1
ATOM 5185 C C . ALA A 1 731 ? -16.636 36.163 8.835 1.00 95.19 731 ALA A C 1
ATOM 5187 O O . ALA A 1 731 ? -16.550 34.942 8.759 1.00 95.19 731 ALA A O 1
ATOM 5188 N N . ILE A 1 732 ? -16.062 36.869 9.809 1.00 94.12 732 ILE A N 1
ATOM 5189 C CA . ILE A 1 732 ? -15.233 36.264 10.863 1.00 94.12 732 ILE A CA 1
ATOM 5190 C C . ILE A 1 732 ? -15.726 36.752 12.215 1.00 94.12 732 ILE A C 1
ATOM 5192 O O . ILE A 1 732 ? -15.905 37.960 12.410 1.00 94.12 732 ILE A O 1
ATOM 5196 N N . GLY A 1 733 ? -15.966 35.810 13.121 1.00 91.44 733 GLY A N 1
ATOM 5197 C CA . GLY A 1 733 ? -16.318 36.070 14.509 1.00 91.44 733 GLY A CA 1
ATOM 5198 C C . GLY A 1 733 ? -15.193 35.626 15.427 1.00 91.44 733 GLY A C 1
ATOM 5199 O O . GLY A 1 733 ? -14.584 34.593 15.174 1.00 91.44 733 GLY A O 1
ATOM 5200 N N . VAL A 1 734 ? -14.935 36.415 16.462 1.00 89.69 734 VAL A N 1
ATOM 5201 C CA . VAL A 1 734 ? -13.938 36.136 17.499 1.00 89.69 734 VAL A CA 1
ATOM 5202 C C . VAL A 1 734 ? -14.616 36.275 18.845 1.00 89.69 734 VAL A C 1
ATOM 5204 O O . VAL A 1 734 ? -15.351 37.249 19.047 1.00 89.69 734 VAL A O 1
ATOM 5207 N N . TRP A 1 735 ? -14.373 35.337 19.749 1.00 88.69 735 TRP A N 1
ATOM 5208 C CA . TRP A 1 735 ? -14.979 35.309 21.072 1.00 88.69 735 TRP A CA 1
ATOM 5209 C C . TRP A 1 735 ? -13.917 35.196 22.138 1.00 88.69 735 TRP A C 1
ATOM 5211 O O . TRP A 1 735 ? -13.047 34.336 22.073 1.00 88.69 735 TRP A O 1
ATOM 5221 N N . ASN A 1 736 ? -14.046 36.056 23.137 1.00 83.88 736 ASN A N 1
ATOM 5222 C CA . ASN A 1 736 ? -13.205 36.015 24.307 1.00 83.88 736 ASN A CA 1
ATOM 5223 C C . ASN A 1 736 ? -13.580 34.812 25.190 1.00 83.88 736 ASN A C 1
ATOM 5225 O O . ASN A 1 736 ? -14.741 34.386 25.239 1.00 83.88 736 ASN A O 1
ATOM 5229 N N . SER A 1 737 ? -12.619 34.268 25.920 1.00 75.88 737 SER A N 1
ATOM 5230 C CA . SER A 1 737 ? -12.829 33.160 26.865 1.00 75.88 737 SER A CA 1
ATOM 5231 C C . SER A 1 737 ? -13.243 33.616 28.280 1.00 75.88 737 SER A C 1
ATOM 5233 O O . SER A 1 737 ? -13.716 32.816 29.095 1.00 75.88 737 SER A O 1
ATOM 5235 N N . ALA A 1 738 ? -13.148 34.909 28.611 1.00 65.06 738 ALA A N 1
ATOM 5236 C CA . ALA A 1 738 ? -13.475 35.434 29.938 1.00 65.06 738 ALA A CA 1
ATOM 5237 C C . ALA A 1 738 ? -14.973 35.765 30.122 1.00 65.06 738 ALA A C 1
ATOM 5239 O O . ALA A 1 738 ? -15.512 36.676 29.494 1.00 65.06 738 ALA A O 1
ATOM 5240 N N . PRO A 1 739 ? -15.648 35.120 31.101 1.00 52.56 739 PRO A N 1
ATOM 5241 C CA . PRO A 1 739 ? -16.112 35.866 32.279 1.00 52.56 739 PRO A CA 1
ATOM 5242 C C . PRO A 1 739 ? -15.983 35.087 33.608 1.00 52.56 739 PRO A C 1
ATOM 5244 O O . PRO A 1 739 ? -16.531 35.513 34.630 1.00 52.56 739 PRO A O 1
ATOM 5247 N N . MET A 1 740 ? -15.269 33.951 33.646 1.00 49.47 740 MET A N 1
ATOM 5248 C CA . MET A 1 740 ? -15.171 33.117 34.860 1.00 49.47 740 MET A CA 1
ATOM 5249 C C . MET A 1 740 ? -13.977 33.419 35.790 1.00 49.47 740 MET A C 1
ATOM 5251 O O . MET A 1 740 ? -13.997 32.947 36.929 1.00 49.47 740 MET A O 1
ATOM 5255 N N . VAL A 1 741 ? -12.988 34.242 35.398 1.00 47.53 741 VAL A N 1
ATOM 5256 C CA . VAL A 1 741 ? -11.781 34.482 36.235 1.00 47.53 741 VAL A CA 1
ATOM 5257 C C . VAL A 1 741 ? -11.208 35.914 36.284 1.00 47.53 741 VAL A C 1
ATOM 5259 O O . VAL A 1 741 ? -10.386 36.190 37.159 1.00 47.53 741 VAL A O 1
ATOM 5262 N N . GLY A 1 742 ? -11.679 36.868 35.477 1.00 53.75 742 GLY A N 1
ATOM 5263 C CA . GLY A 1 742 ? -11.198 38.265 35.481 1.00 53.75 742 GLY A CA 1
ATOM 5264 C C . GLY A 1 742 ? -11.286 38.902 34.088 1.00 53.75 742 GLY A C 1
ATOM 5265 O O . GLY A 1 742 ? -11.726 38.209 33.179 1.00 53.75 742 GLY A O 1
ATOM 5266 N N . PRO A 1 743 ? -10.939 40.195 33.907 1.00 55.59 743 PRO A N 1
ATOM 5267 C CA . PRO A 1 743 ? -10.856 40.790 32.569 1.00 55.59 743 PRO A CA 1
ATOM 5268 C C . PRO A 1 743 ? -9.751 40.096 31.761 1.00 55.59 743 PRO A C 1
ATOM 5270 O O . PRO A 1 743 ? -8.657 39.914 32.306 1.00 55.59 743 PRO A O 1
ATOM 5273 N N . SER A 1 744 ? -10.038 39.710 30.509 1.00 65.19 744 SER A N 1
ATOM 5274 C CA . SER A 1 744 ? -8.995 39.235 29.591 1.00 65.19 744 SER A CA 1
ATOM 5275 C C . SER A 1 744 ? -7.972 40.339 29.366 1.00 65.19 744 SER A C 1
ATOM 5277 O O . SER A 1 744 ? -8.308 41.530 29.367 1.00 65.19 744 SER A O 1
ATOM 5279 N N . THR A 1 745 ? -6.716 39.945 29.216 1.00 69.81 745 THR A N 1
ATOM 5280 C CA . THR A 1 745 ? -5.643 40.877 28.908 1.00 69.81 745 THR A CA 1
ATOM 5281 C C . THR A 1 745 ? -5.657 41.279 27.443 1.00 69.81 745 THR A C 1
ATOM 5283 O O . THR A 1 745 ? -5.236 42.392 27.160 1.00 69.81 745 THR A O 1
ATOM 5286 N N . ASP A 1 746 ? -6.221 40.469 26.558 1.00 74.19 746 ASP A N 1
ATOM 5287 C CA . ASP A 1 746 ? -6.131 40.593 25.109 1.00 74.19 746 ASP A CA 1
ATOM 5288 C C . ASP A 1 746 ? -7.329 39.933 24.398 1.00 74.19 746 ASP A C 1
ATOM 5290 O O . ASP A 1 746 ? -8.152 39.251 25.022 1.00 74.19 746 ASP A O 1
ATOM 5294 N N . LEU A 1 747 ? -7.505 40.312 23.128 1.00 81.50 747 LEU A N 1
ATOM 5295 C CA . LEU A 1 747 ? -8.360 39.663 22.131 1.00 81.50 747 LEU A CA 1
ATOM 5296 C C . LEU A 1 747 ? -7.942 40.183 20.752 1.00 81.50 747 LEU A C 1
ATOM 5298 O O . LEU A 1 747 ? -7.996 41.396 20.533 1.00 81.50 747 LEU A O 1
ATOM 5302 N N . VAL A 1 748 ? -7.568 39.325 19.803 1.00 83.12 748 VAL A N 1
ATOM 5303 C CA . VAL A 1 748 ? -7.127 39.747 18.461 1.00 83.12 748 VAL A CA 1
ATOM 5304 C C . VAL A 1 748 ? -7.549 38.757 17.377 1.00 83.12 748 VAL A C 1
ATOM 5306 O O . VAL A 1 748 ? -7.725 37.575 17.641 1.00 83.12 748 VAL A O 1
ATOM 5309 N N . VAL A 1 749 ? -7.724 39.248 16.144 1.00 85.94 749 VAL A N 1
ATOM 5310 C CA . VAL A 1 749 ? -7.770 38.405 14.941 1.00 85.94 749 VAL A CA 1
ATOM 5311 C C . VAL A 1 749 ? -7.078 39.067 13.747 1.00 85.94 749 VAL A C 1
ATOM 5313 O O . VAL A 1 749 ? -7.336 40.227 13.390 1.00 85.94 749 VAL A O 1
ATOM 5316 N N . ALA A 1 750 ? -6.206 38.301 13.104 1.00 83.44 750 ALA A N 1
ATOM 5317 C CA . ALA A 1 750 ? -5.415 38.651 11.936 1.00 83.44 750 ALA A CA 1
ATOM 5318 C C . ALA A 1 750 ? -5.360 37.446 10.971 1.00 83.44 750 ALA A C 1
ATOM 5320 O O . ALA A 1 750 ? -4.417 36.660 10.993 1.00 83.44 750 ALA A O 1
ATOM 5321 N N . PRO A 1 751 ? -6.383 37.284 10.116 1.00 83.25 751 PRO A N 1
ATOM 5322 C CA . PRO A 1 751 ? -6.429 36.217 9.129 1.00 83.25 751 PRO A CA 1
ATOM 5323 C C . PRO A 1 751 ? -5.619 36.563 7.875 1.00 83.25 751 PRO A C 1
ATOM 5325 O O . PRO A 1 751 ? -5.533 37.729 7.476 1.00 83.25 751 PRO A O 1
ATOM 5328 N N . ARG A 1 752 ? -5.120 35.533 7.195 1.00 80.62 752 ARG A N 1
ATOM 5329 C CA . ARG A 1 752 ? -4.564 35.581 5.844 1.00 80.62 752 ARG A CA 1
ATOM 5330 C C . ARG A 1 752 ? -5.176 34.457 5.005 1.00 80.62 752 ARG A C 1
ATOM 5332 O O . ARG A 1 752 ? -5.058 33.289 5.333 1.00 80.62 752 ARG A O 1
ATOM 5339 N N . ILE A 1 753 ? -5.870 34.802 3.923 1.00 83.12 753 ILE A N 1
ATOM 5340 C CA . ILE A 1 753 ? -6.496 33.833 3.011 1.00 83.12 753 ILE A CA 1
ATOM 5341 C C . ILE A 1 753 ? -5.710 33.810 1.709 1.00 83.12 753 ILE A C 1
ATOM 5343 O O . ILE A 1 753 ? -5.503 34.856 1.085 1.00 83.12 753 ILE A O 1
ATOM 5347 N N . VAL A 1 754 ? -5.329 32.612 1.279 1.00 78.62 754 VAL A N 1
ATOM 5348 C CA . VAL A 1 754 ? -4.545 32.372 0.070 1.00 78.62 754 VAL A CA 1
ATOM 5349 C C . VAL A 1 754 ? -5.295 31.401 -0.836 1.00 78.62 754 VAL A C 1
ATOM 5351 O O . VAL A 1 754 ? -5.752 30.352 -0.397 1.00 78.62 754 VAL A O 1
ATOM 5354 N N . VAL A 1 755 ? -5.425 31.725 -2.120 1.00 72.81 755 VAL A N 1
ATOM 5355 C CA . VAL A 1 755 ? -5.949 30.793 -3.130 1.00 72.81 755 VAL A CA 1
ATOM 5356 C C . VAL A 1 755 ? -4.825 30.368 -4.057 1.00 72.81 755 VAL A C 1
ATOM 5358 O O . VAL A 1 755 ? -4.072 31.222 -4.516 1.00 72.81 755 VAL A O 1
ATOM 5361 N N . LYS A 1 756 ? -4.690 29.066 -4.339 1.00 65.25 756 LYS A N 1
ATOM 5362 C CA . LYS A 1 756 ? -3.711 28.559 -5.307 1.00 65.25 756 LYS A CA 1
ATOM 5363 C C . LYS A 1 756 ? -4.372 28.056 -6.585 1.00 65.25 756 LYS A C 1
ATOM 5365 O O . LYS A 1 756 ? -5.506 27.582 -6.565 1.00 65.25 756 LYS A O 1
ATOM 5370 N N . ARG A 1 757 ? -3.665 28.190 -7.702 1.00 60.50 757 ARG A N 1
ATOM 5371 C CA . ARG A 1 757 ? -4.111 27.847 -9.062 1.00 60.50 757 ARG A CA 1
ATOM 5372 C C . ARG A 1 757 ? -2.988 27.138 -9.802 1.00 60.50 757 ARG A C 1
ATOM 5374 O O . ARG A 1 757 ? -1.850 27.497 -9.545 1.00 60.50 757 ARG A O 1
ATOM 5381 N N . PRO A 1 758 ? -3.229 26.245 -10.768 1.00 48.31 758 PRO A N 1
ATOM 5382 C CA . PRO A 1 758 ? -2.158 25.680 -11.574 1.00 48.31 758 PRO A CA 1
ATOM 5383 C C . PRO A 1 758 ? -1.396 26.756 -12.343 1.00 48.31 758 PRO A C 1
ATOM 5385 O O . PRO A 1 758 ? -1.978 27.546 -13.087 1.00 48.31 758 PRO A O 1
ATOM 5388 N N . ILE A 1 759 ? -0.079 26.772 -12.179 1.00 50.94 759 ILE A N 1
ATOM 5389 C CA . ILE A 1 759 ? 0.855 27.306 -13.152 1.00 50.94 759 ILE A CA 1
ATOM 5390 C C . ILE A 1 759 ? 0.860 26.346 -14.341 1.00 50.94 759 ILE A C 1
ATOM 5392 O O . ILE A 1 759 ? 1.526 25.319 -14.375 1.00 50.94 759 ILE A O 1
ATOM 5396 N N . THR A 1 760 ? 0.171 26.744 -15.392 1.00 49.53 760 THR A N 1
ATOM 5397 C CA . THR A 1 760 ? 0.909 26.852 -16.644 1.00 49.53 760 THR A CA 1
ATOM 5398 C C . THR A 1 760 ? 0.946 28.336 -16.936 1.00 49.53 760 THR A C 1
ATOM 5400 O O . THR A 1 760 ? -0.123 28.924 -17.137 1.00 49.53 760 THR A O 1
ATOM 5403 N N . PRO A 1 761 ? 2.108 29.017 -16.904 1.00 51.41 761 PRO A N 1
ATOM 5404 C CA . PRO A 1 761 ? 2.108 30.412 -17.288 1.00 51.41 761 PRO A CA 1
ATOM 5405 C C . PRO A 1 761 ? 1.645 30.414 -18.737 1.00 51.41 761 PRO A C 1
ATOM 5407 O O . PRO A 1 761 ? 2.200 29.681 -19.550 1.00 51.41 761 PRO A O 1
ATOM 5410 N N . ASN A 1 762 ? 0.646 31.218 -19.085 1.00 61.59 762 ASN A N 1
ATOM 5411 C CA . ASN A 1 762 ? 0.469 31.560 -20.487 1.00 61.59 762 ASN A CA 1
ATOM 5412 C C . ASN A 1 762 ? 1.705 32.379 -20.874 1.00 61.59 762 ASN A C 1
ATOM 5414 O O . ASN A 1 762 ? 1.715 33.599 -20.687 1.00 61.59 762 ASN A O 1
ATOM 5418 N N . MET A 1 763 ? 2.771 31.735 -21.358 1.00 86.94 763 MET A N 1
ATOM 5419 C CA . MET A 1 763 ? 3.832 32.483 -22.019 1.00 86.94 763 MET A CA 1
ATOM 5420 C C . MET A 1 763 ? 3.372 32.808 -23.420 1.00 86.94 763 MET A C 1
ATOM 5422 O O . MET A 1 763 ? 2.613 32.094 -24.080 1.00 86.94 763 MET A O 1
ATOM 5426 N N . ARG A 1 764 ? 3.891 33.922 -23.898 1.00 91.81 764 ARG A N 1
ATOM 5427 C CA . ARG A 1 764 ? 3.883 34.208 -25.316 1.00 91.81 764 ARG A CA 1
ATOM 5428 C C . ARG A 1 764 ? 5.201 33.756 -25.891 1.00 91.81 764 ARG A C 1
ATOM 5430 O O . ARG A 1 764 ? 6.251 34.088 -25.340 1.00 91.81 764 ARG A O 1
ATOM 5437 N N . TYR A 1 765 ? 5.146 33.039 -27.002 1.00 94.75 765 TYR A N 1
ATOM 5438 C CA . TYR A 1 765 ? 6.330 32.553 -27.679 1.00 94.75 765 TYR A CA 1
ATOM 5439 C C . TYR A 1 765 ? 6.398 32.989 -29.143 1.00 94.75 765 TYR A C 1
ATOM 5441 O O . TYR A 1 765 ? 5.390 33.219 -29.822 1.00 94.75 765 TYR A O 1
ATOM 5449 N N . LEU A 1 766 ? 7.628 33.100 -29.634 1.00 94.62 766 LEU A N 1
ATOM 5450 C CA . LEU A 1 766 ? 7.947 33.317 -31.034 1.00 94.62 766 LEU A CA 1
ATOM 5451 C C . LEU A 1 766 ? 9.045 32.346 -31.465 1.00 94.62 766 LEU A C 1
ATOM 5453 O O . LEU A 1 766 ? 10.194 32.457 -31.039 1.00 94.62 766 LEU A O 1
ATOM 5457 N N . THR A 1 767 ? 8.686 31.435 -32.361 1.00 93.38 767 THR A N 1
ATOM 5458 C CA . THR A 1 767 ? 9.603 30.482 -32.994 1.00 93.38 767 THR A CA 1
ATOM 5459 C C . THR A 1 767 ? 10.199 31.074 -34.266 1.00 93.38 767 THR A C 1
ATOM 5461 O O . THR A 1 767 ? 9.472 31.626 -35.097 1.00 93.38 767 THR A O 1
ATOM 5464 N N . ASN A 1 768 ? 11.513 30.931 -34.458 1.00 86.81 768 ASN A N 1
ATOM 5465 C CA . ASN A 1 768 ? 12.221 31.579 -35.561 1.00 86.81 768 ASN A CA 1
ATOM 5466 C C . ASN A 1 768 ? 12.994 30.580 -36.433 1.00 86.81 768 ASN A C 1
ATOM 5468 O O . ASN A 1 768 ? 13.947 29.947 -35.990 1.00 86.81 768 ASN A O 1
ATOM 5472 N N . VAL A 1 769 ? 12.640 30.519 -37.720 1.00 88.25 769 VAL A N 1
ATOM 5473 C CA . VAL A 1 769 ? 13.445 29.881 -38.790 1.00 88.25 769 VAL A CA 1
ATOM 5474 C C . VAL A 1 769 ? 14.141 30.915 -39.693 1.00 88.25 769 VAL A C 1
ATOM 5476 O O . VAL A 1 769 ? 14.860 30.576 -40.630 1.00 88.25 769 VAL A O 1
ATOM 5479 N N . SER A 1 770 ? 13.903 32.204 -39.435 1.00 88.75 770 SER A N 1
ATOM 5480 C CA . SER A 1 770 ? 14.500 33.354 -40.121 1.00 88.75 770 SER A CA 1
ATOM 5481 C C . SER A 1 770 ? 14.518 34.568 -39.192 1.00 88.75 770 SER A C 1
ATOM 5483 O O . SER A 1 770 ? 13.706 34.622 -38.274 1.00 88.75 770 SER A O 1
ATOM 5485 N N . ASP A 1 771 ? 15.363 35.562 -39.479 1.00 91.50 771 ASP A N 1
ATOM 5486 C CA . ASP A 1 771 ? 15.524 36.771 -38.656 1.00 91.50 771 ASP A CA 1
ATOM 5487 C C . ASP A 1 771 ? 14.196 37.501 -38.357 1.00 91.50 771 ASP A C 1
ATOM 5489 O O . ASP A 1 771 ? 13.591 38.059 -39.284 1.00 91.50 771 ASP A O 1
ATOM 5493 N N . PRO A 1 772 ? 13.751 37.557 -37.085 1.00 90.31 772 PRO A N 1
ATOM 5494 C CA . PRO A 1 772 ? 12.545 38.282 -36.697 1.00 90.31 772 PRO A CA 1
ATOM 5495 C C . PRO A 1 772 ? 12.779 39.794 -36.520 1.00 90.31 772 PRO A C 1
ATOM 5497 O O . PRO A 1 772 ? 11.823 40.545 -36.325 1.00 90.31 772 PRO A O 1
ATOM 5500 N N . GLY A 1 773 ? 14.028 40.273 -36.582 1.00 89.88 773 GLY A N 1
ATOM 5501 C CA . GLY A 1 773 ? 14.375 41.693 -36.489 1.00 89.88 773 GLY A CA 1
ATOM 5502 C C . GLY A 1 773 ? 14.212 42.306 -35.093 1.00 89.88 773 GLY A C 1
ATOM 5503 O O . GLY A 1 773 ? 14.016 43.518 -34.981 1.00 89.88 773 GLY A O 1
ATOM 5504 N N . LEU A 1 774 ? 14.268 41.490 -34.034 1.00 89.94 774 LEU A N 1
ATOM 5505 C CA . LEU A 1 774 ? 13.988 41.908 -32.652 1.00 89.94 774 LEU A CA 1
ATOM 5506 C C . LEU A 1 774 ? 15.209 42.463 -31.898 1.00 89.94 774 LEU A C 1
ATOM 5508 O O . LEU A 1 774 ? 15.056 43.333 -31.031 1.00 89.94 774 LEU A O 1
ATOM 5512 N N . GLY A 1 775 ? 16.418 41.972 -32.198 1.00 88.69 775 GLY A N 1
ATOM 5513 C CA . GLY A 1 775 ? 17.596 42.195 -31.345 1.00 88.69 775 GLY A CA 1
ATOM 5514 C C . GLY A 1 775 ? 17.319 41.763 -29.898 1.00 88.69 775 GLY A C 1
ATOM 5515 O O . GLY A 1 775 ? 16.581 40.814 -29.690 1.00 88.69 775 GLY A O 1
ATOM 5516 N N . LEU A 1 776 ? 17.821 42.495 -28.895 1.00 92.19 776 LEU A N 1
ATOM 5517 C CA . LEU A 1 776 ? 17.480 42.272 -27.474 1.00 92.19 776 LEU A CA 1
ATOM 5518 C C . LEU A 1 776 ? 16.287 43.109 -26.982 1.00 92.19 776 LEU A C 1
ATOM 5520 O O . LEU A 1 776 ? 15.991 43.144 -25.794 1.00 92.19 776 LEU A O 1
ATOM 5524 N N . SER A 1 777 ? 15.587 43.828 -27.865 1.00 92.69 777 SER A N 1
ATOM 5525 C CA . SER A 1 777 ? 14.491 44.706 -27.421 1.00 92.69 777 SER A CA 1
ATOM 5526 C C . SER A 1 777 ? 13.309 43.941 -26.816 1.00 92.69 777 SER A C 1
ATOM 5528 O O . SER A 1 777 ? 12.563 44.514 -26.025 1.00 92.69 777 SER A O 1
ATOM 5530 N N . TRP A 1 778 ? 13.173 42.656 -27.154 1.00 94.50 778 TRP A N 1
ATOM 5531 C CA . TRP A 1 778 ? 12.136 41.759 -26.654 1.00 94.50 778 TRP A CA 1
ATOM 5532 C C . TRP A 1 778 ? 12.370 41.274 -25.224 1.00 94.50 778 TRP A C 1
ATOM 5534 O O . TRP A 1 778 ? 11.485 40.635 -24.685 1.00 94.50 778 TRP A O 1
ATOM 5544 N N . THR A 1 779 ? 13.497 41.565 -24.578 1.00 95.44 779 THR A N 1
ATOM 5545 C CA . THR A 1 779 ? 13.701 41.191 -23.165 1.00 95.44 779 THR A CA 1
ATOM 5546 C C . THR A 1 779 ? 13.204 42.280 -22.211 1.00 95.44 779 THR A C 1
ATOM 5548 O O . THR A 1 779 ? 12.995 42.042 -21.027 1.00 95.44 779 THR A O 1
ATOM 5551 N N . ALA A 1 780 ? 12.972 43.494 -22.723 1.00 92.69 780 ALA A N 1
ATOM 5552 C CA . ALA A 1 780 ? 12.561 44.640 -21.924 1.00 92.69 780 ALA A CA 1
ATOM 5553 C C . ALA A 1 780 ? 11.089 44.558 -21.485 1.00 92.69 780 ALA A C 1
ATOM 5555 O O . ALA A 1 780 ? 10.218 44.084 -22.221 1.00 92.69 780 ALA A O 1
ATOM 5556 N N . THR A 1 781 ? 10.788 45.144 -20.325 1.00 89.81 781 THR A N 1
ATOM 5557 C CA . THR A 1 781 ? 9.426 45.221 -19.764 1.00 89.81 781 THR A CA 1
ATOM 5558 C C . THR A 1 781 ? 8.425 45.916 -20.689 1.00 89.81 781 THR A C 1
ATOM 5560 O O . THR A 1 781 ? 7.272 45.514 -20.772 1.00 89.81 781 THR A O 1
ATOM 5563 N N . ALA A 1 782 ? 8.861 46.939 -21.432 1.00 89.69 782 ALA A N 1
ATOM 5564 C CA . ALA A 1 782 ? 7.997 47.745 -22.301 1.00 89.69 782 ALA A CA 1
ATOM 5565 C C . ALA A 1 782 ? 7.737 47.145 -23.698 1.00 89.69 782 ALA A C 1
ATOM 5567 O O . ALA A 1 782 ? 7.071 47.781 -24.521 1.00 89.69 782 ALA A O 1
ATOM 5568 N N . PHE A 1 783 ? 8.305 45.980 -24.016 1.00 93.88 783 PHE A N 1
ATOM 5569 C CA . PHE A 1 783 ? 8.101 45.342 -25.313 1.00 93.88 783 PHE A CA 1
ATOM 5570 C C . PHE A 1 783 ? 6.673 44.800 -25.451 1.00 93.88 783 PHE A C 1
ATOM 5572 O O . PHE A 1 783 ? 6.099 44.288 -24.497 1.00 93.88 783 PHE A O 1
ATOM 5579 N N . ASN A 1 784 ? 6.107 44.919 -26.654 1.00 91.62 784 ASN A N 1
ATOM 5580 C CA . ASN A 1 784 ? 4.763 44.437 -26.959 1.00 91.62 784 ASN A CA 1
ATOM 5581 C C . ASN A 1 784 ? 4.833 43.071 -27.649 1.00 91.62 784 ASN A C 1
ATOM 5583 O O . ASN A 1 784 ? 4.981 42.998 -28.871 1.00 91.62 784 ASN A O 1
ATOM 5587 N N . ASP A 1 785 ? 4.687 42.017 -26.859 1.00 91.19 785 ASP A N 1
ATOM 5588 C CA . ASP A 1 785 ? 4.559 40.621 -27.283 1.00 91.19 785 ASP A CA 1
ATOM 5589 C C . ASP A 1 785 ? 3.120 40.231 -27.654 1.00 91.19 785 ASP A C 1
ATOM 5591 O O . ASP A 1 785 ? 2.888 39.112 -28.089 1.00 91.19 785 ASP A O 1
ATOM 5595 N N . GLY A 1 786 ? 2.147 41.147 -27.595 1.00 89.44 786 GLY A N 1
ATOM 5596 C CA . GLY A 1 786 ? 0.764 40.904 -28.027 1.00 89.44 786 GLY A CA 1
ATOM 5597 C C . GLY A 1 786 ? 0.588 40.238 -29.412 1.00 89.44 786 GLY A C 1
ATOM 5598 O O . GLY A 1 786 ? -0.388 39.512 -29.600 1.00 89.44 786 GLY A O 1
ATOM 5599 N N . PRO A 1 787 ? 1.478 40.458 -30.405 1.00 92.81 787 PRO A N 1
ATOM 5600 C CA . PRO A 1 787 ? 1.449 39.736 -31.682 1.00 92.81 787 PRO A CA 1
ATOM 5601 C C . PRO A 1 787 ? 2.000 38.298 -31.658 1.00 92.81 787 PRO A C 1
ATOM 5603 O O . PRO A 1 787 ? 1.878 37.616 -32.672 1.00 92.81 787 PRO A O 1
ATOM 5606 N N . TRP A 1 788 ? 2.666 37.873 -30.583 1.00 94.00 788 TRP A N 1
ATOM 5607 C CA . TRP A 1 788 ? 3.220 36.524 -30.423 1.00 94.00 788 TRP A CA 1
ATOM 5608 C C . TRP A 1 788 ? 2.122 35.530 -30.046 1.00 94.00 788 TRP A C 1
ATOM 5610 O O . TRP A 1 788 ? 1.079 35.918 -29.507 1.00 94.00 788 TRP A O 1
ATOM 5620 N N . THR A 1 789 ? 2.366 34.258 -30.343 1.00 93.44 789 THR A N 1
ATOM 5621 C CA . THR A 1 789 ? 1.436 33.166 -30.051 1.00 93.44 789 THR A CA 1
ATOM 5622 C C . THR A 1 789 ? 1.452 32.869 -28.555 1.00 93.44 789 THR A C 1
ATOM 5624 O O . THR A 1 789 ? 2.507 32.925 -27.936 1.00 93.44 789 THR A O 1
ATOM 5627 N N . GLU A 1 790 ? 0.295 32.577 -27.968 1.00 89.75 790 GLU A N 1
ATOM 5628 C CA . GLU A 1 790 ? 0.195 32.081 -26.588 1.00 89.75 790 GLU A CA 1
ATOM 5629 C C . GLU A 1 790 ? 0.474 30.570 -26.555 1.00 89.75 790 GLU A C 1
ATOM 5631 O O . GLU A 1 790 ? 0.118 29.859 -27.497 1.00 89.75 790 GLU A O 1
ATOM 5636 N N . GLY A 1 791 ? 1.121 30.089 -25.497 1.00 83.69 791 GLY A N 1
ATOM 5637 C CA . GLY A 1 791 ? 1.428 28.676 -25.282 1.00 83.69 791 GLY A CA 1
ATOM 5638 C C . GLY A 1 791 ? 1.624 28.343 -23.801 1.00 83.69 791 GLY A C 1
ATOM 5639 O O . GLY A 1 791 ? 1.312 29.156 -22.930 1.00 83.69 791 GLY A O 1
ATOM 5640 N N . GLN A 1 792 ? 2.171 27.155 -23.557 1.00 83.94 792 GLN A N 1
ATOM 5641 C CA . GLN A 1 792 ? 2.578 26.578 -22.271 1.00 83.94 792 GLN A CA 1
ATOM 5642 C C . GLN A 1 792 ? 4.088 26.226 -22.271 1.00 83.94 792 GLN A C 1
ATOM 5644 O O . GLN A 1 792 ? 4.684 26.047 -23.335 1.00 83.94 792 GLN A O 1
ATOM 5649 N N . TYR A 1 793 ? 4.725 26.195 -21.090 1.00 83.88 793 TYR A N 1
ATOM 5650 C CA . TYR A 1 793 ? 6.150 25.863 -20.933 1.00 83.88 793 TYR A CA 1
ATOM 5651 C C . TYR A 1 793 ? 6.263 24.341 -21.017 1.00 83.88 793 TYR A C 1
ATOM 5653 O O . TYR A 1 793 ? 5.255 23.656 -20.879 1.00 83.88 793 TYR A O 1
ATOM 5661 N N . GLY A 1 794 ? 7.436 23.825 -21.376 1.00 83.12 794 GLY A N 1
ATOM 5662 C CA . GLY A 1 794 ? 7.468 22.633 -22.222 1.00 83.12 794 GLY A CA 1
ATOM 5663 C C . GLY A 1 794 ? 7.294 23.017 -23.685 1.00 83.12 794 GLY A C 1
ATOM 5664 O O . GLY A 1 794 ? 6.495 22.443 -24.421 1.00 83.12 794 GLY A O 1
ATOM 5665 N N . VAL A 1 795 ? 7.964 24.095 -24.096 1.00 89.81 795 VAL A N 1
ATOM 5666 C CA . VAL A 1 795 ? 7.860 24.624 -25.456 1.00 89.81 795 VAL A CA 1
ATOM 5667 C C . VAL A 1 795 ? 8.991 24.068 -26.303 1.00 89.81 795 VAL A C 1
ATOM 5669 O O . VAL A 1 795 ? 10.161 24.274 -25.990 1.00 89.81 795 VAL A O 1
ATOM 5672 N N . GLY A 1 796 ? 8.648 23.379 -27.387 1.00 91.75 796 GLY A N 1
ATOM 5673 C CA . GLY A 1 796 ? 9.642 22.589 -28.093 1.00 91.75 796 GLY A CA 1
ATOM 5674 C C . GLY A 1 796 ? 9.133 21.780 -29.275 1.00 91.75 796 GLY A C 1
ATOM 5675 O O . GLY A 1 796 ? 7.990 21.930 -29.702 1.00 91.75 796 GLY A O 1
ATOM 5676 N N . TYR A 1 797 ? 9.997 20.956 -29.851 1.00 91.25 797 TYR A N 1
ATOM 5677 C CA . TYR A 1 797 ? 9.632 19.904 -30.797 1.00 91.25 797 TYR A CA 1
ATOM 5678 C C . TYR A 1 797 ? 10.529 18.688 -30.563 1.00 91.25 797 TYR A C 1
ATOM 5680 O O . TYR A 1 797 ? 11.644 18.847 -30.089 1.00 91.25 797 TYR A O 1
ATOM 5688 N N . GLU A 1 798 ? 10.046 17.512 -30.951 1.00 87.69 798 GLU A N 1
ATOM 5689 C CA . GLU A 1 798 ? 10.776 16.242 -30.912 1.00 87.69 798 GLU A CA 1
ATOM 5690 C C . GLU A 1 798 ? 10.480 15.472 -32.212 1.00 87.69 798 GLU A C 1
ATOM 5692 O O . GLU A 1 798 ? 9.344 15.478 -32.704 1.00 87.69 798 GLU A O 1
ATOM 5697 N N . ARG A 1 799 ? 11.500 14.856 -32.818 1.00 84.38 799 ARG A N 1
ATOM 5698 C CA . ARG A 1 799 ? 11.402 14.007 -34.026 1.00 84.38 799 ARG A CA 1
ATOM 5699 C C . ARG A 1 799 ? 11.911 12.578 -33.797 1.00 84.38 799 ARG A C 1
ATOM 5701 O O . ARG A 1 799 ? 11.639 11.717 -34.639 1.00 84.38 799 ARG A O 1
ATOM 5708 N N . GLY A 1 800 ? 12.720 12.377 -32.765 1.00 74.06 800 GLY A N 1
ATOM 5709 C CA . GLY A 1 800 ? 13.209 11.121 -32.214 1.00 74.06 800 GLY A CA 1
ATOM 5710 C C . GLY A 1 800 ? 12.326 10.640 -31.062 1.00 74.06 800 GLY A C 1
ATOM 5711 O O . GLY A 1 800 ? 11.116 10.564 -31.251 1.00 74.06 800 GLY A O 1
ATOM 5712 N N . VAL A 1 801 ? 12.956 10.246 -29.952 1.00 71.62 801 VAL A N 1
ATOM 5713 C CA . VAL A 1 801 ? 12.336 9.795 -28.694 1.00 71.62 801 VAL A CA 1
ATOM 5714 C C . VAL A 1 801 ? 13.135 10.365 -27.523 1.00 71.62 801 VAL A C 1
ATOM 5716 O O . VAL A 1 801 ? 14.360 10.386 -27.627 1.00 71.62 801 VAL A O 1
ATOM 5719 N N . GLY A 1 802 ? 12.467 10.803 -26.456 1.00 71.50 802 GLY A N 1
ATOM 5720 C CA . GLY A 1 802 ? 13.096 11.355 -25.249 1.00 71.50 802 GLY A CA 1
ATOM 5721 C C . GLY A 1 802 ? 12.239 12.452 -24.619 1.00 71.50 802 GLY A C 1
ATOM 5722 O O . GLY A 1 802 ? 11.584 12.237 -23.603 1.00 71.50 802 GLY A O 1
ATOM 5723 N N . ALA A 1 803 ? 12.167 13.616 -25.267 1.00 72.19 803 ALA A N 1
ATOM 5724 C CA . ALA A 1 803 ? 11.563 14.816 -24.687 1.00 72.19 803 ALA A CA 1
ATOM 5725 C C . ALA A 1 803 ? 10.027 14.928 -24.835 1.00 72.19 803 ALA A C 1
ATOM 5727 O O . ALA A 1 803 ? 9.450 15.967 -24.497 1.00 72.19 803 ALA A O 1
ATOM 5728 N N . GLU A 1 804 ? 9.312 13.929 -25.378 1.00 80.50 804 GLU A N 1
ATOM 5729 C CA . GLU A 1 804 ? 7.884 14.086 -25.714 1.00 80.50 804 GLU A CA 1
ATOM 5730 C C . GLU A 1 804 ? 6.995 14.384 -24.506 1.00 80.50 804 GLU A C 1
ATOM 5732 O O . GLU A 1 804 ? 6.021 15.130 -24.634 1.00 80.50 804 GLU A O 1
ATOM 5737 N N . ALA A 1 805 ? 7.334 13.819 -23.346 1.00 74.19 805 ALA A N 1
ATOM 5738 C CA . ALA A 1 805 ? 6.609 14.032 -22.096 1.00 74.19 805 ALA A CA 1
ATOM 5739 C C . ALA A 1 805 ? 6.758 15.470 -21.570 1.00 74.19 805 ALA A C 1
ATOM 5741 O O . ALA A 1 805 ? 5.844 15.997 -20.934 1.00 74.19 805 ALA A O 1
ATOM 5742 N N . LEU A 1 806 ? 7.863 16.136 -21.913 1.00 76.06 806 LEU A N 1
ATOM 5743 C CA . LEU A 1 806 ? 8.170 17.501 -21.497 1.00 76.06 806 LEU A CA 1
ATOM 5744 C C . LEU A 1 806 ? 7.542 18.558 -22.419 1.00 76.06 806 LEU A C 1
ATOM 5746 O O . LEU A 1 806 ? 7.516 19.738 -22.069 1.00 76.06 806 LEU A O 1
ATOM 5750 N N . ILE A 1 807 ? 7.021 18.186 -23.598 1.00 83.94 807 ILE A N 1
ATOM 5751 C CA . ILE A 1 807 ? 6.514 19.142 -24.598 1.00 83.94 807 ILE A CA 1
ATOM 5752 C C . ILE A 1 807 ? 5.000 19.368 -24.452 1.00 83.94 807 ILE A C 1
ATOM 5754 O O . ILE A 1 807 ? 4.174 18.691 -25.064 1.00 83.94 807 ILE A O 1
ATOM 5758 N N . ALA A 1 808 ? 4.619 20.425 -23.733 1.00 82.44 808 ALA A N 1
ATOM 5759 C CA . ALA A 1 808 ? 3.244 20.930 -23.694 1.00 82.44 808 ALA A CA 1
ATOM 5760 C C . ALA A 1 808 ? 2.885 21.827 -24.899 1.00 82.44 808 ALA A C 1
ATOM 5762 O O . ALA A 1 808 ? 1.731 21.889 -25.326 1.00 82.44 808 ALA A O 1
ATOM 5763 N N . THR A 1 809 ? 3.854 22.559 -25.466 1.00 88.94 809 THR A N 1
ATOM 5764 C CA . THR A 1 809 ? 3.656 23.440 -26.632 1.00 88.94 809 THR A CA 1
ATOM 5765 C C . THR A 1 809 ? 4.591 23.089 -27.771 1.00 88.94 809 THR A C 1
ATOM 5767 O O . THR A 1 809 ? 5.759 23.472 -27.796 1.00 88.94 809 THR A O 1
ATOM 5770 N N . THR A 1 810 ? 4.030 22.441 -28.788 1.00 91.88 810 THR A N 1
ATOM 5771 C CA . THR A 1 810 ? 4.768 22.091 -29.999 1.00 91.88 810 THR A CA 1
ATOM 5772 C C . THR A 1 810 ? 5.028 23.314 -30.883 1.00 91.88 810 THR A C 1
ATOM 5774 O O . THR A 1 810 ? 4.102 24.045 -31.254 1.00 91.88 810 THR A O 1
ATOM 5777 N N . VAL A 1 811 ? 6.282 23.512 -31.287 1.00 91.00 811 VAL A N 1
ATOM 5778 C CA . VAL A 1 811 ? 6.702 24.556 -32.230 1.00 91.00 811 VAL A CA 1
ATOM 5779 C C . VAL A 1 811 ? 7.083 23.974 -33.592 1.00 91.00 811 VAL A C 1
ATOM 5781 O O . VAL A 1 811 ? 7.069 22.770 -33.807 1.00 91.00 811 VAL A O 1
ATOM 5784 N N . THR A 1 812 ? 7.381 24.837 -34.568 1.00 85.75 812 THR A N 1
ATOM 5785 C CA . THR A 1 812 ? 7.787 24.372 -35.905 1.00 85.75 812 THR A CA 1
ATOM 5786 C C . THR A 1 812 ? 9.149 23.690 -35.857 1.00 85.75 812 THR A C 1
ATOM 5788 O O . THR A 1 812 ? 10.122 24.322 -35.447 1.00 85.75 812 THR A O 1
ATOM 5791 N N . ASP A 1 813 ? 9.229 22.464 -36.373 1.00 84.12 813 ASP A N 1
ATOM 5792 C CA . ASP A 1 813 ? 10.473 21.709 -36.407 1.00 84.12 813 ASP A CA 1
ATOM 5793 C C . ASP A 1 813 ? 11.615 22.446 -37.124 1.00 84.12 813 ASP A C 1
ATOM 5795 O O . ASP A 1 813 ? 11.435 23.063 -38.185 1.00 84.12 813 ASP A O 1
ATOM 5799 N N . GLY A 1 814 ? 12.831 22.274 -36.605 1.00 83.56 814 GLY A N 1
ATOM 5800 C CA . GLY A 1 814 ? 14.037 22.891 -37.156 1.00 83.56 814 GLY A CA 1
ATOM 5801 C C . GLY A 1 814 ? 14.117 24.397 -36.897 1.00 83.56 814 GLY A C 1
ATOM 5802 O O . GLY A 1 814 ? 14.773 25.120 -37.656 1.00 83.56 814 GLY A O 1
ATOM 5803 N N . ALA A 1 815 ? 13.430 24.880 -35.859 1.00 91.25 815 ALA A N 1
ATOM 5804 C CA . ALA A 1 815 ? 13.594 26.231 -35.344 1.00 91.25 815 ALA A CA 1
ATOM 5805 C C . ALA A 1 815 ? 15.052 26.485 -34.939 1.00 91.25 815 ALA A C 1
ATOM 5807 O O . ALA A 1 815 ? 15.691 25.647 -34.318 1.00 91.25 815 ALA A O 1
ATOM 5808 N N . HIS A 1 816 ? 15.576 27.667 -35.267 1.00 92.62 816 HIS A N 1
ATOM 5809 C CA . HIS A 1 816 ? 16.893 28.084 -34.780 1.00 92.62 816 HIS A CA 1
ATOM 5810 C C . HIS A 1 816 ? 16.841 28.545 -33.320 1.00 92.62 816 HIS A C 1
ATOM 5812 O O . HIS A 1 816 ? 17.826 28.426 -32.597 1.00 92.62 816 HIS A O 1
ATOM 5818 N N . SER A 1 817 ? 15.706 29.107 -32.909 1.00 94.19 817 SER A N 1
ATOM 5819 C CA . SER A 1 817 ? 15.448 29.512 -31.533 1.00 94.19 817 SER A CA 1
ATOM 5820 C C . SER A 1 817 ? 13.957 29.665 -31.261 1.00 94.19 817 SER A C 1
ATOM 5822 O O . SER A 1 817 ? 13.161 29.936 -32.177 1.00 94.19 817 SER A O 1
ATOM 5824 N N . VAL A 1 818 ? 13.597 29.560 -29.983 1.00 95.50 818 VAL A N 1
ATOM 5825 C CA . VAL A 1 818 ? 12.292 29.962 -29.452 1.00 95.50 818 VAL A CA 1
ATOM 5826 C C . VAL A 1 818 ? 12.497 31.051 -28.410 1.00 95.50 818 VAL A C 1
ATOM 5828 O O . VAL A 1 818 ? 13.297 30.907 -27.491 1.00 95.50 818 VAL A O 1
ATOM 5831 N N . TYR A 1 819 ? 11.774 32.158 -28.559 1.00 96.50 819 TYR A N 1
ATOM 5832 C CA . TYR A 1 819 ? 11.735 33.228 -27.565 1.00 96.50 819 TYR A CA 1
ATOM 5833 C C . TYR A 1 819 ? 10.438 33.150 -26.792 1.00 96.50 819 TYR A C 1
ATOM 5835 O O . TYR A 1 819 ? 9.381 33.116 -27.412 1.00 96.50 819 TYR A O 1
ATOM 5843 N N . THR A 1 820 ? 10.514 33.173 -25.469 1.00 95.44 820 THR A N 1
ATOM 5844 C CA . THR A 1 820 ? 9.367 33.104 -24.565 1.00 95.44 820 THR A CA 1
ATOM 5845 C C . THR A 1 820 ? 9.338 34.317 -23.650 1.00 95.44 820 THR A C 1
ATOM 5847 O O . THR A 1 820 ? 10.380 34.866 -23.281 1.00 95.44 820 THR A O 1
ATOM 5850 N N . ARG A 1 821 ? 8.135 34.762 -23.294 1.00 93.94 821 ARG A N 1
ATOM 5851 C CA . ARG A 1 821 ? 7.905 35.841 -22.334 1.00 93.94 821 ARG A CA 1
ATOM 5852 C C . ARG A 1 821 ? 6.724 35.501 -21.444 1.00 93.94 821 ARG A C 1
ATOM 5854 O O . ARG A 1 821 ? 5.644 35.206 -21.954 1.00 93.94 821 ARG A O 1
ATOM 5861 N N . THR A 1 822 ? 6.924 35.618 -20.140 1.00 90.38 822 THR A N 1
ATOM 5862 C CA . THR A 1 822 ? 5.868 35.516 -19.135 1.00 90.38 822 THR A CA 1
ATOM 5863 C C . THR A 1 822 ? 5.982 36.650 -18.120 1.00 90.38 822 THR A C 1
ATOM 5865 O O . THR A 1 822 ? 7.055 37.225 -17.916 1.00 90.38 822 THR A O 1
ATOM 5868 N N . ASN A 1 823 ? 4.860 36.985 -17.491 1.00 86.62 823 ASN A N 1
ATOM 5869 C CA . ASN A 1 823 ? 4.803 37.978 -16.428 1.00 86.62 823 ASN A CA 1
ATOM 5870 C C . ASN A 1 823 ? 4.645 37.272 -15.079 1.00 86.62 823 ASN A C 1
ATOM 5872 O O . ASN A 1 823 ? 3.857 36.339 -14.971 1.00 86.62 823 ASN A O 1
ATOM 5876 N N . PHE A 1 824 ? 5.314 37.776 -14.047 1.00 81.81 824 PHE A N 1
ATOM 5877 C CA . PHE A 1 824 ? 5.105 37.369 -12.654 1.00 81.81 824 PHE A CA 1
ATOM 5878 C C . PHE A 1 824 ? 4.960 38.612 -11.771 1.00 81.81 824 PHE A C 1
ATOM 5880 O O . PHE A 1 824 ? 5.403 39.697 -12.151 1.00 81.81 824 PHE A O 1
ATOM 5887 N N . THR A 1 825 ? 4.309 38.502 -10.616 1.00 76.88 825 THR A N 1
ATOM 5888 C CA . THR A 1 825 ? 4.037 39.657 -9.743 1.00 76.88 825 THR A CA 1
ATOM 5889 C C . THR A 1 825 ? 4.724 39.474 -8.398 1.00 76.88 825 THR A C 1
ATOM 5891 O O . THR A 1 825 ? 4.622 38.408 -7.810 1.00 76.88 825 THR A O 1
ATOM 5894 N N . LEU A 1 826 ? 5.398 40.518 -7.907 1.00 70.44 826 LEU A N 1
ATOM 5895 C CA . LEU A 1 826 ? 5.989 40.547 -6.566 1.00 70.44 826 LEU A CA 1
ATOM 5896 C C . LEU A 1 826 ? 5.215 41.523 -5.678 1.00 70.44 826 LEU A C 1
ATOM 5898 O O . LEU A 1 826 ? 5.030 42.687 -6.044 1.00 70.44 826 LEU A O 1
ATOM 5902 N N . THR A 1 827 ? 4.762 41.064 -4.517 1.00 60.84 827 THR A N 1
ATOM 5903 C CA . THR A 1 827 ? 4.016 41.872 -3.536 1.00 60.84 827 THR A CA 1
ATOM 5904 C C . THR A 1 827 ? 4.949 42.677 -2.630 1.00 60.84 827 THR A C 1
ATOM 5906 O O . THR A 1 827 ? 4.643 43.823 -2.297 1.00 60.84 827 THR A O 1
ATOM 5909 N N . SER A 1 828 ? 6.121 42.124 -2.312 1.00 62.69 828 SER A N 1
ATOM 5910 C CA . SER A 1 828 ? 7.180 42.745 -1.516 1.00 62.69 828 SER A CA 1
ATOM 5911 C C . SER A 1 828 ? 8.554 42.408 -2.101 1.00 62.69 828 SER A C 1
ATOM 5913 O O . SER A 1 828 ? 8.730 41.381 -2.748 1.00 62.69 828 SER A O 1
ATOM 5915 N N . LEU A 1 829 ? 9.528 43.298 -1.894 1.00 69.19 829 LEU A N 1
ATOM 5916 C CA . LEU A 1 829 ? 10.948 43.031 -2.177 1.00 69.19 829 LEU A CA 1
ATOM 5917 C C . LEU A 1 829 ? 11.768 42.860 -0.891 1.00 69.19 829 LEU A C 1
ATOM 5919 O O . LEU A 1 829 ? 12.946 42.539 -0.970 1.00 69.19 829 LEU A O 1
ATOM 5923 N N . ALA A 1 830 ? 11.176 43.145 0.274 1.00 59.69 830 ALA A N 1
ATOM 5924 C CA . ALA A 1 830 ? 11.885 43.172 1.553 1.00 59.69 830 ALA A CA 1
ATOM 5925 C C . ALA A 1 830 ? 12.105 41.775 2.155 1.00 59.69 830 ALA A C 1
ATOM 5927 O O . ALA A 1 830 ? 12.903 41.646 3.072 1.00 59.69 830 ALA A O 1
ATOM 5928 N N . GLU A 1 831 ? 11.398 40.773 1.636 1.00 52.03 831 GLU A N 1
ATOM 5929 C CA . GLU A 1 831 ? 11.355 39.394 2.144 1.00 52.03 831 GLU A CA 1
ATOM 5930 C C . GLU A 1 831 ? 12.102 38.414 1.224 1.00 52.03 831 GLU A C 1
ATOM 5932 O O . GLU A 1 831 ? 12.159 37.224 1.498 1.00 52.03 831 GLU A O 1
ATOM 5937 N N . ILE A 1 832 ? 12.675 38.901 0.116 1.00 63.25 832 ILE A N 1
ATOM 5938 C CA . ILE A 1 832 ? 13.383 38.062 -0.855 1.00 63.25 832 ILE A CA 1
ATOM 5939 C C . ILE A 1 832 ? 14.863 38.042 -0.473 1.00 63.25 832 ILE A C 1
ATOM 5941 O O . ILE A 1 832 ? 15.547 39.046 -0.688 1.00 63.25 832 ILE A O 1
ATOM 5945 N N . ASN A 1 833 ? 15.341 36.918 0.062 1.00 64.69 833 ASN A N 1
ATOM 5946 C CA . ASN A 1 833 ? 16.750 36.719 0.433 1.00 64.69 833 ASN A CA 1
ATOM 5947 C C . ASN A 1 833 ? 17.534 35.909 -0.613 1.00 64.69 833 ASN A C 1
ATOM 5949 O O . ASN A 1 833 ? 18.719 36.163 -0.815 1.00 64.69 833 ASN A O 1
ATOM 5953 N N . SER A 1 834 ? 16.861 35.004 -1.327 1.00 71.06 834 SER A N 1
ATOM 5954 C CA . SER A 1 834 ? 17.405 34.243 -2.458 1.00 71.06 834 SER A CA 1
ATOM 5955 C C . SER A 1 834 ? 16.357 34.125 -3.568 1.00 71.06 834 SER A C 1
ATOM 5957 O O . SER A 1 834 ? 15.155 34.232 -3.314 1.00 71.06 834 SER A O 1
ATOM 5959 N N . MET A 1 835 ? 16.803 33.962 -4.813 1.00 78.50 835 MET A N 1
ATOM 5960 C CA . MET A 1 835 ? 15.930 33.755 -5.966 1.00 78.50 835 MET A CA 1
ATOM 5961 C C . MET A 1 835 ? 16.590 32.748 -6.899 1.00 78.50 835 MET A C 1
ATOM 5963 O O . MET A 1 835 ? 17.589 33.075 -7.537 1.00 78.50 835 MET A O 1
ATOM 5967 N N . LEU A 1 836 ? 16.026 31.550 -6.981 1.00 80.75 836 LEU A N 1
ATOM 5968 C CA . LEU A 1 836 ? 16.572 30.431 -7.738 1.00 80.75 836 LEU A CA 1
ATOM 5969 C C . LEU A 1 836 ? 15.980 30.401 -9.147 1.00 80.75 836 LEU A C 1
ATOM 5971 O O . LEU A 1 836 ? 14.778 30.599 -9.333 1.00 80.75 836 LEU A O 1
ATOM 5975 N N . LEU A 1 837 ? 16.828 30.183 -10.146 1.00 86.25 837 LEU A N 1
ATOM 5976 C CA . LEU A 1 837 ? 16.444 29.953 -11.533 1.00 86.25 837 LEU A CA 1
ATOM 5977 C C . LEU A 1 837 ? 17.049 28.631 -12.002 1.00 86.25 837 LEU A C 1
ATOM 5979 O O . LEU A 1 837 ? 18.271 28.487 -12.003 1.00 86.25 837 LEU A O 1
ATOM 5983 N N . ALA A 1 838 ? 16.198 27.756 -12.520 1.00 84.38 838 ALA A N 1
ATOM 5984 C CA . ALA A 1 838 ? 16.586 26.551 -13.236 1.00 84.38 838 ALA A CA 1
ATOM 5985 C C . ALA A 1 838 ? 15.806 26.423 -14.543 1.00 84.38 838 ALA A C 1
ATOM 5987 O O . ALA A 1 838 ? 14.840 27.146 -14.814 1.00 84.38 838 ALA A O 1
ATOM 5988 N N . ALA A 1 839 ? 16.254 25.511 -15.392 1.00 86.31 839 ALA A N 1
ATOM 5989 C CA . ALA A 1 839 ? 15.483 25.050 -16.526 1.00 86.31 839 ALA A CA 1
ATOM 5990 C C . ALA A 1 839 ? 15.925 23.641 -16.888 1.00 86.31 839 ALA A C 1
ATOM 5992 O O . ALA A 1 839 ? 17.121 23.364 -16.857 1.00 86.31 839 ALA A O 1
ATOM 5993 N N . ASP A 1 840 ? 14.965 22.834 -17.311 1.00 86.94 840 ASP A N 1
ATOM 5994 C CA . ASP A 1 840 ? 15.214 21.670 -18.142 1.00 86.94 840 ASP A CA 1
ATOM 5995 C C . ASP A 1 840 ? 15.126 22.120 -19.610 1.00 86.94 840 ASP A C 1
ATOM 5997 O O . ASP A 1 840 ? 14.191 22.836 -20.000 1.00 86.94 840 ASP A O 1
ATOM 6001 N N . TYR A 1 841 ? 16.154 21.855 -20.407 1.00 90.31 841 TYR A N 1
ATOM 6002 C CA . TYR A 1 841 ? 16.277 22.418 -21.750 1.00 90.31 841 TYR A CA 1
ATOM 6003 C C . TYR A 1 841 ? 17.170 21.573 -22.647 1.00 90.31 841 TYR A C 1
ATOM 6005 O O . TYR A 1 841 ? 18.141 20.982 -22.193 1.00 90.31 841 TYR A O 1
ATOM 6013 N N . ASP A 1 842 ? 16.898 21.647 -23.948 1.00 88.12 842 ASP A N 1
ATOM 6014 C CA . ASP A 1 842 ? 17.802 21.139 -24.976 1.00 88.12 842 ASP A CA 1
ATOM 6015 C C . ASP A 1 842 ? 18.718 22.261 -25.508 1.00 88.12 842 ASP A C 1
ATOM 6017 O O . ASP A 1 842 ? 18.317 23.423 -25.688 1.00 88.12 842 ASP A O 1
ATOM 6021 N N . ASP A 1 843 ? 19.968 21.888 -25.772 1.00 91.06 843 ASP A N 1
ATOM 6022 C CA . ASP A 1 843 ? 21.058 22.671 -26.348 1.00 91.06 843 ASP A CA 1
ATOM 6023 C C . ASP A 1 843 ? 21.541 23.857 -25.502 1.00 91.06 843 ASP A C 1
ATOM 6025 O O . ASP A 1 843 ? 22.641 23.831 -24.951 1.00 91.06 843 ASP A O 1
ATOM 6029 N N . GLY A 1 844 ? 20.786 24.953 -25.429 1.00 92.56 844 GLY A N 1
ATOM 6030 C CA . GLY A 1 844 ? 21.244 26.129 -24.695 1.00 92.56 844 GLY A CA 1
ATOM 6031 C C . GLY A 1 844 ? 20.229 27.250 -24.559 1.00 92.56 844 GLY A C 1
ATOM 6032 O O . GLY A 1 844 ? 19.518 27.602 -25.500 1.00 92.56 844 GLY A O 1
ATOM 6033 N N . PHE A 1 845 ? 20.216 27.891 -23.389 1.00 94.56 845 PHE A N 1
ATOM 6034 C CA . PHE A 1 845 ? 19.273 28.964 -23.088 1.00 94.56 845 PHE A CA 1
ATOM 6035 C C . PHE A 1 845 ? 19.924 30.175 -22.418 1.00 94.56 845 PHE A C 1
ATOM 6037 O O . PHE A 1 845 ? 21.025 30.132 -21.866 1.00 94.56 845 PHE A O 1
ATOM 6044 N N . ALA A 1 846 ? 19.221 31.301 -22.474 1.00 95.50 846 ALA A N 1
ATOM 6045 C CA . ALA A 1 846 ? 19.550 32.485 -21.695 1.00 95.50 846 ALA A CA 1
ATOM 6046 C C . ALA A 1 846 ? 18.276 33.165 -21.199 1.00 95.50 846 ALA A C 1
ATOM 6048 O O . ALA A 1 846 ? 17.265 33.206 -21.905 1.00 95.50 846 ALA A O 1
ATOM 6049 N N . ALA A 1 847 ? 18.348 33.708 -19.986 1.00 95.69 847 ALA A N 1
ATOM 6050 C CA . ALA A 1 847 ? 17.222 34.277 -19.267 1.00 95.69 847 ALA A CA 1
ATOM 6051 C C . ALA A 1 847 ? 17.467 35.745 -18.906 1.00 95.69 847 ALA A C 1
ATOM 6053 O O . ALA A 1 847 ? 18.552 36.156 -18.476 1.00 95.69 847 ALA A O 1
ATOM 6054 N N . TRP A 1 848 ? 16.410 36.539 -19.042 1.00 96.69 848 TRP A N 1
ATOM 6055 C CA . TRP A 1 848 ? 16.367 37.942 -18.670 1.00 96.69 848 TRP A CA 1
ATOM 6056 C C . TRP A 1 848 ? 15.187 38.212 -17.751 1.00 96.69 848 TRP A C 1
ATOM 6058 O O . TRP A 1 848 ? 14.061 37.817 -18.049 1.00 96.69 848 TRP A O 1
ATOM 6068 N N . ILE A 1 849 ? 15.424 38.993 -16.702 1.00 95.19 849 ILE A N 1
ATOM 6069 C CA . ILE A 1 849 ? 14.361 39.565 -15.878 1.00 95.19 849 ILE A CA 1
ATOM 6070 C C . ILE A 1 849 ? 14.370 41.076 -16.067 1.00 95.19 849 ILE A C 1
ATOM 6072 O O . ILE A 1 849 ? 15.387 41.750 -15.896 1.00 95.19 849 ILE A O 1
ATOM 6076 N N . ASN A 1 850 ? 13.229 41.619 -16.491 1.00 94.81 850 ASN A N 1
ATOM 6077 C CA . ASN A 1 850 ? 13.043 43.047 -16.762 1.00 94.81 850 ASN A CA 1
ATOM 6078 C C . ASN A 1 850 ? 14.099 43.661 -17.710 1.00 94.81 850 ASN A C 1
ATOM 6080 O O . ASN A 1 850 ? 14.422 44.850 -17.628 1.00 94.81 850 ASN A O 1
ATOM 6084 N N . GLY A 1 851 ? 14.618 42.863 -18.646 1.00 93.06 851 GLY A N 1
ATOM 6085 C CA . GLY A 1 851 ? 15.635 43.261 -19.623 1.00 93.06 851 GLY A CA 1
ATOM 6086 C C . GLY A 1 851 ? 17.082 43.157 -19.138 1.00 93.06 851 GLY A C 1
ATOM 6087 O O . GLY A 1 851 ? 17.989 43.407 -19.933 1.00 93.06 851 GLY A O 1
ATOM 6088 N N . GLN A 1 852 ? 17.314 42.774 -17.880 1.00 95.12 852 GLN A N 1
ATOM 6089 C CA . GLN A 1 852 ? 18.636 42.422 -17.369 1.00 95.12 852 GLN A CA 1
ATOM 6090 C C . GLN A 1 852 ? 18.869 40.929 -17.569 1.00 95.12 852 GLN A C 1
ATOM 6092 O O . GLN A 1 852 ? 18.030 40.124 -17.187 1.00 95.12 852 GLN A O 1
ATOM 6097 N N . GLU A 1 853 ? 19.998 40.560 -18.168 1.00 95.56 853 GLU A N 1
ATOM 6098 C CA . GLU A 1 853 ? 20.383 39.153 -18.272 1.00 95.56 853 GLU A CA 1
ATOM 6099 C C . GLU A 1 853 ? 20.785 38.656 -16.888 1.00 95.56 853 GLU A C 1
ATOM 6101 O O . GLU A 1 853 ? 21.652 39.268 -16.255 1.00 95.56 853 GLU A O 1
ATOM 6106 N N . VAL A 1 854 ? 20.122 37.602 -16.422 1.00 94.06 854 VAL A N 1
ATOM 6107 C CA . VAL A 1 854 ? 20.323 37.045 -15.078 1.00 94.06 854 VAL A CA 1
ATOM 6108 C C . VAL A 1 854 ? 21.117 35.750 -15.123 1.00 94.06 854 VAL A C 1
ATOM 6110 O O . VAL A 1 854 ? 21.914 35.496 -14.229 1.00 94.06 854 VAL A O 1
ATOM 6113 N N . TYR A 1 855 ? 20.964 34.984 -16.203 1.00 94.19 855 TYR A N 1
ATOM 6114 C CA . TYR A 1 855 ? 21.663 33.727 -16.400 1.00 94.19 855 TYR A CA 1
ATOM 6115 C C . TYR A 1 855 ? 21.747 33.373 -17.886 1.00 94.19 855 TYR A C 1
ATOM 6117 O O . TYR A 1 855 ? 20.901 33.770 -18.693 1.00 94.19 855 TYR A O 1
ATOM 6125 N N . ARG A 1 856 ? 22.771 32.599 -18.239 1.00 93.75 856 ARG A N 1
ATOM 6126 C CA . ARG A 1 856 ? 22.865 31.873 -19.505 1.00 93.75 856 ARG A CA 1
ATOM 6127 C C . ARG A 1 856 ? 23.502 30.517 -19.240 1.00 93.75 856 ARG A C 1
ATOM 6129 O O . ARG A 1 856 ? 24.427 30.448 -18.429 1.00 93.75 856 ARG A O 1
ATOM 6136 N N . SER A 1 857 ? 23.042 29.490 -19.943 1.00 92.56 857 SER A N 1
ATOM 6137 C CA . SER A 1 857 ? 23.603 28.152 -19.816 1.00 92.56 857 SER A CA 1
ATOM 6138 C C . SER A 1 857 ? 25.055 28.099 -20.321 1.00 92.56 857 SER A C 1
ATOM 6140 O O . SER A 1 857 ? 25.455 28.934 -21.150 1.00 92.56 857 SER A O 1
ATOM 6142 N N . PRO A 1 858 ? 25.874 27.137 -19.855 1.00 91.06 858 PRO A N 1
ATOM 6143 C CA . PRO A 1 858 ? 27.266 26.980 -20.290 1.00 91.06 858 PRO A CA 1
ATOM 6144 C C . PRO A 1 858 ? 27.439 26.815 -21.808 1.00 91.06 858 PRO A C 1
ATOM 6146 O O . PRO A 1 858 ? 28.458 27.228 -22.370 1.00 91.06 858 PRO A O 1
ATOM 6149 N N . GLN A 1 859 ? 26.437 26.246 -22.475 1.00 92.50 859 GLN A N 1
ATOM 6150 C CA . GLN A 1 859 ? 26.416 25.985 -23.911 1.00 92.50 859 GLN A CA 1
ATOM 6151 C C . GLN A 1 859 ? 26.220 27.275 -24.724 1.00 92.50 859 GLN A C 1
ATOM 6153 O O . GLN A 1 859 ? 26.570 27.323 -25.904 1.00 92.50 859 GLN A O 1
ATOM 6158 N N . MET A 1 860 ? 25.725 28.364 -24.126 1.00 93.94 860 MET A N 1
ATOM 6159 C CA . MET A 1 860 ? 25.493 29.616 -24.846 1.00 93.94 860 MET A CA 1
ATOM 6160 C C . MET A 1 860 ? 26.769 30.469 -25.004 1.00 93.94 860 MET A C 1
ATOM 6162 O O . MET A 1 860 ? 27.373 30.894 -24.013 1.00 93.94 860 MET A O 1
ATOM 6166 N N . PRO A 1 861 ? 27.174 30.840 -26.242 1.00 90.75 861 PRO A N 1
ATOM 6167 C CA . PRO A 1 861 ? 28.368 31.655 -26.470 1.00 90.75 861 PRO A CA 1
ATOM 6168 C C . PRO A 1 861 ? 28.302 33.036 -25.812 1.00 90.75 861 PRO A C 1
ATOM 6170 O O . PRO A 1 861 ? 27.245 33.661 -25.746 1.00 90.75 861 PRO A O 1
ATOM 6173 N N . ALA A 1 862 ? 29.455 33.575 -25.403 1.00 87.00 862 ALA A N 1
ATOM 6174 C CA . ALA A 1 862 ? 29.543 34.907 -24.805 1.00 87.00 862 ALA A CA 1
ATOM 6175 C C . ALA A 1 862 ? 29.112 36.034 -25.767 1.00 87.00 862 ALA A C 1
ATOM 6177 O O . ALA A 1 862 ? 29.513 36.078 -26.932 1.00 87.00 862 ALA A O 1
ATOM 6178 N N . GLY A 1 863 ? 28.382 37.016 -25.229 1.00 87.44 863 GLY A N 1
ATOM 6179 C CA . GLY A 1 863 ? 27.877 38.182 -25.961 1.00 87.44 863 GLY A CA 1
ATOM 6180 C C . GLY A 1 863 ? 26.366 38.124 -26.230 1.00 87.44 863 GLY A C 1
ATOM 6181 O O . GLY A 1 863 ? 25.712 37.154 -25.846 1.00 87.44 863 GLY A O 1
ATOM 6182 N N . PRO A 1 864 ? 25.784 39.178 -26.835 1.00 87.62 864 PRO A N 1
ATOM 6183 C CA . PRO A 1 864 ? 24.362 39.210 -27.185 1.00 87.62 864 PRO A CA 1
ATOM 6184 C C . PRO A 1 864 ? 24.016 38.130 -28.225 1.00 87.62 864 PRO A C 1
ATOM 6186 O O . PRO A 1 864 ? 24.629 38.153 -29.296 1.00 87.62 864 PRO A O 1
ATOM 6189 N N . PRO A 1 865 ? 23.066 37.216 -27.954 1.00 92.12 865 PRO A N 1
ATOM 6190 C CA . PRO A 1 865 ? 22.653 36.225 -28.941 1.00 92.12 865 PRO A CA 1
ATOM 6191 C C . PRO A 1 865 ? 21.785 36.855 -30.043 1.00 92.12 865 PRO A C 1
ATOM 6193 O O . PRO A 1 865 ? 20.885 37.655 -29.777 1.00 92.12 865 PRO A O 1
ATOM 6196 N N . ASP A 1 866 ? 22.062 36.473 -31.289 1.00 92.56 866 ASP A N 1
ATOM 6197 C CA . ASP A 1 866 ? 21.207 36.696 -32.454 1.00 92.56 866 ASP A CA 1
ATOM 6198 C C . ASP A 1 866 ? 20.187 35.540 -32.575 1.00 92.56 866 ASP A C 1
ATOM 6200 O O . ASP A 1 866 ? 20.293 34.507 -31.916 1.00 92.56 866 ASP A O 1
ATOM 6204 N N . TRP A 1 867 ? 19.184 35.669 -33.447 1.00 92.12 867 TRP A N 1
ATOM 6205 C CA . TRP A 1 867 ? 18.132 34.649 -33.645 1.00 92.12 867 TRP A CA 1
ATOM 6206 C C . TRP A 1 867 ? 18.627 33.284 -34.128 1.00 92.12 867 TRP A C 1
ATOM 6208 O O . TRP A 1 867 ? 17.932 32.286 -33.955 1.00 92.12 867 TRP A O 1
ATOM 6218 N N . ASN A 1 868 ? 19.814 33.247 -34.726 1.00 92.25 868 ASN A N 1
ATOM 6219 C CA . ASN A 1 868 ? 20.479 32.046 -35.213 1.00 92.25 868 ASN A CA 1
ATOM 6220 C C . ASN A 1 868 ? 21.846 31.835 -34.551 1.00 92.25 868 ASN A C 1
ATOM 6222 O O . ASN A 1 868 ? 22.735 31.238 -35.164 1.00 92.25 868 ASN A O 1
ATOM 6226 N N . THR A 1 869 ? 22.051 32.379 -33.348 1.00 93.56 869 THR A N 1
ATOM 6227 C CA . THR A 1 869 ? 23.202 31.995 -32.532 1.00 93.56 869 THR A CA 1
ATOM 6228 C C . THR A 1 869 ? 23.132 30.497 -32.281 1.00 93.56 869 THR A C 1
ATOM 6230 O O . THR A 1 869 ? 22.119 30.001 -31.813 1.00 93.56 869 THR A O 1
ATOM 6233 N N . ASN A 1 870 ? 24.204 29.796 -32.630 1.00 91.19 870 ASN A N 1
ATOM 6234 C CA . ASN A 1 870 ? 24.329 28.372 -32.377 1.00 91.19 870 ASN A CA 1
ATOM 6235 C C . ASN A 1 870 ? 24.771 28.179 -30.927 1.00 91.19 870 ASN A C 1
ATOM 6237 O O . ASN A 1 870 ? 25.764 28.806 -30.529 1.00 91.19 870 ASN A O 1
ATOM 6241 N N . ALA A 1 871 ? 24.088 27.318 -30.176 1.00 91.81 871 ALA A N 1
ATOM 6242 C CA . ALA A 1 871 ? 24.661 26.781 -28.946 1.00 91.81 871 ALA A CA 1
ATOM 6243 C C . ALA A 1 871 ? 25.998 26.076 -29.272 1.00 91.81 871 ALA A C 1
ATOM 6245 O O . ALA A 1 871 ? 26.257 25.696 -30.416 1.00 91.81 871 ALA A O 1
ATOM 6246 N N . ALA A 1 872 ? 26.925 26.034 -28.319 1.00 88.12 872 ALA A N 1
ATOM 6247 C CA . ALA A 1 872 ? 28.284 25.530 -28.525 1.00 88.12 872 ALA A CA 1
ATOM 6248 C C . ALA A 1 872 ? 28.385 24.004 -28.367 1.00 88.12 872 ALA A C 1
ATOM 6250 O O . ALA A 1 872 ? 29.305 23.392 -28.914 1.00 88.12 872 ALA A O 1
ATOM 6251 N N . SER A 1 873 ? 27.452 23.422 -27.622 1.00 83.56 873 SER A N 1
ATOM 6252 C CA . SER A 1 873 ? 27.269 21.993 -27.390 1.00 83.56 873 SER A CA 1
ATOM 6253 C C . SER A 1 873 ? 25.781 21.719 -27.166 1.00 83.56 873 SER A C 1
ATOM 6255 O O . SER A 1 873 ? 25.005 22.663 -27.040 1.00 83.56 873 SER A O 1
ATOM 6257 N N . HIS A 1 874 ? 25.423 20.439 -27.194 1.00 80.19 874 HIS A N 1
ATOM 6258 C CA . HIS A 1 874 ? 24.083 19.941 -26.909 1.00 80.19 874 HIS A CA 1
ATOM 6259 C C . HIS A 1 874 ? 24.018 19.488 -25.446 1.00 80.19 874 HIS A C 1
ATOM 6261 O O . HIS A 1 874 ? 25.022 18.977 -24.942 1.00 80.19 874 HIS A O 1
ATOM 6267 N N . GLU A 1 875 ? 22.876 19.721 -24.811 1.00 76.12 875 GLU A N 1
ATOM 6268 C CA . GLU A 1 875 ? 22.480 19.222 -23.492 1.00 76.12 875 GLU A CA 1
ATOM 6269 C C . GLU A 1 875 ? 21.185 18.437 -23.714 1.00 76.12 875 GLU A C 1
ATOM 6271 O O . GLU A 1 875 ? 20.330 18.954 -24.427 1.00 76.12 875 GLU A O 1
ATOM 6276 N N . SER A 1 876 ? 21.071 17.213 -23.190 1.00 68.12 876 SER A N 1
ATOM 6277 C CA . SER A 1 876 ? 19.910 16.345 -23.449 1.00 68.12 876 SER A CA 1
ATOM 6278 C C . SER A 1 876 ? 18.859 16.502 -22.358 1.00 68.12 876 SER A C 1
ATOM 6280 O O . SER A 1 876 ? 19.207 16.626 -21.186 1.00 68.12 876 SER A O 1
ATOM 6282 N N . SER A 1 877 ? 17.589 16.446 -22.747 1.00 65.00 877 SER A N 1
ATOM 6283 C CA . SER A 1 877 ? 16.422 16.556 -21.868 1.00 65.00 877 SER A CA 1
ATOM 6284 C C . SER A 1 877 ? 15.482 15.392 -22.193 1.00 65.00 877 SER A C 1
ATOM 6286 O O . SER A 1 877 ? 14.522 15.541 -22.946 1.00 65.00 877 SER A O 1
ATOM 6288 N N . ASP A 1 878 ? 15.838 14.202 -21.700 1.00 67.00 878 ASP A N 1
ATOM 6289 C CA . ASP A 1 878 ? 15.195 12.932 -22.080 1.00 67.00 878 ASP A CA 1
ATOM 6290 C C . ASP A 1 878 ? 14.373 12.291 -20.944 1.00 67.00 878 ASP A C 1
ATOM 6292 O O . ASP A 1 878 ? 13.790 11.223 -21.135 1.00 67.00 878 ASP A O 1
ATOM 6296 N N . ASP A 1 879 ? 14.333 12.914 -19.761 1.00 69.56 879 ASP A N 1
ATOM 6297 C CA . ASP A 1 879 ? 13.570 12.412 -18.612 1.00 69.56 879 ASP A CA 1
ATOM 6298 C C . ASP A 1 879 ? 12.065 12.710 -18.787 1.00 69.56 879 ASP A C 1
ATOM 6300 O O . ASP A 1 879 ? 11.694 13.801 -19.239 1.00 69.56 879 ASP A O 1
ATOM 6304 N N . PRO A 1 880 ? 11.154 11.775 -18.441 1.00 61.03 880 PRO A N 1
ATOM 6305 C CA . PRO A 1 880 ? 9.714 12.035 -18.455 1.00 61.03 880 PRO A CA 1
ATOM 6306 C C . PRO A 1 880 ? 9.268 13.170 -17.516 1.00 61.03 880 PRO A C 1
ATOM 6308 O O . PRO A 1 880 ? 8.159 13.693 -17.676 1.00 61.03 880 PRO A O 1
ATOM 6311 N N . THR A 1 881 ? 10.102 13.546 -16.548 1.00 66.25 881 THR A N 1
ATOM 6312 C CA . THR A 1 881 ? 9.877 14.603 -15.565 1.00 66.25 881 THR A CA 1
ATOM 6313 C C . THR A 1 881 ? 10.968 15.676 -15.636 1.00 66.25 881 THR A C 1
ATOM 6315 O O . THR A 1 881 ? 12.134 15.353 -15.849 1.00 66.25 881 THR A O 1
ATOM 6318 N N . PRO A 1 882 ? 10.628 16.971 -15.474 1.00 65.12 882 PRO A N 1
ATOM 6319 C CA . PRO A 1 882 ? 11.630 18.023 -15.575 1.00 65.12 882 PRO A CA 1
ATOM 6320 C C . PRO A 1 882 ? 12.729 17.887 -14.518 1.00 65.12 882 PRO A C 1
ATOM 6322 O O . PRO A 1 882 ? 12.435 17.884 -13.321 1.00 65.12 882 PRO A O 1
ATOM 6325 N N . THR A 1 883 ? 13.990 17.873 -14.950 1.00 71.38 883 THR A N 1
ATOM 6326 C CA . THR A 1 883 ? 15.145 17.881 -14.040 1.00 71.38 883 THR A CA 1
ATOM 6327 C C . THR A 1 883 ? 15.725 19.291 -13.927 1.00 71.38 883 THR A C 1
ATOM 6329 O O . THR A 1 883 ? 16.058 19.936 -14.921 1.00 71.38 883 THR A O 1
ATOM 6332 N N . TYR A 1 884 ? 15.854 19.792 -12.696 1.00 68.00 884 TYR A N 1
ATOM 6333 C CA . TYR A 1 884 ? 16.264 21.169 -12.399 1.00 68.00 884 TYR A CA 1
ATOM 6334 C C . TYR A 1 884 ? 17.633 21.228 -11.699 1.00 68.00 884 TYR A C 1
ATOM 6336 O O . TYR A 1 884 ? 17.741 21.709 -10.578 1.00 68.00 884 TYR A O 1
ATOM 6344 N N . ASP A 1 885 ? 18.694 20.759 -12.364 1.00 55.44 885 ASP A N 1
ATOM 6345 C CA . ASP A 1 885 ? 20.079 20.877 -11.876 1.00 55.44 885 ASP A CA 1
ATOM 6346 C C . ASP A 1 885 ? 20.965 21.583 -12.930 1.00 55.44 885 ASP A C 1
ATOM 6348 O O . ASP A 1 885 ? 20.993 21.160 -14.090 1.00 55.44 885 ASP A O 1
ATOM 6352 N N . PRO A 1 886 ? 21.690 22.672 -12.592 1.00 57.22 886 PRO A N 1
ATOM 6353 C CA . PRO A 1 886 ? 21.742 23.339 -11.289 1.00 57.22 886 PRO A CA 1
ATOM 6354 C C . PRO A 1 886 ? 20.668 24.411 -11.098 1.00 57.22 886 PRO A C 1
ATOM 6356 O O . PRO A 1 886 ? 20.450 25.254 -11.973 1.00 57.22 886 PRO A O 1
ATOM 6359 N N . ASP A 1 887 ? 20.097 24.457 -9.893 1.00 65.56 887 ASP A N 1
ATOM 6360 C CA . ASP A 1 887 ? 19.376 25.620 -9.376 1.00 65.56 887 ASP A CA 1
ATOM 6361 C C . ASP A 1 887 ? 20.364 26.768 -9.123 1.00 65.56 887 ASP A C 1
ATOM 6363 O O . ASP A 1 887 ? 21.281 26.691 -8.299 1.00 65.56 887 ASP A O 1
ATOM 6367 N N . VAL A 1 888 ? 20.205 27.863 -9.866 1.00 80.06 888 VAL A N 1
ATOM 6368 C CA . VAL A 1 888 ? 21.128 28.999 -9.803 1.00 80.06 888 VAL A CA 1
ATOM 6369 C C . VAL A 1 888 ? 20.506 30.139 -9.020 1.00 80.06 888 VAL A C 1
ATOM 6371 O O . VAL A 1 888 ? 19.536 30.746 -9.471 1.00 80.06 888 VAL A O 1
ATOM 6374 N N . ASP A 1 889 ? 21.125 30.516 -7.901 1.00 81.25 889 ASP A N 1
ATOM 6375 C CA . ASP A 1 889 ? 20.758 31.748 -7.204 1.00 81.25 889 ASP A CA 1
ATOM 6376 C C . ASP A 1 889 ? 21.149 32.982 -8.035 1.00 81.25 889 ASP A C 1
ATOM 6378 O O . ASP A 1 889 ? 22.320 33.354 -8.187 1.00 81.25 889 ASP A O 1
ATOM 6382 N N . ILE A 1 890 ? 20.130 33.639 -8.583 1.00 86.12 890 ILE A N 1
ATOM 6383 C CA . ILE A 1 890 ? 20.241 34.844 -9.402 1.00 86.12 890 ILE A CA 1
ATOM 6384 C C . ILE A 1 890 ? 19.985 36.130 -8.609 1.00 86.12 890 ILE A C 1
ATOM 6386 O O . ILE A 1 890 ? 20.060 37.223 -9.189 1.00 86.12 890 ILE A O 1
ATOM 6390 N N . TYR A 1 891 ? 19.706 36.050 -7.303 1.00 85.56 891 TYR A N 1
ATOM 6391 C CA . TYR A 1 891 ? 19.268 37.187 -6.492 1.00 85.56 891 TYR A CA 1
ATOM 6392 C C . TYR A 1 891 ? 20.230 38.374 -6.575 1.00 85.56 891 TYR A C 1
ATOM 6394 O O . TYR A 1 891 ? 19.828 39.500 -6.886 1.00 85.56 891 TYR A O 1
ATOM 6402 N N . SER A 1 892 ? 21.530 38.119 -6.399 1.00 83.00 892 SER A N 1
ATOM 6403 C CA . SER A 1 892 ? 22.570 39.160 -6.424 1.00 83.00 892 SER A CA 1
ATOM 6404 C C . SER A 1 892 ? 22.636 39.943 -7.747 1.00 83.00 892 SER A C 1
ATOM 6406 O O . SER A 1 892 ? 23.054 41.106 -7.766 1.00 83.00 892 SER A O 1
ATOM 6408 N N . VAL A 1 893 ? 22.202 39.328 -8.852 1.00 87.19 893 VAL A N 1
ATOM 6409 C CA . VAL A 1 893 ? 22.178 39.925 -10.193 1.00 87.19 893 VAL A CA 1
ATOM 6410 C C . VAL A 1 893 ? 20.852 40.640 -10.449 1.00 87.19 893 VAL A C 1
ATOM 6412 O O . VAL A 1 893 ? 20.839 41.727 -11.034 1.00 87.19 893 VAL A O 1
ATOM 6415 N N . VAL A 1 894 ? 19.734 40.054 -10.016 1.00 88.62 894 VAL A N 1
ATOM 6416 C CA . VAL A 1 894 ? 18.388 40.530 -10.359 1.00 88.62 894 VAL A CA 1
ATOM 6417 C C . VAL A 1 894 ? 17.825 41.564 -9.384 1.00 88.62 894 VAL A C 1
ATOM 6419 O O . VAL A 1 894 ? 17.058 42.427 -9.814 1.00 88.62 894 VAL A O 1
ATOM 6422 N N . ALA A 1 895 ? 18.233 41.561 -8.111 1.00 87.06 895 ALA A N 1
ATOM 6423 C CA . ALA A 1 895 ? 17.665 42.417 -7.063 1.00 87.06 895 ALA A CA 1
ATOM 6424 C C . ALA A 1 895 ? 17.538 43.915 -7.439 1.00 87.06 895 ALA A C 1
ATOM 6426 O O . ALA A 1 895 ? 16.483 44.501 -7.190 1.00 87.06 895 ALA A O 1
ATOM 6427 N N . PRO A 1 896 ? 18.515 44.566 -8.113 1.00 90.62 896 PRO A N 1
ATOM 6428 C CA . PRO A 1 896 ? 18.392 45.976 -8.513 1.00 90.62 896 PRO A CA 1
ATOM 6429 C C . PRO A 1 896 ? 17.355 46.247 -9.616 1.00 90.62 896 PRO A C 1
ATOM 6431 O O . PRO A 1 896 ? 17.055 47.407 -9.909 1.00 90.62 896 PRO A O 1
ATOM 6434 N N . HIS A 1 897 ? 16.878 45.194 -10.277 1.00 90.44 897 HIS A N 1
ATOM 6435 C CA . HIS A 1 897 ? 16.019 45.240 -11.456 1.00 90.44 897 HIS A CA 1
ATOM 6436 C C . HIS A 1 897 ? 14.595 44.752 -11.180 1.00 90.44 897 HIS A C 1
ATOM 6438 O O . HIS A 1 897 ? 13.725 44.956 -12.031 1.00 90.44 897 HIS A O 1
ATOM 6444 N N . LEU A 1 898 ? 14.346 44.144 -10.018 1.00 90.12 898 LEU A N 1
ATOM 6445 C CA . LEU A 1 898 ? 13.009 43.779 -9.565 1.00 90.12 898 LEU A CA 1
ATOM 6446 C C . LEU A 1 898 ? 12.191 45.023 -9.206 1.00 90.12 898 LEU A C 1
ATOM 6448 O O . LEU A 1 898 ? 12.711 46.047 -8.756 1.00 90.12 898 LEU A O 1
ATOM 6452 N N . GLN A 1 899 ? 10.882 44.925 -9.396 1.00 88.50 899 GLN A N 1
ATOM 6453 C CA . GLN A 1 899 ? 9.928 45.942 -8.972 1.00 88.50 899 GLN A CA 1
ATOM 6454 C C . GLN A 1 899 ? 8.749 45.292 -8.254 1.00 88.50 899 GLN A C 1
ATOM 6456 O O . GLN A 1 899 ? 8.314 44.204 -8.623 1.00 88.50 899 GLN A O 1
ATOM 6461 N N . VAL A 1 900 ? 8.208 45.983 -7.248 1.00 78.38 900 VAL A N 1
ATOM 6462 C CA . VAL A 1 900 ? 6.905 45.628 -6.670 1.00 78.38 900 VAL A CA 1
ATOM 6463 C C . VAL A 1 900 ? 5.843 45.765 -7.765 1.00 78.38 900 VAL A C 1
ATOM 6465 O O . VAL A 1 900 ? 5.800 46.775 -8.475 1.00 78.38 900 VAL A O 1
ATOM 6468 N N . GLY A 1 901 ? 4.994 44.754 -7.911 1.00 78.44 901 GLY A N 1
ATOM 6469 C CA . GLY A 1 901 ? 4.065 44.601 -9.024 1.00 78.44 901 GLY A CA 1
ATOM 6470 C C . GLY A 1 901 ? 4.626 43.698 -10.126 1.00 78.44 901 GLY A C 1
ATOM 6471 O O . GLY A 1 901 ? 5.330 42.730 -9.855 1.00 78.44 901 GLY A O 1
ATOM 6472 N N . THR A 1 902 ? 4.262 43.975 -11.379 1.00 82.56 902 THR A N 1
ATOM 6473 C CA . THR A 1 902 ? 4.547 43.080 -12.511 1.00 82.56 902 THR A CA 1
ATOM 6474 C C . THR A 1 902 ? 6.006 43.136 -12.957 1.00 82.56 902 THR A C 1
ATOM 6476 O O . THR A 1 902 ? 6.521 44.197 -13.306 1.00 82.56 902 THR A O 1
ATOM 6479 N N . ASN A 1 903 ? 6.637 41.975 -13.045 1.00 89.19 903 ASN A N 1
ATOM 6480 C CA . ASN A 1 903 ? 7.956 41.720 -13.603 1.00 89.19 903 ASN A CA 1
ATOM 6481 C C . ASN A 1 903 ? 7.816 40.811 -14.833 1.00 89.19 903 ASN A C 1
ATOM 6483 O O . ASN A 1 903 ? 6.805 40.130 -14.999 1.00 89.19 903 ASN A O 1
ATOM 6487 N N . VAL A 1 904 ? 8.817 40.825 -15.709 1.00 91.75 904 VAL A N 1
ATOM 6488 C CA . VAL A 1 904 ? 8.840 40.033 -16.945 1.00 91.75 904 VAL A CA 1
ATOM 6489 C C . VAL A 1 904 ? 10.021 39.079 -16.900 1.00 91.75 904 VAL A C 1
ATOM 6491 O O . VAL A 1 904 ? 11.157 39.547 -16.810 1.00 91.75 904 VAL A O 1
ATOM 6494 N N . LEU A 1 905 ? 9.749 37.780 -17.026 1.00 93.75 905 LEU A N 1
ATOM 6495 C CA . LEU A 1 905 ? 10.743 36.760 -17.348 1.00 93.75 905 LEU A CA 1
ATOM 6496 C C . LEU A 1 905 ? 10.721 36.527 -18.861 1.00 93.75 905 LEU A C 1
ATOM 6498 O O . LEU A 1 905 ? 9.684 36.219 -19.450 1.00 93.75 905 LEU A O 1
ATOM 6502 N N . ALA A 1 906 ? 11.871 36.706 -19.494 1.00 95.56 906 ALA A N 1
ATOM 6503 C CA . ALA A 1 906 ? 12.077 36.488 -20.914 1.00 95.56 906 ALA A CA 1
ATOM 6504 C C . ALA A 1 906 ? 13.177 35.440 -21.088 1.00 95.56 906 ALA A C 1
ATOM 6506 O O . ALA A 1 906 ? 14.276 35.637 -20.577 1.00 95.56 906 ALA A O 1
ATOM 6507 N N . ILE A 1 907 ? 12.902 34.347 -21.800 1.00 95.94 907 ILE A N 1
ATOM 6508 C CA . ILE A 1 907 ? 13.874 33.266 -22.015 1.00 95.94 907 ILE A CA 1
ATOM 6509 C C . ILE A 1 907 ? 13.978 32.972 -23.502 1.00 95.94 907 ILE A C 1
ATOM 6511 O O . ILE A 1 907 ? 12.966 32.857 -24.193 1.00 95.94 907 ILE A O 1
ATOM 6515 N N . GLY A 1 908 ? 15.205 32.878 -24.001 1.00 95.38 908 GLY A N 1
ATOM 6516 C CA . GLY A 1 908 ? 15.475 32.319 -25.317 1.00 95.38 908 GLY A CA 1
ATOM 6517 C C . GLY A 1 908 ? 16.111 30.948 -25.161 1.00 95.38 908 GLY A C 1
ATOM 6518 O O . GLY A 1 908 ? 17.009 30.805 -24.336 1.00 95.38 908 GLY A O 1
ATOM 6519 N N . VAL A 1 909 ? 15.664 29.984 -25.957 1.00 94.50 909 VAL A N 1
ATOM 6520 C CA . VAL A 1 909 ? 16.338 28.695 -26.150 1.00 94.50 909 VAL A CA 1
ATOM 6521 C C . VAL A 1 909 ? 16.804 28.606 -27.603 1.00 94.50 909 VAL A C 1
ATOM 6523 O O . VAL A 1 909 ? 16.074 29.006 -28.520 1.00 94.50 909 VAL A O 1
ATOM 6526 N N . TRP A 1 910 ? 18.046 28.181 -27.809 1.00 94.56 910 TRP A N 1
ATOM 6527 C CA . TRP A 1 910 ? 18.733 28.135 -29.094 1.00 94.56 910 TRP A CA 1
ATOM 6528 C C . TRP A 1 910 ? 19.252 26.746 -29.364 1.00 94.56 910 TRP A C 1
ATOM 6530 O O . TRP A 1 910 ? 19.872 26.127 -28.512 1.00 94.56 910 TRP A O 1
ATOM 6540 N N . ASN A 1 911 ? 19.088 26.338 -30.610 1.00 92.56 911 ASN A N 1
ATOM 6541 C CA . ASN A 1 911 ? 19.517 25.033 -31.047 1.00 92.56 911 ASN A CA 1
ATOM 6542 C C . ASN A 1 911 ? 21.003 25.041 -31.495 1.00 92.56 911 ASN A C 1
ATOM 6544 O O . ASN A 1 911 ? 21.518 26.057 -31.983 1.00 92.56 911 ASN A O 1
ATOM 6548 N N . ASN A 1 912 ? 21.700 23.914 -31.369 1.00 91.19 912 ASN A N 1
ATOM 6549 C CA . ASN A 1 912 ? 23.099 23.701 -31.762 1.00 91.19 912 ASN A CA 1
ATOM 6550 C C . ASN A 1 912 ? 23.249 23.185 -33.213 1.00 91.19 912 ASN A C 1
ATOM 6552 O O . ASN A 1 912 ? 24.318 23.263 -33.822 1.00 91.19 912 ASN A O 1
ATOM 6556 N N . SER A 1 913 ? 22.178 22.657 -33.802 1.00 87.75 913 SER A N 1
ATOM 6557 C CA . SER A 1 913 ? 22.206 21.902 -35.064 1.00 87.75 913 SER A CA 1
ATOM 6558 C C . SER A 1 913 ? 21.166 22.355 -36.098 1.00 87.75 913 SER A C 1
ATOM 6560 O O . SER A 1 913 ? 21.047 21.755 -37.177 1.00 87.75 913 SER A O 1
ATOM 6562 N N . ALA A 1 914 ? 20.394 23.405 -35.811 1.00 83.38 914 ALA A N 1
ATOM 6563 C CA . ALA A 1 914 ? 19.274 23.833 -36.642 1.00 83.38 914 ALA A CA 1
ATOM 6564 C C . ALA A 1 914 ? 19.681 24.134 -38.105 1.00 83.38 914 ALA A C 1
ATOM 6566 O O . ALA A 1 914 ? 20.711 24.765 -38.368 1.00 83.38 914 ALA A O 1
ATOM 6567 N N . PRO A 1 915 ? 18.871 23.718 -39.101 1.00 83.31 915 PRO A N 1
ATOM 6568 C CA . PRO A 1 915 ? 17.531 23.132 -38.970 1.00 83.31 915 PRO A CA 1
ATOM 6569 C C . PRO A 1 915 ? 17.517 21.592 -38.856 1.00 83.31 915 PRO A C 1
ATOM 6571 O O . PRO A 1 915 ? 16.467 20.977 -39.054 1.00 83.31 915 PRO A O 1
ATOM 6574 N N . ASN A 1 916 ? 18.673 20.958 -38.630 1.00 87.69 916 ASN A N 1
ATOM 6575 C CA . ASN A 1 916 ? 18.821 19.500 -38.677 1.00 87.69 916 ASN A CA 1
ATOM 6576 C C . ASN A 1 916 ? 18.805 18.829 -37.297 1.00 87.69 916 ASN A C 1
ATOM 6578 O O . ASN A 1 916 ? 19.073 17.634 -37.249 1.00 87.69 916 ASN A O 1
ATOM 6582 N N . SER A 1 917 ? 18.516 19.562 -36.217 1.00 87.25 917 SER A N 1
ATOM 6583 C CA . SER A 1 917 ? 18.280 18.935 -34.911 1.00 87.25 917 SER A CA 1
ATOM 6584 C C . SER A 1 917 ? 17.047 18.047 -34.946 1.00 87.25 917 SER A C 1
ATOM 6586 O O . SER A 1 917 ? 16.136 18.262 -35.765 1.00 87.25 917 SER A O 1
ATOM 6588 N N . ASN A 1 918 ? 17.042 17.061 -34.061 1.00 86.94 918 ASN A N 1
ATOM 6589 C CA . ASN A 1 918 ? 15.901 16.178 -33.871 1.00 86.94 918 ASN A CA 1
ATOM 6590 C C . ASN A 1 918 ? 14.892 16.800 -32.905 1.00 86.94 918 ASN A C 1
ATOM 6592 O O . ASN A 1 918 ? 13.695 16.670 -33.132 1.00 86.94 918 ASN A O 1
ATOM 6596 N N . ASP A 1 919 ? 15.381 17.621 -31.992 1.00 88.25 919 ASP A N 1
ATOM 6597 C CA . ASP A 1 919 ? 14.676 18.135 -30.835 1.00 88.25 919 ASP A CA 1
ATOM 6598 C C . ASP A 1 919 ? 15.037 19.599 -30.536 1.00 88.25 919 ASP A C 1
ATOM 6600 O O . ASP A 1 919 ? 15.863 20.215 -31.233 1.00 88.25 919 ASP A O 1
ATOM 6604 N N . LEU A 1 920 ? 14.255 20.185 -29.628 1.00 90.75 920 LEU A N 1
ATOM 6605 C CA . LEU A 1 920 ? 14.476 21.441 -28.909 1.00 90.75 920 LEU A CA 1
ATOM 6606 C C . LEU A 1 920 ? 13.404 21.533 -27.821 1.00 90.75 920 LEU A C 1
ATOM 6608 O O . LEU A 1 920 ? 12.228 21.523 -28.176 1.00 90.75 920 LEU A O 1
ATOM 6612 N N . VAL A 1 921 ? 13.752 21.716 -26.549 1.00 90.69 921 VAL A N 1
ATOM 6613 C CA . VAL A 1 921 ? 12.786 21.858 -25.445 1.00 90.69 921 VAL A CA 1
ATOM 6614 C C . VAL A 1 921 ? 13.225 22.923 -24.438 1.00 90.69 921 VAL A C 1
ATOM 6616 O O . VAL A 1 921 ? 14.405 23.255 -24.330 1.00 90.69 921 VAL A O 1
ATOM 6619 N N . LEU A 1 922 ? 12.251 23.525 -23.749 1.00 91.19 922 LEU A N 1
ATOM 6620 C CA . LEU A 1 922 ? 12.471 24.450 -22.639 1.00 91.19 922 LEU A CA 1
ATOM 6621 C C . LEU A 1 922 ? 11.337 24.353 -21.609 1.00 91.19 922 LEU A C 1
ATOM 6623 O O . LEU A 1 922 ? 10.188 24.730 -21.891 1.00 91.19 922 LEU A O 1
ATOM 6627 N N . VAL A 1 923 ? 11.707 23.973 -20.390 1.00 89.12 923 VAL A N 1
ATOM 6628 C CA . VAL A 1 923 ? 10.879 23.915 -19.183 1.00 89.12 923 VAL A CA 1
ATOM 6629 C C . VAL A 1 923 ? 11.585 24.709 -18.069 1.00 89.12 923 VAL A C 1
ATOM 6631 O O . VAL A 1 923 ? 12.463 24.185 -17.401 1.00 89.12 923 VAL A O 1
ATOM 6634 N N . PRO A 1 924 ? 11.276 25.999 -17.853 1.00 88.56 924 PRO A N 1
ATOM 6635 C CA . PRO A 1 924 ? 11.951 26.802 -16.838 1.00 88.56 924 PRO A CA 1
ATOM 6636 C C . PRO A 1 924 ? 11.278 26.721 -15.462 1.00 88.56 924 PRO A C 1
ATOM 6638 O O . PRO A 1 924 ? 10.056 26.584 -15.367 1.00 88.56 924 PRO A O 1
ATOM 6641 N N . ARG A 1 925 ? 12.076 26.941 -14.415 1.00 83.19 925 ARG A N 1
ATOM 6642 C CA . ARG A 1 925 ? 11.666 27.093 -13.016 1.00 83.19 925 ARG A CA 1
ATOM 6643 C C . ARG A 1 925 ? 12.267 28.369 -12.421 1.00 83.19 925 ARG A C 1
ATOM 6645 O O . ARG A 1 925 ? 13.425 28.699 -12.663 1.00 83.19 925 ARG A O 1
ATOM 6652 N N . LEU A 1 926 ? 11.466 29.123 -11.678 1.00 84.38 926 LEU A N 1
ATOM 6653 C CA . LEU A 1 926 ? 11.872 30.319 -10.943 1.00 84.38 926 LEU A CA 1
ATOM 6654 C C . LEU A 1 926 ? 11.257 30.250 -9.545 1.00 84.38 926 LEU A C 1
ATOM 6656 O O . LEU A 1 926 ? 10.035 30.175 -9.431 1.00 84.38 926 LEU A O 1
ATOM 6660 N N . ALA A 1 927 ? 12.068 30.336 -8.499 1.00 74.50 927 ALA A N 1
ATOM 6661 C CA . ALA A 1 927 ? 11.633 30.232 -7.109 1.00 74.50 927 ALA A CA 1
ATOM 6662 C C . ALA A 1 927 ? 12.289 31.295 -6.214 1.00 74.50 927 ALA A C 1
ATOM 6664 O O . ALA A 1 927 ? 13.226 31.989 -6.617 1.00 74.50 927 ALA A O 1
ATOM 6665 N N . ILE A 1 928 ? 11.750 31.466 -5.010 1.00 68.25 928 ILE A N 1
ATOM 6666 C CA . ILE A 1 928 ? 12.298 32.279 -3.920 1.00 68.25 928 ILE A CA 1
ATOM 6667 C C . ILE A 1 928 ? 12.385 31.376 -2.688 1.00 68.25 928 ILE A C 1
ATOM 6669 O O . ILE A 1 928 ? 11.416 30.688 -2.371 1.00 68.25 928 ILE A O 1
ATOM 6673 N N . ASN A 1 929 ? 13.505 31.419 -1.966 1.00 58.28 929 ASN A N 1
ATOM 6674 C CA . ASN A 1 929 ? 13.609 30.728 -0.679 1.00 58.28 929 ASN A CA 1
ATOM 6675 C C . ASN A 1 929 ? 12.972 31.581 0.420 1.00 58.28 929 ASN A C 1
ATOM 6677 O O . ASN A 1 929 ? 13.246 32.784 0.516 1.00 58.28 929 ASN A O 1
ATOM 6681 N N . ASP A 1 930 ? 12.113 30.952 1.221 1.00 51.19 930 ASP A N 1
ATOM 6682 C CA . ASP A 1 930 ? 11.467 31.566 2.378 1.00 51.19 930 ASP A CA 1
ATOM 6683 C C . ASP A 1 930 ? 12.475 31.624 3.547 1.00 51.19 930 ASP A C 1
ATOM 6685 O O . ASP A 1 930 ? 13.149 30.634 3.811 1.00 51.19 930 ASP A O 1
ATOM 6689 N N . PRO A 1 931 ? 12.631 32.752 4.258 1.00 43.22 931 PRO A N 1
ATOM 6690 C CA . PRO A 1 931 ? 13.553 32.876 5.394 1.00 43.22 931 PRO A CA 1
ATOM 6691 C C . PRO A 1 931 ? 13.192 32.056 6.655 1.00 43.22 931 PRO A C 1
ATOM 6693 O O . PRO A 1 931 ? 13.765 32.317 7.709 1.00 43.22 931 PRO A O 1
ATOM 6696 N N . THR A 1 932 ? 12.247 31.115 6.585 1.00 48.12 932 THR A N 1
ATOM 6697 C CA . THR A 1 932 ? 11.803 30.257 7.705 1.00 48.12 932 THR A CA 1
ATOM 6698 C C . THR A 1 932 ? 12.306 28.807 7.635 1.00 48.12 932 THR A C 1
ATOM 6700 O O . THR A 1 932 ? 11.879 27.979 8.434 1.00 48.12 932 THR A O 1
ATOM 6703 N N . THR A 1 933 ? 13.202 28.489 6.697 1.00 57.72 933 THR A N 1
ATOM 6704 C CA . THR A 1 933 ? 13.786 27.149 6.521 1.00 57.72 933 THR A CA 1
ATOM 6705 C C . THR A 1 933 ? 14.896 26.833 7.514 1.00 57.72 933 THR A C 1
ATOM 6707 O O . THR A 1 933 ? 15.614 27.752 7.910 1.00 57.72 933 THR A O 1
ATOM 6710 N N . ASP A 1 934 ? 15.091 25.541 7.802 1.00 60.69 934 ASP A N 1
ATOM 6711 C CA . ASP A 1 934 ? 16.204 25.046 8.614 1.00 60.69 934 ASP A CA 1
ATOM 6712 C C . ASP A 1 934 ? 17.550 25.662 8.181 1.00 60.69 934 ASP A C 1
ATOM 6714 O O . ASP A 1 934 ? 18.018 25.478 7.050 1.00 60.69 934 ASP A O 1
ATOM 6718 N N . ASN A 1 935 ? 18.138 26.457 9.075 1.00 64.31 935 ASN A N 1
ATOM 6719 C CA . ASN A 1 935 ? 19.387 27.170 8.859 1.00 64.31 935 ASN A CA 1
ATOM 6720 C C . ASN A 1 935 ? 20.626 26.332 9.210 1.00 64.31 935 ASN A C 1
ATOM 6722 O O . ASN A 1 935 ? 21.740 26.817 8.990 1.00 64.31 935 ASN A O 1
ATOM 6726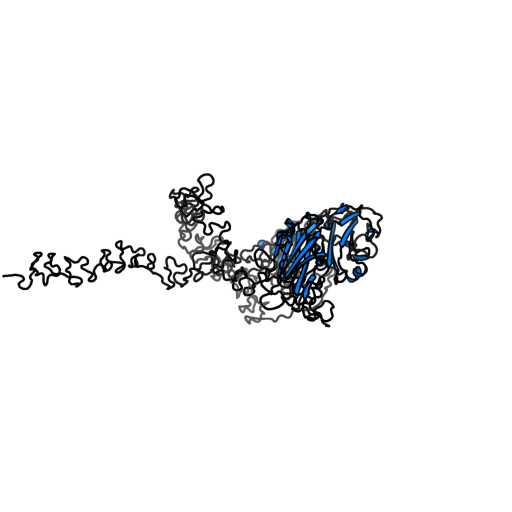 N N . CYS A 1 936 ? 20.451 25.076 9.650 1.00 69.75 936 CYS A N 1
ATOM 6727 C CA . CYS A 1 936 ? 21.490 24.049 9.702 1.00 69.75 936 CYS A CA 1
ATOM 6728 C C . CYS A 1 936 ? 21.004 22.654 9.242 1.00 69.75 936 CYS A C 1
ATOM 6730 O O . CYS A 1 936 ? 21.074 21.722 10.033 1.00 69.75 936 CYS A O 1
ATOM 6732 N N . PRO A 1 937 ? 20.751 22.441 7.929 1.00 64.75 937 PRO A N 1
ATOM 6733 C CA . PRO A 1 937 ? 20.095 21.244 7.349 1.00 64.75 937 PRO A CA 1
ATOM 6734 C C . PRO A 1 937 ? 20.701 19.855 7.606 1.00 64.75 937 PRO A C 1
ATOM 6736 O O . PRO A 1 937 ? 20.268 18.869 7.021 1.00 64.75 937 PRO A O 1
ATOM 6739 N N . ASN A 1 938 ? 21.817 19.775 8.322 1.00 68.94 938 ASN A N 1
ATOM 6740 C CA . ASN A 1 938 ? 22.519 18.528 8.618 1.00 68.94 938 ASN A CA 1
ATOM 6741 C C . ASN A 1 938 ? 23.050 18.506 10.067 1.00 68.94 938 ASN A C 1
ATOM 6743 O O . ASN A 1 938 ? 23.929 17.699 10.389 1.00 68.94 938 ASN A O 1
ATOM 6747 N N . VAL A 1 939 ? 22.640 19.459 10.909 1.00 72.62 939 VAL A N 1
ATOM 6748 C CA . VAL A 1 939 ? 23.120 19.641 12.279 1.00 72.62 939 VAL A CA 1
ATOM 6749 C C . VAL A 1 939 ? 21.964 20.087 13.177 1.00 72.62 939 VAL A C 1
ATOM 6751 O O . VAL A 1 939 ? 21.763 21.283 13.345 1.00 72.62 939 VAL A O 1
ATOM 6754 N N . VAL A 1 940 ? 21.362 19.112 13.868 1.00 71.62 940 VAL A N 1
ATOM 6755 C CA . VAL A 1 940 ? 20.296 19.256 14.879 1.00 71.62 940 VAL A CA 1
ATOM 6756 C C . VAL A 1 940 ? 20.358 20.590 15.631 1.00 71.62 940 VAL A C 1
ATOM 6758 O O . VAL A 1 940 ? 21.197 20.776 16.529 1.00 71.62 940 VAL A O 1
ATOM 6761 N N . ASN A 1 941 ? 19.442 21.497 15.308 1.00 70.75 941 ASN A N 1
ATOM 6762 C CA . ASN A 1 941 ? 19.302 22.815 15.916 1.00 70.75 941 ASN A CA 1
ATOM 6763 C C . ASN A 1 941 ? 17.828 23.293 15.948 1.00 70.75 941 ASN A C 1
ATOM 6765 O O . ASN A 1 941 ? 17.476 24.312 15.349 1.00 70.75 941 ASN A O 1
ATOM 6769 N N . PRO A 1 942 ? 16.973 22.694 16.800 1.00 64.69 942 PRO A N 1
ATOM 6770 C CA . PRO A 1 942 ? 15.544 23.028 16.852 1.00 64.69 942 PRO A CA 1
ATOM 6771 C C . PRO A 1 942 ? 15.222 24.491 17.214 1.00 64.69 942 PRO A C 1
ATOM 6773 O O . PRO A 1 942 ? 14.073 24.920 17.136 1.00 64.69 942 PRO A O 1
ATOM 6776 N N . ASP A 1 943 ? 16.207 25.254 17.701 1.00 68.75 943 ASP A N 1
ATOM 6777 C CA . ASP A 1 943 ? 16.063 26.657 18.095 1.00 68.75 943 ASP A CA 1
ATOM 6778 C C . ASP A 1 943 ? 16.381 27.661 16.978 1.00 68.75 943 ASP A C 1
ATOM 6780 O O . ASP A 1 943 ? 16.061 28.844 17.139 1.00 68.75 943 ASP A O 1
ATOM 6784 N N . GLN A 1 944 ? 16.973 27.194 15.870 1.00 62.91 944 GLN A N 1
ATOM 6785 C CA . GLN A 1 944 ? 17.214 27.945 14.635 1.00 62.91 944 GLN A CA 1
ATOM 6786 C C . GLN A 1 944 ? 17.899 29.306 14.866 1.00 62.91 944 GLN A C 1
ATOM 6788 O O . GLN A 1 944 ? 17.688 30.271 14.128 1.00 62.91 944 GLN A O 1
ATOM 6793 N N . LEU A 1 945 ? 18.716 29.418 15.920 1.00 71.88 945 LEU A N 1
ATOM 6794 C CA . LEU A 1 945 ? 19.383 30.668 16.278 1.00 71.88 945 LEU A CA 1
ATOM 6795 C C . LEU A 1 945 ? 20.414 31.051 15.216 1.00 71.88 945 LEU A C 1
ATOM 6797 O O . LEU A 1 945 ? 21.322 30.282 14.941 1.00 71.88 945 LEU A O 1
ATOM 6801 N N . ASP A 1 946 ? 20.295 32.262 14.682 1.00 61.53 946 ASP A N 1
ATOM 6802 C CA . ASP A 1 946 ? 21.262 32.895 13.782 1.00 61.53 946 ASP A CA 1
ATOM 6803 C C . ASP A 1 946 ? 21.631 34.261 14.383 1.00 61.53 946 ASP A C 1
ATOM 6805 O O . ASP A 1 946 ? 20.862 35.233 14.351 1.00 61.53 946 ASP A O 1
ATOM 6809 N N . GLY A 1 947 ? 22.772 34.300 15.069 1.00 64.19 947 GLY A N 1
ATOM 6810 C CA . GLY A 1 947 ? 23.218 35.423 15.880 1.00 64.19 947 GLY A CA 1
ATOM 6811 C C . GLY A 1 947 ? 23.710 36.621 15.073 1.00 64.19 947 GLY A C 1
ATOM 6812 O O . GLY A 1 947 ? 23.692 37.751 15.593 1.00 64.19 947 GLY A O 1
ATOM 6813 N N . ASP A 1 948 ? 24.132 36.409 13.827 1.00 61.50 948 ASP A N 1
ATOM 6814 C CA . ASP A 1 948 ? 24.719 37.438 12.971 1.00 61.50 948 ASP A CA 1
ATOM 6815 C C . ASP A 1 948 ? 23.838 37.819 11.762 1.00 61.50 948 ASP A C 1
ATOM 6817 O O . ASP A 1 948 ? 23.992 38.923 11.213 1.00 61.50 948 ASP A O 1
ATOM 6821 N N . GLY A 1 949 ? 22.811 37.010 11.486 1.00 50.12 949 GLY A N 1
ATOM 6822 C CA . GLY A 1 949 ? 21.739 37.254 10.530 1.00 50.12 949 GLY A CA 1
ATOM 6823 C C . GLY A 1 949 ? 22.136 36.967 9.087 1.00 50.12 949 GLY A C 1
ATOM 6824 O O . GLY A 1 949 ? 21.595 37.622 8.184 1.00 50.12 949 GLY A O 1
ATOM 6825 N N . ASP A 1 950 ? 23.125 36.103 8.861 1.00 57.06 950 ASP A N 1
ATOM 6826 C CA . ASP A 1 950 ? 23.601 35.738 7.528 1.00 57.06 950 ASP A CA 1
ATOM 6827 C C . ASP A 1 950 ? 22.826 34.573 6.881 1.00 57.06 950 ASP A C 1
ATOM 6829 O O . ASP A 1 950 ? 22.972 34.343 5.674 1.00 57.06 950 ASP A O 1
ATOM 6833 N N . GLY A 1 951 ? 21.926 33.938 7.640 1.00 54.09 951 GLY A N 1
ATOM 6834 C CA . GLY A 1 951 ? 21.081 32.830 7.211 1.00 54.09 951 GLY A CA 1
ATOM 6835 C C . GLY A 1 951 ? 21.657 31.440 7.493 1.00 54.09 951 GLY A C 1
ATOM 6836 O O . GLY A 1 951 ? 21.028 30.466 7.083 1.00 54.09 951 GLY A O 1
ATOM 6837 N N . ILE A 1 952 ? 22.812 31.328 8.160 1.00 66.38 952 ILE A N 1
ATOM 6838 C CA . ILE A 1 952 ? 23.390 30.071 8.656 1.00 66.38 952 ILE A CA 1
ATOM 6839 C C . ILE A 1 952 ? 23.223 30.033 10.180 1.00 66.38 952 ILE A C 1
ATOM 6841 O O . ILE A 1 952 ? 23.574 30.980 10.876 1.00 66.38 952 ILE A O 1
ATOM 6845 N N . GLY A 1 953 ? 22.686 28.941 10.727 1.00 75.75 953 GLY A N 1
ATOM 6846 C CA . GLY A 1 953 ? 22.473 28.837 12.169 1.00 75.75 953 GLY A CA 1
ATOM 6847 C C . GLY A 1 953 ? 23.787 28.801 12.954 1.00 75.75 953 GLY A C 1
ATOM 6848 O O . GLY A 1 953 ? 24.765 28.178 12.538 1.00 75.75 953 GLY A O 1
ATOM 6849 N N . ASP A 1 954 ? 23.788 29.379 14.156 1.00 79.12 954 ASP A N 1
ATOM 6850 C CA . ASP A 1 954 ? 24.907 29.414 15.111 1.00 79.12 954 ASP A CA 1
ATOM 6851 C C . ASP A 1 954 ? 25.526 28.018 15.348 1.00 79.12 954 ASP A C 1
ATOM 6853 O O . ASP A 1 954 ? 26.697 27.892 15.723 1.00 79.12 954 ASP A O 1
ATOM 6857 N N . ALA A 1 955 ? 24.729 26.954 15.178 1.00 76.44 955 ALA A N 1
ATOM 6858 C CA . ALA A 1 955 ? 25.131 25.561 15.358 1.00 76.44 955 ALA A CA 1
ATOM 6859 C C . ALA A 1 955 ? 26.041 25.031 14.233 1.00 76.44 955 ALA A C 1
ATOM 6861 O O . ALA A 1 955 ? 26.901 24.181 14.491 1.00 76.44 955 ALA A O 1
ATOM 6862 N N . CYS A 1 956 ? 25.890 25.542 13.010 1.00 70.81 956 CYS A N 1
ATOM 6863 C CA . CYS A 1 956 ? 26.638 25.133 11.823 1.00 70.81 956 CYS A CA 1
ATOM 6864 C C . CYS A 1 956 ? 27.473 26.268 11.205 1.00 70.81 956 CYS A C 1
ATOM 6866 O O . CYS A 1 956 ? 28.268 26.004 10.297 1.00 70.81 956 CYS A O 1
ATOM 6868 N N . ASP A 1 957 ? 27.380 27.492 11.733 1.00 77.12 957 ASP A N 1
ATOM 6869 C CA . ASP A 1 957 ? 28.232 28.609 11.345 1.00 77.12 957 ASP A CA 1
ATOM 6870 C C . ASP A 1 957 ? 29.643 28.490 11.975 1.00 77.12 957 ASP A C 1
ATOM 6872 O O . ASP A 1 957 ? 29.820 28.481 13.200 1.00 77.12 957 ASP A O 1
ATOM 6876 N N . PRO A 1 958 ? 30.719 28.401 11.166 1.00 65.56 958 PRO A N 1
ATOM 6877 C CA . PRO A 1 958 ? 32.090 28.427 11.664 1.00 65.56 958 PRO A CA 1
ATOM 6878 C C . PRO A 1 958 ? 32.555 29.802 12.193 1.00 65.56 958 PRO A C 1
ATOM 6880 O O . PRO A 1 958 ? 33.704 29.901 12.656 1.00 65.56 958 PRO A O 1
ATOM 6883 N N . SER A 1 959 ? 31.771 30.881 12.088 1.00 65.94 959 SER A N 1
ATOM 6884 C CA . SER A 1 959 ? 32.111 32.226 12.588 1.00 65.94 959 SER A CA 1
ATOM 6885 C C . SER A 1 959 ? 30.909 33.059 13.095 1.00 65.94 959 SER A C 1
ATOM 6887 O O . SER A 1 959 ? 30.738 34.173 12.598 1.00 65.94 959 SER A O 1
ATOM 6889 N N . PRO A 1 960 ? 30.238 32.605 14.173 1.00 52.47 960 PRO A N 1
ATOM 6890 C CA . PRO A 1 960 ? 29.031 33.226 14.733 1.00 52.47 960 PRO A CA 1
ATOM 6891 C C . PRO A 1 960 ? 29.272 34.557 15.469 1.00 52.47 960 PRO A C 1
ATOM 6893 O O . PRO A 1 960 ? 30.442 34.871 15.839 1.00 52.47 960 PRO A O 1
#

Secondary structure (DSSP, 8-state):
--S-TT-SS-SSSSSSS-TTT-SSTTS--TT---SS-SSS-TTT-SSTT-TT-SSSSSSS-TTT-SSTTS--TT---SS-SSS-TTT-SSTT-TT-SSSSSSS-TTT-SSTTS--TTT--SS-SSS-TTT-SSTT-TT-SSSSSSS-TTT-SSTTS--TT---SS-SSS-TTT-SSTT-SSS-TTT-S-TT-S--SSPPPB-GGG-EEEEEBTEEEEE-PPPTT--SEEEEEEEEETTEE----EEEEEEE--SEEEE-----TTEEEEEEEEE--SSS-------TT----------------SS-SSS-TTS-TTTTS--TT---SS-SSS-TTT-TTTTS--TT---SS-SSS-TTT-S---TT-SSEEPTTS--SSSEEPSSTTS--TT---SSSSSS-TTT-S-TT-TT-SSSSSSS-TTT-SSTTS--TT---SS-SSS-TTT-S---SSSSS-BPTT-TTSSPBPSSTTS--TT---SSSSSS-TTT-SSTT-TT--SS-SSS-TTT-SSTTS--TT---SS-SSS-TTT-SSTTS--S--PPPPTTS-SS-SS----EEEEEESSEEEEEEEE-TTSEEEEEEESS--S-TTGGGSSS---TTSEEEESSEEEE-S-TTS-TT-SEE--TT-SEEEEEEEEEES-GGG--EEEEEEEESSEEEEEETTEEEEE-TTSPSS---TT---SS-----SSS------EE-HHHHGGG--SEEEEEEEEEE---SSSS--SEEEEEEEEEEEEEE---EEEEEESS--S-TTGGGSTT---TTSEEE-SSEEEESSSSGGGG-SEE--TT-SEEEEEEEEEES-STT-SEEEEEEEESSEEEEEETTEEEEE-TTSPSSPPPTTPPPSS------SS----S-EE-HHHHGGG--SEEEEEEEEEE-SSTTS-SEE-EEEEEEEE-TTS-SSTTS--TT---SSSSSS-TTT-S--